Protein 3WZ2 (pdb70)

Sequence (1129 aa):
PVNLVLPEVENAIFIEGYPGVGLVGHIAANFLAKELDMDLIGYVDSLFIPPMSLILEGRPTPPLRFYGKNNIIIAIADIFLPPTLVNEIAKEIVNYLKKVNAEKVISLAGMGIGFFKDTFEVWGIGGSEEENKELESLGVKILKYGSITGMSGKLLWEASRAGLKSYVLLGETFGDRPDPRAAANVVEVLNKMLGLNVSVEPLLKEAEMIEEQLRRMHEQMEEARRPVNLVLPEVENAIFIEGYPGVGLVGHIAANFLAKELDMDLIGYVDSLFIPPMSLILEGRPTPPLRFYGKNNIIIAIADIFLPPTLVNEIAKEIVNYLKKVNAEKVISLAGMGIGFFKDTFEVWGIGGSEEENKELESLGVKILKYGSITGMSGKLLWEASRAGLKSYVLLGETFGDRPDPRAAANVVEVLNKMLGLNVSVEPLLKEAEMIEEQLRRMHEQMEEARRKMPVNLVLPEVENAIFIEGYPGVGLVGHIAANFLAKELDMDLIGYVDSLFIPPMSLILEGRPTPPLRFYGKNNIIIAIADIFLPPTLVNEIAKEIVNYLKKVNAEKVISLAGMGIGFFKDTFEVWGIGGSEEENKELESLGVKILKYGSITGMSGKLLWEASRAGLKSYVLLGETFGDRPDPRAAANVVEVLNKMLGLNVSVEPLLKEAEMIEEQLRRMHEQMEEARRKKPVNLVLPEVENAIFIEGYPGVGLVGHIAANFLAKELDMDLIGYVDSLFIPPMSLILEGRPTPPLRFYGKNNIIIAIADIFLPPTLVNEIAKEIVNYLKKVNAEKVISLAGMGIGFFKDTFEVWGIGGSEEENKELESLGVKILKYGSITGMSGKLLWEASRAGLKSYVLLGETFGDRPDPRAAANVVEVLNKMLGLNVSVEPLLKEAEMIEEQLRRMHEQMEEARRPVNLVLPEVENAIFIEGYPGVGLVGHIAANFLAKELDMDLIGYVDSLFIPPMSLILEGRPTPPLRFYIIIAIADIFLPPTLVNEIAKEIVNYLKKVNAEKVISLAGMGIGFFKDTFEVWGIGGSEEENKELESLGVKILKYGSITGMSGKLLWEASRAGLKSYVLLGETFGDRPDPRAAANVVEVLNKMLGLNVSVEPLLKEAEMIEEQLRRMHEQMEEAR

Secondary structure (DSSP, 8-state):
--EEE----TT-EEEE--S-GGGHHHHHHHHHHHHTTPEEEEEEE-TTSPSEEEEETTEEE-SEEEEEETTEEEEEESSPPPHHHHHHHHHHHHHHHHHTT-SEEEEEEEEE-SS--SS--EEEEESSHHHHHHHHHTTPEEP-SEEEESHHHHHHHHHHHTT--EEEEEEEE-SSS--HHHHHHHHHHHHHHHT----SHHHHHTHHHHHHHTHHHHHHHHHHH-/--EEE----TT-EEEE--S-GGGHHHHHHHHHHHHTTPEEEEEEE-TTSPSEEEEETTEEE-SEEEEEETTEEEEEESS---HHHHHHHHHHHHHHHHHTT-SEEEEEEEEE-SS--SS--EEEEESSHHHHHHHHHTTPEEP-SEEEEHHHHHHHHHHHHTT--EEEEEEEE-SSS--HHHHHHHHHHHHHHHT-----HHHHHTHHHHHHHTHHHHHHHHHHHHH-/--EEE----TT-EEEE--S-GGGHHHHHHHHHHHHTT-EEEEEEE-TTSPSEEEEETTEEE-SEEEEEETTEEEEEESSPPPHHHHHHHHHHHHHHHHHTT-SEEEEEEEEE-SS--SS--EEEEESSHHHHHHHHHTTPEEP-SEEEESHHHHHHHHHHHTT--EEEEEEEE-SSS--HHHHHHHHHHHHHHHT-----HHHHHTHHHHHHHTHHHHHHHHHHHH-/--SEEE----TT-EEEE--S-GGGHHHHHHHHHHHHTTPEEEEEEE-TTSPSEEEEETTEEE-SEEEEEETTEEEEEESS---HHHHHHHHHHHHHHHHHTT-SEEEEEEEEE-SS--SS--EEEEESSHHHHHHHHHTTPEEP-SEEEESHHHHHHHHHHHTT--EEEEEEEE-SSS--HHHHHHHHHHHHHHHT-----HHHHHTHHHHHHHTHHHHHHHHHHH-/--EEE----TT-EEEE--S-GGGHHHHHHHHHHHHTTPPP-EEEE-TTSPSEEEEETTEEE-SEEE--EEEEESSPPPHHHHHHHHHHHHHHHHHTT-SEEEEEEEEE-SS--SS--EEEEESSHHHHHHHHTTTPEEP-SEEEEHHHHHHHHHHHHTT--EEEEEEEE-SSS--HHHHHHHHHHHHHHHT-----HHHHHTHHHHHHHTHHHHHHHHHH-

Nearest PDB structures (foldseek):
  3wz2-assembly1_A  TM=1.003E+00  e=2.305E-46  Pyrococcus furiosus DSM 3638
  3wz2-assembly1_E  TM=1.001E+00  e=1.883E-42  Pyrococcus furiosus DSM 3638
  5y9n-assembly1_A  TM=9.277E-01  e=2.080E-41  Pyrococcus furiosus DSM 3638
  3gaa-assembly1_D-2  TM=8.675E-01  e=1.583E-16  Thermoplasma acidophilum
  3gaa-assembly1_A  TM=8.643E-01  e=3.896E-16  Thermoplasma acidophilum

Organism: Pyrococcus furiosus (strain ATCC 43587 / DSM 3638 / JCM 8422 / Vc1) (NCBI:txid186497)

Solvent-accessible surface area: 48795 Å² total; per-residue (Å²): 113,8,91,36,64,20,77,112,26,146,82,0,15,0,1,1,0,18,12,25,52,0,0,0,3,10,8,0,0,46,21,0,6,160,76,40,109,21,92,67,48,5,26,5,29,8,52,113,11,52,10,27,0,28,1,53,108,3,129,10,5,6,6,0,7,0,31,6,83,134,56,16,0,0,0,0,0,38,31,74,11,77,71,55,13,14,1,30,0,0,107,50,1,9,64,9,0,102,127,12,108,8,76,32,2,0,1,1,14,10,37,41,41,68,128,131,59,138,93,28,97,21,67,0,0,0,13,53,70,110,6,5,127,51,0,88,94,77,71,10,144,11,18,108,132,36,65,7,91,21,8,10,0,27,0,1,34,29,0,26,120,29,67,19,54,1,1,0,0,5,0,8,0,51,22,99,108,6,7,3,132,1,0,2,39,0,0,81,25,0,26,144,24,30,63,35,150,15,63,11,115,58,4,64,182,82,2,126,111,26,48,111,104,26,140,173,22,11,106,114,4,39,132,58,133,216,110,7,89,36,64,19,77,105,28,102,76,0,15,0,1,1,0,18,13,21,39,0,0,0,3,12,8,0,0,46,20,0,7,161,76,40,107,20,92,68,50,5,25,5,49,8,58,116,11,55,12,28,0,16,0,54,116,4,157,9,6,6,7,0,8,0,32,6,82,135,60,17,0,0,0,0,0,40,33,64,11,57,40,56,13,14,0,38,0,0,50,58,1,12,88,9,0,119,123,0,88,9,80,32,2,0,1,1,13,10,54,41,36,70,129,129,59,140,93,30,96,21,64,0,0,0,8,51,106,108,6,5,131,49,0,88,96,76,69,10,146,11,11,107,136,36,66,8,86,21,9,10,0,16,0,2,18,18,0,10,126,24,69,22,57,0,1,0,0,4,0,7,0,51,21,101,107,5,6,3,128,1,0,2,39,0,0,83,24,0,27,153,24,30,61,34,150,15,64,12,115,51,6,64,179,69,1,146,102,19,50,103,110,23,136,174,37,6,91,90,5,26,100,20,79,171,174,111,114,12,82,30,56,19,77,106,27,102,74,0,14,0,1,0,0,18,12,20,32,0,0,0,3,10,9,0,0,46,14,1,8,146,74,46,102,21,82,66,48,4,28,5,49,10,64,117,11,51,11,26,0,29,0,50,138,4,119,2,7,6,6,0,7,0,32,4,80,136,59,18,0,0,0,0,0,34,33,74,14,73,69,57,12,14,0,28,0,0,86,44,1,9,65,9,0,104,122,0,89,9,80,30,2,0,1,1,15,11,38,42,40,68,126,132,54,138,96,27,64,20,60,0,0,0,8,52,108,112,7,6,127,52,0,76,99,44,69,10,81,11,18,107,140,35,67,7,96,20,9,10,0,22,0,2,15,34,0,13,112,29,67,23,57,0,1,0,0,6,0,7,0,54,22,92,94,6,5,0,113,1,0,2,40,0,0,92,25,0,18,130,23,31,60,38,144,19,62,11,116,60,4,74,181,72,2,141,108,28,35,102,119,27,121,166,23,11,106,94,3,26,129,40,91,187,205,238,58,4,77,29,42,20,78,105,28,98,74,0,15,0,1,1,0,20,25,21,33,0,0,0,3,11,9,0,0,44,10,2,9,141,77,47,102,22,82,69,47,4,22,4,51,9,55,114,11,50,10,25,0,23,0,57,113,9,127,6,7,7,8,0,8,0,32,5,78,134,59,17,0,0,0,0,0,37,25,49,29,74,70,57,12,14,0,38,0,0,113,54,2,7,56,9,0,103,124,0,87,9,77,31,2,0,1,1,15,11,39,43,41,68,126,132,59,139,95,26,66,19,57,0,0,0,1,36,103,113,6,5,135,50,0,89,94,47,71,9,96,14,18,111,141,34,66,8,94,25,8,9,0,26,0,1,14,34,0,12,109,30,67,22,57,0,2,0,0,6,0,7,0,54,21,89,100,5,6,2,118,1,0,2,38,0,0,93,23,0,18,134,23,30,61,40,145,18,61,12,115,53,3,72,171,77,1,122,111,21,38,108,134,24,124,176,20,6,114,68,5,38,128,59,132,217,116,12,85,30,42,20,76,106,48,110,85,2,31,1,0,1,0,18,13,21,33,0,0,1,4,9,12,0,0,45,27,2,8,161,78,50,126,42,109,68,59,8,11,4,46,9,55,114,12,54,12,31,0,23,1,60,130,4,133,9,6,5,7,0,6,0,33,77,0,0,0,0,0,40,34,67,10,78,72,56,13,14,1,26,0,0,88,45,1,9,68,9,0,104,121,0,90,9,70,37,2,0,1,1,15,11,39,42,49,69,126,129,112,123,97,25,76,19,40,0,0,0,13,52,99,110,7,5,131,60,2,92,97,46,80,10,83,34,8,106,122,34,69,7,92,21,9,9,0,23,0,2,24,38,0,25,121,30,68,23,57,0,1,0,0,4,0,23,0,51,22,95,102,6,6,4,159,0,0,2,40,0,1,91,22,1,20,132,34,29,61,45,145,16,55,12,116,62,3,67,183,83,17,152,126,28,58,102,125,25,125,165,23,10,111,91,3,66,153,73,142

Structure (mmCIF, N/CA/C/O backbone):
data_3WZ2
#
_entry.id   3WZ2
#
_cell.length_a   111.3730
_cell.length_b   155.1870
_cell.length_c   172.0040
_cell.angle_alpha   90.00
_cell.angle_beta   90.00
_cell.angle_gamma   90.00
#
_symmetry.space_group_name_H-M   'C 2 2 21'
#
loop_
_entity.id
_entity.type
_entity.pdbx_description
1 polymer 'Uncharacterized protein'
2 water water
#
loop_
_atom_site.group_PDB
_atom_site.id
_atom_site.type_symbol
_atom_site.label_atom_id
_atom_site.label_alt_id
_atom_site.label_comp_id
_atom_site.label_asym_id
_atom_site.label_entity_id
_atom_site.label_seq_id
_atom_site.pdbx_PDB_ins_code
_atom_site.Cartn_x
_atom_site.Cartn_y
_atom_site.Cartn_z
_atom_site.occupancy
_atom_site.B_iso_or_equiv
_atom_site.auth_seq_id
_atom_site.auth_comp_id
_atom_site.auth_asym_id
_atom_site.auth_atom_id
_atom_site.pdbx_PDB_model_num
ATOM 1 N N . PRO A 1 9 ? -2.871 -10.023 50.754 1.00 37.26 6 PRO A N 1
ATOM 2 C CA . PRO A 1 9 ? -2.744 -10.135 52.221 1.00 36.74 6 PRO A CA 1
ATOM 3 C C . PRO A 1 9 ? -2.703 -11.572 52.766 1.00 33.23 6 PRO A C 1
ATOM 4 O O . PRO A 1 9 ? -1.986 -11.838 53.734 1.00 29.82 6 PRO A O 1
ATOM 8 N N . VAL A 1 10 ? -3.456 -12.471 52.146 1.00 28.73 7 VAL A N 1
ATOM 9 C CA . VAL A 1 10 ? -3.334 -13.892 52.411 1.00 30.73 7 VAL A CA 1
ATOM 10 C C . VAL A 1 10 ? -3.193 -14.640 51.106 1.00 30.59 7 VAL A C 1
ATOM 11 O O . VAL A 1 10 ? -4.002 -14.439 50.207 1.00 32.08 7 VAL A O 1
ATOM 15 N N . ASN A 1 11 ? -2.214 -15.544 51.009 1.00 28.58 8 ASN A N 1
ATOM 16 C CA . ASN A 1 11 ? -2.179 -16.525 49.902 1.00 30.90 8 ASN A CA 1
ATOM 17 C C . ASN A 1 11 ? -2.271 -17.952 50.365 1.00 27.37 8 ASN A C 1
ATOM 18 O O . ASN A 1 11 ? -1.564 -18.333 51.277 1.00 28.24 8 ASN A O 1
ATOM 23 N N . LEU A 1 12 ? -3.097 -18.755 49.711 1.00 27.56 9 LEU A N 1
ATOM 24 C CA . LEU A 1 12 ? -3.118 -20.181 49.949 1.00 26.76 9 LEU A CA 1
ATOM 25 C C . LEU A 1 12 ? -2.133 -20.845 49.056 1.00 25.21 9 LEU A C 1
ATOM 26 O O . LEU A 1 12 ? -2.250 -20.731 47.852 1.00 26.26 9 LEU A O 1
ATOM 31 N N . VAL A 1 13 ? -1.180 -21.573 49.622 1.00 23.66 10 VAL A N 1
ATOM 32 C CA . VAL A 1 13 ? -0.310 -22.403 48.816 1.00 23.81 10 VAL A CA 1
ATOM 33 C C . VAL A 1 13 ? -0.856 -23.808 48.976 1.00 26.82 10 VAL A C 1
ATOM 34 O O . VAL A 1 13 ? -0.650 -24.439 49.992 1.00 24.42 10 VAL A O 1
ATOM 38 N N . LEU A 1 14 ? -1.584 -24.264 47.963 1.00 25.61 11 LEU A N 1
ATOM 39 C CA . LEU A 1 14 ? -2.376 -25.464 48.082 1.00 24.81 11 LEU A CA 1
ATOM 40 C C . LEU A 1 14 ? -2.690 -25.988 46.683 1.00 25.85 11 LEU A C 1
ATOM 41 O O . LEU A 1 14 ? -3.429 -25.339 45.953 1.00 24.27 11 LEU A O 1
ATOM 46 N N . PRO A 1 15 ? -2.146 -27.158 46.310 1.00 25.33 12 PRO A N 1
ATOM 47 C CA . PRO A 1 15 ? -2.562 -27.714 45.032 1.00 26.36 12 PRO A CA 1
ATOM 48 C C . PRO A 1 15 ? -4.038 -28.111 44.980 1.00 26.64 12 PRO A C 1
ATOM 49 O O . PRO A 1 15 ? -4.647 -28.372 46.008 1.00 24.48 12 PRO A O 1
ATOM 53 N N . GLU A 1 16 ? -4.571 -28.137 43.768 1.00 25.09 13 GLU A N 1
ATOM 54 C CA . GLU A 1 16 ? -5.945 -28.537 43.504 1.00 26.68 13 GLU A CA 1
ATOM 55 C C . GLU A 1 16 ? -6.135 -29.985 43.803 1.00 26.53 13 GLU A C 1
ATOM 56 O O . GLU A 1 16 ? -5.324 -30.819 43.431 1.00 27.17 13 GLU A O 1
ATOM 62 N N . VAL A 1 17 ? -7.153 -30.266 44.593 1.00 24.57 14 VAL A N 1
ATOM 63 C CA . VAL A 1 17 ? -7.534 -31.619 44.863 1.00 25.12 14 VAL A CA 1
ATOM 64 C C . VAL A 1 17 ? -8.969 -31.759 44.470 1.00 25.80 14 VAL A C 1
ATOM 65 O O . VAL A 1 17 ? -9.861 -31.048 44.969 1.00 27.49 14 VAL A O 1
ATOM 69 N N . GLU A 1 18 ? -9.147 -32.707 43.574 1.00 27.65 15 GLU A N 1
ATOM 70 C CA . GLU A 1 18 ? -10.365 -32.851 42.830 1.00 37.17 15 GLU A CA 1
ATOM 71 C C . GLU A 1 18 ? -11.383 -33.623 43.708 1.00 34.78 15 GLU A C 1
ATOM 72 O O . GLU A 1 18 ? -11.063 -34.598 44.341 1.00 29.86 15 GLU A O 1
ATOM 78 N N . ASN A 1 19 ? -12.585 -33.086 43.764 1.00 34.73 16 ASN A N 1
ATOM 79 C CA . ASN A 1 19 ? -13.666 -33.551 44.629 1.00 40.03 16 ASN A CA 1
ATOM 80 C C . ASN A 1 19 ? -13.299 -33.500 46.118 1.00 31.99 16 ASN A C 1
ATOM 81 O O . ASN A 1 19 ? -13.700 -34.343 46.839 1.00 28.52 16 ASN A O 1
ATOM 86 N N . ALA A 1 20 ? -12.547 -32.481 46.548 1.00 28.27 17 ALA A N 1
ATOM 87 C CA . ALA A 1 20 ? -12.013 -32.477 47.892 1.00 24.30 17 ALA A CA 1
ATOM 88 C C . ALA A 1 20 ? -13.127 -32.650 48.937 1.00 22.07 17 ALA A C 1
ATOM 89 O O . ALA A 1 20 ? -14.188 -32.025 48.854 1.00 20.70 17 ALA A O 1
ATOM 91 N N . ILE A 1 21 ? -12.832 -33.458 49.926 1.00 19.87 18 ILE A N 1
ATOM 92 C CA . ILE A 1 21 ? -13.468 -33.336 51.246 1.00 20.33 18 ILE A CA 1
ATOM 93 C C . ILE A 1 21 ? -12.563 -32.538 52.174 1.00 19.25 18 ILE A C 1
ATOM 94 O O . ILE A 1 21 ? -11.454 -32.977 52.503 1.00 19.52 18 ILE A O 1
ATOM 99 N N . PHE A 1 22 ? -13.017 -31.344 52.525 1.00 18.38 19 PHE A N 1
ATOM 100 C CA . PHE A 1 22 ? -12.225 -30.366 53.252 1.00 17.98 19 PHE A CA 1
ATOM 101 C C . PHE A 1 22 ? -12.693 -30.321 54.684 1.00 17.09 19 PHE A C 1
ATOM 102 O O . PHE A 1 22 ? -13.864 -30.089 54.939 1.00 16.87 19 PHE A O 1
ATOM 110 N N . ILE A 1 23 ? -11.786 -30.604 55.610 1.00 16.92 20 ILE A N 1
ATOM 111 C CA . ILE A 1 23 ? -12.118 -30.660 57.046 1.00 16.63 20 ILE A CA 1
ATOM 112 C C . ILE A 1 23 ? -11.330 -29.568 57.741 1.00 16.45 20 ILE A C 1
ATOM 113 O O . ILE A 1 23 ? -10.100 -29.554 57.666 1.00 18.35 20 ILE A O 1
ATOM 118 N N . GLU A 1 24 ? -12.014 -28.699 58.458 1.00 16.36 21 GLU A N 1
ATOM 119 C CA . GLU A 1 24 ? -11.376 -27.607 59.117 1.00 17.19 21 GLU A CA 1
ATOM 120 C C . GLU A 1 24 ? -11.467 -27.798 60.636 1.00 18.78 21 GLU A C 1
ATOM 121 O O . GLU A 1 24 ? -12.563 -28.012 61.155 1.00 20.12 21 GLU A O 1
ATOM 127 N N . GLY A 1 25 ? -10.352 -27.670 61.343 1.00 17.25 22 GLY A N 1
ATOM 128 C CA . GLY A 1 25 ? -10.352 -27.752 62.801 1.00 19.57 22 GLY A CA 1
ATOM 129 C C . GLY A 1 25 ? -9.507 -26.694 63.491 1.00 19.91 22 GLY A C 1
ATOM 130 O O . GLY A 1 25 ? -8.581 -27.026 64.214 1.00 20.29 22 GLY A O 1
ATOM 131 N N . TYR A 1 26 ? -9.785 -25.423 63.208 1.00 18.98 23 TYR A N 1
ATOM 132 C CA . TYR A 1 26 ? -8.988 -24.345 63.755 1.00 20.73 23 TYR A CA 1
ATOM 133 C C . TYR A 1 26 ? -9.253 -24.237 65.276 1.00 21.18 23 TYR A C 1
ATOM 134 O O . TYR A 1 26 ? -10.261 -24.720 65.762 1.00 22.71 23 TYR A O 1
ATOM 143 N N . PRO A 1 27 ? -8.380 -23.544 66.005 1.00 21.95 24 PRO A N 1
ATOM 144 C CA . PRO A 1 27 ? -8.551 -23.434 67.444 1.00 21.78 24 PRO A CA 1
ATOM 145 C C . PRO A 1 27 ? -9.833 -22.726 67.822 1.00 20.28 24 PRO A C 1
ATOM 146 O O . PRO A 1 27 ? -10.237 -21.804 67.164 1.00 19.31 24 PRO A O 1
ATOM 150 N N . GLY A 1 28 ? -10.472 -23.208 68.875 1.00 22.34 25 GLY A N 1
ATOM 151 C CA . GLY A 1 28 ? -11.792 -22.720 69.282 1.00 22.06 25 GLY A CA 1
ATOM 152 C C . GLY A 1 28 ? -12.095 -23.374 70.627 1.00 22.66 25 GLY A C 1
ATOM 153 O O . GLY A 1 28 ? -11.197 -23.926 71.260 1.00 18.27 25 GLY A O 1
ATOM 154 N N . VAL A 1 29 ? -13.365 -23.377 71.023 1.00 23.88 26 VAL A N 1
ATOM 155 C CA . VAL A 1 29 ? -13.756 -23.795 72.369 1.00 25.39 26 VAL A CA 1
ATOM 156 C C . VAL A 1 29 ? -13.311 -25.235 72.647 1.00 23.58 26 VAL A C 1
ATOM 157 O O . VAL A 1 29 ? -13.516 -26.138 71.820 1.00 21.47 26 VAL A O 1
ATOM 161 N N . GLY A 1 30 ? -12.699 -25.439 73.799 1.00 20.98 27 GLY A N 1
ATOM 162 C CA . GLY A 1 30 ? -12.203 -26.743 74.202 1.00 20.73 27 GLY A CA 1
ATOM 163 C C . GLY A 1 30 ? -11.042 -27.262 73.426 1.00 21.54 27 GLY A C 1
ATOM 164 O O . GLY A 1 30 ? -10.601 -28.408 73.662 1.00 24.04 27 GLY A O 1
ATOM 165 N N . LEU A 1 31 ? -10.577 -26.488 72.431 1.00 20.60 28 LEU A N 1
ATOM 166 C CA . LEU A 1 31 ? -9.720 -27.003 71.379 1.00 18.99 28 LEU A CA 1
ATOM 167 C C . LEU A 1 31 ? -10.222 -28.337 70.798 1.00 18.41 28 LEU A C 1
ATOM 168 O O . LEU A 1 31 ? -9.432 -29.190 70.347 1.00 17.60 28 LEU A O 1
ATOM 173 N N . VAL A 1 32 ? -11.548 -28.502 70.748 1.00 18.17 29 VAL A N 1
ATOM 174 C CA . VAL A 1 32 ? -12.143 -29.761 70.290 1.00 18.30 29 VAL A CA 1
ATOM 175 C C . VAL A 1 32 ? -11.772 -30.027 68.834 1.00 17.77 29 VAL A C 1
ATOM 176 O O . VAL A 1 32 ? -11.251 -31.082 68.492 1.00 17.54 29 VAL A O 1
ATOM 180 N N . GLY A 1 33 ? -12.035 -29.049 67.971 1.00 17.88 30 GLY A N 1
ATOM 181 C CA . GLY A 1 33 ? -11.710 -29.199 66.551 1.00 17.22 30 GLY A CA 1
ATOM 182 C C . GLY A 1 33 ? -10.235 -29.337 66.272 1.00 17.36 30 GLY A C 1
ATOM 183 O O . GLY A 1 33 ? -9.816 -30.146 65.427 1.00 17.79 30 GLY A O 1
ATOM 184 N N . HIS A 1 34 ? -9.430 -28.571 67.009 1.00 18.16 31 HIS A N 1
ATOM 185 C CA . HIS A 1 34 ? -7.970 -28.653 66.915 1.00 19.02 31 HIS A CA 1
ATOM 186 C C . HIS A 1 34 ? -7.407 -30.032 67.249 1.00 19.63 31 HIS A C 1
ATOM 187 O O . HIS A 1 34 ? -6.608 -30.607 66.498 1.00 19.93 31 HIS A O 1
ATOM 194 N N . ILE A 1 35 ? -7.815 -30.588 68.373 1.00 18.52 32 ILE A N 1
ATOM 195 C CA . ILE A 1 35 ? -7.370 -31.933 68.744 1.00 19.27 32 ILE A CA 1
ATOM 196 C C . ILE A 1 35 ? -7.865 -32.957 67.725 1.00 18.35 32 ILE A C 1
ATOM 197 O O . ILE A 1 35 ? -7.126 -33.815 67.259 1.00 18.77 32 ILE A O 1
ATOM 202 N N . ALA A 1 36 ? -9.135 -32.878 67.376 1.00 19.26 33 ALA A N 1
ATOM 203 C CA . ALA A 1 36 ? -9.691 -33.825 66.418 1.00 21.14 33 ALA A CA 1
ATOM 204 C C . ALA A 1 36 ? -8.948 -33.813 65.089 1.00 21.43 33 ALA A C 1
ATOM 205 O O . ALA A 1 36 ? -8.600 -34.861 64.534 1.00 20.63 33 ALA A O 1
ATOM 207 N N . ALA A 1 37 ? -8.709 -32.620 64.568 1.00 22.26 34 ALA A N 1
ATOM 208 C CA . ALA A 1 37 ? -8.108 -32.521 63.223 1.00 23.93 34 ALA A CA 1
ATOM 209 C C . ALA A 1 37 ? -6.660 -32.956 63.220 1.00 21.54 34 ALA A C 1
ATOM 210 O O . ALA A 1 37 ? -6.202 -33.617 62.276 1.00 19.73 34 ALA A O 1
ATOM 212 N N . ASN A 1 38 ? -5.937 -32.582 64.257 1.00 21.34 35 ASN A N 1
ATOM 213 C CA . ASN A 1 38 ? -4.537 -33.072 64.438 1.00 24.26 35 ASN A CA 1
ATOM 214 C C . ASN A 1 38 ? -4.439 -34.571 64.603 1.00 23.80 35 ASN A C 1
ATOM 215 O O . ASN A 1 38 ? -3.632 -35.233 63.951 1.00 24.90 35 ASN A O 1
ATOM 220 N N . PHE A 1 39 ? -5.345 -35.134 65.401 1.00 23.72 36 PHE A N 1
ATOM 221 C CA . PHE A 1 39 ? -5.418 -36.564 65.517 1.00 23.78 36 PHE A CA 1
ATOM 222 C C . PHE A 1 39 ? -5.679 -37.227 64.171 1.00 24.63 36 PHE A C 1
ATOM 223 O O . PHE A 1 39 ? -4.986 -38.166 63.794 1.00 24.65 36 PHE A O 1
ATOM 231 N N . LEU A 1 40 ? -6.687 -36.777 63.447 1.00 25.01 37 LEU A N 1
ATOM 232 C CA . LEU A 1 40 ? -6.985 -37.412 62.174 1.00 27.10 37 LEU A CA 1
ATOM 233 C C . LEU A 1 40 ? -5.856 -37.321 61.178 1.00 26.07 37 LEU A C 1
ATOM 234 O O . LEU A 1 40 ? -5.662 -38.228 60.402 1.00 26.22 37 LEU A O 1
ATOM 239 N N . ALA A 1 41 ? -5.168 -36.196 61.142 1.00 26.41 38 ALA A N 1
ATOM 240 C CA . ALA A 1 41 ? -4.119 -36.019 60.147 1.00 28.79 38 ALA A CA 1
ATOM 241 C C . ALA A 1 41 ? -2.988 -37.010 60.409 1.00 33.55 38 ALA A C 1
ATOM 242 O O . ALA A 1 41 ? -2.421 -37.586 59.476 1.00 27.33 38 ALA A O 1
ATOM 244 N N . LYS A 1 42 ? -2.682 -37.208 61.690 1.00 36.02 39 LYS A N 1
ATOM 245 C CA . LYS A 1 42 ? -1.663 -38.173 62.102 1.00 41.71 39 LYS A CA 1
ATOM 246 C C . LYS A 1 42 ? -2.134 -39.617 61.882 1.00 38.49 39 LYS A C 1
ATOM 247 O O . LYS A 1 42 ? -1.411 -40.408 61.309 1.00 37.64 39 LYS A O 1
ATOM 253 N N . GLU A 1 43 ? -3.360 -39.945 62.269 1.00 36.99 40 GLU A N 1
ATOM 254 C CA . GLU A 1 43 ? -3.829 -41.324 62.138 1.00 37.10 40 GLU A CA 1
ATOM 255 C C . GLU A 1 43 ? -4.033 -41.791 60.725 1.00 38.33 40 GLU A C 1
ATOM 256 O O . GLU A 1 43 ? -3.896 -42.987 60.441 1.00 37.95 40 GLU A O 1
ATOM 262 N N . LEU A 1 44 ? -4.408 -40.876 59.835 1.00 37.26 41 LEU A N 1
ATOM 263 C CA . LEU A 1 44 ? -4.524 -41.201 58.424 1.00 36.74 41 LEU A CA 1
ATOM 264 C C . LEU A 1 44 ? -3.212 -41.043 57.663 1.00 35.38 41 LEU A C 1
ATOM 265 O O . LEU A 1 44 ? -3.211 -41.114 56.434 1.00 38.24 41 LEU A O 1
ATOM 270 N N . ASP A 1 45 ? -2.126 -40.771 58.371 1.00 37.32 42 ASP A N 1
ATOM 271 C CA . ASP A 1 45 ? -0.797 -40.731 57.762 1.00 40.05 42 ASP A CA 1
ATOM 272 C C . ASP A 1 45 ? -0.718 -39.696 56.630 1.00 34.54 42 ASP A C 1
ATOM 273 O O . ASP A 1 45 ? -0.194 -39.977 55.553 1.00 35.58 42 ASP A O 1
ATOM 278 N N . MET A 1 46 ? -1.216 -38.489 56.879 1.00 29.78 43 MET A N 1
ATOM 279 C CA . MET A 1 46 ? -1.358 -37.503 55.825 1.00 29.51 43 MET A CA 1
ATOM 280 C C . MET A 1 46 ? -0.040 -36.854 55.568 1.00 28.97 43 MET A C 1
ATOM 281 O O . MET A 1 46 ? 0.778 -36.747 56.469 1.00 28.63 43 MET A O 1
ATOM 286 N N . ASP A 1 47 ? 0.168 -36.414 54.332 1.00 27.62 44 ASP A N 1
ATOM 287 C CA . ASP A 1 47 ? 1.290 -35.529 54.018 1.00 27.75 44 ASP A CA 1
ATOM 288 C C . ASP A 1 47 ? 0.901 -34.088 54.252 1.00 25.41 44 ASP A C 1
ATOM 289 O O . ASP A 1 47 ? -0.235 -33.692 54.036 1.00 25.09 44 ASP A O 1
ATOM 294 N N . LEU A 1 48 ? 1.879 -33.274 54.604 1.00 25.52 45 LEU A N 1
ATOM 295 C CA . LEU A 1 48 ? 1.775 -31.846 54.480 1.00 24.11 45 LEU A CA 1
ATOM 296 C C . LEU A 1 48 ? 1.710 -31.472 52.994 1.00 23.90 45 LEU A C 1
ATOM 297 O O . LEU A 1 48 ? 2.660 -31.711 52.264 1.00 21.78 45 LEU A O 1
ATOM 302 N N . ILE A 1 49 ? 0.609 -30.862 52.552 1.00 21.74 46 ILE A N 1
ATOM 303 C CA . ILE A 1 49 ? 0.459 -30.502 51.145 1.00 22.49 46 ILE A CA 1
ATOM 304 C C . ILE A 1 49 ? 0.378 -29.004 50.858 1.00 20.82 46 ILE A C 1
ATOM 305 O O . ILE A 1 49 ? 0.470 -28.593 49.697 1.00 22.29 46 ILE A O 1
ATOM 310 N N . GLY A 1 50 ? 0.246 -28.185 51.883 1.00 20.75 47 GLY A N 1
ATOM 311 C CA . GLY A 1 50 ? 0.225 -26.747 51.680 1.00 20.46 47 GLY A CA 1
ATOM 312 C C . GLY A 1 50 ? 0.110 -25.947 52.947 1.00 20.21 47 GLY A C 1
ATOM 313 O O . GLY A 1 50 ? 0.215 -26.495 54.053 1.00 23.14 47 GLY A O 1
ATOM 314 N N . TYR A 1 51 ? -0.062 -24.636 52.804 1.00 19.50 48 TYR A N 1
ATOM 315 C CA . TYR A 1 51 ? -0.020 -23.762 53.953 1.00 20.24 48 TYR A CA 1
ATOM 316 C C . TYR A 1 51 ? -0.617 -22.443 53.598 1.00 19.69 48 TYR A C 1
ATOM 317 O O . TYR A 1 51 ? -0.850 -22.158 52.426 1.00 19.21 48 TYR A O 1
ATOM 326 N N . VAL A 1 52 ? -0.898 -21.650 54.627 1.00 18.46 49 VAL A N 1
ATOM 327 C CA . VAL A 1 52 ? -1.304 -20.300 54.453 1.00 19.60 49 VAL A CA 1
ATOM 328 C C . VAL A 1 52 ? -0.127 -19.399 54.652 1.00 22.37 49 VAL A C 1
ATOM 329 O O . VAL A 1 52 ? 0.621 -19.513 55.627 1.00 25.09 49 VAL A O 1
ATOM 333 N N . ASP A 1 53 ? 0.000 -18.436 53.769 1.00 26.10 50 ASP A N 1
ATOM 334 C CA . ASP A 1 53 ? 1.146 -17.541 53.767 1.00 28.31 50 ASP A CA 1
ATOM 335 C C . ASP A 1 53 ? 0.631 -16.114 53.882 1.00 26.82 50 ASP A C 1
ATOM 336 O O . ASP A 1 53 ? -0.189 -15.683 53.068 1.00 26.25 50 ASP A O 1
ATOM 341 N N . SER A 1 54 ? 1.105 -15.392 54.884 1.00 24.89 51 SER A N 1
ATOM 342 C CA . SER A 1 54 ? 0.703 -14.014 55.106 1.00 25.60 51 SER A CA 1
ATOM 343 C C . SER A 1 54 ? 1.706 -13.295 55.997 1.00 23.80 51 SER A C 1
ATOM 344 O O . SER A 1 54 ? 2.185 -13.844 56.984 1.00 20.15 51 SER A O 1
ATOM 347 N N . LEU A 1 55 ? 1.982 -12.059 55.666 1.00 24.66 52 LEU A N 1
ATOM 348 C CA . LEU A 1 55 ? 2.829 -11.198 56.494 1.00 27.65 52 LEU A CA 1
ATOM 349 C C . LEU A 1 55 ? 2.214 -10.976 57.856 1.00 28.15 52 LEU A C 1
ATOM 350 O O . LEU A 1 55 ? 2.899 -10.523 58.744 1.00 25.14 52 LEU A O 1
ATOM 355 N N . PHE A 1 56 ? 0.922 -11.257 58.014 1.00 25.79 53 PHE A N 1
ATOM 356 C CA . PHE A 1 56 ? 0.275 -10.995 59.289 1.00 26.43 53 PHE A CA 1
ATOM 357 C C . PHE A 1 56 ? 0.245 -12.208 60.200 1.00 25.05 53 PHE A C 1
ATOM 358 O O . PHE A 1 56 ? -0.165 -12.110 61.346 1.00 26.97 53 PHE A O 1
ATOM 366 N N . ILE A 1 57 ? 0.720 -13.337 59.707 1.00 23.59 54 ILE A N 1
ATOM 367 C CA . ILE A 1 57 ? 1.048 -14.471 60.563 1.00 23.42 54 ILE A CA 1
ATOM 368 C C . ILE A 1 57 ? 2.430 -14.249 61.196 1.00 23.50 54 ILE A C 1
ATOM 369 O O . ILE A 1 57 ? 3.392 -13.994 60.492 1.00 23.81 54 ILE A O 1
ATOM 374 N N . PRO A 1 58 ? 2.524 -14.284 62.530 1.00 24.43 55 PRO A N 1
ATOM 375 C CA . PRO A 1 58 ? 3.823 -13.948 63.111 1.00 25.22 55 PRO A CA 1
ATOM 376 C C . PRO A 1 58 ? 4.912 -14.960 62.718 1.00 23.92 55 PRO A C 1
ATOM 377 O O . PRO A 1 58 ? 4.607 -16.112 62.434 1.00 23.89 55 PRO A O 1
ATOM 381 N N . PRO A 1 59 ? 6.163 -14.490 62.623 1.00 21.00 56 PRO A N 1
ATOM 382 C CA . PRO A 1 59 ? 7.280 -15.270 62.121 1.00 21.67 56 PRO A CA 1
ATOM 383 C C . PRO A 1 59 ? 7.637 -16.443 63.025 1.00 22.04 56 PRO A C 1
ATOM 384 O O . PRO A 1 59 ? 7.885 -16.249 64.206 1.00 23.54 56 PRO A O 1
ATOM 388 N N . MET A 1 60 ? 7.649 -17.638 62.458 1.00 24.32 57 MET A N 1
ATOM 389 C CA . MET A 1 60 ? 7.979 -18.877 63.179 1.00 27.25 57 MET A CA 1
ATOM 390 C C . MET A 1 60 ? 8.033 -20.044 62.203 1.00 27.32 57 MET A C 1
ATOM 391 O O . MET A 1 60 ? 7.364 -20.014 61.173 1.00 28.44 57 MET A O 1
ATOM 396 N N . SER A 1 61 ? 8.803 -21.067 62.559 1.00 24.88 58 SER A N 1
ATOM 397 C CA . SER A 1 61 ? 8.586 -22.406 62.103 1.00 24.20 58 SER A CA 1
ATOM 398 C C . SER A 1 61 ? 8.325 -23.312 63.293 1.00 24.27 58 SER A C 1
ATOM 399 O O . SER A 1 61 ? 8.969 -23.199 64.322 1.00 22.16 58 SER A O 1
ATOM 402 N N . LEU A 1 62 ? 7.395 -24.241 63.125 1.00 23.25 59 LEU A N 1
ATOM 403 C CA . LEU A 1 62 ? 7.246 -25.353 64.023 1.00 25.36 59 LEU A CA 1
ATOM 404 C C . LEU A 1 62 ? 8.067 -26.509 63.459 1.00 27.01 59 LEU A C 1
ATOM 405 O O . LEU A 1 62 ? 8.043 -26.772 62.259 1.00 29.41 59 LEU A O 1
ATOM 410 N N . ILE A 1 63 ? 8.803 -27.201 64.319 1.00 26.71 60 ILE A N 1
ATOM 411 C CA . ILE A 1 63 ? 9.545 -28.380 63.883 1.00 25.59 60 ILE A CA 1
ATOM 412 C C . ILE A 1 63 ? 8.748 -29.608 64.290 1.00 24.84 60 ILE A C 1
ATOM 413 O O . ILE A 1 63 ? 8.444 -29.779 65.462 1.00 23.45 60 ILE A O 1
ATOM 418 N N . LEU A 1 64 ? 8.434 -30.444 63.315 1.00 23.97 61 LEU A N 1
ATOM 419 C CA . LEU A 1 64 ? 7.652 -31.644 63.518 1.00 28.08 61 LEU A CA 1
ATOM 420 C C . LEU A 1 64 ? 8.387 -32.773 62.803 1.00 27.90 61 LEU A C 1
ATOM 421 O O . LEU A 1 64 ? 8.583 -32.697 61.593 1.00 28.00 61 LEU A O 1
ATOM 426 N N . GLU A 1 65 ? 8.828 -33.785 63.554 1.00 28.34 62 GLU A N 1
ATOM 427 C CA . GLU A 1 65 ? 9.577 -34.907 62.994 1.00 31.85 62 GLU A CA 1
ATOM 428 C C . GLU A 1 65 ? 10.789 -34.432 62.205 1.00 29.97 62 GLU A C 1
ATOM 429 O O . GLU A 1 65 ? 11.075 -34.937 61.122 1.00 27.90 62 GLU A O 1
ATOM 43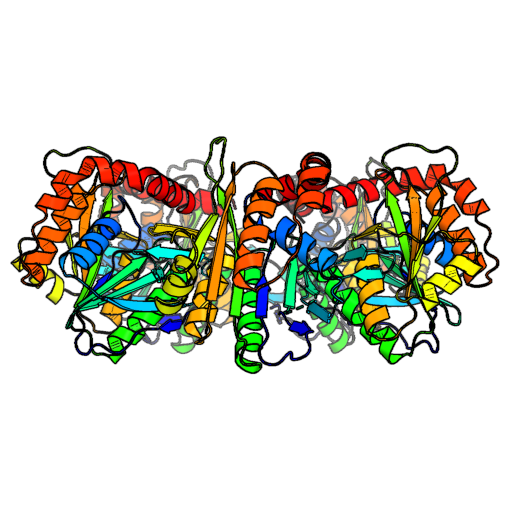5 N N . GLY A 1 66 ? 11.497 -33.438 62.738 1.00 27.90 63 GLY A N 1
ATOM 436 C CA . GLY A 1 66 ? 12.703 -32.925 62.049 1.00 27.87 63 GLY A CA 1
ATOM 437 C C . GLY A 1 66 ? 12.445 -32.233 60.716 1.00 25.80 63 GLY A C 1
ATOM 438 O O . GLY A 1 66 ? 13.346 -32.134 59.908 1.00 27.01 63 GLY A O 1
ATOM 439 N N . ARG A 1 67 ? 11.252 -31.659 60.546 1.00 24.54 64 ARG A N 1
ATOM 440 C CA . ARG A 1 67 ? 10.940 -30.843 59.376 1.00 27.97 64 ARG A CA 1
ATOM 441 C C . ARG A 1 67 ? 10.362 -29.508 59.832 1.00 25.51 64 ARG A C 1
ATOM 442 O O . ARG A 1 67 ? 9.454 -29.464 60.657 1.00 25.08 64 ARG A O 1
ATOM 450 N N . PRO A 1 68 ? 10.876 -28.410 59.292 1.00 24.99 65 PRO A N 1
ATOM 451 C CA . PRO A 1 68 ? 10.187 -27.150 59.549 1.00 25.24 65 PRO A CA 1
ATOM 452 C C . PRO A 1 68 ? 8.818 -27.084 58.896 1.00 23.76 65 PRO A C 1
ATOM 453 O O . PRO A 1 68 ? 8.648 -27.521 57.775 1.00 24.37 65 PRO A O 1
ATOM 457 N N . THR A 1 69 ? 7.858 -26.542 59.624 1.00 23.89 66 THR A N 1
ATOM 458 C CA . THR A 1 69 ? 6.490 -26.467 59.150 1.00 25.53 66 THR A CA 1
ATOM 459 C C . THR A 1 69 ? 5.887 -25.125 59.587 1.00 24.17 66 THR A C 1
ATOM 460 O O . THR A 1 69 ? 6.216 -24.585 60.651 1.00 22.08 66 THR A O 1
ATOM 464 N N . PRO A 1 70 ? 5.004 -24.569 58.764 1.00 23.45 67 PRO A N 1
ATOM 465 C CA . PRO A 1 70 ? 4.425 -23.288 59.116 1.00 21.32 67 PRO A CA 1
ATOM 466 C C . PRO A 1 70 ? 3.266 -23.518 60.057 1.00 20.49 67 PRO A C 1
ATOM 467 O O . PRO A 1 70 ? 2.727 -24.626 60.115 1.00 19.72 67 PRO A O 1
ATOM 471 N N . PRO A 1 71 ? 2.883 -22.489 60.792 1.00 18.93 68 PRO A N 1
ATOM 472 C CA . PRO A 1 71 ? 1.807 -22.616 61.769 1.00 20.64 68 PRO A CA 1
ATOM 473 C C . PRO A 1 71 ? 0.387 -22.801 61.232 1.00 21.23 68 PRO A C 1
ATOM 474 O O . PRO A 1 71 ? -0.425 -23.366 61.948 1.00 19.22 68 PRO A O 1
ATOM 478 N N . LEU A 1 72 ? 0.117 -22.406 59.976 1.00 19.40 69 LEU A N 1
ATOM 479 C CA . LEU A 1 72 ? -1.183 -22.676 59.365 1.00 19.83 69 LEU A CA 1
ATOM 480 C C . LEU A 1 72 ? -0.975 -23.581 58.170 1.00 19.70 69 LEU A C 1
ATOM 481 O O . LEU A 1 72 ? -0.365 -23.170 57.190 1.00 20.51 69 LEU A O 1
ATOM 486 N N . ARG A 1 73 ? -1.409 -24.817 58.277 1.00 18.31 70 ARG A N 1
ATOM 487 C CA . ARG A 1 73 ? -1.010 -25.824 57.314 1.00 19.64 70 ARG A CA 1
ATOM 488 C C . ARG A 1 73 ? -2.197 -26.683 56.883 1.00 18.89 70 ARG A C 1
ATOM 489 O O . ARG A 1 73 ? -3.243 -26.711 57.551 1.00 19.49 70 ARG A O 1
ATOM 497 N N . PHE A 1 74 ? -2.035 -27.314 55.729 1.00 17.32 71 PHE A N 1
ATOM 498 C CA . PHE A 1 74 ? -3.019 -28.238 55.166 1.00 18.06 71 PHE A CA 1
ATOM 499 C C . PHE A 1 74 ? -2.363 -29.582 55.005 1.00 19.42 71 PHE A C 1
ATOM 500 O O . PHE A 1 74 ? -1.271 -29.677 54.428 1.00 19.86 71 PHE A O 1
ATOM 508 N N . TYR A 1 75 ? -3.038 -30.622 55.495 1.00 19.73 72 TYR A N 1
ATOM 509 C CA . TYR A 1 75 ? -2.617 -31.981 55.273 1.00 20.73 72 TYR A CA 1
ATOM 510 C C . TYR A 1 75 ? -3.550 -32.640 54.291 1.00 22.23 72 TYR A C 1
ATOM 511 O O . TYR A 1 75 ? -4.723 -32.272 54.185 1.00 21.06 72 TYR A O 1
ATOM 520 N N . GLY A 1 76 ? -3.041 -33.668 53.618 1.00 21.81 73 GLY A N 1
ATOM 521 C CA . GLY A 1 76 ? -3.744 -34.265 52.524 1.00 23.39 73 GLY A CA 1
ATOM 522 C C . GLY A 1 76 ? -3.469 -35.760 52.438 1.00 24.45 73 GLY A C 1
ATOM 523 O O . GLY A 1 76 ? -2.351 -36.192 52.625 1.00 24.67 73 GLY A O 1
ATOM 524 N N . LYS A 1 77 ? -4.494 -36.514 52.089 1.00 25.99 74 LYS A N 1
ATOM 525 C CA . LYS A 1 77 ? -4.363 -37.868 51.584 1.00 28.36 74 LYS A CA 1
ATOM 526 C C . LYS A 1 77 ? -5.557 -38.207 50.742 1.00 27.04 74 LYS A C 1
ATOM 527 O O . LYS A 1 77 ? -6.668 -38.044 51.198 1.00 22.82 74 LYS A O 1
ATOM 533 N N . ASN A 1 78 ? -5.310 -38.677 49.521 1.00 27.67 75 ASN A N 1
ATOM 534 C CA . ASN A 1 78 ? -6.366 -38.946 48.546 1.00 27.69 75 ASN A CA 1
ATOM 535 C C . ASN A 1 78 ? -7.222 -37.693 48.352 1.00 24.74 75 ASN A C 1
ATOM 536 O O . ASN A 1 78 ? -6.682 -36.643 48.030 1.00 27.11 75 ASN A O 1
ATOM 541 N N . ASN A 1 79 ? -8.521 -37.768 48.607 1.00 22.55 76 ASN A N 1
ATOM 542 C CA . ASN A 1 79 ? -9.411 -36.670 48.326 1.00 22.53 76 ASN A CA 1
ATOM 543 C C . ASN A 1 79 ? -9.691 -35.836 49.587 1.00 21.55 76 ASN A C 1
ATOM 544 O O . ASN A 1 79 ? -10.514 -34.922 49.563 1.00 21.93 76 ASN A O 1
ATOM 549 N N . ILE A 1 80 ? -8.986 -36.124 50.681 1.00 21.35 77 ILE A N 1
ATOM 550 C CA . ILE A 1 80 ? -9.243 -35.427 51.943 1.00 20.67 77 ILE A CA 1
ATOM 551 C C . ILE A 1 80 ? -8.194 -34.398 52.250 1.00 18.30 77 ILE A C 1
ATOM 552 O O . ILE A 1 80 ? -6.988 -34.645 52.103 1.00 17.76 77 ILE A O 1
ATOM 557 N N . ILE A 1 81 ? -8.656 -33.226 52.627 1.00 17.01 78 ILE A N 1
ATOM 558 C CA . ILE A 1 81 ? -7.774 -32.166 53.099 1.00 17.33 78 ILE A CA 1
ATOM 559 C C . ILE A 1 81 ? -8.176 -31.823 54.532 1.00 16.60 78 ILE A C 1
ATOM 560 O O . ILE A 1 81 ? -9.363 -31.642 54.814 1.00 17.24 78 ILE A O 1
ATOM 565 N N . ILE A 1 82 ? -7.176 -31.642 55.392 1.00 16.01 79 ILE A N 1
ATOM 566 C CA . ILE A 1 82 ? -7.383 -31.162 56.755 1.00 16.99 79 ILE A CA 1
ATOM 567 C C . ILE A 1 82 ? -6.630 -29.884 56.976 1.00 16.64 79 ILE A C 1
ATOM 568 O O . ILE A 1 82 ? -5.434 -29.837 56.730 1.00 18.26 79 ILE A O 1
ATOM 573 N N . ALA A 1 83 ? -7.322 -28.866 57.475 1.00 16.82 80 ALA A N 1
ATOM 574 C CA . ALA A 1 83 ? -6.738 -27.586 57.755 1.00 17.20 80 ALA A CA 1
ATOM 575 C C . ALA A 1 83 ? -6.557 -27.379 59.251 1.00 18.22 80 ALA A C 1
ATOM 576 O O . ALA A 1 83 ? -7.513 -27.500 60.014 1.00 18.80 80 ALA A O 1
ATOM 578 N N . ILE A 1 84 ? -5.353 -26.975 59.645 1.00 18.88 81 ILE A N 1
ATOM 579 C CA . ILE A 1 84 ? -4.918 -26.891 61.024 1.00 20.80 81 ILE A CA 1
ATOM 580 C C . ILE A 1 84 ? -4.287 -25.528 61.225 1.00 19.72 81 ILE A C 1
ATOM 581 O O . ILE A 1 84 ? -3.632 -24.992 60.317 1.00 18.66 81 ILE A O 1
ATOM 586 N N . ALA A 1 85 ? -4.477 -24.961 62.396 1.00 17.32 82 ALA A N 1
ATOM 587 C CA . ALA A 1 85 ? -3.765 -23.764 62.783 1.00 18.29 82 ALA A CA 1
ATOM 588 C C . ALA A 1 85 ? -3.247 -23.887 64.209 1.00 21.21 82 ALA A C 1
ATOM 589 O O . ALA A 1 85 ? -4.013 -24.254 65.105 1.00 21.44 82 ALA A O 1
ATOM 591 N N . ASP A 1 86 ? -1.971 -23.545 64.438 1.00 21.92 83 ASP A N 1
ATOM 592 C CA . ASP A 1 86 ? -1.409 -23.554 65.777 1.00 24.36 83 ASP A CA 1
ATOM 593 C C . ASP A 1 86 ? -1.481 -22.223 66.529 1.00 24.78 83 ASP A C 1
ATOM 594 O O . ASP A 1 86 ? -0.984 -22.128 67.625 1.00 26.98 83 ASP A O 1
ATOM 599 N N . ILE A 1 87 ? -2.086 -21.202 65.936 1.00 25.23 84 ILE A N 1
ATOM 600 C CA . ILE A 1 87 ? -2.169 -19.898 66.554 1.00 27.69 84 ILE A CA 1
ATOM 601 C C . ILE A 1 87 ? -3.620 -19.466 66.410 1.00 28.54 84 ILE A C 1
ATOM 602 O O . ILE A 1 87 ? -4.295 -19.873 65.480 1.00 26.44 84 ILE A O 1
ATOM 607 N N . PHE A 1 88 ? -4.099 -18.653 67.325 1.00 32.09 85 PHE A N 1
ATOM 608 C CA . PHE A 1 88 ? -5.494 -18.184 67.288 1.00 37.77 85 PHE A CA 1
ATOM 609 C C . PHE A 1 88 ? -5.381 -16.786 66.776 1.00 35.30 85 PHE A C 1
ATOM 610 O O . PHE A 1 88 ? -4.725 -15.937 67.365 1.00 42.23 85 PHE A O 1
ATOM 618 N N . LEU A 1 89 ? -5.987 -16.575 65.626 1.00 31.80 86 LEU A N 1
ATOM 619 C CA . LEU A 1 89 ? -5.731 -15.427 64.817 1.00 30.50 86 LEU A CA 1
ATOM 620 C C . LEU A 1 89 ? -6.801 -14.392 65.049 1.00 26.74 86 LEU A C 1
ATOM 621 O O . LEU A 1 89 ? -7.895 -14.705 65.444 1.00 24.83 86 LEU A O 1
ATOM 626 N N . PRO A 1 90 ? -6.481 -13.134 64.793 1.00 26.98 87 PRO A N 1
ATOM 627 C CA . PRO A 1 90 ? -7.512 -12.119 64.881 1.00 27.98 87 PRO A CA 1
ATOM 628 C C . PRO A 1 90 ? -8.613 -12.205 63.813 1.00 28.34 87 PRO A C 1
ATOM 629 O O . PRO A 1 90 ? -8.399 -12.764 62.726 1.00 27.28 87 PRO A O 1
ATOM 633 N N . PRO A 1 91 ? -9.790 -11.622 64.117 1.00 29.02 88 PRO A N 1
ATOM 634 C CA . PRO A 1 91 ? -11.011 -11.834 63.366 1.00 29.73 88 PRO A CA 1
ATOM 635 C C . PRO A 1 91 ? -10.912 -11.474 61.889 1.00 29.85 88 PRO A C 1
ATOM 636 O O . PRO A 1 91 ? -11.405 -12.230 61.022 1.00 26.83 88 PRO A O 1
ATOM 640 N N . THR A 1 92 ? -10.330 -10.320 61.596 1.00 25.43 89 THR A N 1
ATOM 641 C CA . THR A 1 92 ? -10.225 -9.902 60.205 1.00 28.30 89 THR A CA 1
ATOM 642 C C . THR A 1 92 ? -9.370 -10.848 59.374 1.00 23.87 89 THR A C 1
ATOM 643 O O . THR A 1 92 ? -9.678 -11.135 58.236 1.00 24.24 89 THR A O 1
ATOM 647 N N . LEU A 1 93 ? -8.313 -11.361 59.978 1.00 23.35 90 LEU A N 1
ATOM 648 C CA . LEU A 1 93 ? -7.452 -12.301 59.313 1.00 24.11 90 LEU A CA 1
ATOM 649 C C . LEU A 1 93 ? -8.145 -13.664 59.111 1.00 22.28 90 LEU A C 1
ATOM 650 O O . LEU A 1 93 ? -8.037 -14.286 58.054 1.00 23.85 90 LEU A O 1
ATOM 655 N N . VAL A 1 94 ? -8.923 -14.084 60.091 1.00 22.62 91 VAL A N 1
ATOM 656 C CA . VAL A 1 94 ? -9.775 -15.276 59.932 1.00 22.46 91 VAL A CA 1
ATOM 657 C C . VAL A 1 94 ? -10.698 -15.089 58.752 1.00 20.78 91 VAL A C 1
ATOM 658 O O . VAL A 1 94 ? -10.826 -15.997 57.939 1.00 21.47 91 VAL A O 1
ATOM 662 N N . ASN A 1 95 ? -11.349 -13.930 58.648 1.00 20.19 92 ASN A N 1
ATOM 663 C CA . ASN A 1 95 ? -12.228 -13.691 57.484 1.00 20.65 92 ASN A CA 1
ATOM 664 C C . ASN A 1 95 ? -11.483 -13.729 56.171 1.00 20.78 92 ASN A C 1
ATOM 665 O O . ASN A 1 95 ? -11.979 -14.278 55.220 1.00 22.09 92 ASN A O 1
ATOM 670 N N . GLU A 1 96 ? -10.286 -13.134 56.113 1.00 23.27 93 GLU A N 1
ATOM 671 C CA . GLU A 1 96 ? -9.492 -13.164 54.901 1.00 24.55 93 GLU A CA 1
ATOM 672 C C . GLU A 1 96 ? -9.074 -14.572 54.520 1.00 22.82 93 GLU A C 1
ATOM 673 O O . GLU A 1 96 ? -9.176 -14.947 53.356 1.00 21.22 93 GLU A O 1
ATOM 679 N N . ILE A 1 97 ? -8.690 -15.381 55.504 1.00 22.10 94 ILE A N 1
ATOM 680 C CA . ILE A 1 97 ? -8.352 -16.756 55.244 1.00 21.98 94 ILE A CA 1
ATOM 681 C C . ILE A 1 97 ? -9.602 -17.550 54.778 1.00 22.54 94 ILE A C 1
ATOM 682 O O . ILE A 1 97 ? -9.516 -18.304 53.814 1.00 20.86 94 ILE A O 1
ATOM 687 N N . ALA A 1 98 ? -10.737 -17.396 55.464 1.00 21.65 95 ALA A N 1
ATOM 688 C CA . ALA A 1 98 ? -11.989 -18.054 55.039 1.00 23.28 95 ALA A CA 1
ATOM 689 C C . ALA A 1 98 ? -12.356 -17.761 53.589 1.00 23.96 95 ALA A C 1
ATOM 690 O O . ALA A 1 98 ? -12.754 -18.666 52.821 1.00 24.47 95 ALA A O 1
ATOM 692 N N . LYS A 1 99 ? -12.221 -16.500 53.225 1.00 26.71 96 LYS A N 1
ATOM 693 C CA . LYS A 1 99 ? -12.491 -16.091 51.863 1.00 28.15 96 LYS A CA 1
ATOM 694 C C . LYS A 1 99 ? -11.592 -16.788 50.865 1.00 24.99 96 LYS A C 1
ATOM 695 O O . LYS A 1 99 ? -12.100 -17.313 49.869 1.00 25.70 96 LYS A O 1
ATOM 701 N N . GLU A 1 100 ? -10.277 -16.864 51.120 1.00 22.43 97 GLU A N 1
ATOM 702 C CA . GLU A 1 100 ? -9.406 -17.628 50.235 1.00 22.78 97 GLU A CA 1
ATOM 703 C C . GLU A 1 100 ? -9.721 -19.126 50.245 1.00 19.52 97 GLU A C 1
ATOM 704 O O . GLU A 1 100 ? -9.654 -19.793 49.215 1.00 18.48 97 GLU A O 1
ATOM 710 N N . ILE A 1 101 ? -10.059 -19.676 51.402 1.00 17.37 98 ILE A N 1
ATOM 711 C CA . ILE A 1 101 ? -10.452 -21.083 51.441 1.00 17.56 98 ILE A CA 1
ATOM 712 C C . ILE A 1 101 ? -11.687 -21.365 50.569 1.00 16.62 98 ILE A C 1
ATOM 713 O O . ILE A 1 101 ? -11.706 -22.307 49.782 1.00 16.11 98 ILE A O 1
ATOM 718 N N . VAL A 1 102 ? -12.706 -20.529 50.701 1.00 17.66 99 VAL A N 1
ATOM 719 C CA . VAL A 1 102 ? -13.924 -20.720 49.916 1.00 20.45 99 VAL A CA 1
ATOM 720 C C . VAL A 1 102 ? -13.673 -20.544 48.425 1.00 19.37 99 VAL A C 1
ATOM 721 O O . VAL A 1 102 ? -14.169 -21.342 47.652 1.00 20.23 99 VAL A O 1
ATOM 725 N N . ASN A 1 103 ? -12.842 -19.573 48.030 1.00 19.58 100 ASN A N 1
ATOM 726 C CA . ASN A 1 103 ? -12.441 -19.458 46.629 1.00 21.39 100 ASN A CA 1
ATOM 727 C C . ASN A 1 103 ? -11.754 -20.684 46.110 1.00 20.34 100 ASN A C 1
ATOM 728 O O . ASN A 1 103 ? -12.059 -21.168 45.021 1.00 19.91 100 ASN A O 1
ATOM 733 N N . TYR A 1 104 ? -10.853 -21.247 46.902 1.00 17.32 101 TYR A N 1
ATOM 734 C CA . TYR A 1 104 ? -10.252 -22.510 46.522 1.00 16.63 101 TYR A CA 1
ATOM 735 C C . TYR A 1 104 ? -11.303 -23.612 46.365 1.00 17.28 101 TYR A C 1
ATOM 736 O O . TYR A 1 104 ? -11.242 -24.404 45.433 1.00 16.33 101 TYR A O 1
ATOM 745 N N . LEU A 1 105 ? -12.196 -23.739 47.333 1.00 18.90 102 LEU A N 1
ATOM 746 C CA . LEU A 1 105 ? -13.106 -24.882 47.339 1.00 21.38 102 LEU A CA 1
ATOM 747 C C . LEU A 1 105 ? -14.134 -24.791 46.184 1.00 20.50 102 LEU A C 1
ATOM 748 O O . LEU A 1 105 ? -14.484 -25.795 45.601 1.00 21.35 102 LEU A O 1
ATOM 753 N N . LYS A 1 106 ? -14.567 -23.571 45.889 1.00 23.66 103 LYS A N 1
ATOM 754 C CA . LYS A 1 106 ? -15.316 -23.240 44.656 1.00 26.04 103 LYS A CA 1
ATOM 755 C C . LYS A 1 106 ? -14.598 -23.661 43.397 1.00 24.37 103 LYS A C 1
ATOM 756 O O . LYS A 1 106 ? -15.106 -24.424 42.614 1.00 22.12 103 LYS A O 1
ATOM 762 N N . LYS A 1 107 ? -13.353 -23.242 43.291 1.00 26.78 104 LYS A N 1
ATOM 763 C CA . LYS A 1 107 ? -12.499 -23.614 42.189 1.00 28.83 104 LYS A CA 1
ATOM 764 C C . LYS A 1 107 ? -12.398 -25.101 41.951 1.00 28.48 104 LYS A C 1
ATOM 765 O O . LYS A 1 107 ? -12.422 -25.548 40.794 1.00 29.03 104 LYS A O 1
ATOM 771 N N . VAL A 1 108 ? -12.235 -25.899 43.009 1.00 25.97 105 VAL A N 1
ATOM 772 C CA . VAL A 1 108 ? -12.002 -27.331 42.801 1.00 24.71 105 VAL A CA 1
ATOM 773 C C . VAL A 1 108 ? -13.331 -28.128 42.900 1.00 24.05 105 VAL A C 1
ATOM 774 O O . VAL A 1 108 ? -13.306 -29.340 42.828 1.00 24.61 105 VAL A O 1
ATOM 778 N N . ASN A 1 109 ? -14.448 -27.436 43.051 1.00 26.11 106 ASN A N 1
ATOM 779 C CA . ASN A 1 109 ? -15.777 -28.077 43.215 1.00 30.03 106 ASN A CA 1
ATOM 780 C C . ASN A 1 109 ? -15.827 -29.105 44.344 1.00 26.54 106 ASN A C 1
ATOM 781 O O . ASN A 1 109 ? -16.163 -30.257 44.162 1.00 28.15 106 ASN A O 1
ATOM 786 N N . ALA A 1 110 ? -15.407 -28.641 45.518 1.00 25.23 107 ALA A N 1
ATOM 787 C CA . ALA A 1 110 ? -15.287 -29.506 46.706 1.00 24.05 107 ALA A CA 1
ATOM 788 C C . ALA A 1 110 ? -16.597 -30.251 46.906 1.00 22.50 107 ALA A C 1
ATOM 789 O O . ALA A 1 110 ? -17.663 -29.687 46.769 1.00 23.59 107 ALA A O 1
ATOM 791 N N . GLU A 1 111 ? -16.499 -31.505 47.263 1.00 24.57 108 GLU A N 1
ATOM 792 C CA . GLU A 1 111 ? -17.674 -32.356 47.574 1.00 27.77 108 GLU A CA 1
ATOM 793 C C . GLU A 1 111 ? -18.285 -32.028 48.949 1.00 24.80 108 GLU A C 1
ATOM 794 O O . GLU A 1 111 ? -19.509 -32.019 49.104 1.00 27.95 108 GLU A O 1
ATOM 800 N N . LYS A 1 112 ? -17.444 -31.788 49.953 1.00 23.79 109 LYS A N 1
ATOM 801 C CA . LYS A 1 112 ? -17.908 -31.491 51.323 1.00 24.40 109 LYS A CA 1
ATOM 802 C C . LYS A 1 112 ? -16.962 -30.530 52.015 1.00 22.94 109 LYS A C 1
ATOM 803 O O . LYS A 1 112 ? -15.764 -30.614 51.856 1.00 20.23 109 LYS A O 1
ATOM 809 N N . VAL A 1 113 ? -17.536 -29.658 52.825 1.00 22.50 110 VAL A N 1
ATOM 810 C CA . VAL A 1 113 ? -16.818 -28.779 53.699 1.00 20.47 110 VAL A CA 1
ATOM 811 C C . VAL A 1 113 ? -17.304 -29.026 55.112 1.00 19.99 110 VAL A C 1
ATOM 812 O O . VAL A 1 113 ? -18.452 -28.762 55.421 1.00 20.53 110 VAL A O 1
ATOM 816 N N . ILE A 1 114 ? -16.436 -29.586 55.962 1.00 19.82 111 ILE A N 1
ATOM 817 C CA . ILE A 1 114 ? -16.836 -30.050 57.281 1.00 19.83 111 ILE A CA 1
ATOM 818 C C . ILE A 1 114 ? -15.974 -29.340 58.313 1.00 18.96 111 ILE A C 1
ATOM 819 O O . ILE A 1 114 ? -14.764 -29.479 58.311 1.00 19.09 111 ILE A O 1
ATOM 824 N N . SER A 1 115 ? -16.601 -28.550 59.164 1.00 17.40 112 SER A N 1
ATOM 825 C CA . SER A 1 115 ? -15.903 -27.950 60.267 1.00 18.73 112 SER A CA 1
ATOM 826 C C . SER A 1 115 ? -16.095 -28.790 61.557 1.00 19.42 112 SER A C 1
ATOM 827 O O . SER A 1 115 ? -17.178 -29.293 61.832 1.00 17.89 112 SER A O 1
ATOM 830 N N . LEU A 1 116 ? -15.011 -28.963 62.304 1.00 19.31 113 LEU A N 1
ATOM 831 C CA . LEU A 1 116 ? -15.039 -29.608 63.598 1.00 19.13 113 LEU A CA 1
ATOM 832 C C . LEU A 1 116 ? -14.900 -28.567 64.690 1.00 18.51 113 LEU A C 1
ATOM 833 O O . LEU A 1 116 ? -13.952 -27.798 64.692 1.00 22.40 113 LEU A O 1
ATOM 838 N N . ALA A 1 117 ? -15.863 -28.502 65.592 1.00 19.05 114 ALA A N 1
ATOM 839 C CA . ALA A 1 117 ? -15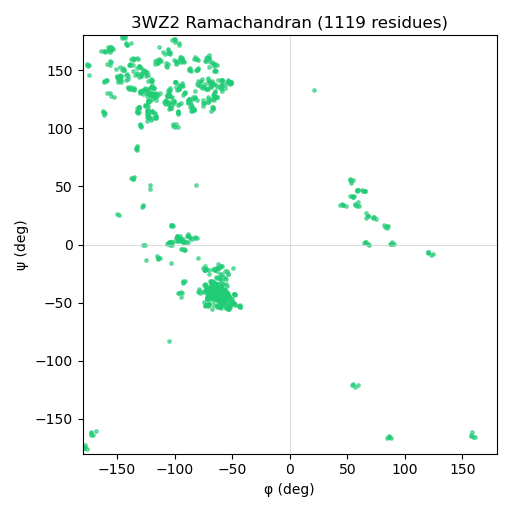.925 -27.421 66.586 1.00 19.45 114 ALA A CA 1
ATOM 840 C C . ALA A 1 117 ? -16.394 -27.955 67.924 1.00 20.82 114 ALA A C 1
ATOM 841 O O . ALA A 1 117 ? -16.772 -29.133 68.046 1.00 19.73 114 ALA A O 1
ATOM 843 N N . GLY A 1 118 ? -16.357 -27.083 68.928 1.00 22.05 115 GLY A N 1
ATOM 844 C CA . GLY A 1 118 ? -16.765 -27.415 70.288 1.00 21.92 115 GLY A CA 1
ATOM 845 C C . GLY A 1 118 ? -17.987 -26.610 70.623 1.00 22.66 115 GLY A C 1
ATOM 846 O O . GLY A 1 118 ? -18.236 -25.605 70.008 1.00 22.12 115 GLY A O 1
ATOM 847 N N . MET A 1 119 ? -18.765 -27.070 71.577 1.00 24.46 116 MET A N 1
ATOM 848 C CA . MET A 1 119 ? -19.888 -26.300 72.099 1.00 26.73 116 MET A CA 1
ATOM 849 C C . MET A 1 119 ? -19.781 -26.326 73.616 1.00 26.29 116 MET A C 1
ATOM 850 O O . MET A 1 119 ? -19.888 -27.392 74.245 1.00 24.71 116 MET A O 1
ATOM 855 N N . GLY A 1 120 ? -19.541 -25.148 74.185 1.00 26.49 117 GLY A N 1
ATOM 856 C CA . GLY A 1 120 ? -19.324 -25.014 75.596 1.00 29.23 117 GLY A CA 1
ATOM 857 C C . GLY A 1 120 ? -20.654 -25.151 76.305 1.00 30.01 117 GLY A C 1
ATOM 858 O O . GLY A 1 120 ? -21.585 -24.417 76.027 1.00 33.11 117 GLY A O 1
ATOM 859 N N . ILE A 1 121 ? -20.720 -26.079 77.234 1.00 31.96 118 ILE A N 1
ATOM 860 C CA . ILE A 1 121 ? -21.945 -26.365 77.988 1.00 34.69 118 ILE A CA 1
ATOM 861 C C . ILE A 1 121 ? -21.997 -25.574 79.271 1.00 34.93 118 ILE A C 1
ATOM 862 O O . ILE A 1 121 ? -23.077 -25.238 79.752 1.00 37.72 118 ILE A O 1
ATOM 867 N N . GLY A 1 122 ? -20.829 -25.343 79.856 1.00 35.66 119 GLY A N 1
ATOM 868 C CA . GLY A 1 122 ? -20.718 -24.605 81.095 1.00 36.28 119 GLY A CA 1
ATOM 869 C C . GLY A 1 122 ? -20.779 -25.469 82.354 1.00 37.72 119 GLY A C 1
ATOM 870 O O . GLY A 1 122 ? -20.713 -24.943 83.458 1.00 35.82 119 GLY A O 1
ATOM 871 N N . PHE A 1 123 ? -20.914 -26.782 82.198 1.00 39.17 120 PHE A N 1
ATOM 872 C CA . PHE A 1 123 ? -20.855 -27.712 83.336 1.00 38.28 120 PHE A CA 1
ATOM 873 C C . PHE A 1 123 ? -20.444 -29.106 82.865 1.00 36.85 120 PHE A C 1
ATOM 874 O O . PHE A 1 123 ? -20.462 -29.395 81.658 1.00 37.20 120 PHE A O 1
ATOM 882 N N . PHE A 1 124 ? -20.149 -29.977 83.825 1.00 35.78 121 PHE A N 1
ATOM 883 C CA . PHE A 1 124 ? -19.846 -31.386 83.569 1.00 39.46 121 PHE A CA 1
ATOM 884 C C . PHE A 1 124 ? -21.105 -32.203 83.209 1.00 37.16 121 PHE A C 1
ATOM 885 O O . PHE A 1 124 ? -22.153 -32.027 83.793 1.00 44.84 121 PHE A O 1
ATOM 893 N N . LYS A 1 125 ? -20.991 -33.081 82.213 1.00 36.82 122 LYS A N 1
ATOM 894 C CA . LYS A 1 125 ? -21.972 -34.155 81.953 1.00 32.75 122 LYS A CA 1
ATOM 895 C C . LYS A 1 125 ? -21.269 -35.483 81.941 1.00 33.57 122 LYS A C 1
ATOM 896 O O . LYS A 1 125 ? -20.099 -35.593 81.543 1.00 34.81 122 LYS A O 1
ATOM 902 N N . ASP A 1 126 ? -21.970 -36.517 82.364 1.00 35.80 123 ASP A N 1
ATOM 903 C CA . ASP A 1 126 ? -21.404 -37.862 82.308 1.00 37.47 123 ASP A CA 1
ATOM 904 C C . ASP A 1 126 ? -21.204 -38.330 80.889 1.00 32.76 123 ASP A C 1
ATOM 905 O O . ASP A 1 126 ? -20.246 -39.032 80.606 1.00 33.36 123 ASP A O 1
ATOM 910 N N . THR A 1 127 ? -22.123 -37.943 80.010 1.00 30.13 124 THR A N 1
ATOM 911 C CA . THR A 1 127 ? -22.007 -38.219 78.575 1.00 31.04 124 THR A CA 1
ATOM 912 C C . THR A 1 127 ? -22.237 -36.915 77.782 1.00 28.71 124 THR A C 1
ATOM 913 O O . THR A 1 127 ? -23.362 -36.424 77.645 1.00 24.64 124 THR A O 1
ATOM 917 N N . PHE A 1 128 ? -21.128 -36.353 77.312 1.00 26.69 125 PHE A N 1
ATOM 918 C CA . PHE A 1 128 ? -21.150 -35.240 76.396 1.00 24.35 125 PHE A CA 1
ATOM 919 C C . PHE A 1 128 ? -21.541 -35.729 75.012 1.00 24.20 125 PHE A C 1
ATOM 920 O O . PHE A 1 128 ? -21.029 -36.735 74.538 1.00 26.91 125 PHE A O 1
ATOM 928 N N . GLU A 1 129 ? -22.433 -35.005 74.360 1.00 23.61 126 GLU A N 1
ATOM 929 C CA . GLU A 1 129 ? -22.973 -35.425 73.059 1.00 25.36 126 GLU A CA 1
ATOM 930 C C . GLU A 1 129 ? -22.269 -34.650 71.897 1.00 24.96 126 GLU A C 1
ATOM 931 O O . GLU A 1 129 ? -21.438 -33.771 72.123 1.00 22.45 126 GLU A O 1
ATOM 937 N N . VAL A 1 130 ? -22.633 -34.988 70.666 1.00 24.99 127 VAL A N 1
ATOM 938 C CA . VAL A 1 130 ? -22.207 -34.261 69.470 1.00 23.76 127 VAL A CA 1
ATOM 939 C C . VAL A 1 130 ? -23.430 -33.781 68.702 1.00 24.43 127 VAL A C 1
ATOM 940 O O . VAL A 1 130 ? -24.322 -34.547 68.416 1.00 26.46 127 VAL A O 1
ATOM 944 N N . TRP A 1 131 ? -23.451 -32.504 68.355 1.00 24.38 128 TRP A N 1
ATOM 945 C CA . TRP A 1 131 ? -24.495 -31.920 67.528 1.00 23.02 128 TRP A CA 1
ATOM 946 C C . TRP A 1 131 ? -23.970 -31.666 66.121 1.00 22.42 128 TRP A C 1
ATOM 947 O O . TRP A 1 131 ? -22.779 -31.671 65.878 1.00 21.02 128 TRP A O 1
ATOM 958 N N . GLY A 1 132 ? -24.888 -31.390 65.206 1.00 21.37 129 GLY A N 1
ATOM 959 C CA . GLY A 1 132 ? -24.551 -31.148 63.823 1.00 21.38 129 GLY A CA 1
ATOM 960 C C . GLY A 1 132 ? -25.381 -30.009 63.294 1.00 21.71 129 GLY A C 1
ATOM 961 O O . GLY A 1 132 ? -26.487 -29.747 63.794 1.00 25.87 129 GLY A O 1
ATOM 962 N N . ILE A 1 133 ? -24.872 -29.326 62.280 1.00 20.63 130 ILE A N 1
ATOM 963 C CA . ILE A 1 133 ? -25.654 -28.363 61.531 1.00 20.99 130 ILE A CA 1
ATOM 964 C C . ILE A 1 133 ? -25.136 -28.351 60.102 1.00 20.49 130 ILE A C 1
ATOM 965 O O . ILE A 1 133 ? -23.942 -28.506 59.845 1.00 22.99 130 ILE A O 1
ATOM 970 N N . GLY A 1 134 ? -26.054 -28.221 59.168 1.00 19.74 131 GLY A N 1
ATOM 971 C CA . GLY A 1 134 ? -25.750 -28.273 57.762 1.00 20.96 131 GLY A CA 1
ATOM 972 C C . GLY A 1 134 ? -26.026 -26.912 57.141 1.00 20.39 131 GLY A C 1
ATOM 973 O O . GLY A 1 134 ? -26.816 -26.149 57.666 1.00 18.81 131 GLY A O 1
ATOM 974 N N . GLY A 1 135 ? -25.369 -26.631 56.024 1.00 19.67 132 GLY A N 1
ATOM 975 C CA . GLY A 1 135 ? -25.536 -25.376 55.332 1.00 22.84 132 GLY A CA 1
ATOM 976 C C . GLY A 1 135 ? -26.892 -25.209 54.667 1.00 27.81 132 GLY A C 1
ATOM 977 O O . GLY A 1 135 ? -27.328 -24.100 54.435 1.00 25.74 132 GLY A O 1
ATOM 978 N N . SER A 1 136 ? -27.530 -26.331 54.331 1.00 31.00 133 SER A N 1
ATOM 979 C CA . SER A 1 136 ? -28.893 -26.326 53.838 1.00 32.60 133 SER A CA 1
ATOM 980 C C . SER A 1 136 ? -29.624 -27.550 54.380 1.00 34.74 133 SER A C 1
ATOM 981 O O . SER A 1 136 ? -29.040 -28.404 55.096 1.00 31.83 133 SER A O 1
ATOM 984 N N . GLU A 1 137 ? -30.902 -27.634 54.039 1.00 34.75 134 GLU A N 1
ATOM 985 C CA . GLU A 1 137 ? -31.773 -28.647 54.623 1.00 35.58 134 GLU A CA 1
ATOM 986 C C . GLU A 1 137 ? -31.297 -30.001 54.184 1.00 31.79 134 GLU A C 1
ATOM 987 O O . GLU A 1 137 ? -31.362 -30.947 54.963 1.00 28.44 134 GLU A O 1
ATOM 993 N N . GLU A 1 138 ? -30.807 -30.105 52.947 1.00 30.19 135 GLU A N 1
ATOM 994 C CA . GLU A 1 138 ? -30.230 -31.355 52.451 1.00 32.83 135 GLU A CA 1
ATOM 995 C C . GLU A 1 138 ? -29.123 -31.938 53.368 1.00 31.16 135 GLU A C 1
ATOM 996 O O . GLU A 1 138 ? -29.090 -33.135 53.618 1.00 27.73 135 GLU A O 1
ATOM 1002 N N . GLU A 1 139 ? -28.216 -31.084 53.825 1.00 27.32 136 GLU A N 1
ATOM 1003 C CA . GLU A 1 139 ? -27.128 -31.510 54.703 1.00 25.24 136 GLU A CA 1
ATOM 1004 C C . GLU A 1 139 ? -27.681 -31.807 56.103 1.00 23.92 136 GLU A C 1
ATOM 1005 O O . GLU A 1 139 ? -27.204 -32.700 56.750 1.00 23.26 136 GLU A O 1
ATOM 1011 N N . ASN A 1 140 ? -28.680 -31.064 56.558 1.00 21.47 137 ASN A N 1
ATOM 1012 C CA . ASN A 1 140 ? -29.335 -31.426 57.780 1.00 24.26 137 ASN A CA 1
ATOM 1013 C C . ASN A 1 140 ? -29.923 -32.841 57.722 1.00 27.02 137 ASN A C 1
ATOM 1014 O O . ASN A 1 140 ? -29.777 -33.586 58.684 1.00 30.05 137 ASN A O 1
ATOM 1019 N N . LYS A 1 141 ? -30.523 -33.210 56.597 1.00 25.58 138 LYS A N 1
ATOM 1020 C CA . LYS A 1 141 ? -31.119 -34.523 56.442 1.00 32.52 138 LYS A CA 1
ATOM 1021 C C . LYS A 1 141 ? -30.076 -35.611 56.419 1.00 32.84 138 LYS A C 1
ATOM 1022 O O . LYS A 1 141 ? -30.253 -36.614 57.085 1.00 32.67 138 LYS A O 1
ATOM 1028 N N . GLU A 1 142 ? -28.950 -35.368 55.757 1.00 31.22 139 GLU A N 1
ATOM 1029 C CA . GLU A 1 142 ? -27.819 -36.279 55.855 1.00 31.23 139 GLU A CA 1
ATOM 1030 C C . GLU A 1 142 ? -27.378 -36.512 57.297 1.00 28.75 139 GLU A C 1
ATOM 1031 O O . GLU A 1 142 ? -27.124 -37.646 57.673 1.00 30.09 139 GLU A O 1
ATOM 1037 N N . LEU A 1 143 ? -27.244 -35.442 58.075 1.00 26.02 140 LEU A N 1
ATOM 1038 C CA . LEU A 1 143 ? -26.772 -35.564 59.443 1.00 26.32 140 LEU A CA 1
ATOM 1039 C C . LEU A 1 143 ? -27.807 -36.333 60.287 1.00 26.22 140 LEU A C 1
ATOM 1040 O O . LEU A 1 143 ? -27.417 -37.169 61.082 1.00 22.84 140 LEU A O 1
ATOM 1045 N N . GLU A 1 144 ? -29.096 -36.048 60.081 1.00 27.85 141 GLU A N 1
ATOM 1046 C CA . GLU A 1 144 ? -30.179 -36.757 60.778 1.00 32.53 141 GLU A CA 1
ATOM 1047 C C . GLU A 1 144 ? -30.196 -38.255 60.445 1.00 29.12 141 GLU A C 1
ATOM 1048 O O . GLU A 1 144 ? -30.326 -39.055 61.326 1.00 31.07 141 GLU A O 1
ATOM 1054 N N . SER A 1 145 ? -30.006 -38.598 59.179 1.00 29.10 142 SER A N 1
ATOM 1055 C CA . SER A 1 145 ? -29.777 -39.965 58.724 1.00 30.25 142 SER A CA 1
ATOM 1056 C C . SER A 1 145 ? -28.621 -40.692 59.405 1.00 31.50 142 SER A C 1
ATOM 1057 O O . SER A 1 145 ? -28.599 -41.906 59.395 1.00 33.22 142 SER A O 1
ATOM 1060 N N . LEU A 1 146 ? -27.657 -39.975 59.969 1.00 29.96 143 LEU A N 1
ATOM 1061 C CA . LEU A 1 146 ? -26.582 -40.597 60.707 1.00 31.83 143 LEU A CA 1
ATOM 1062 C C . LEU A 1 146 ? -26.844 -40.623 62.180 1.00 30.13 143 LEU A C 1
ATOM 1063 O O . LEU A 1 146 ? -25.971 -41.003 62.952 1.00 31.91 143 LEU A O 1
ATOM 1068 N N . GLY A 1 147 ? -28.025 -40.198 62.592 1.00 26.63 144 GLY A N 1
ATOM 1069 C CA . GLY A 1 147 ? -28.315 -40.078 64.020 1.00 26.80 144 GLY A CA 1
ATOM 1070 C C . GLY A 1 147 ? -27.642 -38.930 64.764 1.00 27.08 144 GLY A C 1
ATOM 1071 O O . GLY A 1 147 ? -27.503 -38.983 65.988 1.00 29.45 144 GLY A O 1
ATOM 1072 N N . VAL A 1 148 ? -27.238 -37.875 64.053 1.00 25.32 145 VAL A N 1
ATOM 1073 C CA . VAL A 1 148 ? -26.713 -36.668 64.702 1.00 24.17 145 VAL A CA 1
ATOM 1074 C C . VAL A 1 148 ? -27.854 -35.670 64.925 1.00 25.23 145 VAL A C 1
ATOM 1075 O O . VAL A 1 148 ? -28.600 -35.387 64.013 1.00 28.47 145 VAL A O 1
ATOM 1079 N N . LYS A 1 149 ? -28.003 -35.170 66.138 1.00 26.37 146 LYS A N 1
ATOM 1080 C CA . LYS A 1 149 ? -29.001 -34.148 66.430 1.00 29.97 146 LYS A CA 1
ATOM 1081 C C . LYS A 1 149 ? -28.622 -32.818 65.781 1.00 29.50 146 LYS A C 1
ATOM 1082 O O . LYS A 1 149 ? -27.462 -32.402 65.885 1.00 24.38 146 LYS A O 1
ATOM 1088 N N . ILE A 1 150 ? -29.618 -32.140 65.234 1.00 27.46 147 ILE A N 1
ATOM 1089 C CA . ILE A 1 150 ? -29.448 -30.864 64.586 1.00 30.16 147 ILE A CA 1
ATOM 1090 C C . ILE A 1 150 ? -29.567 -29.747 65.586 1.00 29.52 147 ILE A C 1
ATOM 1091 O O . ILE A 1 150 ? -30.544 -29.658 66.318 1.00 27.48 147 ILE A O 1
ATOM 1096 N N . LEU A 1 151 ? -28.539 -28.904 65.660 1.00 29.23 148 LEU A N 1
ATOM 1097 C CA . LEU A 1 151 ? -28.634 -27.683 66.475 1.00 30.40 148 LEU A CA 1
ATOM 1098 C C . LEU A 1 151 ? -29.683 -26.737 65.899 1.00 30.49 148 LEU A C 1
ATOM 1099 O O . LEU A 1 151 ? -29.657 -26.432 64.715 1.00 32.68 148 LEU A O 1
ATOM 1104 N N . LYS A 1 152 ? -30.615 -26.288 66.719 1.00 30.63 149 LYS A N 1
ATOM 1105 C CA . LYS A 1 152 ? -31.745 -25.507 66.219 1.00 34.18 149 LYS A CA 1
ATOM 1106 C C . LYS A 1 152 ? -31.462 -24.024 66.380 1.00 33.47 149 LYS A C 1
ATOM 1107 O O . LYS A 1 152 ? -31.762 -23.242 65.492 1.00 31.44 149 LYS A O 1
ATOM 1113 N N . TYR A 1 153 ? -30.888 -23.664 67.517 1.00 33.87 150 TYR A N 1
ATOM 1114 C CA . TYR A 1 153 ? -30.640 -22.288 67.885 1.00 40.07 150 TYR A CA 1
ATOM 1115 C C . TYR A 1 153 ? -29.274 -22.257 68.527 1.00 40.29 150 TYR A C 1
ATOM 1116 O O . TYR A 1 153 ? -28.956 -23.107 69.346 1.00 41.30 150 TYR A O 1
ATOM 1125 N N . GLY A 1 154 ? -28.470 -21.278 68.140 1.00 36.06 151 GLY A N 1
ATOM 1126 C CA . GLY A 1 154 ? -27.282 -20.930 68.871 1.00 33.72 151 GLY A CA 1
ATOM 1127 C C . GLY A 1 154 ? -26.352 -20.187 67.939 1.00 31.91 151 GLY A C 1
ATOM 1128 O O . GLY A 1 154 ? -26.733 -19.763 66.868 1.00 35.75 151 GLY A O 1
ATOM 1129 N N . SER A 1 155 ? -25.119 -20.043 68.333 1.00 30.53 152 SER A N 1
ATOM 1130 C CA . SER A 1 155 ? -24.170 -19.371 67.475 1.00 31.12 152 SER A CA 1
ATOM 1131 C C . SER A 1 155 ? -22.882 -20.147 67.376 1.00 29.52 152 SER A C 1
ATOM 1132 O O . SER A 1 155 ? -22.488 -20.837 68.317 1.00 29.11 152 SER A O 1
ATOM 1135 N N . ILE A 1 156 ? -22.262 -20.048 66.205 1.00 27.67 153 ILE A N 1
ATOM 1136 C CA . ILE A 1 156 ? -20.969 -20.641 65.966 1.00 28.22 153 ILE A CA 1
ATOM 1137 C C . ILE A 1 156 ? -19.989 -19.553 65.506 1.00 26.57 153 ILE A C 1
ATOM 1138 O O . ILE A 1 156 ? -20.131 -19.032 64.423 1.00 26.25 153 ILE A O 1
ATOM 1143 N N . THR A 1 157 ? -19.041 -19.200 66.355 1.00 27.22 154 THR A N 1
ATOM 1144 C CA . THR A 1 157 ? -18.097 -18.126 66.088 1.00 32.26 154 THR A CA 1
ATOM 1145 C C . THR A 1 157 ? -16.827 -18.676 65.471 1.00 30.82 154 THR A C 1
ATOM 1146 O O . THR A 1 157 ? -16.534 -19.857 65.569 1.00 29.65 154 THR A O 1
ATOM 1150 N N . GLY A 1 158 ? -16.071 -17.809 64.816 1.00 27.57 155 GLY A N 1
ATOM 1151 C CA . GLY A 1 158 ? -14.776 -18.187 64.307 1.00 22.54 155 GLY A CA 1
ATOM 1152 C C . GLY A 1 158 ? -14.895 -18.812 62.933 1.00 23.00 155 GLY A C 1
ATOM 1153 O O . GLY A 1 158 ? -15.925 -18.705 62.255 1.00 24.27 155 GLY A O 1
ATOM 1154 N N . MET A 1 159 ? -13.807 -19.446 62.535 1.00 19.90 156 MET A N 1
ATOM 1155 C CA . MET A 1 159 ? -13.650 -19.986 61.224 1.00 21.13 156 MET A CA 1
ATOM 1156 C C . MET A 1 159 ? -14.792 -20.928 60.901 1.00 22.02 156 MET A C 1
ATOM 1157 O O . MET A 1 159 ? -15.336 -20.880 59.798 1.00 20.57 156 MET A O 1
ATOM 1162 N N . SER A 1 160 ? -15.180 -21.755 61.859 1.00 20.67 157 SER A N 1
ATOM 1163 C CA . SER A 1 160 ? -16.214 -22.764 61.622 1.00 22.48 157 SER A CA 1
ATOM 1164 C C . SER A 1 160 ? -17.549 -22.120 61.230 1.00 23.08 157 SER A C 1
ATOM 1165 O O . SER A 1 160 ? -18.167 -22.550 60.278 1.00 23.72 157 SER A O 1
ATOM 1168 N N . GLY A 1 161 ? -17.965 -21.095 61.959 1.00 23.62 158 GLY A N 1
ATOM 1169 C CA . GLY A 1 161 ? -19.157 -20.350 61.632 1.00 23.03 158 GLY A CA 1
ATOM 1170 C C . GLY A 1 161 ? -19.094 -19.674 60.262 1.00 25.76 158 GLY A C 1
ATOM 1171 O O . GLY A 1 161 ? -20.059 -19.710 59.505 1.00 24.46 158 GLY A O 1
ATOM 1172 N N . LYS A 1 162 ? -17.955 -19.070 59.941 1.00 24.78 159 LYS A N 1
ATOM 1173 C CA . LYS A 1 162 ? -17.804 -18.347 58.700 1.00 23.71 159 LYS A CA 1
ATOM 1174 C C . LYS A 1 162 ? -17.833 -19.264 57.524 1.00 23.57 159 LYS A C 1
ATOM 1175 O O . LYS A 1 162 ? -18.546 -19.013 56.568 1.00 22.32 159 LYS A O 1
ATOM 1181 N N . LEU A 1 163 ? -17.092 -20.362 57.604 1.00 23.05 160 LEU A N 1
ATOM 1182 C CA . LEU A 1 163 ? -17.081 -21.342 56.564 1.00 23.10 160 LEU A CA 1
ATOM 1183 C C . LEU A 1 163 ? -18.448 -21.964 56.324 1.00 22.65 160 LEU A C 1
ATOM 1184 O O . LEU A 1 163 ? -18.842 -22.177 55.191 1.00 21.73 160 LEU A O 1
ATOM 1189 N N . LEU A 1 164 ? -19.145 -22.321 57.385 1.00 21.21 161 LEU A N 1
ATOM 1190 C CA . LEU A 1 164 ? -20.463 -22.945 57.234 1.00 21.94 161 LEU A CA 1
ATOM 1191 C C . LEU A 1 164 ? -21.295 -22.067 56.299 1.00 23.58 161 LEU A C 1
ATOM 1192 O O . LEU A 1 164 ? -21.852 -22.551 55.336 1.00 22.93 161 LEU A O 1
ATOM 1197 N N . TRP A 1 165 ? -21.304 -20.769 56.580 1.00 26.86 162 TRP A N 1
ATOM 1198 C CA . TRP A 1 165 ? -22.161 -19.823 55.865 1.00 28.78 162 TRP A CA 1
ATOM 1199 C C . TRP A 1 165 ? -21.623 -19.588 54.468 1.00 29.06 162 TRP A C 1
ATOM 1200 O O . TRP A 1 165 ? -22.342 -19.747 53.487 1.00 22.52 162 TRP A O 1
ATOM 1211 N N . GLU A 1 166 ? -20.333 -19.249 54.369 1.00 28.88 163 GLU A N 1
ATOM 1212 C CA . GLU A 1 166 ? -19.801 -18.807 53.086 1.00 26.40 163 GLU A CA 1
ATOM 1213 C C . GLU A 1 166 ? -19.775 -19.976 52.120 1.00 26.38 163 GLU A C 1
ATOM 1214 O O . GLU A 1 166 ? -19.999 -19.800 50.944 1.00 26.35 163 GLU A O 1
ATOM 1220 N N . ALA A 1 167 ? -19.409 -21.157 52.590 1.00 25.69 164 ALA A N 1
ATOM 1221 C CA . ALA A 1 167 ? -19.331 -22.317 51.715 1.00 25.83 164 ALA A CA 1
ATOM 1222 C C . ALA A 1 167 ? -20.728 -22.692 51.209 1.00 26.28 164 ALA A C 1
ATOM 1223 O O . ALA A 1 167 ? -20.889 -22.978 50.046 1.00 26.14 164 ALA A O 1
ATOM 1225 N N . SER A 1 168 ? -21.733 -22.625 52.082 1.00 29.23 165 SER A N 1
ATOM 1226 C CA . SER A 1 168 ? -23.134 -22.923 51.684 1.00 34.09 165 SER A CA 1
ATOM 1227 C C . SER A 1 168 ? -23.638 -21.862 50.658 1.00 35.85 165 SER A C 1
ATOM 1228 O O . SER A 1 168 ? -24.144 -22.238 49.612 1.00 31.60 165 SER A O 1
ATOM 1231 N N . ARG A 1 169 ? -23.323 -20.584 50.889 1.00 37.33 166 ARG A N 1
ATOM 1232 C CA . ARG A 1 169 ? -23.570 -19.527 49.896 1.00 42.67 166 ARG A CA 1
ATOM 1233 C C . ARG A 1 169 ? -22.953 -19.826 48.537 1.00 40.64 166 ARG A C 1
ATOM 1234 O O . ARG A 1 169 ? -23.484 -19.434 47.520 1.00 43.00 166 ARG A O 1
ATOM 1242 N N . ALA A 1 170 ? -21.787 -20.450 48.521 1.00 33.86 167 ALA A N 1
ATOM 1243 C CA . ALA A 1 170 ? -21.124 -20.722 47.273 1.00 31.77 167 ALA A CA 1
ATOM 1244 C C . ALA A 1 170 ? -21.658 -21.974 46.609 1.00 32.11 167 ALA A C 1
ATOM 1245 O O . ALA A 1 170 ? -21.095 -22.408 45.598 1.00 31.70 167 ALA A O 1
ATOM 1247 N N . GLY A 1 171 ? -22.702 -22.559 47.180 1.00 32.94 168 GLY A N 1
ATOM 1248 C CA . GLY A 1 171 ? -23.330 -23.746 46.598 1.00 32.23 168 GLY A CA 1
ATOM 1249 C C . GLY A 1 171 ? -22.660 -25.045 47.010 1.00 30.80 168 GLY A C 1
ATOM 1250 O O . GLY A 1 171 ? -22.833 -26.056 46.343 1.00 29.49 168 GLY A O 1
ATOM 1251 N N . LEU A 1 172 ? -21.833 -25.012 48.051 1.00 26.29 169 LEU A N 1
ATOM 1252 C CA . LEU A 1 172 ? -21.104 -26.207 48.462 1.00 28.63 169 LEU A CA 1
ATOM 1253 C C . LEU A 1 172 ? -21.902 -26.862 49.579 1.00 26.19 169 LEU A C 1
ATOM 1254 O O . LEU A 1 172 ? -22.654 -26.205 50.262 1.00 24.86 169 LEU A O 1
ATOM 1259 N N . LYS A 1 173 ? -21.676 -28.146 49.779 1.00 25.68 170 LYS A N 1
ATOM 1260 C CA . LYS A 1 173 ? -22.254 -28.876 50.905 1.00 25.46 170 LYS A CA 1
ATOM 1261 C C . LYS A 1 173 ? -21.395 -28.681 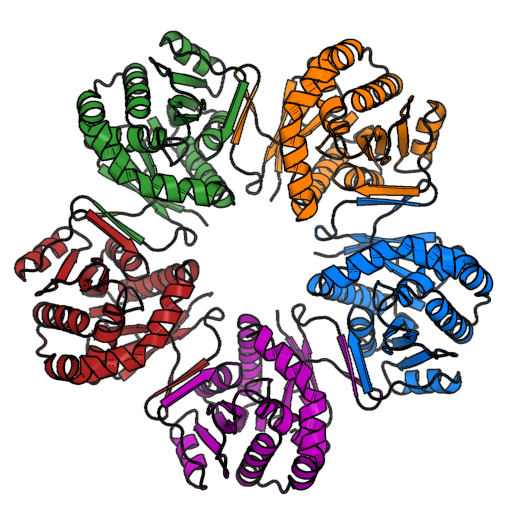52.136 1.00 22.54 170 LYS A C 1
ATOM 1262 O O . LYS A 1 173 ? -20.227 -29.033 52.146 1.00 22.09 170 LYS A O 1
ATOM 1268 N N . SER A 1 174 ? -21.979 -28.062 53.133 1.00 19.53 171 SER A N 1
ATOM 1269 C CA . SER A 1 174 ? -21.297 -27.520 54.266 1.00 23.54 171 SER A CA 1
ATOM 1270 C C . SER A 1 174 ? -21.876 -28.134 55.537 1.00 21.88 171 SER A C 1
ATOM 1271 O O . SER A 1 174 ? -23.119 -28.323 55.629 1.00 20.53 171 SER A O 1
ATOM 1274 N N . TYR A 1 175 ? -21.010 -28.442 56.512 1.00 18.96 172 TYR A N 1
ATOM 1275 C CA . TYR A 1 175 ? -21.426 -29.002 57.796 1.00 18.59 172 TYR A CA 1
ATOM 1276 C C . TYR A 1 175 ? -20.534 -28.489 58.919 1.00 18.14 172 TYR A C 1
ATOM 1277 O O . TYR A 1 175 ? -19.364 -28.244 58.708 1.00 17.62 172 TYR A O 1
ATOM 1286 N N . VAL A 1 176 ? -21.090 -28.391 60.117 1.00 18.70 173 VAL A N 1
ATOM 1287 C CA . VAL A 1 176 ? -20.300 -28.329 61.330 1.00 20.41 173 VAL A CA 1
ATOM 1288 C C . VAL A 1 176 ? -20.717 -29.467 62.283 1.00 20.40 173 VAL A C 1
ATOM 1289 O O . VAL A 1 176 ? -21.903 -29.693 62.523 1.00 18.58 173 VAL A O 1
ATOM 1293 N N . LEU A 1 177 ? -19.737 -30.170 62.825 1.00 19.84 174 LEU A N 1
ATOM 1294 C CA . LEU A 1 177 ? -19.940 -31.088 63.922 1.00 19.43 174 LEU A CA 1
ATOM 1295 C C . LEU A 1 177 ? -19.471 -30.431 65.207 1.00 20.94 174 LEU A C 1
ATOM 1296 O O . LEU A 1 177 ? -18.355 -29.913 65.260 1.00 22.91 174 LEU A O 1
ATOM 1301 N N . LEU A 1 178 ? -20.341 -30.403 66.223 1.00 21.14 175 LEU A N 1
ATOM 1302 C CA . LEU A 1 178 ? -20.049 -29.729 67.472 1.00 23.81 175 LEU A CA 1
ATOM 1303 C C . LEU A 1 178 ? -20.038 -30.706 68.648 1.00 23.58 175 LEU A C 1
ATOM 1304 O O . LEU A 1 178 ? -21.073 -31.244 69.047 1.00 22.10 175 LEU A O 1
ATOM 1309 N N . GLY A 1 179 ? -18.871 -30.892 69.223 1.00 22.28 176 GLY A N 1
ATOM 1310 C CA . GLY A 1 179 ? -18.725 -31.693 70.431 1.00 23.24 176 GLY A CA 1
ATOM 1311 C C . GLY A 1 179 ? -19.022 -30.839 71.628 1.00 23.82 176 GLY A C 1
ATOM 1312 O O . GLY A 1 179 ? -18.295 -29.885 71.925 1.00 23.31 176 GLY A O 1
ATOM 1313 N N . GLU A 1 180 ? -20.067 -31.204 72.347 1.00 22.98 177 GLU A N 1
ATOM 1314 C CA . GLU A 1 180 ? -20.273 -30.676 73.684 1.00 24.10 177 GLU A CA 1
ATOM 1315 C C . GLU A 1 180 ? -19.037 -30.835 74.557 1.00 22.11 177 GLU A C 1
ATOM 1316 O O . GLU A 1 180 ? -18.361 -31.866 74.537 1.00 20.10 177 GLU A O 1
ATOM 1322 N N . THR A 1 181 ? -18.757 -29.796 75.320 1.00 22.12 178 THR A N 1
ATOM 1323 C CA . THR A 1 181 ? -17.577 -29.773 76.197 1.00 25.76 178 THR A CA 1
ATOM 1324 C C . THR A 1 181 ? -17.810 -28.770 77.330 1.00 22.64 178 THR A C 1
ATOM 1325 O O . THR A 1 181 ? -18.780 -27.999 77.300 1.00 22.83 178 THR A O 1
ATOM 1329 N N . PHE A 1 182 ? -16.951 -28.802 78.332 1.00 25.42 179 PHE A N 1
ATOM 1330 C CA . PHE A 1 182 ? -17.061 -27.914 79.492 1.00 28.32 179 PHE A CA 1
ATOM 1331 C C . PHE A 1 182 ? -17.146 -26.471 79.059 1.00 29.39 179 PHE A C 1
ATOM 1332 O O . PHE A 1 182 ? -18.091 -25.755 79.381 1.00 28.59 179 PHE A O 1
ATOM 1340 N N . GLY A 1 183 ? -16.155 -26.053 78.280 1.00 32.90 180 GLY A N 1
ATOM 1341 C CA . GLY A 1 183 ? -16.118 -24.690 77.764 1.00 33.97 180 GLY A CA 1
ATOM 1342 C C . GLY A 1 183 ? -14.847 -23.964 78.109 1.00 36.52 180 GLY A C 1
ATOM 1343 O O . GLY A 1 183 ? -14.599 -22.884 77.604 1.00 40.26 180 GLY A O 1
ATOM 1344 N N . ASP A 1 184 ? -14.015 -24.552 78.957 1.00 37.33 181 ASP A N 1
ATOM 1345 C CA . ASP A 1 184 ? -12.923 -23.780 79.543 1.00 38.74 181 ASP A CA 1
ATOM 1346 C C . ASP A 1 184 ? -11.717 -24.620 79.852 1.00 35.30 181 ASP A C 1
ATOM 1347 O O . ASP A 1 184 ? -10.871 -24.256 80.662 1.00 35.38 181 ASP A O 1
ATOM 1352 N N . ARG A 1 185 ? -11.583 -25.704 79.107 1.00 31.22 182 ARG A N 1
ATOM 1353 C CA . ARG A 1 185 ? -10.362 -26.497 79.148 1.00 36.61 182 ARG A CA 1
ATOM 1354 C C . ARG A 1 185 ? -10.195 -27.278 77.863 1.00 32.31 182 ARG A C 1
ATOM 1355 O O . ARG A 1 185 ? -11.171 -27.569 77.187 1.00 31.62 182 ARG A O 1
ATOM 1363 N N . PRO A 1 186 ? -8.958 -27.671 77.553 1.00 31.91 183 PRO A N 1
ATOM 1364 C CA . PRO A 1 186 ? -8.804 -28.593 76.441 1.00 29.30 183 PRO A CA 1
ATOM 1365 C C . PRO A 1 186 ? -9.561 -29.875 76.714 1.00 29.15 183 PRO A C 1
ATOM 1366 O O . PRO A 1 186 ? -9.482 -30.416 77.815 1.00 35.03 183 PRO A O 1
ATOM 1370 N N . ASP A 1 187 ? -10.245 -30.396 75.701 1.00 27.76 184 ASP A N 1
ATOM 1371 C CA . ASP A 1 187 ? -11.090 -31.575 75.867 1.00 24.68 184 ASP A CA 1
ATOM 1372 C C . ASP A 1 187 ? -10.861 -32.611 74.779 1.00 23.81 184 ASP A C 1
ATOM 1373 O O . ASP A 1 187 ? -11.604 -32.678 73.805 1.00 22.16 184 ASP A O 1
ATOM 1378 N N . PRO A 1 188 ? -9.841 -33.471 74.962 1.00 22.95 185 PRO A N 1
ATOM 1379 C CA . PRO A 1 188 ? -9.625 -34.530 74.003 1.00 23.03 185 PRO A CA 1
ATOM 1380 C C . PRO A 1 188 ? -10.740 -35.547 73.934 1.00 23.36 185 PRO A C 1
ATOM 1381 O O . PRO A 1 188 ? -10.874 -36.240 72.914 1.00 23.85 185 PRO A O 1
ATOM 1385 N N . ARG A 1 189 ? -11.527 -35.657 74.985 1.00 22.80 186 ARG A N 1
ATOM 1386 C CA . ARG A 1 189 ? -12.646 -36.607 74.975 1.00 25.61 186 ARG A CA 1
ATOM 1387 C C . ARG A 1 189 ? -13.788 -36.172 74.110 1.00 22.20 186 ARG A C 1
ATOM 1388 O O . ARG A 1 189 ? -14.334 -36.983 73.385 1.00 21.25 186 ARG A O 1
ATOM 1396 N N . ALA A 1 190 ? -14.109 -34.892 74.151 1.00 21.17 187 ALA A N 1
ATOM 1397 C CA . ALA A 1 190 ? -15.002 -34.315 73.186 1.00 22.63 187 ALA A CA 1
ATOM 1398 C C . ALA A 1 190 ? -14.473 -34.450 71.775 1.00 21.86 187 ALA A C 1
ATOM 1399 O O . ALA A 1 190 ? -15.219 -34.768 70.855 1.00 21.98 187 ALA A O 1
ATOM 1401 N N . ALA A 1 191 ? -13.168 -34.246 71.604 1.00 23.21 188 ALA A N 1
ATOM 1402 C CA . ALA A 1 191 ? -12.559 -34.398 70.285 1.00 21.28 188 ALA A CA 1
ATOM 1403 C C . ALA A 1 191 ? -12.764 -35.810 69.786 1.00 20.66 188 ALA A C 1
ATOM 1404 O O . ALA A 1 191 ? -13.116 -36.044 68.629 1.00 20.41 188 ALA A O 1
ATOM 1406 N N . ALA A 1 192 ? -12.578 -36.765 70.674 1.00 22.50 189 ALA A N 1
ATOM 1407 C CA . ALA A 1 192 ? -12.790 -38.186 70.323 1.00 23.83 189 ALA A CA 1
ATOM 1408 C C . ALA A 1 192 ? -14.229 -38.437 69.907 1.00 22.70 189 ALA A C 1
ATOM 1409 O O . ALA A 1 192 ? -14.467 -39.145 68.934 1.00 23.20 189 ALA A O 1
ATOM 1411 N N . ASN A 1 193 ? -15.192 -37.850 70.618 1.00 20.59 190 ASN A N 1
ATOM 1412 C CA . ASN A 1 193 ? -16.597 -37.974 70.189 1.00 20.67 190 ASN A CA 1
ATOM 1413 C C . ASN A 1 193 ? -16.811 -37.464 68.754 1.00 20.26 190 ASN A C 1
ATOM 1414 O O . ASN A 1 193 ? -17.560 -38.045 67.986 1.00 20.62 190 ASN A O 1
ATOM 1419 N N . VAL A 1 194 ? -16.200 -36.324 68.437 1.00 20.10 191 VAL A N 1
ATOM 1420 C CA . VAL A 1 194 ? -16.348 -35.722 67.110 1.00 18.77 191 VAL A CA 1
ATOM 1421 C C . VAL A 1 194 ? -15.695 -36.572 66.065 1.00 16.97 191 VAL A C 1
ATOM 1422 O O . VAL A 1 194 ? -16.261 -36.805 65.005 1.00 18.10 191 VAL A O 1
ATOM 1426 N N . VAL A 1 195 ? -14.544 -37.127 66.367 1.00 17.78 192 VAL A N 1
ATOM 1427 C CA . VAL A 1 195 ? -13.869 -38.009 65.416 1.00 18.76 192 VAL A CA 1
ATOM 1428 C C . VAL A 1 195 ? -14.676 -39.248 65.118 1.00 22.10 192 VAL A C 1
ATOM 1429 O O . VAL A 1 195 ? -14.787 -39.647 63.948 1.00 20.22 192 VAL A O 1
ATOM 1433 N N . GLU A 1 196 ? -15.327 -39.819 66.137 1.00 23.03 193 GLU A N 1
ATOM 1434 C CA . GLU A 1 196 ? -16.194 -40.985 65.906 1.00 26.74 193 GLU A CA 1
ATOM 1435 C C . GLU A 1 196 ? -17.287 -40.664 64.926 1.00 22.48 193 GLU A C 1
ATOM 1436 O O . GLU A 1 196 ? -17.588 -41.479 64.072 1.00 24.06 193 GLU A O 1
ATOM 1442 N N . VAL A 1 197 ? -17.926 -39.513 65.074 1.00 20.78 194 VAL A N 1
ATOM 1443 C CA . VAL A 1 197 ? -18.986 -39.145 64.127 1.00 21.91 194 VAL A CA 1
ATOM 1444 C C . VAL A 1 197 ? -18.424 -38.931 62.725 1.00 22.62 194 VAL A C 1
ATOM 1445 O O . VAL A 1 197 ? -19.016 -39.361 61.749 1.00 23.69 194 VAL A O 1
ATOM 1449 N N . LEU A 1 198 ? -17.298 -38.227 62.632 1.00 23.26 195 LEU A N 1
ATOM 1450 C CA . LEU A 1 198 ? -16.673 -37.985 61.339 1.00 23.56 195 LEU A CA 1
ATOM 1451 C C . LEU A 1 198 ? -16.247 -39.275 60.607 1.00 23.74 195 LEU A C 1
ATOM 1452 O O . LEU A 1 198 ? -16.423 -39.422 59.405 1.00 23.25 195 LEU A O 1
ATOM 1457 N N . ASN A 1 199 ? -15.699 -40.219 61.350 1.00 24.98 196 ASN A N 1
ATOM 1458 C CA . ASN A 1 199 ? -15.469 -41.547 60.859 1.00 28.74 196 ASN A CA 1
ATOM 1459 C C . ASN A 1 199 ? -16.688 -42.190 60.196 1.00 29.52 196 ASN A C 1
ATOM 1460 O O . ASN A 1 199 ? -16.606 -42.803 59.146 1.00 33.08 196 ASN A O 1
ATOM 1465 N N . LYS A 1 200 ? -17.824 -42.099 60.847 1.00 29.29 197 LYS A N 1
ATOM 1466 C CA . LYS A 1 200 ? -19.041 -42.659 60.306 1.00 29.83 197 LYS A CA 1
ATOM 1467 C C . LYS A 1 200 ? -19.460 -41.939 59.067 1.00 31.11 197 LYS A C 1
ATOM 1468 O O . LYS A 1 200 ? -19.967 -42.533 58.137 1.00 38.45 197 LYS A O 1
ATOM 1474 N N . MET A 1 201 ? -19.363 -40.638 59.110 1.00 30.38 198 MET A N 1
ATOM 1475 C CA . MET A 1 201 ? -19.821 -39.801 58.012 1.00 31.31 198 MET A CA 1
ATOM 1476 C C . MET A 1 201 ? -18.984 -40.067 56.762 1.00 28.75 198 MET A C 1
ATOM 1477 O O . MET A 1 201 ? -19.488 -40.012 55.671 1.00 29.94 198 MET A O 1
ATOM 1482 N N . LEU A 1 202 ? -17.694 -40.308 56.921 1.00 25.93 199 LEU A N 1
ATOM 1483 C CA . LEU A 1 202 ? -16.818 -40.413 55.770 1.00 28.56 199 LEU A CA 1
ATOM 1484 C C . LEU A 1 202 ? -16.383 -41.836 55.482 1.00 32.74 199 LEU A C 1
ATOM 1485 O O . LEU A 1 202 ? -15.660 -42.065 54.527 1.00 28.02 199 LEU A O 1
ATOM 1490 N N . GLY A 1 203 ? -16.862 -42.790 56.292 1.00 37.95 200 GLY A N 1
ATOM 1491 C CA . GLY A 1 203 ? -16.563 -44.195 56.092 1.00 37.95 200 GLY A CA 1
ATOM 1492 C C . GLY A 1 203 ? -15.090 -44.425 56.263 1.00 39.80 200 GLY A C 1
ATOM 1493 O O . GLY A 1 203 ? -14.457 -45.083 55.453 1.00 51.46 200 GLY A O 1
ATOM 1494 N N . LEU A 1 204 ? -14.523 -43.862 57.309 1.00 39.80 201 LEU A N 1
ATOM 1495 C CA . LEU A 1 204 ? -13.141 -44.121 57.607 1.00 42.78 201 LEU A CA 1
ATOM 1496 C C . LEU A 1 204 ? -12.992 -45.233 58.632 1.00 47.73 201 LEU A C 1
ATOM 1497 O O . LEU A 1 204 ? -13.981 -45.750 59.172 1.00 51.46 201 LEU A O 1
ATOM 1502 N N . ASN A 1 205 ? -11.758 -45.629 58.872 1.00 45.39 202 ASN A N 1
ATOM 1503 C CA . ASN A 1 205 ? -11.500 -46.680 59.842 1.00 47.73 202 ASN A CA 1
ATOM 1504 C C . ASN A 1 205 ? -10.584 -46.183 60.927 1.00 39.80 202 ASN A C 1
ATOM 1505 O O . ASN A 1 205 ? -9.606 -46.845 61.240 1.00 40.79 202 ASN A O 1
ATOM 1510 N N . VAL A 1 206 ? -10.868 -45.009 61.482 1.00 37.09 203 VAL A N 1
ATOM 1511 C CA . VAL A 1 206 ? -10.069 -44.487 62.588 1.00 37.41 203 VAL A CA 1
ATOM 1512 C C . VAL A 1 206 ? -10.619 -44.798 63.973 1.00 34.87 203 VAL A C 1
ATOM 1513 O O . VAL A 1 206 ? -11.672 -44.364 64.373 1.00 39.69 203 VAL A O 1
ATOM 1517 N N . SER A 1 207 ? -9.803 -45.472 64.749 1.00 36.15 204 SER A N 1
ATOM 1518 C CA . SER A 1 207 ? -10.096 -45.712 66.144 1.00 38.53 204 SER A CA 1
ATOM 1519 C C . SER A 1 207 ? -9.723 -44.451 66.939 1.00 35.18 204 SER A C 1
ATOM 1520 O O . SER A 1 207 ? -8.633 -43.915 66.784 1.00 29.14 204 SER A O 1
ATOM 1523 N N . VAL A 1 208 ? -10.569 -44.082 67.885 1.00 32.66 205 VAL A N 1
ATOM 1524 C CA . VAL A 1 208 ? -10.208 -43.039 68.854 1.00 32.83 205 VAL A CA 1
ATOM 1525 C C . VAL A 1 208 ? -9.497 -43.496 70.127 1.00 34.18 205 VAL A C 1
ATOM 1526 O O . VAL A 1 208 ? -9.179 -42.666 70.992 1.00 29.45 205 VAL A O 1
ATOM 1530 N N . GLU A 1 209 ? -9.224 -44.797 70.244 1.00 36.07 206 GLU A N 1
ATOM 1531 C CA . GLU A 1 209 ? -8.607 -45.311 71.456 1.00 39.86 206 GLU A CA 1
ATOM 1532 C C . GLU A 1 209 ? -7.253 -44.681 71.773 1.00 36.35 206 GLU A C 1
ATOM 1533 O O . GLU A 1 209 ? -6.999 -44.328 72.928 1.00 40.09 206 GLU A O 1
ATOM 1539 N N . PRO A 1 210 ? -6.394 -44.484 70.760 1.00 34.74 207 PRO A N 1
ATOM 1540 C CA . PRO A 1 210 ? -5.144 -43.767 71.052 1.00 37.91 207 PRO A CA 1
ATOM 1541 C C . PRO A 1 210 ? -5.316 -42.325 71.583 1.00 39.63 207 PRO A C 1
ATOM 1542 O O . PRO A 1 210 ? -4.489 -41.845 72.383 1.00 43.33 207 PRO A O 1
ATOM 1546 N N . LEU A 1 211 ? -6.415 -41.678 71.201 1.00 35.12 208 LEU A N 1
ATOM 1547 C CA . LEU A 1 211 ? -6.749 -40.347 71.704 1.00 32.60 208 LEU A CA 1
ATOM 1548 C C . LEU A 1 211 ? -7.180 -40.399 73.147 1.00 30.42 208 LEU A C 1
ATOM 1549 O O . LEU A 1 211 ? -6.797 -39.546 73.959 1.00 30.98 208 LEU A O 1
ATOM 1554 N N . LEU A 1 212 ? -8.048 -41.344 73.464 1.00 31.25 209 LEU A N 1
ATOM 1555 C CA . LEU A 1 212 ? -8.548 -41.462 74.834 1.00 37.77 209 LEU A CA 1
ATOM 1556 C C . LEU A 1 212 ? -7.414 -41.880 75.754 1.00 40.35 209 LEU A C 1
ATOM 1557 O O . LEU A 1 212 ? -7.362 -41.469 76.908 1.00 40.84 209 LEU A O 1
ATOM 1562 N N . LYS A 1 213 ? -6.498 -42.682 75.226 1.00 46.21 210 LYS A N 1
ATOM 1563 C CA . LYS A 1 213 ? -5.386 -43.195 76.017 1.00 55.94 210 LYS A CA 1
ATOM 1564 C C . LYS A 1 213 ? -4.427 -42.078 76.393 1.00 55.43 210 LYS A C 1
ATOM 1565 O O . LYS A 1 213 ? -3.863 -42.100 77.479 1.00 54.06 210 LYS A O 1
ATOM 1571 N N . GLU A 1 214 ? -4.282 -41.078 75.529 1.00 51.18 211 GLU A N 1
ATOM 1572 C CA . GLU A 1 214 ? -3.396 -39.972 75.821 1.00 50.99 211 GLU A CA 1
ATOM 1573 C C . GLU A 1 214 ? -4.119 -38.711 76.270 1.00 43.56 211 GLU A C 1
ATOM 1574 O O . GLU A 1 214 ? -3.523 -37.641 76.300 1.00 42.94 211 GLU A O 1
ATOM 1580 N N . ALA A 1 215 ? -5.379 -38.841 76.666 1.00 38.37 212 ALA A N 1
ATOM 1581 C CA . ALA A 1 215 ? -6.202 -37.685 77.026 1.00 37.04 212 ALA A CA 1
ATOM 1582 C C . ALA A 1 215 ? -5.525 -36.797 78.060 1.00 36.98 212 ALA A C 1
ATOM 1583 O O . ALA A 1 215 ? -5.473 -35.574 77.902 1.00 34.76 212 ALA A O 1
ATOM 1585 N N . GLU A 1 216 ? -5.050 -37.408 79.144 1.00 38.06 213 GLU A N 1
ATOM 1586 C CA . GLU A 1 216 ? -4.448 -36.662 80.247 1.00 41.09 213 GLU A CA 1
ATOM 1587 C C . GLU A 1 216 ? -3.239 -35.888 79.766 1.00 40.13 213 GLU A C 1
ATOM 1588 O O . GLU A 1 216 ? -3.105 -34.697 80.064 1.00 41.65 213 GLU A O 1
ATOM 1594 N N . MET A 1 217 ? -2.361 -36.561 79.032 1.00 40.70 214 MET A N 1
ATOM 1595 C CA . MET A 1 217 ? -1.162 -35.941 78.519 1.00 43.72 214 MET A CA 1
ATOM 1596 C C . MET A 1 217 ? -1.494 -34.778 77.572 1.00 42.69 214 MET A C 1
ATOM 1597 O O . MET A 1 217 ? -0.900 -33.702 77.658 1.00 38.48 214 MET A O 1
ATOM 1602 N N . ILE A 1 218 ? -2.444 -34.993 76.672 1.00 39.17 215 ILE A N 1
ATOM 1603 C CA . ILE A 1 218 ? -2.839 -33.950 75.730 1.00 37.82 215 ILE A CA 1
ATOM 1604 C C . ILE A 1 218 ? -3.407 -32.748 76.467 1.00 34.48 215 ILE A C 1
ATOM 1605 O O . ILE A 1 218 ? -3.112 -31.603 76.140 1.00 32.47 215 ILE A O 1
ATOM 1610 N N . GLU A 1 219 ? -4.240 -33.002 77.456 1.00 34.48 216 GLU A N 1
ATOM 1611 C CA . GLU A 1 219 ? -4.809 -31.919 78.228 1.00 40.56 216 GLU A CA 1
ATOM 1612 C C . GLU A 1 219 ? -3.723 -31.056 78.856 1.00 43.89 216 GLU A C 1
ATOM 1613 O O . GLU A 1 219 ? -3.869 -29.828 78.948 1.00 44.27 216 GLU A O 1
ATOM 1619 N N . GLU A 1 220 ? -2.659 -31.710 79.316 1.00 46.12 217 GLU A N 1
ATOM 1620 C CA . GLU A 1 220 ? -1.543 -31.034 79.971 1.00 49.21 217 GLU A CA 1
ATOM 1621 C C . GLU A 1 220 ? -0.682 -30.284 78.948 1.00 45.33 217 GLU A C 1
ATOM 1622 O O . GLU A 1 220 ? -0.472 -29.084 79.096 1.00 48.36 217 GLU A O 1
ATOM 1628 N N . GLN A 1 221 ? -0.284 -30.928 77.858 1.00 43.89 218 GLN A N 1
ATOM 1629 C CA . GLN A 1 221 ? 0.506 -30.210 76.845 1.00 50.35 218 GLN A CA 1
ATOM 1630 C C . GLN A 1 221 ? -0.219 -29.048 76.133 1.00 50.34 218 GLN A C 1
ATOM 1631 O O . GLN A 1 221 ? 0.432 -28.164 75.598 1.00 50.23 218 GLN A O 1
ATOM 1637 N N . LEU A 1 222 ? -1.548 -29.020 76.146 1.00 45.37 219 LEU A N 1
ATOM 1638 C CA . LEU A 1 222 ? -2.258 -27.937 75.475 1.00 42.76 219 LEU A CA 1
ATOM 1639 C C . LEU A 1 222 ? -2.778 -26.879 76.416 1.00 41.81 219 LEU A C 1
ATOM 1640 O O . LEU A 1 222 ? -3.473 -25.966 75.981 1.00 38.94 219 LEU A O 1
ATOM 1645 N N . ARG A 1 223 ? -2.503 -27.016 77.711 1.00 47.50 220 ARG A N 1
ATOM 1646 C CA . ARG A 1 223 ? -3.153 -26.157 78.699 1.00 53.82 220 ARG A CA 1
ATOM 1647 C C . ARG A 1 223 ? -2.697 -24.704 78.515 1.00 54.84 220 ARG A C 1
ATOM 1648 O O . ARG A 1 223 ? -3.474 -23.777 78.749 1.00 46.80 220 ARG A O 1
ATOM 1656 N N . ARG A 1 224 ? -1.455 -24.522 78.077 1.00 53.37 221 ARG A N 1
ATOM 1657 C CA . ARG A 1 224 ? -0.916 -23.204 77.782 1.00 61.75 221 ARG A CA 1
ATOM 1658 C C . ARG A 1 224 ? -1.609 -22.582 76.569 1.00 53.00 221 ARG A C 1
ATOM 1659 O O . ARG A 1 224 ? -2.168 -21.482 76.640 1.00 50.95 221 ARG A O 1
ATOM 1667 N N . MET A 1 225 ? -1.588 -23.307 75.458 1.00 47.05 222 MET A N 1
ATOM 1668 C CA . MET A 1 225 ? -2.328 -22.926 74.266 1.00 43.87 222 MET A CA 1
ATOM 1669 C C . MET A 1 225 ? -3.777 -22.534 74.550 1.00 42.39 222 MET A C 1
ATOM 1670 O O . MET A 1 225 ? -4.287 -21.565 73.997 1.00 43.31 222 MET A O 1
ATOM 1675 N N . HIS A 1 226 ? -4.453 -23.291 75.397 1.00 39.26 223 HIS A N 1
ATOM 1676 C CA . HIS A 1 226 ? -5.822 -22.957 75.711 1.00 40.91 223 HIS A CA 1
ATOM 1677 C C . HIS A 1 226 ? -5.888 -21.622 76.418 1.00 43.54 223 HIS A C 1
ATOM 1678 O O . HIS A 1 226 ? -6.798 -20.822 76.165 1.00 39.53 223 HIS A O 1
ATOM 1685 N N . GLU A 1 227 ? -4.948 -21.425 77.342 1.00 51.21 224 GLU A N 1
ATOM 1686 C CA . GLU A 1 227 ? -4.803 -20.173 78.114 1.00 57.49 224 GLU A CA 1
ATOM 1687 C C . GLU A 1 227 ? -4.545 -18.999 77.167 1.00 53.47 224 GLU A C 1
ATOM 1688 O O . GLU A 1 227 ? -5.252 -18.002 77.217 1.00 59.94 224 GLU A O 1
ATOM 1694 N N . GLN A 1 228 ? -3.531 -19.141 76.312 1.00 54.61 225 GLN A N 1
ATOM 1695 C CA . GLN A 1 228 ? -3.242 -18.215 75.208 1.00 59.18 225 GLN A CA 1
ATOM 1696 C C . GLN A 1 228 ? -4.510 -17.840 74.461 1.00 57.04 225 GLN A C 1
ATOM 1697 O O . GLN A 1 228 ? -4.801 -16.670 74.281 1.00 58.00 225 GLN A O 1
ATOM 1703 N N . MET A 1 229 ? -5.257 -18.855 74.027 1.00 50.95 226 MET A N 1
ATOM 1704 C CA . MET A 1 229 ? -6.425 -18.640 73.193 1.00 47.79 226 MET A CA 1
ATOM 1705 C C . MET A 1 229 ? -7.467 -17.801 73.917 1.00 47.21 226 MET A C 1
ATOM 1706 O O . MET A 1 229 ? -8.048 -16.892 73.315 1.00 45.38 226 MET A O 1
ATOM 1711 N N . GLU A 1 230 ? -7.743 -18.127 75.179 1.00 50.35 227 GLU A N 1
ATOM 1712 C CA . GLU A 1 230 ? -8.779 -17.418 75.948 1.00 56.65 227 GLU A CA 1
ATOM 1713 C C . GLU A 1 230 ? -8.391 -15.957 76.187 1.00 60.95 227 GLU A C 1
ATOM 1714 O O . GLU A 1 230 ? -9.227 -15.059 76.118 1.00 60.03 227 GLU A O 1
ATOM 1720 N N . GLU A 1 231 ? -7.111 -15.726 76.440 1.00 59.21 228 GLU A N 1
ATOM 1721 C CA . GLU A 1 231 ? -6.579 -14.376 76.525 1.00 66.14 228 GLU A CA 1
ATOM 1722 C C . GLU A 1 231 ? -6.858 -13.591 75.265 1.00 61.80 228 GLU A C 1
ATOM 1723 O O . GLU A 1 231 ? -7.423 -12.497 75.324 1.00 57.84 228 GLU A O 1
ATOM 1729 N N . ALA A 1 232 ? -6.453 -14.155 74.129 1.00 56.74 229 ALA A N 1
ATOM 1730 C CA . ALA A 1 232 ? -6.649 -13.507 72.845 1.00 60.29 229 ALA A CA 1
ATOM 1731 C C . ALA A 1 232 ? -8.124 -13.225 72.556 1.00 64.58 229 ALA A C 1
ATOM 1732 O O . ALA A 1 232 ? -8.447 -12.214 71.937 1.00 66.44 229 ALA A O 1
ATOM 1734 N N . ARG A 1 233 ? -9.023 -14.102 72.994 1.00 67.94 230 ARG A N 1
ATOM 1735 C CA . ARG A 1 233 ? -10.453 -13.920 72.679 1.00 81.33 230 ARG A CA 1
ATOM 1736 C C . ARG A 1 233 ? -11.057 -12.551 73.108 1.00 86.46 230 ARG A C 1
ATOM 1737 O O . ARG A 1 233 ? -11.947 -12.024 72.424 1.00 93.83 230 ARG A O 1
ATOM 1745 N N . ARG A 1 234 ? -10.533 -11.936 74.166 1.00 88.67 231 ARG A N 1
ATOM 1746 C CA . ARG A 1 234 ? -11.030 -10.612 74.587 1.00 87.49 231 ARG A CA 1
ATOM 1747 C C . ARG A 1 234 ? -10.203 -9.464 73.989 1.00 80.84 231 ARG A C 1
ATOM 1748 O O . ARG A 1 234 ? -9.029 -9.291 74.310 1.00 71.16 231 ARG A O 1
ATOM 1756 N N . PRO B 1 9 ? 8.050 -0.579 51.533 1.00 43.73 6 PRO B N 1
ATOM 1757 C CA . PRO B 1 9 ? 8.111 -0.537 53.006 1.00 41.81 6 PRO B CA 1
ATOM 1758 C C . PRO B 1 9 ? 9.453 -0.958 53.596 1.00 37.22 6 PRO B C 1
ATOM 1759 O O . PRO B 1 9 ? 9.865 -0.407 54.612 1.00 37.52 6 PRO B O 1
ATOM 1763 N N . VAL B 1 10 ? 10.105 -1.938 52.978 1.00 32.07 7 VAL B N 1
ATOM 1764 C CA . VAL B 1 10 ? 11.484 -2.276 53.330 1.00 29.56 7 VAL B CA 1
ATOM 1765 C C . VAL B 1 10 ? 12.316 -2.339 52.085 1.00 26.70 7 VAL B C 1
ATOM 1766 O O . VAL B 1 10 ? 11.930 -2.985 51.147 1.00 25.67 7 VAL B O 1
ATOM 1770 N N . ASN B 1 11 ? 13.469 -1.674 52.070 1.00 29.10 8 ASN B N 1
ATOM 1771 C CA . ASN B 1 11 ? 14.456 -1.882 50.992 1.00 30.80 8 ASN B CA 1
ATOM 1772 C C . ASN B 1 11 ? 15.747 -2.419 51.507 1.00 27.97 8 ASN B C 1
ATOM 1773 O O . ASN B 1 11 ? 16.282 -1.889 52.474 1.00 30.87 8 ASN B O 1
ATOM 1778 N N . LEU B 1 12 ? 16.296 -3.419 50.837 1.00 27.95 9 LEU B N 1
ATOM 1779 C CA . LEU B 1 12 ? 17.648 -3.868 51.145 1.00 27.55 9 LEU B CA 1
ATOM 1780 C C . LEU B 1 12 ? 18.604 -3.083 50.331 1.00 27.08 9 LEU B C 1
ATOM 1781 O O . LEU B 1 12 ? 18.561 -3.143 49.119 1.00 27.99 9 LEU B O 1
ATOM 1786 N N . VAL B 1 13 ? 19.526 -2.394 50.980 1.00 27.62 10 VAL B N 1
ATOM 1787 C CA . VAL B 1 13 ? 20.646 -1.820 50.275 1.00 30.37 10 VAL B CA 1
ATOM 1788 C C . VAL B 1 13 ? 21.811 -2.759 50.465 1.00 27.76 10 VAL B C 1
ATOM 1789 O O . VAL B 1 13 ? 22.441 -2.781 51.508 1.00 30.46 10 VAL B O 1
ATOM 1793 N N . LEU B 1 14 ? 22.103 -3.520 49.437 1.00 28.48 11 LEU B N 1
ATOM 1794 C CA . LEU B 1 14 ? 23.006 -4.633 49.549 1.00 28.62 11 LEU B CA 1
ATOM 1795 C C . LEU B 1 14 ? 23.487 -5.044 48.154 1.00 29.46 11 LEU B C 1
ATOM 1796 O O . LEU B 1 14 ? 22.681 -5.520 47.354 1.00 28.85 11 LEU B O 1
ATOM 1801 N N . PRO B 1 15 ? 24.795 -4.889 47.866 1.00 28.80 12 PRO B N 1
ATOM 1802 C CA . PRO B 1 15 ? 25.265 -5.374 46.564 1.00 29.97 12 PRO B CA 1
ATOM 1803 C C . PRO B 1 15 ? 25.153 -6.887 46.445 1.00 26.88 12 PRO B C 1
ATOM 1804 O O . PRO B 1 15 ? 25.167 -7.601 47.451 1.00 24.80 12 PRO B O 1
ATOM 1808 N N . GLU B 1 16 ? 25.027 -7.341 45.216 1.00 24.82 13 GLU B N 1
ATOM 1809 C CA . GLU B 1 16 ? 24.980 -8.757 44.885 1.00 28.62 13 GLU B CA 1
ATOM 1810 C C . GLU B 1 16 ? 26.292 -9.434 45.196 1.00 28.43 13 GLU B C 1
ATOM 1811 O O . GLU B 1 16 ? 27.363 -8.913 44.895 1.00 32.57 13 GLU B O 1
ATOM 1817 N N . VAL B 1 17 ? 26.214 -10.521 45.941 1.00 24.72 14 VAL B N 1
ATOM 1818 C CA . VAL B 1 17 ? 27.355 -11.359 46.190 1.00 25.05 14 VAL B CA 1
ATOM 1819 C C . VAL B 1 17 ? 26.947 -12.708 45.642 1.00 25.74 14 VAL B C 1
ATOM 1820 O O . VAL B 1 17 ? 26.093 -13.377 46.231 1.00 21.21 14 VAL B O 1
ATOM 1824 N N . GLU B 1 18 ? 27.519 -13.110 44.503 1.00 27.81 15 GLU B N 1
ATOM 1825 C CA . GLU B 1 18 ? 27.083 -14.360 43.850 1.00 27.33 15 GLU B CA 1
ATOM 1826 C C . GLU B 1 18 ? 27.440 -15.524 44.772 1.00 26.07 15 GLU B C 1
ATOM 1827 O O . GLU B 1 18 ? 28.526 -15.527 45.367 1.00 29.14 15 GLU B O 1
ATOM 1833 N N . ASN B 1 19 ? 26.525 -16.497 44.906 1.00 23.98 16 ASN B N 1
ATOM 1834 C CA . ASN B 1 19 ? 26.766 -17.709 45.707 1.00 24.74 16 ASN B CA 1
ATOM 1835 C C . ASN B 1 19 ? 27.071 -17.452 47.205 1.00 21.90 16 ASN B C 1
ATOM 1836 O O . ASN B 1 19 ? 27.852 -18.139 47.866 1.00 21.56 16 ASN B O 1
ATOM 1841 N N . ALA B 1 20 ? 26.453 -16.411 47.697 1.00 21.36 17 ALA B N 1
ATOM 1842 C CA . ALA B 1 20 ? 26.636 -15.976 49.075 1.00 22.76 17 ALA B CA 1
ATOM 1843 C C . ALA B 1 20 ? 26.386 -17.103 50.052 1.00 21.66 17 ALA B C 1
ATOM 1844 O O . ALA B 1 20 ? 25.478 -17.945 49.879 1.00 23.58 17 ALA B O 1
ATOM 1846 N N . ILE B 1 21 ? 27.199 -17.134 51.089 1.00 20.95 18 ILE B N 1
ATOM 1847 C CA . ILE B 1 21 ? 26.838 -17.771 52.330 1.00 19.55 18 ILE B CA 1
ATOM 1848 C C . ILE B 1 21 ? 26.336 -16.704 53.269 1.00 20.41 18 ILE B C 1
ATOM 1849 O O . ILE B 1 21 ? 27.089 -15.811 53.679 1.00 18.15 18 ILE B O 1
ATOM 1854 N N . PHE B 1 22 ? 25.043 -16.796 53.610 1.00 19.68 19 PHE B N 1
ATOM 1855 C CA . PHE B 1 22 ? 24.359 -15.752 54.367 1.00 18.04 19 PHE B CA 1
ATOM 1856 C C . PHE B 1 22 ? 24.107 -16.245 55.755 1.00 17.44 19 PHE B C 1
ATOM 1857 O O . PHE B 1 22 ? 23.472 -17.291 55.935 1.00 17.73 19 PHE B O 1
ATOM 1865 N N . ILE B 1 23 ? 24.599 -15.503 56.733 1.00 16.81 20 ILE B N 1
ATOM 1866 C CA . ILE B 1 23 ? 24.468 -15.892 58.122 1.00 18.34 20 ILE B CA 1
ATOM 1867 C C . ILE B 1 23 ? 23.659 -14.857 58.861 1.00 18.46 20 ILE B C 1
ATOM 1868 O O . ILE B 1 23 ? 23.995 -13.677 58.818 1.00 18.20 20 ILE B O 1
ATOM 1873 N N . GLU B 1 24 ? 22.603 -15.281 59.549 1.00 16.30 21 GLU B N 1
ATOM 1874 C CA . GLU B 1 24 ? 21.710 -14.333 60.195 1.00 17.80 21 GLU B CA 1
ATOM 1875 C C . GLU B 1 24 ? 21.757 -14.540 61.709 1.00 18.23 21 GLU B C 1
ATOM 1876 O O . GLU B 1 24 ? 21.617 -15.657 62.170 1.00 20.10 21 GLU B O 1
ATOM 1882 N N . GLY B 1 25 ? 21.948 -13.469 62.468 1.00 18.40 22 GLY B N 1
ATOM 1883 C CA . GLY B 1 25 ? 21.989 -13.545 63.923 1.00 20.15 22 GLY B CA 1
ATOM 1884 C C . GLY B 1 25 ? 21.228 -12.407 64.581 1.00 20.87 22 GLY B C 1
ATOM 1885 O O . GLY B 1 25 ? 21.786 -11.682 65.401 1.00 21.91 22 GLY B O 1
ATOM 1886 N N . TYR B 1 26 ? 19.947 -12.273 64.258 1.00 18.85 23 TYR B N 1
ATOM 1887 C CA . TYR B 1 26 ? 19.120 -11.210 64.834 1.00 19.61 23 TYR B CA 1
ATOM 1888 C C . TYR B 1 26 ? 18.859 -11.485 66.321 1.00 21.38 23 TYR B C 1
ATOM 1889 O O . TYR B 1 26 ? 18.982 -12.619 66.770 1.00 21.34 23 TYR B O 1
ATOM 1898 N N . PRO B 1 27 ? 18.480 -10.453 67.083 1.00 22.55 24 PRO B N 1
ATOM 1899 C CA . PRO B 1 27 ? 18.199 -10.679 68.494 1.00 24.04 24 PRO B CA 1
ATOM 1900 C C . PRO B 1 27 ? 17.122 -11.693 68.752 1.00 24.37 24 PRO B C 1
ATOM 1901 O O . PRO B 1 27 ? 16.123 -11.743 68.053 1.00 26.99 24 PRO B O 1
ATOM 1905 N N . GLY B 1 28 ? 17.320 -12.502 69.766 1.00 24.18 25 GLY B N 1
ATOM 1906 C CA . GLY B 1 28 ? 16.414 -13.604 70.072 1.00 25.00 25 GLY B CA 1
ATOM 1907 C C . GLY B 1 28 ? 16.875 -14.177 71.412 1.00 26.18 25 GLY B C 1
ATOM 1908 O O . GLY B 1 28 ? 17.625 -13.524 72.136 1.00 22.16 25 GLY B O 1
ATOM 1909 N N . VAL B 1 29 ? 16.461 -15.399 71.721 1.00 27.25 26 VAL B N 1
ATOM 1910 C CA . VAL B 1 29 ? 16.642 -15.969 73.062 1.00 28.00 26 VAL B CA 1
ATOM 1911 C C . VAL B 1 29 ? 18.119 -16.024 73.425 1.00 24.25 26 VAL B C 1
ATOM 1912 O O . VAL B 1 29 ? 18.943 -16.454 72.630 1.00 23.32 26 VAL B O 1
ATOM 1916 N N . GLY B 1 30 ? 18.439 -15.589 74.627 1.00 22.98 27 GLY B N 1
ATOM 1917 C CA . GLY B 1 30 ? 19.807 -15.544 75.120 1.00 23.30 27 GLY B CA 1
ATOM 1918 C C . GLY B 1 30 ? 20.713 -14.560 74.445 1.00 23.03 27 GLY B C 1
ATOM 1919 O O . GLY B 1 30 ? 21.905 -14.515 74.749 1.00 23.92 27 GLY B O 1
ATOM 1920 N N . LEU B 1 31 ? 20.189 -13.825 73.470 1.00 22.46 28 LEU B N 1
ATOM 1921 C CA . LEU B 1 31 ? 21.011 -13.113 72.488 1.00 19.91 28 LEU B CA 1
ATOM 1922 C C . LEU B 1 31 ? 22.148 -13.972 71.920 1.00 18.64 28 LEU B C 1
ATOM 1923 O O . LEU B 1 31 ? 23.200 -13.481 71.546 1.00 19.93 28 LEU B O 1
ATOM 1928 N N . VAL B 1 32 ? 21.888 -15.253 71.767 1.00 19.09 29 VAL B N 1
ATOM 1929 C CA . VAL B 1 32 ? 22.897 -16.194 71.321 1.00 18.26 29 VAL B CA 1
ATOM 1930 C C . VAL B 1 32 ? 23.336 -15.846 69.931 1.00 18.71 29 VAL B C 1
ATOM 1931 O O . VAL B 1 32 ? 24.531 -15.728 69.645 1.00 19.70 29 VAL B O 1
ATOM 1935 N N . GLY B 1 33 ? 22.383 -15.725 69.031 1.00 19.64 30 GLY B N 1
ATOM 1936 C CA . GLY B 1 33 ? 22.726 -15.441 67.633 1.00 18.91 30 GLY B CA 1
ATOM 1937 C C . GLY B 1 33 ? 23.347 -14.082 67.471 1.00 17.92 30 GLY B C 1
ATOM 1938 O O . GLY B 1 33 ? 24.274 -13.910 66.662 1.00 17.83 30 GLY B O 1
ATOM 1939 N N . HIS B 1 34 ? 22.828 -13.116 68.224 1.00 17.47 31 HIS B N 1
ATOM 1940 C CA . HIS B 1 34 ? 23.356 -11.737 68.207 1.00 18.31 31 HIS B CA 1
ATOM 1941 C C . HIS B 1 34 ? 24.812 -11.641 68.635 1.00 18.63 31 HIS B C 1
ATOM 1942 O O . HIS B 1 34 ? 25.657 -11.060 67.953 1.00 18.00 31 HIS B O 1
ATOM 1949 N N . ILE B 1 35 ? 25.145 -12.295 69.746 1.00 19.32 32 ILE B N 1
ATOM 1950 C CA . ILE B 1 35 ? 26.548 -12.339 70.172 1.00 19.23 32 ILE B CA 1
ATOM 1951 C C . ILE B 1 35 ? 27.410 -13.070 69.140 1.00 17.74 32 ILE B C 1
ATOM 1952 O O . ILE B 1 35 ? 28.491 -12.620 68.757 1.00 18.71 32 ILE B O 1
ATOM 1957 N N . ALA B 1 36 ? 26.948 -14.229 68.694 1.00 17.82 33 ALA B N 1
ATOM 1958 C CA . ALA B 1 36 ? 27.739 -15.017 67.757 1.00 17.49 33 ALA B CA 1
ATOM 1959 C C . ALA B 1 36 ? 28.037 -14.224 66.481 1.00 19.57 33 ALA B C 1
ATOM 1960 O O . ALA B 1 36 ? 29.151 -14.228 65.966 1.00 20.88 33 ALA B O 1
ATOM 1962 N N . ALA B 1 37 ? 27.025 -13.565 65.943 1.00 21.29 34 ALA B N 1
ATOM 1963 C CA . ALA B 1 37 ? 27.175 -12.919 64.639 1.00 21.47 34 ALA B CA 1
ATOM 1964 C C . ALA B 1 37 ? 28.037 -11.688 64.725 1.00 21.25 34 ALA B C 1
ATOM 1965 O O . ALA B 1 37 ? 28.832 -11.436 63.811 1.00 23.86 34 ALA B O 1
ATOM 1967 N N . ASN B 1 38 ? 27.870 -10.930 65.795 1.00 22.77 35 ASN B N 1
ATOM 1968 C CA . ASN B 1 38 ? 28.748 -9.778 66.061 1.00 25.24 35 ASN B CA 1
ATOM 1969 C C . ASN B 1 38 ? 30.188 -10.184 66.270 1.00 25.13 35 ASN B C 1
ATOM 1970 O O . ASN B 1 38 ? 31.093 -9.608 65.667 1.00 26.09 35 ASN B O 1
ATOM 1975 N N . PHE B 1 39 ? 30.395 -11.250 67.033 1.00 25.68 36 PHE B N 1
ATOM 1976 C CA . PHE B 1 39 ? 31.728 -11.783 67.184 1.00 25.36 36 PHE B CA 1
ATOM 1977 C C . PHE B 1 39 ? 32.316 -12.179 65.849 1.00 27.66 36 PHE B C 1
ATOM 1978 O O . PHE B 1 39 ? 33.434 -11.813 65.524 1.00 28.20 36 PHE B O 1
ATOM 1986 N N . LEU B 1 40 ? 31.586 -12.948 65.045 1.00 26.82 37 LEU B N 1
ATOM 1987 C CA . LEU B 1 40 ? 32.157 -13.361 63.777 1.00 26.73 37 LEU B CA 1
ATOM 1988 C C . LEU B 1 40 ? 32.483 -12.233 62.851 1.00 25.92 37 LEU B C 1
ATOM 1989 O O . LEU B 1 40 ? 33.445 -12.325 62.096 1.00 26.38 37 LEU B O 1
ATOM 1994 N N . ALA B 1 41 ? 31.644 -11.213 62.815 1.00 26.98 38 ALA B N 1
ATOM 1995 C CA . ALA B 1 41 ? 31.864 -10.138 61.871 1.00 28.26 38 ALA B CA 1
ATOM 1996 C C . ALA B 1 41 ? 33.154 -9.398 62.221 1.00 31.83 38 ALA B C 1
ATOM 1997 O O . ALA B 1 41 ? 33.913 -9.013 61.338 1.00 30.55 38 ALA B O 1
ATOM 1999 N N . LYS B 1 42 ? 33.380 -9.223 63.521 1.00 35.29 39 LYS B N 1
ATOM 2000 C CA . LYS B 1 42 ? 34.593 -8.587 64.026 1.00 40.77 39 LYS B CA 1
ATOM 2001 C C . LYS B 1 42 ? 35.818 -9.471 63.842 1.00 38.23 39 LYS B C 1
ATOM 2002 O O . LYS B 1 42 ? 36.822 -9.015 63.316 1.00 36.29 39 LYS B O 1
ATOM 2008 N N . GLU B 1 43 ? 35.724 -10.756 64.176 1.00 39.22 40 GLU B N 1
ATOM 2009 C CA . GLU B 1 43 ? 36.882 -11.642 64.060 1.00 39.68 40 GLU B CA 1
ATOM 2010 C C . GLU B 1 43 ? 37.321 -11.913 62.637 1.00 42.55 40 GLU B C 1
ATOM 2011 O O . GLU B 1 43 ? 38.502 -12.157 62.391 1.00 49.09 40 GLU B O 1
ATOM 2017 N N . LEU B 1 44 ? 36.384 -11.943 61.699 1.00 39.02 41 LEU B N 1
ATOM 2018 C CA . LEU B 1 44 ? 36.725 -12.114 60.293 1.00 39.54 41 LEU B CA 1
ATOM 2019 C C . LEU B 1 44 ? 37.011 -10.785 59.593 1.00 37.69 41 LEU B C 1
ATOM 2020 O O . LEU B 1 44 ? 37.138 -10.763 58.370 1.00 39.98 41 LEU B O 1
ATOM 2025 N N . ASP B 1 45 ? 37.064 -9.688 60.348 1.00 37.60 42 ASP B N 1
ATOM 2026 C CA . ASP B 1 45 ? 37.471 -8.396 59.810 1.00 40.65 42 ASP B CA 1
ATOM 2027 C C . ASP B 1 45 ? 36.573 -7.953 58.654 1.00 36.19 42 ASP B C 1
ATOM 2028 O O . ASP B 1 45 ? 37.045 -7.505 57.617 1.00 34.93 42 ASP B O 1
ATOM 2033 N N . MET B 1 46 ? 35.263 -8.062 58.838 1.00 33.00 43 MET B N 1
ATOM 2034 C CA . MET B 1 46 ? 34.346 -7.809 57.738 1.00 32.17 43 MET B CA 1
ATOM 2035 C C . MET B 1 46 ? 34.160 -6.316 57.547 1.00 28.11 43 MET B C 1
ATOM 2036 O O . MET B 1 46 ? 34.249 -5.570 58.492 1.00 26.94 43 MET B O 1
ATOM 2041 N N . ASP B 1 47 ? 33.867 -5.907 56.326 1.00 28.44 44 ASP B N 1
ATOM 2042 C CA . ASP B 1 47 ? 33.392 -4.559 56.054 1.00 30.55 44 ASP B CA 1
ATOM 2043 C C . ASP B 1 47 ? 31.883 -4.486 56.180 1.00 30.49 44 ASP B C 1
ATOM 2044 O O . ASP B 1 47 ? 31.166 -5.454 55.901 1.00 27.09 44 ASP B O 1
ATOM 2049 N N . LEU B 1 48 ? 31.399 -3.307 56.550 1.00 28.36 45 LEU B N 1
ATOM 2050 C CA . LEU B 1 48 ? 30.011 -2.962 56.384 1.00 29.29 45 LEU B CA 1
ATOM 2051 C C . LEU B 1 48 ? 29.693 -2.837 54.891 1.00 28.59 45 LEU B C 1
ATOM 2052 O O . LEU B 1 48 ? 30.276 -2.006 54.222 1.00 25.64 45 LEU B O 1
ATOM 2057 N N . ILE B 1 49 ? 28.786 -3.667 54.374 1.00 25.15 46 ILE B N 1
ATOM 2058 C CA . ILE B 1 49 ? 28.489 -3.641 52.938 1.00 26.66 46 ILE B CA 1
ATOM 2059 C C . ILE B 1 49 ? 27.062 -3.196 52.585 1.00 24.71 46 ILE B C 1
ATOM 2060 O O . ILE B 1 49 ? 26.773 -2.955 51.428 1.00 27.08 46 ILE B O 1
ATOM 2065 N N . GLY B 1 50 ? 26.180 -3.124 53.569 1.00 25.30 47 GLY B N 1
ATOM 2066 C CA . GLY B 1 50 ? 24.822 -2.710 53.326 1.00 23.19 47 GLY B CA 1
ATOM 2067 C C . GLY B 1 50 ? 23.978 -2.630 54.569 1.00 22.91 47 GLY B C 1
ATOM 2068 O O . GLY B 1 50 ? 24.459 -2.789 55.676 1.00 23.50 47 GLY B O 1
ATOM 2069 N N . TYR B 1 51 ? 22.688 -2.370 54.368 1.00 23.14 48 TYR B N 1
ATOM 2070 C CA . TYR B 1 51 ? 21.785 -2.152 55.468 1.00 23.28 48 TYR B CA 1
ATOM 2071 C C . TYR B 1 51 ? 20.362 -2.355 55.023 1.00 21.83 48 TYR B C 1
ATOM 2072 O O . TYR B 1 51 ? 20.071 -2.404 53.831 1.00 22.94 48 TYR B O 1
ATOM 2081 N N . VAL B 1 52 ? 19.475 -2.450 55.993 1.00 21.17 49 VAL B N 1
ATOM 2082 C CA . VAL B 1 52 ? 18.055 -2.404 55.760 1.00 22.31 49 VAL B CA 1
ATOM 2083 C C . VAL B 1 52 ? 17.528 -0.995 55.995 1.00 23.90 49 VAL B C 1
ATOM 2084 O O . VAL B 1 52 ? 17.841 -0.338 56.991 1.00 24.07 49 VAL B O 1
ATOM 2088 N N . ASP B 1 53 ? 16.713 -0.542 55.068 1.00 25.04 50 ASP B N 1
ATOM 2089 C CA . ASP B 1 53 ? 16.213 0.817 55.070 1.00 27.49 50 ASP B CA 1
ATOM 2090 C C . ASP B 1 53 ? 14.689 0.766 55.073 1.00 25.94 50 ASP B C 1
ATOM 2091 O O . ASP B 1 53 ? 14.080 0.170 54.196 1.00 24.21 50 ASP B O 1
ATOM 2096 N N . SER B 1 54 ? 14.083 1.395 56.068 1.00 26.40 51 SER B N 1
ATOM 2097 C CA . SER B 1 54 ? 12.638 1.437 56.189 1.00 25.44 51 SER B CA 1
ATOM 2098 C C . SER B 1 54 ? 12.229 2.585 57.074 1.00 24.81 51 SER B C 1
ATOM 2099 O O . SER B 1 54 ? 12.849 2.835 58.121 1.00 24.74 51 SER B O 1
ATOM 2102 N N . LEU B 1 55 ? 11.136 3.237 56.707 1.00 26.57 52 LEU B N 1
ATOM 2103 C CA . LEU B 1 55 ? 10.529 4.275 57.549 1.00 29.56 52 LEU B CA 1
ATOM 2104 C C . LEU B 1 55 ? 10.093 3.729 58.882 1.00 28.86 52 LEU B C 1
ATOM 2105 O O . LEU B 1 55 ? 9.853 4.485 59.802 1.00 25.20 52 LEU B O 1
ATOM 2110 N N . PHE B 1 56 ? 9.935 2.411 58.982 1.00 27.54 53 PHE B N 1
ATOM 2111 C CA . PHE B 1 56 ? 9.434 1.834 60.232 1.00 26.35 53 PHE B CA 1
ATOM 2112 C C . PHE B 1 56 ? 10.548 1.443 61.193 1.00 24.67 53 PHE B C 1
ATOM 2113 O O . PHE B 1 56 ? 10.281 1.017 62.319 1.00 26.13 53 PHE B O 1
ATOM 2121 N N . ILE B 1 57 ? 11.795 1.587 60.767 1.00 22.56 54 ILE B N 1
ATOM 2122 C CA . ILE B 1 57 ? 12.937 1.460 61.679 1.00 23.99 54 ILE B CA 1
ATOM 2123 C C . ILE B 1 57 ? 13.143 2.805 62.354 1.00 22.59 54 ILE B C 1
ATOM 2124 O O . ILE B 1 57 ? 13.242 3.818 61.688 1.00 20.45 54 ILE B O 1
ATOM 2129 N N . PRO B 1 58 ? 13.161 2.828 63.681 1.00 22.65 55 PRO B N 1
ATOM 2130 C CA . PRO B 1 58 ? 13.212 4.153 64.291 1.00 25.03 55 PRO B CA 1
ATOM 2131 C C . PRO B 1 58 ? 14.521 4.900 64.013 1.00 22.88 55 PRO B C 1
ATOM 2132 O O . PRO B 1 58 ? 15.557 4.265 63.782 1.00 23.76 55 PRO B O 1
ATOM 2136 N N . PRO B 1 59 ? 14.451 6.218 63.943 1.00 21.92 56 PRO B N 1
ATOM 2137 C CA . PRO B 1 59 ? 15.596 7.054 63.515 1.00 22.87 56 PRO B CA 1
ATOM 2138 C C . PRO B 1 59 ? 16.776 7.015 64.490 1.00 21.53 56 PRO B C 1
ATOM 2139 O O . PRO B 1 59 ? 16.593 7.274 65.672 1.00 19.95 56 PRO B O 1
ATOM 2143 N N . MET B 1 60 ? 17.957 6.691 63.982 1.00 22.90 57 MET B N 1
ATOM 2144 C CA . MET B 1 60 ? 19.186 6.609 64.789 1.00 25.81 57 MET B CA 1
ATOM 2145 C C . MET B 1 60 ? 20.370 6.317 63.898 1.00 25.89 57 MET B C 1
ATOM 2146 O O . MET B 1 60 ? 20.202 5.716 62.842 1.00 28.99 57 MET B O 1
ATOM 2151 N N . SER B 1 61 ? 21.557 6.713 64.341 1.00 25.33 58 SER B N 1
ATOM 2152 C CA . SER B 1 61 ? 22.814 6.078 63.929 1.00 26.46 58 SER B CA 1
ATOM 2153 C C . SER B 1 61 ? 23.533 5.508 65.116 1.00 24.78 58 SER B C 1
ATOM 2154 O O . SER B 1 61 ? 23.530 6.108 66.189 1.00 27.14 58 SER B O 1
ATOM 2157 N N . LEU B 1 62 ? 24.148 4.359 64.935 1.00 24.35 59 LEU B N 1
ATOM 2158 C CA . LEU B 1 62 ? 25.128 3.838 65.876 1.00 28.18 59 LEU B CA 1
ATOM 2159 C C . LEU B 1 62 ? 26.489 4.250 65.417 1.00 28.41 59 LEU B C 1
ATOM 2160 O O . LEU B 1 62 ? 26.782 4.195 64.224 1.00 31.40 59 LEU B O 1
ATOM 2165 N N . ILE B 1 63 ? 27.318 4.691 66.342 1.00 27.41 60 ILE B N 1
ATOM 2166 C CA . ILE B 1 63 ? 28.673 5.044 65.998 1.00 28.53 60 ILE B CA 1
ATOM 2167 C C . ILE B 1 63 ? 29.547 3.879 66.419 1.00 28.30 60 ILE B C 1
ATOM 2168 O O . ILE B 1 63 ? 29.548 3.507 67.578 1.00 24.88 60 ILE B O 1
ATOM 2173 N N . LEU B 1 64 ? 30.296 3.336 65.467 1.00 29.96 61 LEU B N 1
ATOM 2174 C CA . LEU B 1 64 ? 31.202 2.216 65.699 1.00 34.08 61 LEU B CA 1
ATOM 2175 C C . LEU B 1 64 ? 32.540 2.586 65.094 1.00 32.86 61 LEU B C 1
ATOM 2176 O O . LEU B 1 64 ? 32.615 2.852 63.893 1.00 31.40 61 LEU B O 1
ATOM 2181 N N . GLU B 1 65 ? 33.581 2.665 65.926 1.00 35.87 62 GLU B N 1
ATOM 2182 C CA . GLU B 1 65 ? 34.923 3.079 65.468 1.00 38.53 62 GLU B CA 1
ATOM 2183 C C . GLU B 1 65 ? 34.905 4.409 64.707 1.00 34.81 62 GLU B C 1
ATOM 2184 O O . GLU B 1 65 ? 35.547 4.553 63.664 1.00 31.78 62 GLU B O 1
ATOM 2190 N N . GLY B 1 66 ? 34.128 5.371 65.205 1.00 32.75 63 GLY B N 1
ATOM 2191 C CA . GLY B 1 66 ? 34.065 6.682 64.563 1.00 30.79 63 GLY B CA 1
ATOM 2192 C C . GLY B 1 66 ? 33.403 6.705 63.204 1.00 30.95 63 GLY B C 1
ATOM 2193 O O . GLY B 1 66 ? 33.638 7.612 62.419 1.00 32.36 63 GLY B O 1
ATOM 2194 N N . ARG B 1 67 ? 32.525 5.740 62.936 1.00 33.03 64 ARG B N 1
ATOM 2195 C CA . ARG B 1 67 ? 31.737 5.722 61.710 1.00 34.11 64 ARG B CA 1
ATOM 2196 C C . ARG B 1 67 ? 30.262 5.565 62.044 1.00 30.58 64 ARG B C 1
ATOM 2197 O O . ARG B 1 67 ? 29.886 4.706 62.838 1.00 26.45 64 ARG B O 1
ATOM 2205 N N . PRO B 1 68 ? 29.410 6.390 61.426 1.00 28.86 65 PRO B N 1
ATOM 2206 C CA . PRO B 1 68 ? 27.988 6.153 61.635 1.00 29.10 65 PRO B CA 1
ATOM 2207 C C . PRO B 1 68 ? 27.526 4.901 60.935 1.00 26.20 65 PRO B C 1
ATOM 2208 O O . PRO B 1 68 ? 27.957 4.619 59.836 1.00 26.49 65 PRO B O 1
ATOM 2212 N N . THR B 1 69 ? 26.619 4.197 61.590 1.00 25.75 66 THR B N 1
ATOM 2213 C CA . THR B 1 69 ? 26.136 2.917 61.158 1.00 25.76 66 THR B CA 1
ATOM 2214 C C . THR B 1 69 ? 24.651 2.789 61.444 1.00 25.13 66 THR B C 1
ATOM 2215 O O . THR B 1 69 ? 24.190 3.204 62.489 1.00 24.74 66 THR B O 1
ATOM 2219 N N . PRO B 1 70 ? 23.889 2.172 60.541 1.00 26.16 67 PRO B N 1
ATOM 2220 C CA . PRO B 1 70 ? 22.478 1.969 60.816 1.00 25.68 67 PRO B CA 1
ATOM 2221 C C . PRO B 1 70 ? 22.271 0.744 61.674 1.00 23.88 67 PRO B C 1
ATOM 2222 O O . PRO B 1 70 ? 23.156 -0.090 61.788 1.00 25.19 67 PRO B O 1
ATOM 2226 N N . PRO B 1 71 ? 21.113 0.653 62.310 1.00 21.95 68 PRO B N 1
ATOM 2227 C CA . PRO B 1 71 ? 20.892 -0.394 63.287 1.00 21.44 68 PRO B CA 1
ATOM 2228 C C . PRO B 1 71 ? 20.679 -1.767 62.696 1.00 21.39 68 PRO B C 1
ATOM 2229 O O . PRO B 1 71 ? 20.879 -2.741 63.413 1.00 21.38 68 PRO B O 1
ATOM 2233 N N . LEU B 1 72 ? 20.272 -1.864 61.427 1.00 20.53 69 LEU B N 1
ATOM 2234 C CA . LEU B 1 72 ? 20.140 -3.165 60.760 1.00 20.89 69 LEU B CA 1
ATOM 2235 C C . LEU B 1 72 ? 21.096 -3.217 59.600 1.00 20.94 69 LEU B C 1
ATOM 2236 O O . LEU B 1 72 ? 20.944 -2.476 58.643 1.00 22.18 69 LEU B O 1
ATOM 2241 N N . ARG B 1 73 ? 22.141 -4.005 59.736 1.00 19.73 70 ARG B N 1
ATOM 2242 C CA . ARG B 1 73 ? 23.251 -3.899 58.824 1.00 21.90 70 ARG B CA 1
ATOM 2243 C C . ARG B 1 73 ? 23.738 -5.280 58.379 1.00 20.34 70 ARG B C 1
ATOM 2244 O O . ARG B 1 73 ? 23.454 -6.286 59.021 1.00 21.36 70 ARG B O 1
ATOM 2252 N N . PHE B 1 74 ? 24.450 -5.276 57.261 1.00 20.58 71 PHE B N 1
ATOM 2253 C CA . PHE B 1 74 ? 25.069 -6.460 56.678 1.00 20.13 71 PHE B CA 1
ATOM 2254 C C . PHE B 1 74 ? 26.557 -6.244 56.574 1.00 20.88 71 PHE B C 1
ATOM 2255 O O . PHE B 1 74 ? 27.010 -5.206 56.078 1.00 21.78 71 PHE B O 1
ATOM 2263 N N . TYR B 1 75 ? 27.317 -7.227 57.060 1.00 21.38 72 TYR B N 1
ATOM 2264 C CA . TYR B 1 75 ? 28.752 -7.252 56.925 1.00 21.59 72 TYR B CA 1
ATOM 2265 C C . TYR B 1 75 ? 29.142 -8.306 55.932 1.00 22.61 72 TYR B C 1
ATOM 2266 O O . TYR B 1 75 ? 28.423 -9.292 55.739 1.00 22.93 72 TYR B O 1
ATOM 2275 N N . GLY B 1 76 ? 30.289 -8.109 55.311 1.00 22.08 73 GLY B N 1
ATOM 2276 C CA . GLY B 1 76 ? 30.697 -8.896 54.185 1.00 23.72 73 GLY B CA 1
ATOM 2277 C C . GLY B 1 76 ? 32.181 -9.095 54.154 1.00 25.88 73 GLY B C 1
ATOM 2278 O O . GLY B 1 76 ? 32.948 -8.183 54.461 1.00 27.44 73 GLY B O 1
ATOM 2279 N N . LYS B 1 77 ? 32.581 -10.297 53.790 1.00 28.94 74 LYS B N 1
ATOM 2280 C CA . LYS B 1 77 ? 33.924 -10.583 53.341 1.00 33.60 74 LYS B CA 1
ATOM 2281 C C . LYS B 1 77 ? 33.897 -11.769 52.412 1.00 31.41 74 LYS B C 1
ATOM 2282 O O . LYS B 1 77 ? 33.409 -12.824 52.804 1.00 30.31 74 LYS B O 1
ATOM 2288 N N . ASN B 1 78 ? 34.461 -11.611 51.228 1.00 31.56 75 ASN B N 1
ATOM 2289 C CA . ASN B 1 78 ? 34.473 -12.675 50.196 1.00 34.20 75 ASN B CA 1
ATOM 2290 C C . ASN B 1 78 ? 33.036 -13.114 49.933 1.00 30.44 75 ASN B C 1
ATOM 2291 O O . ASN B 1 78 ? 32.226 -12.271 49.574 1.00 30.27 75 ASN B O 1
ATOM 2296 N N . ASN B 1 79 ? 32.708 -14.382 50.152 1.00 28.24 76 ASN B N 1
ATOM 2297 C CA . ASN B 1 79 ? 31.389 -14.896 49.766 1.00 30.04 76 ASN B CA 1
ATOM 2298 C C . ASN B 1 79 ? 30.444 -14.925 50.963 1.00 26.75 76 ASN B C 1
ATOM 2299 O O . ASN B 1 79 ? 29.339 -15.426 50.865 1.00 29.47 76 ASN B O 1
ATOM 2304 N N . ILE B 1 80 ? 30.881 -14.400 52.101 1.00 22.72 77 ILE B N 1
ATOM 2305 C CA . ILE B 1 80 ? 30.104 -14.483 53.318 1.00 21.12 77 ILE B CA 1
ATOM 2306 C C . ILE B 1 80 ? 29.441 -13.151 53.646 1.00 20.52 77 ILE B C 1
ATOM 2307 O O . ILE B 1 80 ? 30.083 -12.096 53.573 1.00 19.86 77 ILE B O 1
ATOM 2312 N N . ILE B 1 81 ? 28.159 -13.210 54.002 1.00 18.88 78 ILE B N 1
ATOM 2313 C CA . ILE B 1 81 ? 27.408 -12.064 54.496 1.00 18.86 78 ILE B CA 1
ATOM 2314 C C . ILE B 1 81 ? 26.883 -12.407 55.874 1.00 19.91 78 ILE B C 1
ATOM 2315 O O . ILE B 1 81 ? 26.361 -13.503 56.086 1.00 20.93 78 ILE B O 1
ATOM 2320 N N . ILE B 1 82 ? 27.024 -11.466 56.808 1.00 19.15 79 ILE B N 1
ATOM 2321 C CA . ILE B 1 82 ? 26.436 -11.585 58.144 1.00 18.19 79 ILE B CA 1
ATOM 2322 C C . ILE B 1 82 ? 25.445 -10.474 58.379 1.00 17.97 79 ILE B C 1
ATOM 2323 O O . ILE B 1 82 ? 25.769 -9.310 58.157 1.00 18.39 79 ILE B O 1
ATOM 2328 N N . ALA B 1 83 ? 24.243 -10.828 58.827 1.00 16.91 80 ALA B N 1
ATOM 2329 C CA . ALA B 1 83 ? 23.177 -9.875 59.076 1.00 17.80 80 ALA B CA 1
ATOM 2330 C C . ALA B 1 83 ? 22.988 -9.684 60.562 1.00 18.44 80 ALA B C 1
ATOM 2331 O O . ALA B 1 83 ? 22.759 -10.671 61.286 1.00 17.05 80 ALA B O 1
ATOM 2333 N N . ILE B 1 84 ? 22.978 -8.422 60.993 1.00 18.66 81 ILE B N 1
ATOM 2334 C CA . ILE B 1 84 ? 22.932 -8.045 62.413 1.00 19.82 81 ILE B CA 1
ATOM 2335 C C . ILE B 1 84 ? 21.806 -7.047 62.597 1.00 18.59 81 ILE B C 1
ATOM 2336 O O . ILE B 1 84 ? 21.551 -6.236 61.719 1.00 18.60 81 ILE B O 1
ATOM 2341 N N . ALA B 1 85 ? 21.155 -7.086 63.746 1.00 19.02 82 ALA B N 1
ATOM 2342 C CA . ALA B 1 85 ? 20.227 -6.055 64.140 1.00 20.77 82 ALA B CA 1
ATOM 2343 C C . ALA B 1 85 ? 20.435 -5.655 65.592 1.00 22.89 82 ALA B C 1
ATOM 2344 O O . ALA B 1 85 ? 20.480 -6.509 66.462 1.00 24.70 82 ALA B O 1
ATOM 2346 N N . ASP B 1 86 ? 20.458 -4.358 65.863 1.00 24.64 83 ASP B N 1
ATOM 2347 C CA . ASP B 1 86 ? 20.569 -3.868 67.215 1.00 27.52 83 ASP B CA 1
ATOM 2348 C C . ASP B 1 86 ? 19.247 -3.483 67.875 1.00 29.17 83 ASP B C 1
ATOM 2349 O O . ASP B 1 86 ? 19.248 -3.076 69.023 1.00 28.70 83 ASP B O 1
ATOM 2354 N N . ILE B 1 87 ? 18.126 -3.689 67.192 1.00 28.34 84 ILE B N 1
ATOM 2355 C CA . ILE B 1 87 ? 16.808 -3.421 67.761 1.00 30.70 84 ILE B CA 1
ATOM 2356 C C . ILE B 1 87 ? 15.938 -4.660 67.531 1.00 32.66 84 ILE B C 1
ATOM 2357 O O . ILE B 1 87 ? 16.186 -5.435 66.607 1.00 26.97 84 ILE B O 1
ATOM 2362 N N . PHE B 1 88 ? 14.961 -4.882 68.393 1.00 36.43 85 PHE B N 1
ATOM 2363 C CA . PHE B 1 88 ? 14.113 -6.088 68.283 1.00 42.66 85 PHE B CA 1
ATOM 2364 C C . PHE B 1 88 ? 12.827 -5.545 67.708 1.00 38.71 85 PHE B C 1
ATOM 2365 O O . PHE B 1 88 ? 12.203 -4.698 68.291 1.00 44.57 85 PHE B O 1
ATOM 2373 N N . LEU B 1 89 ? 12.486 -6.024 66.528 1.00 32.93 86 LEU B N 1
ATOM 2374 C CA . LEU B 1 89 ? 11.521 -5.399 65.677 1.00 32.04 86 LEU B CA 1
ATOM 2375 C C . LEU B 1 89 ? 10.189 -6.113 65.785 1.00 28.72 86 LEU B C 1
ATOM 2376 O O . LEU B 1 89 ? 10.128 -7.253 66.187 1.00 27.74 86 LEU B O 1
ATOM 2381 N N . PRO B 1 90 ? 9.113 -5.435 65.416 1.00 26.43 87 PRO B N 1
ATOM 2382 C CA . PRO B 1 90 ? 7.811 -6.090 65.482 1.00 26.28 87 PRO B CA 1
ATOM 2383 C C . PRO B 1 90 ? 7.603 -7.124 64.376 1.00 26.10 87 PRO B C 1
ATOM 2384 O O . PRO B 1 90 ? 8.290 -7.066 63.346 1.00 22.85 87 PRO B O 1
ATOM 2388 N N . PRO B 1 91 ? 6.680 -8.074 64.603 1.00 25.06 88 PRO B N 1
ATOM 2389 C CA . PRO B 1 91 ? 6.557 -9.290 63.831 1.00 25.46 88 PRO B CA 1
ATOM 2390 C C . PRO B 1 91 ? 6.311 -9.060 62.342 1.00 26.55 88 PRO B C 1
ATOM 2391 O O . PRO B 1 91 ? 6.947 -9.707 61.507 1.00 24.94 88 PRO B O 1
ATOM 2395 N N . THR B 1 92 ? 5.433 -8.124 62.008 1.00 23.62 89 THR B N 1
ATOM 2396 C CA . THR B 1 92 ? 5.145 -7.843 60.619 1.00 26.41 89 THR B CA 1
ATOM 2397 C C . THR B 1 92 ? 6.364 -7.324 59.898 1.00 22.74 89 THR B C 1
ATOM 2398 O O . THR B 1 92 ? 6.592 -7.627 58.744 1.00 21.50 89 THR B O 1
ATOM 2402 N N . LEU B 1 93 ? 7.150 -6.521 60.584 1.00 21.41 90 LEU B N 1
ATOM 2403 C CA . LEU B 1 93 ? 8.329 -5.933 59.964 1.00 21.21 90 LEU B CA 1
ATOM 2404 C C . LEU B 1 93 ? 9.419 -7.016 59.773 1.00 19.11 90 LEU B C 1
ATOM 2405 O O . LEU B 1 93 ? 10.107 -7.041 58.771 1.00 19.42 90 LEU B O 1
ATOM 2410 N N . VAL B 1 94 ? 9.532 -7.913 60.739 1.00 18.88 91 VAL B N 1
ATOM 2411 C CA . VAL B 1 94 ? 10.431 -9.064 60.617 1.00 20.12 91 VAL B CA 1
ATOM 2412 C C . VAL B 1 94 ? 10.032 -9.899 59.412 1.00 19.67 91 VAL B C 1
ATOM 2413 O O . VAL B 1 94 ? 10.896 -10.217 58.604 1.00 18.67 91 VAL B O 1
ATOM 2417 N N . ASN B 1 95 ? 8.727 -10.148 59.227 1.00 18.56 92 ASN B N 1
ATOM 2418 C CA . ASN B 1 95 ? 8.269 -10.817 58.005 1.00 19.97 92 ASN B CA 1
ATOM 2419 C C . ASN B 1 95 ? 8.598 -10.075 56.703 1.00 19.83 92 ASN B C 1
ATOM 2420 O O . ASN B 1 95 ? 9.037 -10.687 55.738 1.00 19.20 92 ASN B O 1
ATOM 2425 N N . GLU B 1 96 ? 8.424 -8.769 56.690 1.00 19.98 93 GLU B N 1
ATOM 2426 C CA . GLU B 1 96 ? 8.773 -8.015 55.509 1.00 23.02 93 GLU B CA 1
ATOM 2427 C C . GLU B 1 96 ? 10.267 -8.099 55.217 1.00 20.60 93 GLU B C 1
ATOM 2428 O O . GLU B 1 96 ? 10.660 -8.175 54.057 1.00 22.25 93 GLU B O 1
ATOM 2434 N N . ILE B 1 97 ? 11.099 -8.008 56.252 1.00 19.76 94 ILE B N 1
ATOM 2435 C CA . ILE B 1 97 ? 12.529 -8.046 56.052 1.00 18.95 94 ILE B CA 1
ATOM 2436 C C . ILE B 1 97 ? 12.948 -9.416 55.563 1.00 17.64 94 ILE B C 1
ATOM 2437 O O . ILE B 1 97 ? 13.723 -9.516 54.633 1.00 17.08 94 ILE B O 1
ATOM 2442 N N . ALA B 1 98 ? 12.426 -10.464 56.178 1.00 17.53 95 ALA B N 1
ATOM 2443 C CA . ALA B 1 98 ? 12.695 -11.837 55.740 1.00 17.56 95 ALA B CA 1
ATOM 2444 C C . ALA B 1 98 ? 12.352 -12.047 54.269 1.00 19.72 95 ALA B C 1
ATOM 2445 O O . ALA B 1 98 ? 13.142 -12.635 53.511 1.00 18.62 95 ALA B O 1
ATOM 2447 N N . LYS B 1 99 ? 11.211 -11.528 53.851 1.00 20.84 96 LYS B N 1
ATOM 2448 C CA . LYS B 1 99 ? 10.822 -11.600 52.444 1.00 24.49 96 LYS B CA 1
ATOM 2449 C C . LYS B 1 99 ? 11.871 -10.939 51.531 1.00 21.81 96 LYS B C 1
ATOM 2450 O O . LYS B 1 99 ? 12.236 -11.507 50.501 1.00 19.35 96 LYS B O 1
ATOM 2456 N N . GLU B 1 100 ? 12.327 -9.736 51.865 1.00 20.35 97 GLU B N 1
ATOM 2457 C CA . GLU B 1 100 ? 13.342 -9.077 51.013 1.00 20.52 97 GLU B CA 1
ATOM 2458 C C . GLU B 1 100 ? 14.676 -9.803 51.048 1.00 18.67 97 GLU B C 1
ATOM 2459 O O . GLU B 1 100 ? 15.353 -9.903 50.043 1.00 17.68 97 GLU B O 1
ATOM 2465 N N . ILE B 1 101 ? 15.045 -10.334 52.212 1.00 17.33 98 ILE B N 1
ATOM 2466 C CA . ILE B 1 101 ? 16.265 -11.105 52.299 1.00 17.53 98 ILE B CA 1
ATOM 2467 C C . ILE B 1 101 ? 16.188 -12.343 51.377 1.00 17.60 98 ILE B C 1
ATOM 2468 O O . ILE B 1 101 ? 17.099 -12.622 50.625 1.00 15.72 98 ILE B O 1
ATOM 2473 N N . VAL B 1 102 ? 15.062 -13.047 51.411 1.00 17.19 99 VAL B N 1
ATOM 2474 C CA . VAL B 1 102 ? 14.918 -14.222 50.591 1.00 18.08 99 VAL B CA 1
ATOM 2475 C C . VAL B 1 102 ? 14.908 -13.885 49.093 1.00 17.38 99 VAL B C 1
ATOM 2476 O O . VAL B 1 102 ? 15.530 -14.583 48.315 1.00 16.34 99 VAL B O 1
ATOM 2480 N N . ASN B 1 103 ? 14.229 -12.826 48.692 1.00 17.98 100 ASN B N 1
ATOM 2481 C CA . ASN B 1 103 ? 14.303 -12.371 47.297 1.00 20.57 100 ASN B CA 1
ATOM 2482 C C . ASN B 1 103 ? 15.737 -12.091 46.868 1.00 19.94 100 ASN B C 1
ATOM 2483 O O . ASN B 1 103 ? 16.122 -12.467 45.777 1.00 18.81 100 ASN B O 1
ATOM 2488 N N . TYR B 1 104 ? 16.522 -11.438 47.736 1.00 17.51 101 TYR B N 1
ATOM 2489 C CA . TYR B 1 104 ? 17.893 -11.182 47.436 1.00 16.40 101 TYR B CA 1
ATOM 2490 C C . TYR B 1 104 ? 18.666 -12.490 47.277 1.00 17.76 101 TYR B C 1
ATOM 2491 O O . TYR B 1 104 ? 19.418 -12.655 46.337 1.00 15.31 101 TYR B O 1
ATOM 2500 N N . LEU B 1 105 ? 18.478 -13.421 48.201 1.00 18.83 102 LEU B N 1
ATOM 2501 C CA . LEU B 1 105 ? 19.254 -14.654 48.200 1.00 19.10 102 LEU B CA 1
ATOM 2502 C C . LEU B 1 105 ? 18.906 -15.564 47.005 1.00 21.04 102 LEU B C 1
ATOM 2503 O O . LEU B 1 105 ? 19.788 -16.180 46.412 1.00 17.90 102 LEU B O 1
ATOM 2508 N N . LYS B 1 106 ? 17.627 -15.614 46.640 1.00 22.70 103 LYS B N 1
ATOM 2509 C CA . LYS B 1 106 ? 17.199 -16.185 45.356 1.00 25.99 103 LYS B CA 1
ATOM 2510 C C . LYS B 1 106 ? 17.945 -15.576 44.167 1.00 25.22 103 LYS B C 1
ATOM 2511 O O . LYS B 1 106 ? 18.487 -16.274 43.355 1.00 23.90 103 LYS B O 1
ATOM 2517 N N . LYS B 1 107 ? 17.886 -14.263 44.071 1.00 26.15 104 LYS B N 1
ATOM 2518 C CA . LYS B 1 107 ? 18.464 -13.521 42.994 1.00 30.24 104 LYS B CA 1
ATOM 2519 C C . LYS B 1 107 ? 19.948 -13.849 42.799 1.00 28.80 104 LYS B C 1
ATOM 2520 O O . LYS B 1 107 ? 20.396 -13.942 41.674 1.00 27.76 104 LYS B O 1
ATOM 2526 N N . VAL B 1 108 ? 20.717 -13.965 43.884 1.00 24.31 105 VAL B N 1
ATOM 2527 C CA . VAL B 1 108 ? 22.148 -14.151 43.755 1.00 22.35 105 VAL B CA 1
ATOM 2528 C C . VAL B 1 108 ? 22.524 -15.631 43.797 1.00 22.66 105 VAL B C 1
ATOM 2529 O O . VAL B 1 108 ? 23.690 -15.954 43.827 1.00 22.89 105 VAL B O 1
ATOM 2533 N N . ASN B 1 109 ? 21.535 -16.522 43.872 1.00 20.88 106 ASN B N 1
ATOM 2534 C CA . ASN B 1 109 ? 21.768 -17.954 43.990 1.00 22.21 106 ASN B CA 1
ATOM 2535 C C . ASN B 1 109 ? 22.654 -18.311 45.163 1.00 22.70 106 ASN B C 1
ATOM 2536 O O . ASN B 1 109 ? 23.647 -19.026 45.021 1.00 22.32 106 ASN B O 1
ATOM 2541 N N . ALA B 1 110 ? 22.230 -17.860 46.337 1.00 21.39 107 ALA B N 1
ATOM 2542 C CA . ALA B 1 110 ? 22.940 -18.124 47.572 1.00 20.85 107 ALA B CA 1
ATOM 2543 C C . ALA B 1 110 ? 23.199 -19.601 47.720 1.00 21.30 107 ALA B C 1
ATOM 2544 O O . ALA B 1 110 ? 22.357 -20.421 47.419 1.00 20.62 107 ALA B O 1
ATOM 2546 N N . GLU B 1 111 ? 24.387 -19.935 48.187 1.00 22.23 108 GLU B N 1
ATOM 2547 C CA . GLU B 1 111 ? 24.763 -21.321 48.434 1.00 24.72 108 GLU B CA 1
ATOM 2548 C C . GLU B 1 111 ? 24.174 -21.865 49.749 1.00 23.77 108 GLU B C 1
ATOM 2549 O O . GLU B 1 111 ? 23.755 -23.007 49.820 1.00 22.02 108 GLU B O 1
ATOM 2555 N N . LYS B 1 112 ? 24.162 -21.039 50.793 1.00 22.48 109 LYS B N 1
ATOM 2556 C CA . LYS B 1 112 ? 23.663 -21.437 52.108 1.00 22.50 109 LYS B CA 1
ATOM 2557 C C . LYS B 1 112 ? 23.028 -20.258 52.840 1.00 18.98 109 LYS B C 1
ATOM 2558 O O . LYS B 1 112 ? 23.500 -19.143 52.752 1.00 19.44 109 LYS B O 1
ATOM 2564 N N . VAL B 1 113 ? 21.990 -20.554 53.608 1.00 18.06 110 VAL B N 1
ATOM 2565 C CA . VAL B 1 113 ? 21.357 -19.620 54.487 1.00 16.85 110 VAL B CA 1
ATOM 2566 C C . VAL B 1 113 ? 21.375 -20.230 55.861 1.00 17.36 110 VAL B C 1
ATOM 2567 O O . VAL B 1 113 ? 20.726 -21.233 56.105 1.00 17.68 110 VAL B O 1
ATOM 2571 N N . ILE B 1 114 ? 22.091 -19.605 56.787 1.00 17.66 111 ILE B N 1
ATOM 2572 C CA . ILE B 1 114 ? 22.329 -20.195 58.095 1.00 17.91 111 ILE B CA 1
ATOM 2573 C C . ILE B 1 114 ? 21.882 -19.192 59.143 1.00 18.06 111 ILE B C 1
ATOM 2574 O O . ILE B 1 114 ? 22.419 -18.097 59.230 1.00 19.52 111 ILE B O 1
ATOM 2579 N N . SER B 1 115 ? 20.927 -19.579 59.971 1.00 17.94 112 SER B N 1
ATOM 2580 C CA . SER B 1 115 ? 20.546 -18.767 61.115 1.00 18.09 112 SER B CA 1
ATOM 2581 C C . SER B 1 115 ? 21.188 -19.284 62.396 1.00 17.87 112 SER B C 1
ATOM 2582 O O . SER B 1 115 ? 21.321 -20.474 62.604 1.00 17.79 112 SER B O 1
ATOM 2585 N N . LEU B 1 116 ? 21.624 -18.354 63.222 1.00 18.52 113 LEU B N 1
ATOM 2586 C CA . LEU B 1 116 ? 22.193 -18.638 64.509 1.00 19.10 113 LEU B CA 1
ATOM 2587 C C . LEU B 1 116 ? 21.201 -18.221 65.571 1.00 19.97 113 LEU B C 1
ATOM 2588 O O . LEU B 1 116 ? 20.770 -17.069 65.603 1.00 22.70 113 LEU B O 1
ATOM 2593 N N . ALA B 1 117 ? 20.784 -19.162 66.389 1.00 18.91 114 ALA B N 1
ATOM 2594 C CA . ALA B 1 117 ? 19.704 -18.911 67.345 1.00 19.89 114 ALA B CA 1
ATOM 2595 C C . ALA B 1 117 ? 20.034 -19.536 68.686 1.00 20.66 114 ALA B C 1
ATOM 2596 O O . ALA B 1 117 ? 20.980 -20.334 68.801 1.00 18.33 114 ALA B O 1
ATOM 2598 N N . GLY B 1 118 ? 19.181 -19.241 69.667 1.00 22.39 115 GLY B N 1
ATOM 2599 C CA . GLY B 1 118 ? 19.232 -19.858 70.978 1.00 22.71 115 GLY B CA 1
ATOM 2600 C C . GLY B 1 118 ? 18.041 -20.759 71.232 1.00 22.80 115 GLY B C 1
ATOM 2601 O O . GLY B 1 118 ? 17.059 -20.666 70.554 1.00 23.75 115 GLY B O 1
ATOM 2602 N N . MET B 1 119 ? 18.171 -21.700 72.153 1.00 23.30 116 MET B N 1
ATOM 2603 C CA . MET B 1 119 ? 17.055 -22.566 72.537 1.00 27.66 116 MET B CA 1
ATOM 2604 C C . MET B 1 119 ? 17.004 -22.577 74.045 1.00 27.20 116 MET B C 1
ATOM 2605 O O . MET B 1 119 ? 17.952 -23.042 74.705 1.00 24.12 116 MET B O 1
ATOM 2610 N N . GLY B 1 120 ? 15.930 -21.994 74.569 1.00 27.30 117 GLY B N 1
ATOM 2611 C CA . 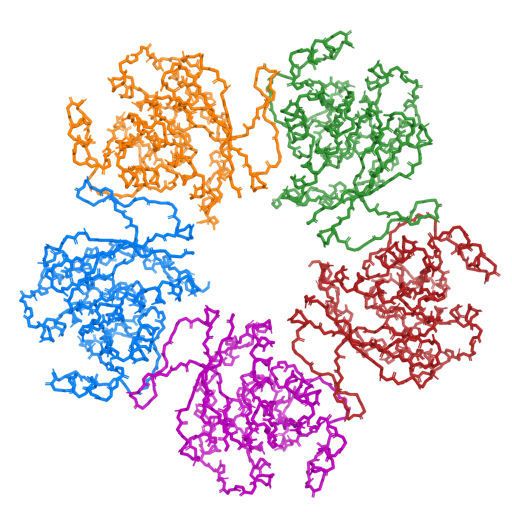GLY B 1 120 ? 15.776 -21.794 75.978 1.00 29.91 117 GLY B CA 1
ATOM 2612 C C . GLY B 1 120 ? 15.448 -23.127 76.604 1.00 30.16 117 GLY B C 1
ATOM 2613 O O . GLY B 1 120 ? 14.489 -23.770 76.225 1.00 29.91 117 GLY B O 1
ATOM 2614 N N . ILE B 1 121 ? 16.284 -23.557 77.542 1.00 31.13 118 ILE B N 1
ATOM 2615 C CA . ILE B 1 121 ? 16.108 -24.857 78.218 1.00 32.26 118 ILE B CA 1
ATOM 2616 C C . ILE B 1 121 ? 15.272 -24.705 79.478 1.00 31.49 118 ILE B C 1
ATOM 2617 O O . ILE B 1 121 ? 14.567 -25.642 79.873 1.00 35.88 118 ILE B O 1
ATOM 2622 N N . GLY B 1 122 ? 15.381 -23.550 80.125 1.00 31.32 119 GLY B N 1
ATOM 2623 C CA . GLY B 1 122 ? 14.630 -23.274 81.345 1.00 32.47 119 GLY B CA 1
ATOM 2624 C C . GLY B 1 122 ? 15.328 -23.710 82.639 1.00 32.72 119 GLY B C 1
ATOM 2625 O O . GLY B 1 122 ? 14.775 -23.539 83.713 1.00 29.51 119 GLY B O 1
ATOM 2626 N N . PHE B 1 123 ? 16.542 -24.248 82.533 1.00 32.94 120 PHE B N 1
ATOM 2627 C CA . PHE B 1 123 ? 17.361 -24.557 83.699 1.00 33.90 120 PHE B CA 1
ATOM 2628 C C . PHE B 1 123 ? 18.842 -24.629 83.303 1.00 34.78 120 PHE B C 1
ATOM 2629 O O . PHE B 1 123 ? 19.196 -24.603 82.115 1.00 30.13 120 PHE B O 1
ATOM 2637 N N . PHE B 1 124 ? 19.699 -24.700 84.310 1.00 35.34 121 PHE B N 1
ATOM 2638 C CA . PHE B 1 124 ? 21.143 -24.780 84.118 1.00 37.21 121 PHE B CA 1
ATOM 2639 C C . PHE B 1 124 ? 21.539 -26.201 83.706 1.00 33.00 121 PHE B C 1
ATOM 2640 O O . PHE B 1 124 ? 21.022 -27.157 84.234 1.00 35.80 121 PHE B O 1
ATOM 2648 N N . LYS B 1 125 ? 22.491 -26.319 82.783 1.00 31.34 122 LYS B N 1
ATOM 2649 C CA . LYS B 1 125 ? 23.223 -27.567 82.531 1.00 28.55 122 LYS B CA 1
ATOM 2650 C C . LYS B 1 125 ? 24.698 -27.316 82.632 1.00 29.56 122 LYS B C 1
ATOM 2651 O O . LYS B 1 125 ? 25.174 -26.235 82.304 1.00 27.84 122 LYS B O 1
ATOM 2657 N N . ASP B 1 126 ? 25.445 -28.334 83.058 1.00 30.47 123 ASP B N 1
ATOM 2658 C CA . ASP B 1 126 ? 26.896 -28.233 83.081 1.00 33.82 123 ASP B CA 1
ATOM 2659 C C . ASP B 1 126 ? 27.466 -28.118 81.695 1.00 30.88 123 ASP B C 1
ATOM 2660 O O . ASP B 1 126 ? 28.436 -27.411 81.501 1.00 30.39 123 ASP B O 1
ATOM 2665 N N . THR B 1 127 ? 26.851 -28.817 80.742 1.00 28.78 124 THR B N 1
ATOM 2666 C CA . THR B 1 127 ? 27.233 -28.730 79.339 1.00 27.95 124 THR B CA 1
ATOM 2667 C C . THR B 1 127 ? 25.962 -28.481 78.522 1.00 26.09 124 THR B C 1
ATOM 2668 O O . THR B 1 127 ? 25.153 -29.382 78.257 1.00 24.62 124 THR B O 1
ATOM 2672 N N . PHE B 1 128 ? 25.817 -27.241 78.111 1.00 26.25 125 PHE B N 1
ATOM 2673 C CA . PHE B 1 128 ? 24.849 -26.856 77.101 1.00 25.61 125 PHE B CA 1
ATOM 2674 C C . PHE B 1 128 ? 25.282 -27.341 75.722 1.00 25.41 125 PHE B C 1
ATOM 2675 O O . PHE B 1 128 ? 26.421 -27.121 75.311 1.00 28.46 125 PHE B O 1
ATOM 2683 N N . GLU B 1 129 ? 24.351 -27.936 74.988 1.00 24.19 126 GLU B N 1
ATOM 2684 C CA . GLU B 1 129 ? 24.643 -28.489 73.674 1.00 25.31 126 GLU B CA 1
ATOM 2685 C C . GLU B 1 129 ? 24.202 -27.512 72.523 1.00 26.20 126 GLU B C 1
ATOM 2686 O O . GLU B 1 129 ? 23.659 -26.425 72.759 1.00 23.76 126 GLU B O 1
ATOM 2692 N N . VAL B 1 130 ? 24.482 -27.908 71.288 1.00 24.87 127 VAL B N 1
ATOM 2693 C CA . VAL B 1 130 ? 24.023 -27.200 70.082 1.00 25.20 127 VAL B CA 1
ATOM 2694 C C . VAL B 1 130 ? 23.242 -28.152 69.181 1.00 23.30 127 VAL B C 1
ATOM 2695 O O . VAL B 1 130 ? 23.697 -29.236 68.882 1.00 23.56 127 VAL B O 1
ATOM 2699 N N . TRP B 1 131 ? 22.041 -27.742 68.805 1.00 22.83 128 TRP B N 1
ATOM 2700 C CA . TRP B 1 131 ? 21.217 -28.522 67.895 1.00 22.25 128 TRP B CA 1
ATOM 2701 C C . TRP B 1 131 ? 21.215 -27.882 66.531 1.00 19.01 128 TRP B C 1
ATOM 2702 O O . TRP B 1 131 ? 21.591 -26.746 66.365 1.00 19.45 128 TRP B O 1
ATOM 2713 N N . GLY B 1 132 ? 20.709 -28.610 65.554 1.00 19.41 129 GLY B N 1
ATOM 2714 C CA . GLY B 1 132 ? 20.624 -28.137 64.205 1.00 17.55 129 GLY B CA 1
ATOM 2715 C C . GLY B 1 132 ? 19.294 -28.532 63.589 1.00 18.63 129 GLY B C 1
ATOM 2716 O O . GLY B 1 132 ? 18.664 -29.524 64.015 1.00 16.83 129 GLY B O 1
ATOM 2717 N N . ILE B 1 133 ? 18.865 -27.771 62.579 1.00 17.34 130 ILE B N 1
ATOM 2718 C CA . ILE B 1 133 ? 17.735 -28.180 61.765 1.00 18.40 130 ILE B CA 1
ATOM 2719 C C . ILE B 1 133 ? 17.948 -27.613 60.373 1.00 18.29 130 ILE B C 1
ATOM 2720 O O . ILE B 1 133 ? 18.480 -26.527 60.199 1.00 18.92 130 ILE B O 1
ATOM 2725 N N . GLY B 1 134 ? 17.545 -28.381 59.384 1.00 17.70 131 GLY B N 1
ATOM 2726 C CA . GLY B 1 134 ? 17.761 -28.052 58.002 1.00 17.60 131 GLY B CA 1
ATOM 2727 C C . GLY B 1 134 ? 16.427 -27.838 57.336 1.00 17.15 131 GLY B C 1
ATOM 2728 O O . GLY B 1 134 ? 15.411 -28.371 57.778 1.00 16.19 131 GLY B O 1
ATOM 2729 N N . GLY B 1 135 ? 16.440 -27.078 56.254 1.00 17.59 132 GLY B N 1
ATOM 2730 C CA . GLY B 1 135 ? 15.218 -26.774 55.525 1.00 19.60 132 GLY B CA 1
ATOM 2731 C C . GLY B 1 135 ? 14.666 -27.935 54.731 1.00 19.83 132 GLY B C 1
ATOM 2732 O O . GLY B 1 135 ? 13.510 -27.919 54.359 1.00 21.45 132 GLY B O 1
ATOM 2733 N N . SER B 1 136 ? 15.502 -28.908 54.423 1.00 19.97 133 SER B N 1
ATOM 2734 C CA . SER B 1 136 ? 15.044 -30.176 53.864 1.00 22.93 133 SER B CA 1
ATOM 2735 C C . SER B 1 136 ? 15.897 -31.299 54.436 1.00 27.03 133 SER B C 1
ATOM 2736 O O . SER B 1 136 ? 16.894 -31.052 55.147 1.00 25.05 133 SER B O 1
ATOM 2739 N N . GLU B 1 137 ? 15.585 -32.515 54.012 1.00 29.94 134 GLU B N 1
ATOM 2740 C CA . GLU B 1 137 ? 16.248 -33.698 54.524 1.00 33.89 134 GLU B CA 1
ATOM 2741 C C . GLU B 1 137 ? 17.721 -33.695 54.139 1.00 30.20 134 GLU B C 1
ATOM 2742 O O . GLU B 1 137 ? 18.552 -34.062 54.946 1.00 30.70 134 GLU B O 1
ATOM 2748 N N . GLU B 1 138 ? 18.045 -33.225 52.947 1.00 28.53 135 GLU B N 1
ATOM 2749 C CA . GLU B 1 138 ? 19.422 -33.058 52.517 1.00 33.90 135 GLU B CA 1
ATOM 2750 C C . GLU B 1 138 ? 20.273 -32.220 53.497 1.00 31.02 135 GLU B C 1
ATOM 2751 O O . GLU B 1 138 ? 21.418 -32.581 53.785 1.00 27.52 135 GLU B O 1
ATOM 2757 N N . GLU B 1 139 ? 19.721 -31.108 53.982 1.00 25.16 136 GLU B N 1
ATOM 2758 C CA . GLU B 1 139 ? 20.448 -30.257 54.926 1.00 22.57 136 GLU B CA 1
ATOM 2759 C C . GLU B 1 139 ? 20.513 -30.942 56.275 1.00 19.97 136 GLU B C 1
ATOM 2760 O O . GLU B 1 139 ? 21.488 -30.798 56.987 1.00 19.82 136 GLU B O 1
ATOM 2766 N N . ASN B 1 140 ? 19.464 -31.660 56.649 1.00 18.52 137 ASN B N 1
ATOM 2767 C CA . ASN B 1 140 ? 19.523 -32.403 57.889 1.00 20.69 137 ASN B CA 1
ATOM 2768 C C . ASN B 1 140 ? 20.713 -33.397 57.813 1.00 21.80 137 ASN B C 1
ATOM 2769 O O . ASN B 1 140 ? 21.414 -33.594 58.795 1.00 21.59 137 ASN B O 1
ATOM 2774 N N . LYS B 1 141 ? 20.890 -34.044 56.674 1.00 23.55 138 LYS B N 1
ATOM 2775 C CA . LYS B 1 141 ? 21.955 -35.050 56.524 1.00 30.36 138 LYS B CA 1
ATOM 2776 C C . LYS B 1 141 ? 23.310 -34.401 56.601 1.00 27.09 138 LYS B C 1
ATOM 2777 O O . LYS B 1 141 ? 24.188 -34.940 57.244 1.00 27.61 138 LYS B O 1
ATOM 2783 N N . GLU B 1 142 ? 23.476 -33.238 55.980 1.00 26.61 139 GLU B N 1
ATOM 2784 C CA . GLU B 1 142 ? 24.706 -32.486 56.153 1.00 29.64 139 GLU B CA 1
ATOM 2785 C C . GLU B 1 142 ? 25.019 -32.198 57.615 1.00 26.61 139 GLU B C 1
ATOM 2786 O O . GLU B 1 142 ? 26.161 -32.348 58.042 1.00 30.74 139 GLU B O 1
ATOM 2792 N N . LEU B 1 143 ? 24.021 -31.765 58.368 1.00 23.83 140 LEU B N 1
ATOM 2793 C CA . LEU B 1 143 ? 24.237 -31.449 59.761 1.00 24.76 140 LEU B CA 1
ATOM 2794 C C . LEU B 1 143 ? 24.614 -32.710 60.545 1.00 25.33 140 LEU B C 1
ATOM 2795 O O . LEU B 1 143 ? 25.494 -32.637 61.407 1.00 23.56 140 LEU B O 1
ATOM 2800 N N . GLU B 1 144 ? 23.943 -33.834 60.255 1.00 27.26 141 GLU B N 1
ATOM 2801 C CA . GLU B 1 144 ? 24.230 -35.112 60.914 1.00 30.62 141 GLU B CA 1
ATOM 2802 C C . GLU B 1 144 ? 25.649 -35.573 60.605 1.00 27.35 141 GLU B C 1
ATOM 2803 O O . GLU B 1 144 ? 26.340 -36.004 61.480 1.00 28.66 141 GLU B O 1
ATOM 2809 N N . SER B 1 145 ? 26.081 -35.408 59.372 1.00 27.76 142 SER B N 1
ATOM 2810 C CA . SER B 1 145 ? 27.470 -35.629 58.960 1.00 30.45 142 SER B CA 1
ATOM 2811 C C . SER B 1 145 ? 28.523 -34.814 59.732 1.00 31.61 142 SER B C 1
ATOM 2812 O O . SER B 1 145 ? 29.679 -35.195 59.759 1.00 30.04 142 SER B O 1
ATOM 2815 N N . LEU B 1 146 ? 28.126 -33.701 60.332 1.00 28.82 143 LEU B N 1
ATOM 2816 C CA . LEU B 1 146 ? 29.024 -32.937 61.166 1.00 27.46 143 LEU B CA 1
ATOM 2817 C C . LEU B 1 146 ? 28.908 -33.294 62.630 1.00 25.21 143 LEU B C 1
ATOM 2818 O O . LEU B 1 146 ? 29.512 -32.643 63.454 1.00 25.89 143 LEU B O 1
ATOM 2823 N N . GLY B 1 147 ? 28.092 -34.275 62.952 1.00 21.48 144 GLY B N 1
ATOM 2824 C CA . GLY B 1 147 ? 27.824 -34.612 64.320 1.00 23.46 144 GLY B CA 1
ATOM 2825 C C . GLY B 1 147 ? 26.907 -33.669 65.080 1.00 24.78 144 GLY B C 1
ATOM 2826 O O . GLY B 1 147 ? 26.952 -33.626 66.305 1.00 24.92 144 GLY B O 1
ATOM 2827 N N . VAL B 1 148 ? 26.084 -32.893 64.378 1.00 23.71 145 VAL B N 1
ATOM 2828 C CA . VAL B 1 148 ? 25.115 -32.021 65.033 1.00 23.83 145 VAL B CA 1
ATOM 2829 C C . VAL B 1 148 ? 23.796 -32.806 65.172 1.00 24.86 145 VAL B C 1
ATOM 2830 O O . VAL B 1 148 ? 23.319 -33.357 64.222 1.00 25.42 145 VAL B O 1
ATOM 2834 N N . LYS B 1 149 ? 23.216 -32.823 66.355 1.00 25.63 146 LYS B N 1
ATOM 2835 C CA . LYS B 1 149 ? 21.922 -33.442 66.570 1.00 29.43 146 LYS B CA 1
ATOM 2836 C C . LYS B 1 149 ? 20.832 -32.627 65.911 1.00 27.77 146 LYS B C 1
ATOM 2837 O O . LYS B 1 149 ? 20.794 -31.411 66.096 1.00 25.65 146 LYS B O 1
ATOM 2843 N N . ILE B 1 150 ? 19.875 -33.324 65.299 1.00 25.04 147 ILE B N 1
ATOM 2844 C CA . ILE B 1 150 ? 18.730 -32.715 64.662 1.00 24.94 147 ILE B CA 1
ATOM 2845 C C . ILE B 1 150 ? 17.608 -32.528 65.643 1.00 25.03 147 ILE B C 1
ATOM 2846 O O . ILE B 1 150 ? 17.196 -33.454 66.294 1.00 24.58 147 ILE B O 1
ATOM 2851 N N . LEU B 1 151 ? 17.135 -31.298 65.778 1.00 24.14 148 LEU B N 1
ATOM 2852 C CA . LEU B 1 151 ? 15.945 -31.044 66.536 1.00 24.89 148 LEU B CA 1
ATOM 2853 C C . LEU B 1 151 ? 14.737 -31.730 65.885 1.00 25.52 148 LEU B C 1
ATOM 2854 O O . LEU B 1 151 ? 14.461 -31.511 64.700 1.00 28.26 148 LEU B O 1
ATOM 2859 N N . LYS B 1 152 ? 14.011 -32.521 66.652 1.00 24.75 149 LYS B N 1
ATOM 2860 C CA . LYS B 1 152 ? 12.901 -33.297 66.113 1.00 29.11 149 LYS B CA 1
ATOM 2861 C C . LYS B 1 152 ? 11.576 -32.557 66.275 1.00 26.89 149 LYS B C 1
ATOM 2862 O O . LYS B 1 152 ? 10.763 -32.542 65.355 1.00 28.42 149 LYS B O 1
ATOM 2868 N N . TYR B 1 153 ? 11.393 -31.929 67.425 1.00 25.50 150 TYR B N 1
ATOM 2869 C CA . TYR B 1 153 ? 10.150 -31.262 67.795 1.00 30.59 150 TYR B CA 1
ATOM 2870 C C . TYR B 1 153 ? 10.536 -29.993 68.500 1.00 29.38 150 TYR B C 1
ATOM 2871 O O . TYR B 1 153 ? 11.420 -30.001 69.336 1.00 34.13 150 TYR B O 1
ATOM 2880 N N . GLY B 1 154 ? 9.884 -28.902 68.142 1.00 26.65 151 GLY B N 1
ATOM 2881 C CA . GLY B 1 154 ? 9.909 -27.689 68.934 1.00 26.02 151 GLY B CA 1
ATOM 2882 C C . GLY B 1 154 ? 9.484 -26.521 68.053 1.00 25.94 151 GLY B C 1
ATOM 2883 O O . GLY B 1 154 ? 9.000 -26.715 66.959 1.00 26.84 151 GLY B O 1
ATOM 2884 N N . SER B 1 155 ? 9.722 -25.305 68.507 1.00 26.78 152 SER B N 1
ATOM 2885 C CA . SER B 1 155 ? 9.438 -24.165 67.699 1.00 26.67 152 SER B CA 1
ATOM 2886 C C . SER B 1 155 ? 10.572 -23.191 67.679 1.00 25.30 152 SER B C 1
ATOM 2887 O O . SER B 1 155 ? 11.328 -23.095 68.641 1.00 26.49 152 SER B O 1
ATOM 2890 N N . ILE B 1 156 ? 10.729 -22.526 66.539 1.00 22.36 153 ILE B N 1
ATOM 2891 C CA . ILE B 1 156 ? 11.737 -21.491 66.351 1.00 22.83 153 ILE B CA 1
ATOM 2892 C C . ILE B 1 156 ? 11.034 -20.213 65.914 1.00 24.35 153 ILE B C 1
ATOM 2893 O O . ILE B 1 156 ? 10.545 -20.126 64.777 1.00 21.69 153 ILE B O 1
ATOM 2898 N N . THR B 1 157 ? 10.943 -19.244 66.824 1.00 22.62 154 THR B N 1
ATOM 2899 C CA . THR B 1 157 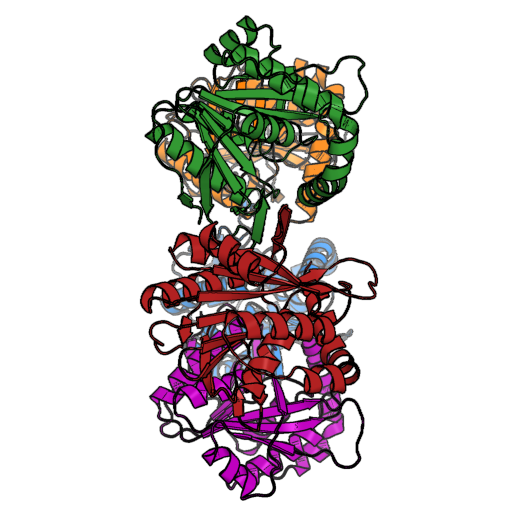? 10.206 -17.989 66.583 1.00 26.84 154 THR B CA 1
ATOM 2900 C C . THR B 1 157 ? 11.155 -16.898 66.103 1.00 23.04 154 THR B C 1
ATOM 2901 O O . THR B 1 157 ? 12.377 -17.029 66.187 1.00 25.31 154 THR B O 1
ATOM 2905 N N . GLY B 1 158 ? 10.591 -15.888 65.462 1.00 20.28 155 GLY B N 1
ATOM 2906 C CA . GLY B 1 158 ? 11.384 -14.784 64.992 1.00 18.90 155 GLY B CA 1
ATOM 2907 C C . GLY B 1 158 ? 12.002 -15.006 63.630 1.00 18.27 155 GLY B C 1
ATOM 2908 O O . GLY B 1 158 ? 11.626 -15.935 62.875 1.00 17.48 155 GLY B O 1
ATOM 2909 N N . MET B 1 159 ? 12.971 -14.151 63.328 1.00 16.95 156 MET B N 1
ATOM 2910 C CA . MET B 1 159 ? 13.620 -14.149 62.028 1.00 19.31 156 MET B CA 1
ATOM 2911 C C . MET B 1 159 ? 14.139 -15.536 61.669 1.00 18.69 156 MET B C 1
ATOM 2912 O O . MET B 1 159 ? 14.014 -15.971 60.516 1.00 17.74 156 MET B O 1
ATOM 2917 N N . SER B 1 160 ? 14.783 -16.200 62.639 1.00 18.94 157 SER B N 1
ATOM 2918 C CA . SER B 1 160 ? 15.469 -17.457 62.346 1.00 20.17 157 SER B CA 1
ATOM 2919 C C . SER B 1 160 ? 14.484 -18.509 61.871 1.00 19.64 157 SER B C 1
ATOM 2920 O O . SER B 1 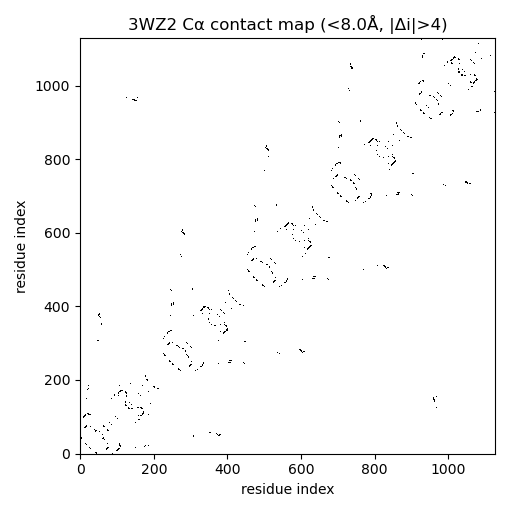160 ? 14.708 -19.180 60.872 1.00 18.04 157 SER B O 1
ATOM 2923 N N . GLY B 1 161 ? 13.352 -18.617 62.564 1.00 19.93 158 GLY B N 1
ATOM 2924 C CA . GLY B 1 161 ? 12.267 -19.522 62.117 1.00 20.82 158 GLY B CA 1
ATOM 2925 C C . GLY B 1 161 ? 11.723 -19.187 60.739 1.00 20.03 158 GLY B C 1
ATOM 2926 O O . GLY B 1 161 ? 11.451 -20.059 59.932 1.00 18.81 158 GLY B O 1
ATOM 2927 N N . LYS B 1 162 ? 11.534 -17.902 60.475 1.00 21.09 159 LYS B N 1
ATOM 2928 C CA . LYS B 1 162 ? 10.924 -17.475 59.227 1.00 21.60 159 LYS B CA 1
ATOM 2929 C C . LYS B 1 162 ? 11.845 -17.733 58.066 1.00 19.66 159 LYS B C 1
ATOM 2930 O O . LYS B 1 162 ? 11.430 -18.242 57.057 1.00 17.01 159 LYS B O 1
ATOM 2936 N N . LEU B 1 163 ? 13.108 -17.388 58.238 1.00 20.42 160 LEU B N 1
ATOM 2937 C CA . LEU B 1 163 ? 14.095 -17.605 57.185 1.00 22.45 160 LEU B CA 1
ATOM 2938 C C . LEU B 1 163 ? 14.275 -19.056 56.873 1.00 20.03 160 LEU B C 1
ATOM 2939 O O . LEU B 1 163 ? 14.364 -19.449 55.718 1.00 20.44 160 LEU B O 1
ATOM 2944 N N . LEU B 1 164 ? 14.382 -19.872 57.906 1.00 18.27 161 LEU B N 1
ATOM 2945 C CA . LEU B 1 164 ? 14.500 -21.313 57.683 1.00 18.11 161 LEU B CA 1
ATOM 2946 C C . LEU B 1 164 ? 13.435 -21.754 56.678 1.00 18.45 161 LEU B C 1
ATOM 2947 O O . LEU B 1 164 ? 13.735 -22.410 55.682 1.00 17.42 161 LEU B O 1
ATOM 2952 N N . TRP B 1 165 ? 12.190 -21.366 56.942 1.00 19.04 162 TRP B N 1
ATOM 2953 C CA . TRP B 1 165 ? 11.046 -21.837 56.158 1.00 19.15 162 TRP B CA 1
ATOM 2954 C C . TRP B 1 165 ? 11.080 -21.158 54.764 1.00 18.28 162 TRP B C 1
ATOM 2955 O O . TRP B 1 165 ? 11.016 -21.846 53.732 1.00 14.83 162 TRP B O 1
ATOM 2966 N N . GLU B 1 166 ? 11.188 -19.831 54.742 1.00 18.19 163 GLU B N 1
ATOM 2967 C CA . GLU B 1 166 ? 11.036 -19.100 53.479 1.00 21.66 163 GLU B CA 1
ATOM 2968 C C . GLU B 1 166 ? 12.179 -19.345 52.517 1.00 18.83 163 GLU B C 1
ATOM 2969 O O . GLU B 1 166 ? 11.955 -19.540 51.315 1.00 18.02 163 GLU B O 1
ATOM 2975 N N . ALA B 1 167 ? 13.383 -19.435 53.051 1.00 16.39 164 ALA B N 1
ATOM 2976 C CA . ALA B 1 167 ? 14.518 -19.782 52.226 1.00 18.09 164 ALA B CA 1
ATOM 2977 C C . ALA B 1 167 ? 14.399 -21.174 51.618 1.00 17.93 164 ALA B C 1
ATOM 2978 O O . ALA B 1 167 ? 14.677 -21.385 50.435 1.00 19.11 164 ALA B O 1
ATOM 2980 N N . SER B 1 168 ? 13.963 -22.123 52.414 1.00 18.35 165 SER B N 1
ATOM 2981 C CA . SER B 1 168 ? 13.763 -23.458 51.909 1.00 21.71 165 SER B CA 1
ATOM 2982 C C . SER B 1 168 ? 12.688 -23.505 50.819 1.00 22.24 165 SER B C 1
ATOM 2983 O O . SER B 1 168 ? 12.866 -24.143 49.799 1.00 22.87 165 SER B O 1
ATOM 2986 N N . ARG B 1 169 ? 11.583 -22.799 51.045 1.00 21.03 166 ARG B N 1
ATOM 2987 C CA . ARG B 1 169 ? 10.512 -22.658 50.060 1.00 22.11 166 ARG B CA 1
ATOM 2988 C C . ARG B 1 169 ? 10.950 -22.000 48.748 1.00 21.35 166 ARG B C 1
ATOM 2989 O O . ARG B 1 169 ? 10.381 -22.283 47.727 1.00 21.20 166 ARG B O 1
ATOM 2997 N N . ALA B 1 170 ? 12.000 -21.192 48.780 1.00 20.34 167 ALA B N 1
ATOM 2998 C CA . ALA B 1 170 ? 12.615 -20.701 47.583 1.00 21.09 167 ALA B CA 1
ATOM 2999 C C . ALA B 1 170 ? 13.684 -21.633 46.977 1.00 21.09 167 ALA B C 1
ATOM 3000 O O . ALA B 1 170 ? 14.271 -21.285 45.958 1.00 21.69 167 ALA B O 1
ATOM 3002 N N . GLY B 1 171 ? 13.861 -22.830 47.519 1.00 19.97 168 GLY B N 1
ATOM 3003 C CA . GLY B 1 171 ? 14.763 -23.816 46.934 1.00 18.47 168 GLY B CA 1
ATOM 3004 C C . GLY B 1 171 ? 16.195 -23.602 47.381 1.00 20.19 168 GLY B C 1
ATOM 3005 O O . GLY B 1 171 ? 17.100 -24.165 46.800 1.00 20.51 168 GLY B O 1
ATOM 3006 N N . LEU B 1 172 ? 16.397 -22.797 48.425 1.00 20.23 169 LEU B N 1
ATOM 3007 C CA . LEU B 1 172 ? 17.728 -22.566 48.958 1.00 20.30 169 LEU B CA 1
ATOM 3008 C C . LEU B 1 172 ? 18.016 -23.554 50.066 1.00 19.51 169 LEU B C 1
ATOM 3009 O O . LEU B 1 172 ? 17.109 -24.140 50.659 1.00 19.32 169 LEU B O 1
ATOM 3014 N N . LYS B 1 173 ? 19.291 -23.767 50.304 1.00 18.46 170 LYS B N 1
ATOM 3015 C CA . LYS B 1 173 ? 19.736 -24.627 51.378 1.00 19.47 170 LYS B CA 1
ATOM 3016 C C . LYS B 1 173 ? 19.764 -23.798 52.629 1.00 17.29 170 LYS B C 1
ATOM 3017 O O . LYS B 1 173 ? 20.537 -22.842 52.725 1.00 15.50 170 LYS B O 1
ATOM 3023 N N . SER B 1 174 ? 18.911 -24.155 53.581 1.00 17.08 171 SER B N 1
ATOM 3024 C CA . SER B 1 174 ? 18.732 -23.370 54.807 1.00 17.29 171 SER B CA 1
ATOM 3025 C C . SER B 1 174 ? 18.987 -24.239 56.044 1.00 17.09 171 SER B C 1
ATOM 3026 O O . SER B 1 174 ? 18.753 -25.472 56.038 1.00 16.05 171 SER B O 1
ATOM 3029 N N . TYR B 1 175 ? 19.535 -23.591 57.069 1.00 16.02 172 TYR B N 1
ATOM 3030 C CA . TYR B 1 175 ? 19.869 -24.221 58.319 1.00 16.42 172 TYR B CA 1
ATOM 3031 C C . TYR B 1 175 ? 19.628 -23.264 59.473 1.00 16.98 172 TYR B C 1
ATOM 3032 O O . TYR B 1 175 ? 19.756 -22.051 59.311 1.00 16.04 172 TYR B O 1
ATOM 3041 N N . VAL B 1 176 ? 19.300 -23.818 60.639 1.00 16.41 173 VAL B N 1
ATOM 3042 C CA . VAL B 1 176 ? 19.441 -23.103 61.896 1.00 16.93 173 VAL B CA 1
ATOM 3043 C C . VAL B 1 176 ? 20.344 -23.913 62.856 1.00 17.62 173 VAL B C 1
ATOM 3044 O O . VAL B 1 176 ? 20.170 -25.105 63.013 1.00 16.24 173 VAL B O 1
ATOM 3048 N N . LEU B 1 177 ? 21.293 -23.234 63.480 1.00 18.72 174 LEU B N 1
ATOM 3049 C CA . LEU B 1 177 ? 22.053 -23.789 64.596 1.00 18.53 174 LEU B CA 1
ATOM 3050 C C . LEU B 1 177 ? 21.507 -23.188 65.881 1.00 19.72 174 LEU B C 1
ATOM 3051 O O . LEU B 1 177 ? 21.377 -21.956 65.968 1.00 19.60 174 LEU B O 1
ATOM 3056 N N . LEU B 1 178 ? 21.138 -24.055 66.836 1.00 19.28 175 LEU B N 1
ATOM 3057 C CA . LEU B 1 178 ? 20.542 -23.619 68.072 1.00 22.66 175 LEU B CA 1
ATOM 3058 C C . LEU B 1 178 ? 21.395 -23.963 69.278 1.00 21.70 175 LEU B C 1
ATOM 3059 O O . LEU B 1 178 ? 21.558 -25.136 69.623 1.00 22.05 175 LEU B O 1
ATOM 3064 N N . GLY B 1 179 ? 21.911 -22.932 69.926 1.00 21.47 176 GLY B N 1
ATOM 3065 C CA . GLY B 1 179 ? 22.641 -23.109 71.176 1.00 22.59 176 GLY B CA 1
ATOM 3066 C C . GLY B 1 179 ? 21.677 -23.179 72.314 1.00 21.45 176 GLY B C 1
ATOM 3067 O O . GLY B 1 179 ? 20.967 -22.203 72.592 1.00 20.00 176 GLY B O 1
ATOM 3068 N N . GLU B 1 180 ? 21.636 -24.319 72.968 1.00 20.72 177 GLU B N 1
ATOM 3069 C CA . GLU B 1 180 ? 20.977 -24.425 74.271 1.00 21.36 177 GLU B CA 1
ATOM 3070 C C . GLU B 1 180 ? 21.479 -23.374 75.226 1.00 23.08 177 GLU B C 1
ATOM 3071 O O . GLU B 1 180 ? 22.678 -23.030 75.267 1.00 23.10 177 GLU B O 1
ATOM 3077 N N . THR B 1 181 ? 20.544 -22.805 75.964 1.00 24.54 178 THR B N 1
ATOM 3078 C CA . THR B 1 181 ? 20.849 -21.711 76.896 1.00 26.02 178 THR B CA 1
ATOM 3079 C C . THR B 1 181 ? 19.757 -21.685 77.968 1.00 25.96 178 THR B C 1
ATOM 3080 O O . THR B 1 181 ? 18.700 -22.340 77.830 1.00 27.59 178 THR B O 1
ATOM 3084 N N . PHE B 1 182 ? 19.992 -20.930 79.024 1.00 27.80 179 PHE B N 1
ATOM 3085 C CA . PHE B 1 182 ? 19.035 -20.818 80.134 1.00 28.70 179 PHE B CA 1
ATOM 3086 C C . PHE B 1 182 ? 17.673 -20.424 79.597 1.00 29.32 179 PHE B C 1
ATOM 3087 O O . PHE B 1 182 ? 16.663 -21.072 79.855 1.00 29.27 179 PHE B O 1
ATOM 3095 N N . GLY B 1 183 ? 17.650 -19.328 78.860 1.00 34.19 180 GLY B N 1
ATOM 3096 C CA . GLY B 1 183 ? 16.397 -18.801 78.320 1.00 37.98 180 GLY B CA 1
ATOM 3097 C C . GLY B 1 183 ? 16.089 -17.379 78.732 1.00 38.96 180 GLY B C 1
ATOM 3098 O O . GLY B 1 183 ? 15.176 -16.765 78.202 1.00 40.27 180 GLY B O 1
ATOM 3099 N N . ASP B 1 184 ? 16.852 -16.833 79.665 1.00 40.37 181 ASP B N 1
ATOM 3100 C CA . ASP B 1 184 ? 16.430 -15.588 80.296 1.00 42.59 181 ASP B CA 1
ATOM 3101 C C . ASP B 1 184 ? 17.588 -14.724 80.706 1.00 39.11 181 ASP B C 1
ATOM 3102 O O . ASP B 1 184 ? 17.465 -13.840 81.543 1.00 42.53 181 ASP B O 1
ATOM 3107 N N . ARG B 1 185 ? 18.703 -14.910 80.015 1.00 35.47 182 ARG B N 1
ATOM 3108 C CA . ARG B 1 185 ? 19.829 -14.012 80.169 1.00 35.92 182 ARG B CA 1
ATOM 3109 C C . ARG B 1 185 ? 20.696 -14.024 78.924 1.00 32.56 182 ARG B C 1
ATOM 3110 O O . ARG B 1 185 ? 20.723 -15.011 78.200 1.00 33.07 182 ARG B O 1
ATOM 3118 N N . PRO B 1 186 ? 21.463 -12.951 78.704 1.00 30.16 183 PRO B N 1
ATOM 3119 C CA . PRO B 1 186 ? 22.477 -13.036 77.666 1.00 28.95 183 PRO B CA 1
ATOM 3120 C C . PRO B 1 186 ? 23.455 -14.154 77.922 1.00 28.52 183 PRO B C 1
ATOM 3121 O O . PRO B 1 186 ? 23.920 -14.333 79.060 1.00 32.45 183 PRO B O 1
ATOM 3125 N N . ASP B 1 187 ? 23.782 -14.908 76.877 1.00 25.81 184 ASP B N 1
ATOM 3126 C CA . ASP B 1 187 ? 24.620 -16.111 77.033 1.00 25.91 184 ASP B CA 1
ATOM 3127 C C . ASP B 1 187 ? 25.736 -16.175 76.006 1.00 25.00 184 ASP B C 1
ATOM 3128 O O . ASP B 1 187 ? 25.626 -16.840 74.971 1.00 24.56 184 ASP B O 1
ATOM 3133 N N . PRO B 1 188 ? 26.838 -15.503 76.289 1.00 25.19 185 PRO B N 1
ATOM 3134 C CA . PRO B 1 188 ? 27.964 -15.572 75.357 1.00 24.51 185 PRO B CA 1
ATOM 3135 C C . PRO B 1 188 ? 28.605 -16.955 75.255 1.00 24.96 185 PRO B C 1
ATOM 3136 O O . PRO B 1 188 ? 29.280 -17.245 74.249 1.00 23.96 185 PRO B O 1
ATOM 3140 N N . ARG B 1 189 ? 28.409 -17.796 76.255 1.00 24.79 186 ARG B N 1
ATOM 3141 C CA . ARG B 1 189 ? 28.979 -19.144 76.207 1.00 28.70 186 ARG B CA 1
ATOM 3142 C C . ARG B 1 189 ? 28.242 -20.043 75.261 1.00 25.94 186 ARG B C 1
ATOM 3143 O O . ARG B 1 189 ? 28.870 -20.767 74.523 1.00 26.77 186 ARG B O 1
ATOM 3151 N N . ALA B 1 190 ? 26.923 -19.937 75.238 1.00 23.25 187 ALA B N 1
ATOM 3152 C CA . ALA B 1 190 ? 26.135 -20.547 74.197 1.00 22.14 187 ALA B CA 1
ATOM 3153 C C . ALA B 1 190 ? 26.473 -19.999 72.827 1.00 20.09 187 ALA B C 1
ATOM 3154 O O . ALA B 1 190 ? 26.632 -20.767 71.884 1.00 20.02 187 ALA B O 1
ATOM 3156 N N . ALA B 1 191 ? 26.700 -18.693 72.729 1.00 19.80 188 ALA B N 1
ATOM 3157 C CA . ALA B 1 191 ? 27.146 -18.114 71.471 1.00 19.38 188 ALA B CA 1
ATOM 3158 C C . ALA B 1 191 ? 28.437 -18.755 70.993 1.00 19.05 188 ALA B C 1
ATOM 3159 O O . ALA B 1 191 ? 28.611 -19.081 69.822 1.00 20.68 188 ALA B O 1
ATOM 3161 N N . ALA B 1 192 ? 29.364 -18.926 71.905 1.00 21.31 189 ALA B N 1
ATOM 3162 C CA . ALA B 1 192 ? 30.648 -19.538 71.586 1.00 20.90 189 ALA B CA 1
ATOM 3163 C C . ALA B 1 192 ? 30.458 -20.951 71.104 1.00 19.77 189 ALA B C 1
ATOM 3164 O O . ALA B 1 192 ? 31.116 -21.352 70.157 1.00 21.56 189 ALA B O 1
ATOM 3166 N N . ASN B 1 193 ? 29.581 -21.720 71.759 1.00 19.37 190 ASN B N 1
ATOM 3167 C CA . ASN B 1 193 ? 29.277 -23.063 71.282 1.00 20.35 190 ASN B CA 1
ATOM 3168 C C . ASN B 1 193 ? 28.778 -23.052 69.820 1.00 21.15 190 ASN B C 1
ATOM 3169 O O . ASN B 1 193 ? 29.150 -23.904 69.012 1.00 20.38 190 ASN B O 1
ATOM 3174 N N . VAL B 1 194 ? 27.925 -22.079 69.494 1.00 19.86 191 VAL B N 1
ATOM 3175 C CA . VAL B 1 194 ? 27.388 -21.973 68.149 1.00 20.13 191 VAL B CA 1
ATOM 3176 C C . VAL B 1 194 ? 28.466 -21.576 67.144 1.00 19.74 191 VAL B C 1
ATOM 3177 O O . VAL B 1 194 ? 28.557 -22.146 66.058 1.00 19.09 191 VAL B O 1
ATOM 3181 N N . VAL B 1 195 ? 29.321 -20.635 67.517 1.00 20.17 192 VAL B N 1
ATOM 3182 C CA . VAL B 1 195 ? 30.414 -20.266 66.644 1.00 21.44 192 VAL B CA 1
ATOM 3183 C C . VAL B 1 195 ? 31.350 -21.446 66.347 1.00 21.70 192 VAL B C 1
ATOM 3184 O O . VAL B 1 195 ? 31.760 -21.622 65.204 1.00 20.44 192 VAL B O 1
ATOM 3188 N N . GLU B 1 196 ? 31.633 -22.272 67.350 1.00 21.69 193 GLU B N 1
ATOM 3189 C CA . GLU B 1 196 ? 32.468 -23.459 67.121 1.00 25.88 193 GLU B CA 1
ATOM 3190 C C . GLU B 1 196 ? 31.871 -24.370 66.059 1.00 23.27 193 GLU B C 1
ATOM 3191 O O . GLU B 1 196 ? 32.587 -24.865 65.213 1.00 24.45 193 GLU B O 1
ATOM 3197 N N . VAL B 1 197 ? 30.575 -24.631 66.123 1.00 22.26 194 VAL B N 1
ATOM 3198 C CA . VAL B 1 197 ? 29.930 -25.464 65.092 1.00 21.25 194 VAL B CA 1
ATOM 3199 C C . VAL B 1 197 ? 29.960 -24.802 63.733 1.00 21.99 194 VAL B C 1
ATOM 3200 O O . VAL B 1 197 ? 30.246 -25.454 62.727 1.00 22.29 194 VAL B O 1
ATOM 3204 N N . LEU B 1 198 ? 29.678 -23.504 63.688 1.00 21.63 195 LEU B N 1
ATOM 3205 C CA . LEU B 1 198 ? 29.727 -22.784 62.427 1.00 22.26 195 LEU B CA 1
ATOM 3206 C C . LEU B 1 198 ? 31.100 -22.791 61.767 1.00 22.19 195 LEU B C 1
ATOM 3207 O O . LEU B 1 198 ? 31.240 -22.914 60.546 1.00 20.96 195 LEU B O 1
ATOM 3212 N N . ASN B 1 199 ? 32.118 -22.598 62.567 1.00 24.65 196 ASN B N 1
ATOM 3213 C CA . ASN B 1 199 ? 33.486 -22.767 62.130 1.00 26.62 196 ASN B CA 1
ATOM 3214 C C . ASN B 1 199 ? 33.765 -24.079 61.441 1.00 25.89 196 ASN B C 1
ATOM 3215 O O . ASN B 1 199 ? 34.401 -24.135 60.398 1.00 28.77 196 ASN B O 1
ATOM 3220 N N . LYS B 1 200 ? 33.285 -25.151 62.024 1.00 25.54 197 LYS B N 1
ATOM 3221 C CA . LYS B 1 200 ? 33.430 -26.469 61.409 1.00 27.41 197 LYS B CA 1
ATOM 3222 C C . LYS B 1 200 ? 32.669 -26.602 60.126 1.00 27.45 197 LYS B C 1
ATOM 3223 O O . LYS B 1 200 ? 33.142 -27.189 59.181 1.00 30.88 197 LYS B O 1
ATOM 3229 N N . MET B 1 201 ? 31.452 -26.106 60.136 1.00 27.11 198 MET B N 1
ATOM 3230 C CA . MET B 1 201 ? 30.570 -26.197 58.978 1.00 26.58 198 MET B CA 1
ATOM 3231 C C . MET B 1 201 ? 31.170 -25.431 57.797 1.00 23.99 198 MET B C 1
ATOM 3232 O O . MET B 1 201 ? 31.024 -25.846 56.677 1.00 23.88 198 MET B O 1
ATOM 3237 N N . LEU B 1 202 ? 31.762 -24.267 58.032 1.00 21.93 199 LEU B N 1
ATOM 3238 C CA . LEU B 1 202 ? 32.182 -23.435 56.929 1.00 26.15 199 LEU B CA 1
ATOM 3239 C C . LEU B 1 202 ? 33.694 -23.477 56.703 1.00 29.86 199 LEU B C 1
ATOM 3240 O O . LEU B 1 202 ? 34.194 -22.819 55.810 1.00 27.84 199 LEU B O 1
ATOM 3245 N N . GLY B 1 203 ? 34.414 -24.237 57.528 1.00 35.16 200 GLY B N 1
ATOM 3246 C CA . GLY B 1 203 ? 35.870 -24.366 57.394 1.00 38.06 200 GLY B CA 1
ATOM 3247 C C . GLY B 1 203 ? 36.544 -23.053 57.657 1.00 40.75 200 GLY B C 1
ATOM 3248 O O . GLY B 1 203 ? 37.399 -22.618 56.896 1.00 45.18 200 GLY B O 1
ATOM 3249 N N . LEU B 1 204 ? 36.127 -22.391 58.717 1.00 43.26 201 LEU B N 1
ATOM 3250 C CA . LEU B 1 204 ? 36.783 -21.167 59.105 1.00 46.84 201 LEU B CA 1
ATOM 3251 C C . LEU B 1 204 ? 37.831 -21.416 60.168 1.00 51.96 201 LEU B C 1
ATOM 3252 O O . LEU B 1 204 ? 37.996 -22.552 60.660 1.00 56.69 201 LEU B O 1
ATOM 3257 N N . ASN B 1 205 ? 38.598 -20.378 60.463 1.00 45.96 202 ASN B N 1
ATOM 3258 C CA . ASN B 1 205 ? 39.633 -20.496 61.473 1.00 51.18 202 ASN B CA 1
ATOM 3259 C C . ASN B 1 205 ? 39.405 -19.490 62.578 1.00 48.91 202 ASN B C 1
ATOM 3260 O O . ASN B 1 205 ? 40.332 -18.770 62.930 1.00 53.24 202 ASN B O 1
ATOM 3265 N N . VAL B 1 206 ? 38.188 -19.450 63.129 1.00 42.68 203 VAL B N 1
ATOM 3266 C CA . VAL B 1 206 ? 37.892 -18.589 64.264 1.00 43.84 203 VAL B CA 1
ATOM 3267 C C . VAL B 1 206 ? 37.948 -19.264 65.627 1.00 41.99 203 VAL B C 1
ATOM 3268 O O . VAL B 1 206 ? 37.172 -20.154 65.949 1.00 44.81 203 VAL B O 1
ATOM 3272 N N . SER B 1 207 ? 38.821 -18.751 66.472 1.00 36.17 204 SER B N 1
ATOM 3273 C CA . SER B 1 207 ? 38.876 -19.154 67.860 1.00 36.02 204 SER B CA 1
ATOM 3274 C C . SER B 1 207 ? 37.777 -18.434 68.655 1.00 30.50 204 SER B C 1
ATOM 3275 O O . SER B 1 207 ? 37.591 -17.234 68.522 1.00 29.68 204 SER B O 1
ATOM 3278 N N . VAL B 1 208 ? 37.116 -19.151 69.529 1.00 28.95 205 VAL B N 1
ATOM 3279 C CA . VAL B 1 208 ? 36.170 -18.532 70.457 1.00 32.76 205 VAL B CA 1
ATOM 3280 C C . VAL B 1 208 ? 36.763 -18.076 71.790 1.00 34.34 205 VAL B C 1
ATOM 3281 O O . VAL B 1 208 ? 36.021 -17.549 72.643 1.00 35.84 205 VAL B O 1
ATOM 3285 N N . GLU B 1 209 ? 38.073 -18.238 71.973 1.00 37.05 206 GLU B N 1
ATOM 3286 C CA . GLU B 1 209 ? 38.693 -17.869 73.241 1.00 39.27 206 GLU B CA 1
ATOM 3287 C C . GLU B 1 209 ? 38.497 -16.408 73.621 1.00 35.27 206 GLU B C 1
ATOM 3288 O O . GLU B 1 209 ? 38.171 -16.108 74.772 1.00 38.75 206 GLU B O 1
ATOM 3294 N N . PRO B 1 210 ? 38.623 -15.485 72.661 1.00 36.46 207 PRO B N 1
ATOM 3295 C CA . PRO B 1 210 ? 38.321 -14.089 73.004 1.00 37.25 207 PRO B CA 1
ATOM 3296 C C . PRO B 1 210 ? 36.868 -13.809 73.472 1.00 39.15 207 PRO B C 1
ATOM 3297 O O . PRO B 1 210 ? 36.617 -12.924 74.302 1.00 45.41 207 PRO B O 1
ATOM 3301 N N . LEU B 1 211 ? 35.929 -14.613 72.995 1.00 38.87 208 LEU B N 1
ATOM 3302 C CA . LEU B 1 211 ? 34.530 -14.532 73.438 1.00 35.29 208 LEU B CA 1
ATOM 3303 C C . LEU B 1 211 ? 34.366 -15.042 74.852 1.00 35.97 208 LEU B C 1
ATOM 3304 O O . LEU B 1 211 ? 33.638 -14.447 75.659 1.00 41.29 208 LEU B O 1
ATOM 3309 N N . LEU B 1 212 ? 34.961 -16.201 75.142 1.00 36.30 209 LEU B N 1
ATOM 3310 C CA . LEU B 1 212 ? 34.868 -16.765 76.483 1.00 40.83 209 LEU B CA 1
ATOM 3311 C C . LEU B 1 212 ? 35.583 -15.839 77.484 1.00 41.43 209 LEU B C 1
ATOM 3312 O O . LEU B 1 212 ? 35.156 -15.723 78.620 1.00 45.65 209 LEU B O 1
ATOM 3317 N N . LYS B 1 213 ? 36.653 -15.188 77.034 1.00 42.77 210 LYS B N 1
ATOM 3318 C CA . LYS B 1 213 ? 37.453 -14.287 77.860 1.00 51.71 210 LYS B CA 1
ATOM 3319 C C . LYS B 1 213 ? 36.642 -13.064 78.305 1.00 48.34 210 LYS B C 1
ATOM 3320 O O . LYS B 1 213 ? 36.738 -12.605 79.458 1.00 48.13 210 LYS B O 1
ATOM 3326 N N . GLU B 1 214 ? 35.791 -12.579 77.416 1.00 45.96 211 GLU B N 1
ATOM 3327 C CA . GLU B 1 214 ? 34.977 -11.425 77.732 1.00 44.20 211 GLU B CA 1
ATOM 3328 C C . GLU B 1 214 ? 33.542 -11.772 78.082 1.00 40.28 211 GLU B C 1
ATOM 3329 O O . GLU B 1 214 ? 32.702 -10.883 78.160 1.00 41.82 211 GLU B O 1
ATOM 3335 N N . ALA B 1 215 ? 33.267 -13.025 78.403 1.00 36.28 212 ALA B N 1
ATOM 3336 C CA . ALA B 1 215 ? 31.905 -13.461 78.698 1.00 39.35 212 ALA B CA 1
ATOM 3337 C C . ALA B 1 215 ? 31.218 -12.614 79.772 1.00 40.60 212 ALA B C 1
ATOM 3338 O O . ALA B 1 215 ? 30.057 -12.176 79.581 1.00 34.29 212 ALA B O 1
ATOM 3340 N N . GLU B 1 216 ? 31.891 -12.439 80.915 1.00 40.94 213 GLU B N 1
ATOM 3341 C CA . GLU B 1 216 ? 31.300 -11.706 82.054 1.00 41.53 213 GLU B CA 1
ATOM 3342 C C . GLU B 1 216 ? 30.953 -10.290 81.635 1.00 38.40 213 GLU B C 1
ATOM 3343 O O . GLU B 1 216 ? 29.854 -9.809 81.901 1.00 37.53 213 GLU B O 1
ATOM 3349 N N . MET B 1 217 ? 31.893 -9.634 80.967 1.00 37.21 214 MET B N 1
ATOM 3350 C CA . MET B 1 217 ? 31.702 -8.272 80.521 1.00 41.55 214 MET B CA 1
ATOM 3351 C C . MET B 1 217 ? 30.545 -8.165 79.515 1.00 41.61 214 MET B C 1
ATOM 3352 O O . MET B 1 217 ? 29.701 -7.262 79.621 1.00 41.27 214 MET B O 1
ATOM 3357 N N . ILE B 1 218 ? 30.500 -9.080 78.543 1.00 38.30 215 ILE B N 1
ATOM 3358 C CA . ILE B 1 218 ? 29.439 -9.078 77.544 1.00 36.12 215 ILE B CA 1
ATOM 3359 C C . ILE B 1 218 ? 28.080 -9.292 78.198 1.00 36.02 215 ILE B C 1
ATOM 3360 O O . ILE B 1 218 ? 27.104 -8.616 77.864 1.00 31.77 215 ILE B O 1
ATOM 3365 N N . GLU B 1 219 ? 28.015 -10.205 79.156 1.00 35.89 216 GLU B N 1
ATOM 3366 C CA . GLU B 1 219 ? 26.766 -10.445 79.871 1.00 40.02 216 GLU B CA 1
ATOM 3367 C C . GLU B 1 219 ? 26.265 -9.189 80.563 1.00 44.26 216 GLU B C 1
ATOM 3368 O O . GLU B 1 219 ? 25.056 -8.911 80.577 1.00 40.13 216 GLU B O 1
ATOM 3374 N N . GLU B 1 220 ? 27.198 -8.408 81.088 1.00 48.47 217 GLU B N 1
ATOM 3375 C CA . GLU B 1 220 ? 26.865 -7.150 81.728 1.00 55.36 217 GLU B CA 1
ATOM 3376 C C . GLU B 1 220 ? 26.451 -6.072 80.751 1.00 46.17 217 GLU B C 1
ATOM 3377 O O . GLU B 1 220 ? 25.413 -5.465 80.927 1.00 45.19 217 GLU B O 1
ATOM 3383 N N . GLN B 1 221 ? 27.252 -5.820 79.729 1.00 47.16 218 GLN B N 1
ATOM 3384 C CA . GLN B 1 221 ? 26.885 -4.771 78.777 1.00 50.81 218 GLN B CA 1
ATOM 3385 C C . GLN B 1 221 ? 25.580 -5.056 78.007 1.00 51.31 218 GLN B C 1
ATOM 3386 O O . GLN B 1 221 ? 24.996 -4.134 77.461 1.00 58.16 218 GLN B O 1
ATOM 3392 N N . LEU B 1 222 ? 25.133 -6.308 77.931 1.00 46.31 219 LEU B N 1
ATOM 3393 C CA . LEU B 1 222 ? 23.965 -6.621 77.122 1.00 45.79 219 LEU B CA 1
ATOM 3394 C C . LEU B 1 222 ? 22.756 -6.848 77.999 1.00 45.60 219 LEU B C 1
ATOM 3395 O O . LEU B 1 222 ? 21.681 -7.136 77.485 1.00 42.34 219 LEU B O 1
ATOM 3400 N N . ARG B 1 223 ? 22.907 -6.708 79.313 1.00 49.24 220 ARG B N 1
ATOM 3401 C CA . ARG B 1 223 ? 21.824 -7.061 80.227 1.00 51.29 220 ARG B CA 1
ATOM 3402 C C . ARG B 1 223 ? 20.600 -6.146 80.039 1.00 47.15 220 ARG B C 1
ATOM 3403 O O . ARG B 1 223 ? 19.464 -6.610 80.162 1.00 43.78 220 ARG B O 1
ATOM 3411 N N . ARG B 1 224 ? 20.827 -4.880 79.696 1.00 48.79 221 ARG B N 1
ATOM 3412 C CA . ARG B 1 224 ? 19.715 -3.965 79.414 1.00 54.54 221 ARG B CA 1
ATOM 3413 C C . ARG B 1 224 ? 19.013 -4.346 78.099 1.00 46.23 221 ARG B C 1
ATOM 3414 O O . ARG B 1 224 ? 17.801 -4.525 78.086 1.00 46.23 221 ARG B O 1
ATOM 3422 N N . MET B 1 225 ? 19.778 -4.485 77.019 1.00 44.31 222 MET B N 1
ATOM 3423 C CA . MET B 1 225 ? 19.271 -4.994 75.735 1.00 43.44 222 MET B CA 1
ATOM 3424 C C . MET B 1 225 ? 18.437 -6.257 75.888 1.00 43.04 222 MET B C 1
ATOM 3425 O O . MET B 1 225 ? 17.376 -6.382 75.289 1.00 43.79 222 MET B O 1
ATOM 3430 N N . HIS B 1 226 ? 18.894 -7.188 76.708 1.00 41.43 223 HIS B N 1
ATOM 3431 C CA . HIS B 1 226 ? 18.131 -8.397 76.911 1.00 41.74 223 HIS B CA 1
ATOM 3432 C C . HIS B 1 226 ? 16.785 -8.065 77.556 1.00 48.42 223 HIS B C 1
ATOM 3433 O O . HIS B 1 226 ? 15.757 -8.665 77.219 1.00 44.44 223 HIS B O 1
ATOM 3440 N N . GLU B 1 227 ? 16.829 -7.167 78.536 1.00 52.85 224 GLU B N 1
ATOM 3441 C CA . GLU B 1 227 ? 15.650 -6.693 79.260 1.00 59.33 224 GLU B CA 1
ATOM 3442 C C . GLU B 1 227 ? 14.659 -6.011 78.324 1.00 52.86 224 GLU B C 1
ATOM 3443 O O . GLU B 1 227 ? 13.491 -6.375 78.282 1.00 51.51 224 GLU B O 1
ATOM 3449 N N . GLN B 1 228 ? 15.158 -5.035 77.574 1.00 53.06 225 GLN B N 1
ATOM 3450 C CA . GLN B 1 228 ? 14.431 -4.418 76.462 1.00 58.42 225 GLN B CA 1
ATOM 3451 C C . GLN B 1 228 ? 13.717 -5.471 75.615 1.00 57.68 225 GLN B C 1
ATOM 3452 O O . GLN B 1 228 ? 12.527 -5.361 75.344 1.00 56.73 225 GLN B O 1
ATOM 3458 N N . MET B 1 229 ? 14.480 -6.465 75.158 1.00 52.05 226 MET B N 1
ATOM 3459 C CA . MET B 1 229 ? 13.984 -7.438 74.198 1.00 45.25 226 MET B CA 1
ATOM 3460 C C . MET B 1 229 ? 12.843 -8.232 74.794 1.00 44.71 226 MET B C 1
ATOM 3461 O O . MET B 1 229 ? 11.829 -8.452 74.115 1.00 37.82 226 MET B O 1
ATOM 3466 N N . GLU B 1 230 ? 12.994 -8.668 76.044 1.00 48.31 227 GLU B N 1
ATOM 3467 C CA . GLU B 1 230 ? 11.948 -9.470 76.713 1.00 57.38 227 GLU B CA 1
ATOM 3468 C C . GLU B 1 230 ? 10.666 -8.668 76.909 1.00 57.84 227 GLU B C 1
ATOM 3469 O O . GLU B 1 230 ? 9.565 -9.195 76.732 1.00 65.76 227 GLU B O 1
ATOM 3475 N N . GLU B 1 231 ? 10.811 -7.394 77.253 1.00 60.11 228 GLU B N 1
ATOM 3476 C CA . GLU B 1 231 ? 9.654 -6.504 77.351 1.00 67.07 228 GLU B CA 1
ATOM 3477 C C . GLU B 1 231 ? 8.898 -6.417 76.022 1.00 63.83 228 GLU B C 1
ATOM 3478 O O . GLU B 1 231 ? 7.684 -6.665 75.974 1.00 68.80 228 GLU B O 1
ATOM 3484 N N . ALA B 1 232 ? 9.630 -6.144 74.947 1.00 55.70 229 ALA B N 1
ATOM 3485 C CA . ALA B 1 232 ? 9.042 -6.090 73.619 1.00 54.61 229 ALA B CA 1
ATOM 3486 C C . ALA B 1 232 ? 8.380 -7.419 73.196 1.00 55.77 229 ALA B C 1
ATOM 3487 O O . ALA B 1 232 ? 7.359 -7.401 72.533 1.00 56.63 229 ALA B O 1
ATOM 3489 N N . ARG B 1 233 ? 8.945 -8.555 73.588 1.00 58.91 230 ARG B N 1
ATOM 3490 C CA . ARG B 1 233 ? 8.376 -9.856 73.242 1.00 71.46 230 ARG B CA 1
ATOM 3491 C C . ARG B 1 233 ? 6.991 -10.086 73.859 1.00 78.25 230 ARG B C 1
ATOM 3492 O O . ARG B 1 233 ? 6.112 -10.642 73.192 1.00 81.55 230 ARG B O 1
ATOM 3500 N N . ARG B 1 234 ? 6.838 -9.662 75.119 1.00 82.91 231 ARG B N 1
ATOM 3501 C CA . ARG B 1 234 ? 5.592 -9.747 75.909 1.00 89.83 231 ARG B CA 1
ATOM 3502 C C . ARG B 1 234 ? 4.430 -8.933 75.343 1.00 84.72 231 ARG B C 1
ATOM 3503 O O . ARG B 1 234 ? 3.276 -9.317 75.504 1.00 83.73 231 ARG B O 1
ATOM 3511 N N . LYS B 1 235 ? 4.728 -7.787 74.738 1.00 80.68 232 LYS B N 1
ATOM 3512 C CA . LYS B 1 235 ? 3.715 -7.033 73.996 1.00 83.42 232 LYS B CA 1
ATOM 3513 C C . LYS B 1 235 ? 3.224 -7.775 72.732 1.00 83.76 232 LYS B C 1
ATOM 3514 O O . LYS B 1 235 ? 2.046 -7.680 72.385 1.00 87.63 232 LYS B O 1
ATOM 3520 N N . MET B 1 236 ? 4.116 -8.513 72.062 1.00 80.20 233 MET B N 1
ATOM 3521 C CA . MET B 1 236 ? 3.994 -8.822 70.623 1.00 75.91 233 MET B CA 1
ATOM 3522 C C . MET B 1 236 ? 3.603 -10.285 70.378 1.00 71.36 233 MET B C 1
ATOM 3523 O O . MET B 1 236 ? 3.593 -11.111 71.295 1.00 66.53 233 MET B O 1
ATOM 3528 N N . PRO C 1 9 ? 2.513 12.720 52.261 1.00 39.31 6 PRO C N 1
ATOM 3529 C CA . PRO C 1 9 ? 2.405 12.739 53.731 1.00 37.36 6 PRO C CA 1
ATOM 3530 C C . PRO C 1 9 ? 3.180 13.870 54.405 1.00 35.93 6 PRO C C 1
ATOM 3531 O O . PRO C 1 9 ? 2.725 14.401 55.410 1.00 34.93 6 PRO C O 1
ATOM 3535 N N . VAL C 1 10 ? 4.352 14.212 53.872 1.00 34.67 7 VAL C N 1
ATOM 3536 C CA . VAL C 1 10 ? 5.086 15.393 54.324 1.00 31.76 7 VAL C CA 1
ATOM 3537 C C . VAL C 1 10 ? 5.487 16.207 53.130 1.00 29.59 7 VAL C C 1
ATOM 3538 O O . VAL C 1 10 ? 6.053 15.686 52.190 1.00 28.84 7 VAL C O 1
ATOM 3542 N N . ASN C 1 11 ? 5.236 17.503 53.186 1.00 31.62 8 ASN C N 1
ATOM 3543 C CA . ASN C 1 11 ? 5.712 18.415 52.171 1.00 34.36 8 ASN C CA 1
ATOM 3544 C C . ASN C 1 11 ? 6.614 19.498 52.760 1.00 31.37 8 ASN C C 1
ATOM 3545 O O . ASN C 1 11 ? 6.268 20.106 53.745 1.00 31.94 8 ASN C O 1
ATOM 3550 N N . LEU C 1 12 ? 7.794 19.697 52.192 1.00 31.12 9 LEU C N 1
ATOM 3551 C CA . LEU C 1 12 ? 8.636 20.813 52.573 1.00 33.55 9 LEU C CA 1
ATOM 3552 C C . LEU C 1 12 ? 8.271 22.031 51.790 1.00 32.08 9 LEU C C 1
ATOM 3553 O O . LEU C 1 12 ? 8.396 22.009 50.586 1.00 34.78 9 LEU C O 1
ATOM 3558 N N . VAL C 1 13 ? 7.830 23.090 52.451 1.00 31.82 10 VAL C N 1
ATOM 3559 C CA . VAL C 1 13 ? 7.659 24.369 51.769 1.00 33.87 10 VAL C CA 1
ATOM 3560 C C . VAL C 1 13 ? 8.915 25.174 52.063 1.00 34.26 10 VAL C C 1
ATOM 3561 O O . VAL C 1 13 ? 9.106 25.668 53.169 1.00 37.74 10 VAL C O 1
ATOM 3565 N N . LEU C 1 14 ? 9.813 25.214 51.100 1.00 33.90 11 LEU C N 1
ATOM 3566 C CA . LEU C 1 14 ? 11.156 25.674 51.330 1.00 33.26 11 LEU C CA 1
ATOM 3567 C C . LEU C 1 14 ? 11.775 26.040 49.997 1.00 35.27 11 LEU C C 1
ATOM 3568 O O . LEU C 1 14 ? 12.055 25.161 49.184 1.00 32.58 11 LEU C O 1
ATOM 3573 N N . PRO C 1 15 ? 12.046 27.336 49.781 1.00 40.94 12 PRO C N 1
ATOM 3574 C CA . PRO C 1 15 ? 12.740 27.669 48.532 1.00 38.83 12 PRO C CA 1
ATOM 3575 C C . PRO C 1 15 ? 14.141 27.111 48.494 1.00 35.14 12 PRO C C 1
ATOM 3576 O O . PRO C 1 15 ? 14.773 26.886 49.526 1.00 31.04 12 PRO C O 1
ATOM 3580 N N . GLU C 1 16 ? 14.623 26.910 47.276 1.00 34.89 13 GLU C N 1
ATOM 3581 C CA . GLU C 1 16 ? 15.984 26.470 47.043 1.00 37.72 13 GLU C CA 1
ATOM 3582 C C . GLU C 1 16 ? 16.972 27.506 47.498 1.00 35.41 13 GLU C C 1
ATOM 3583 O O . GLU C 1 16 ? 16.843 28.680 47.207 1.00 38.31 13 GLU C O 1
ATOM 3589 N N . VAL C 1 17 ? 17.964 27.055 48.248 1.00 33.82 14 VAL C N 1
ATOM 3590 C CA . VAL C 1 17 ? 19.098 27.853 48.587 1.00 33.26 14 VAL C CA 1
ATOM 3591 C C . VAL C 1 17 ? 20.292 27.059 48.088 1.00 35.72 14 VAL C C 1
ATOM 3592 O O . VAL C 1 17 ? 20.637 26.029 48.663 1.00 31.55 14 VAL C O 1
ATOM 3596 N N . GLU C 1 18 ? 20.957 27.546 47.046 1.00 40.42 15 GLU C N 1
ATOM 3597 C CA . GLU C 1 18 ? 22.062 26.805 46.442 1.00 42.12 15 GLU C CA 1
ATOM 3598 C C . GLU C 1 18 ? 23.214 26.755 47.418 1.00 35.30 15 GLU C C 1
ATOM 3599 O O . GLU C 1 18 ? 23.493 27.743 48.094 1.00 37.11 15 GLU C O 1
ATOM 3605 N N . ASN C 1 19 ? 23.853 25.585 47.537 1.00 35.63 16 ASN C N 1
ATOM 3606 C CA . ASN C 1 19 ? 25.027 25.396 48.437 1.00 36.34 16 ASN C CA 1
ATOM 3607 C C . ASN C 1 19 ? 24.755 25.700 49.905 1.00 30.84 16 ASN C C 1
ATOM 3608 O O . ASN C 1 19 ? 25.621 26.172 50.666 1.00 30.68 16 ASN C O 1
ATOM 3613 N N . ALA C 1 20 ? 23.530 25.406 50.303 1.00 29.61 17 ALA C N 1
ATOM 3614 C CA . ALA C 1 20 ? 23.084 25.623 51.663 1.00 27.70 17 ALA C CA 1
ATOM 3615 C C . ALA C 1 20 ? 24.004 24.981 52.700 1.00 27.45 17 ALA C C 1
ATOM 3616 O O . ALA C 1 20 ? 24.572 23.899 52.512 1.00 29.35 17 ALA C O 1
ATOM 3618 N N . ILE C 1 21 ? 24.228 25.702 53.778 1.00 27.87 18 ILE C N 1
ATOM 3619 C CA . ILE C 1 21 ? 24.663 25.121 55.023 1.00 24.91 18 ILE C CA 1
ATOM 3620 C C . ILE C 1 21 ? 23.412 24.942 55.869 1.00 22.84 18 ILE C C 1
ATOM 3621 O O . ILE C 1 21 ? 22.784 25.924 56.278 1.00 22.47 18 ILE C O 1
ATOM 3626 N N . PHE C 1 22 ? 23.076 23.687 56.109 1.00 21.09 19 PHE C N 1
ATOM 3627 C CA . PHE C 1 22 ? 21.842 23.311 56.765 1.00 21.25 19 PHE C CA 1
ATOM 3628 C C . PHE C 1 22 ? 22.128 22.874 58.162 1.00 19.54 19 PHE C C 1
ATOM 3629 O O . PHE C 1 22 ? 22.932 21.959 58.381 1.00 20.08 19 PHE C O 1
ATOM 3637 N N . ILE C 1 23 ? 21.517 23.562 59.117 1.00 19.15 20 ILE C N 1
ATOM 3638 C CA . ILE C 1 23 ? 21.759 23.274 60.537 1.00 20.36 20 ILE C CA 1
ATOM 3639 C C . ILE C 1 23 ? 20.466 22.789 61.156 1.00 19.63 20 ILE C C 1
ATOM 3640 O O . ILE C 1 23 ? 19.468 23.490 61.099 1.00 19.58 20 ILE C O 1
ATOM 3645 N N . GLU C 1 24 ? 20.499 21.629 61.811 1.00 18.65 21 GLU C N 1
ATOM 3646 C CA . GLU C 1 24 ? 19.301 21.053 62.371 1.00 18.58 21 GLU C CA 1
ATOM 3647 C C . GLU C 1 24 ? 19.419 20.994 63.885 1.00 18.94 21 GLU C C 1
ATOM 3648 O O . GLU C 1 24 ? 20.396 20.486 64.397 1.00 17.54 21 GLU C O 1
ATOM 3654 N N . GLY C 1 25 ? 18.405 21.498 64.604 1.00 18.89 22 GLY C N 1
ATOM 3655 C CA . GLY C 1 25 ? 18.401 21.448 66.061 1.00 19.30 22 GLY C CA 1
ATOM 3656 C C . GLY C 1 25 ? 17.057 21.028 66.645 1.00 18.97 22 GLY C C 1
ATOM 3657 O O . GLY C 1 25 ? 16.482 21.774 67.431 1.00 20.16 22 GLY C O 1
ATOM 3658 N N . TYR C 1 26 ? 16.555 19.863 66.252 1.00 18.47 23 TYR C N 1
ATOM 3659 C CA . TYR C 1 26 ? 15.246 19.410 66.682 1.00 20.65 23 TYR C CA 1
ATOM 3660 C C . TYR C 1 26 ? 15.320 19.030 68.159 1.00 22.32 23 TYR C C 1
ATOM 3661 O O . TYR C 1 26 ? 16.412 18.814 68.695 1.00 22.49 23 TYR C O 1
ATOM 3670 N N . PRO C 1 27 ? 14.166 18.954 68.835 1.00 22.11 24 PRO C N 1
ATOM 3671 C CA . PRO C 1 27 ? 14.210 18.641 70.280 1.00 23.61 24 PRO C CA 1
ATOM 3672 C C . PRO C 1 27 ? 14.865 17.302 70.538 1.00 22.64 24 PRO C C 1
ATOM 3673 O O . PRO C 1 27 ? 14.630 16.358 69.808 1.00 25.16 24 PRO C O 1
ATOM 3677 N N . GLY C 1 28 ? 15.638 17.223 71.603 1.00 21.88 25 GLY C N 1
ATOM 3678 C CA . GLY C 1 28 ? 16.338 15.998 71.970 1.00 22.90 25 GLY C CA 1
ATOM 3679 C C . GLY C 1 28 ? 16.879 16.208 73.374 1.00 22.75 25 GLY C C 1
ATOM 3680 O O . GLY C 1 28 ? 16.474 17.133 74.058 1.00 20.57 25 GLY C O 1
ATOM 3681 N N . VAL C 1 29 ? 17.867 15.427 73.764 1.00 24.97 26 VAL C N 1
ATOM 3682 C CA . VAL C 1 29 ? 18.299 15.414 75.151 1.00 25.93 26 VAL C CA 1
ATOM 3683 C C . VAL C 1 29 ? 18.862 16.776 75.566 1.00 27.49 26 VAL C C 1
ATOM 3684 O O . VAL C 1 29 ? 19.600 17.440 74.817 1.00 27.43 26 VAL C O 1
ATOM 3688 N N . GLY C 1 30 ? 18.471 17.199 76.761 1.00 24.58 27 GLY C N 1
ATOM 3689 C CA . GLY C 1 30 ? 18.824 18.493 77.293 1.00 23.10 27 GLY C CA 1
ATOM 3690 C C . GLY C 1 30 ? 18.276 19.707 76.539 1.00 21.93 27 GLY C C 1
ATOM 3691 O O . GLY C 1 30 ? 18.547 20.832 76.927 1.00 20.29 27 GLY C O 1
ATOM 3692 N N . LEU C 1 31 ? 17.506 19.465 75.480 1.00 20.86 28 LEU C N 1
ATOM 3693 C CA . LEU C 1 31 ? 17.139 20.479 74.509 1.00 20.25 28 LEU C CA 1
ATOM 3694 C C . LEU C 1 31 ? 18.336 21.291 74.018 1.00 20.06 28 LEU C C 1
ATOM 3695 O O . LEU C 1 31 ? 18.228 22.471 73.738 1.00 19.99 28 LEU C O 1
ATOM 3700 N N . VAL C 1 32 ? 19.486 20.634 73.939 1.00 20.02 29 VAL C N 1
ATOM 3701 C CA . VAL C 1 32 ? 20.725 21.307 73.658 1.00 20.29 29 VAL C CA 1
ATOM 3702 C C . VAL C 1 32 ? 20.697 21.861 72.252 1.00 19.91 29 VAL C C 1
ATOM 3703 O O . VAL C 1 32 ? 20.918 23.058 72.033 1.00 19.07 29 VAL C O 1
ATOM 3707 N N . GLY C 1 33 ? 20.302 21.021 71.308 1.00 19.42 30 GLY C N 1
ATOM 3708 C CA . GLY C 1 33 ? 20.201 21.453 69.935 1.00 20.09 30 GLY C CA 1
ATOM 3709 C C . GLY C 1 33 ? 19.126 22.493 69.717 1.00 20.81 30 GLY C C 1
ATOM 3710 O O . GLY C 1 33 ? 19.298 23.442 68.934 1.00 17.63 30 GLY C O 1
ATOM 3711 N N . HIS C 1 34 ? 17.992 22.291 70.382 1.00 20.67 31 HIS C N 1
ATOM 3712 C CA . HIS C 1 34 ? 16.877 23.213 70.301 1.00 20.94 31 HIS C CA 1
ATOM 3713 C C . HIS C 1 34 ? 17.261 24.639 70.778 1.00 20.68 31 HIS C C 1
ATOM 3714 O O . HIS C 1 34 ? 16.961 25.616 70.124 1.00 20.89 31 HIS C O 1
ATOM 3721 N N . ILE C 1 35 ? 17.896 24.736 71.934 1.00 19.57 32 ILE C N 1
ATOM 3722 C CA . ILE C 1 35 ? 18.293 26.040 72.466 1.00 19.75 32 ILE C CA 1
ATOM 3723 C C . ILE C 1 35 ? 19.343 26.655 71.532 1.00 20.32 32 ILE C C 1
ATOM 3724 O O . ILE C 1 35 ? 19.249 27.813 71.166 1.00 18.75 32 ILE C O 1
ATOM 3729 N N . ALA C 1 36 ? 20.338 25.868 71.148 1.00 18.93 33 ALA C N 1
ATOM 3730 C CA . ALA C 1 36 ? 21.397 26.373 70.269 1.00 19.33 33 ALA C CA 1
ATOM 3731 C C . ALA C 1 36 ? 20.846 26.909 68.953 1.00 20.49 33 ALA C C 1
ATOM 3732 O O . ALA C 1 36 ? 21.188 28.015 68.532 1.00 18.09 33 ALA C O 1
ATOM 3734 N N . ALA C 1 37 ? 19.972 26.151 68.316 1.00 20.66 34 ALA C N 1
ATOM 3735 C CA . ALA C 1 37 ? 19.467 26.540 67.008 1.00 21.78 34 ALA C CA 1
ATOM 3736 C C . ALA C 1 37 ? 18.557 27.749 67.061 1.00 23.24 34 ALA C C 1
ATOM 3737 O O . ALA C 1 37 ? 18.620 28.627 66.191 1.00 24.33 34 ALA C O 1
ATOM 3739 N N . ASN C 1 38 ? 17.683 27.788 68.052 1.00 24.12 35 ASN C N 1
ATOM 3740 C CA . ASN C 1 38 ? 16.840 28.977 68.278 1.00 24.25 35 ASN C CA 1
ATOM 3741 C C . ASN C 1 38 ? 17.688 30.211 68.578 1.00 23.99 35 ASN C C 1
ATOM 3742 O O . ASN C 1 38 ? 17.431 31.278 68.044 1.00 21.56 35 ASN C O 1
ATOM 3747 N N . PHE C 1 39 ? 18.689 30.061 69.448 1.00 22.89 36 PHE C N 1
ATOM 3748 C CA . PHE C 1 39 ? 19.595 31.170 69.742 1.00 23.31 36 PHE C CA 1
ATOM 3749 C C . PHE C 1 39 ? 20.276 31.661 68.462 1.00 26.16 36 PHE C C 1
ATOM 3750 O O . PHE C 1 39 ? 20.226 32.839 68.176 1.00 22.93 36 PHE C O 1
ATOM 3758 N N . LEU C 1 40 ? 20.838 30.760 67.659 1.00 25.13 37 LEU C N 1
ATOM 3759 C CA . LEU C 1 40 ? 21.482 31.204 66.445 1.00 27.37 37 LEU C CA 1
ATOM 3760 C C . LEU C 1 40 ? 20.562 31.874 65.444 1.00 28.49 37 LEU C C 1
ATOM 3761 O O . LEU C 1 40 ? 20.958 32.812 64.788 1.00 27.82 37 LEU C O 1
ATOM 3766 N N . ALA C 1 41 ? 19.343 31.391 65.308 1.00 26.99 38 ALA C N 1
ATOM 3767 C CA . ALA C 1 41 ? 18.445 31.968 64.333 1.00 30.01 38 ALA C CA 1
ATOM 3768 C C . ALA C 1 41 ? 18.134 33.406 64.721 1.00 32.79 38 ALA C C 1
ATOM 3769 O O . ALA C 1 41 ? 18.002 34.284 63.855 1.00 33.57 38 ALA C O 1
ATOM 3771 N N . LYS C 1 42 ? 17.946 33.622 66.011 1.00 33.72 39 LYS C N 1
ATOM 3772 C CA . LYS C 1 42 ? 17.618 34.936 66.525 1.00 40.12 39 LYS C CA 1
ATOM 3773 C C . LYS C 1 42 ? 18.840 35.848 66.449 1.00 35.16 39 LYS C C 1
ATOM 3774 O O . LYS C 1 42 ? 18.730 36.981 65.988 1.00 33.13 39 LYS C O 1
ATOM 3780 N N . GLU C 1 43 ? 19.997 35.361 66.856 1.00 33.52 40 GLU C N 1
ATOM 3781 C CA . GLU C 1 43 ? 21.180 36.220 66.900 1.00 36.13 40 GLU C CA 1
ATOM 3782 C C . GLU C 1 43 ? 21.658 36.624 65.508 1.00 36.67 40 GLU C C 1
ATOM 3783 O O . GLU C 1 43 ? 22.266 37.670 65.359 1.00 36.85 40 GLU C O 1
ATOM 3789 N N . LEU C 1 44 ? 21.487 35.751 64.517 1.00 33.22 41 LEU C N 1
ATOM 3790 C CA . LEU C 1 44 ? 21.862 36.065 63.129 1.00 30.50 41 LEU C CA 1
ATOM 3791 C C . LEU C 1 44 ? 20.735 36.740 62.364 1.00 29.28 41 LEU C C 1
ATOM 3792 O O . LEU C 1 44 ? 20.826 36.883 61.159 1.00 30.41 41 LEU C O 1
ATOM 3797 N N . ASP C 1 45 ? 19.648 37.099 63.056 1.00 32.23 42 ASP C N 1
ATOM 3798 C CA . ASP C 1 45 ? 18.577 37.881 62.460 1.00 35.40 42 ASP C CA 1
ATOM 3799 C C . ASP C 1 45 ? 17.931 37.198 61.242 1.00 37.35 42 ASP C C 1
ATOM 3800 O O . ASP C 1 45 ? 17.710 37.822 60.192 1.00 34.08 42 ASP C O 1
ATOM 3805 N N . MET C 1 46 ? 17.618 35.919 61.377 1.00 33.64 43 MET C N 1
ATOM 3806 C CA . MET C 1 46 ? 17.183 35.153 60.228 1.00 32.13 43 MET C CA 1
ATOM 3807 C C . MET C 1 46 ? 15.728 35.434 59.961 1.00 28.88 43 MET C C 1
ATOM 3808 O O . MET C 1 46 ? 14.988 35.724 60.869 1.00 28.63 43 MET C O 1
ATOM 3813 N N . ASP C 1 47 ? 15.333 35.338 58.705 1.00 29.92 44 ASP C N 1
ATOM 3814 C CA . ASP C 1 47 ? 13.907 35.315 58.337 1.00 32.46 44 ASP C CA 1
ATOM 3815 C C . ASP C 1 47 ? 13.356 33.891 58.400 1.00 29.48 44 ASP C C 1
ATOM 3816 O O . ASP C 1 47 ? 14.068 32.926 58.135 1.00 27.26 44 ASP C O 1
ATOM 3821 N N . LEU C 1 48 ? 12.067 33.791 58.673 1.00 29.33 45 LEU C N 1
ATOM 3822 C CA . LEU C 1 48 ? 11.302 32.588 58.413 1.00 30.01 45 LEU C CA 1
ATOM 3823 C C . LEU C 1 48 ? 11.156 32.352 56.919 1.00 28.53 45 LEU C C 1
ATOM 3824 O O . LEU C 1 48 ? 10.628 33.204 56.237 1.00 27.10 45 LEU C O 1
ATOM 3829 N N . ILE C 1 49 ? 11.733 31.265 56.399 1.00 26.61 46 ILE C N 1
ATOM 3830 C CA . ILE C 1 49 ? 11.732 31.035 54.944 1.00 26.40 46 ILE C CA 1
ATOM 3831 C C . ILE C 1 49 ? 10.889 29.841 54.518 1.00 27.34 46 ILE C C 1
ATOM 3832 O O . ILE C 1 49 ? 10.614 29.678 53.336 1.00 28.67 46 ILE C O 1
ATOM 3837 N N . GLY C 1 50 ? 10.462 29.016 55.472 1.00 25.88 47 GLY C N 1
ATOM 3838 C CA . GLY C 1 50 ? 9.669 27.861 55.128 1.00 25.58 47 GLY C CA 1
ATOM 3839 C C . GLY C 1 50 ? 9.237 27.041 56.305 1.00 24.73 47 GLY C C 1
ATOM 3840 O O . GLY C 1 50 ? 9.466 27.416 57.447 1.00 24.14 47 GLY C O 1
ATOM 3841 N N . TYR C 1 51 ? 8.588 25.922 56.021 1.00 25.27 48 TYR C N 1
ATOM 3842 C CA . TYR C 1 51 ? 8.017 25.104 57.063 1.00 25.19 48 TYR C CA 1
ATOM 3843 C C . TYR C 1 51 ? 7.780 23.714 56.542 1.00 23.98 48 TYR C C 1
ATOM 3844 O O . TYR C 1 51 ? 7.837 23.468 55.340 1.00 21.99 48 TYR C O 1
ATOM 3853 N N . VAL C 1 52 ? 7.538 22.811 57.474 1.00 22.70 49 VAL C N 1
ATOM 3854 C CA . VAL C 1 52 ? 7.075 21.490 57.147 1.00 24.64 49 VAL C CA 1
ATOM 3855 C C . VAL C 1 52 ? 5.566 21.426 57.264 1.00 26.31 49 VAL C C 1
ATOM 3856 O O . VAL C 1 52 ? 4.993 21.884 58.246 1.00 27.57 49 VAL C O 1
ATOM 3860 N N . ASP C 1 53 ? 4.942 20.835 56.267 1.00 28.10 50 ASP C N 1
ATOM 3861 C CA . ASP C 1 53 ? 3.500 20.780 56.169 1.00 30.55 50 ASP C CA 1
ATOM 3862 C C . ASP C 1 53 ? 3.077 19.325 56.085 1.00 29.13 50 ASP C C 1
ATOM 3863 O O . ASP C 1 53 ? 3.527 18.583 55.212 1.00 28.65 50 ASP C O 1
ATOM 3868 N N . SER C 1 54 ? 2.229 18.913 57.012 1.00 29.14 51 SER C N 1
ATOM 3869 C CA . SER C 1 54 ? 1.728 17.563 57.039 1.00 29.80 51 SER C CA 1
ATOM 3870 C C . SER C 1 54 ? 0.435 17.523 57.843 1.00 31.64 51 SER C C 1
ATOM 3871 O O . SER C 1 54 ? 0.343 18.117 58.927 1.00 31.57 51 SER C O 1
ATOM 3874 N N . LEU C 1 55 ? -0.512 16.724 57.372 1.00 31.04 52 LEU C N 1
ATOM 3875 C CA . LEU C 1 55 ? -1.712 16.418 58.132 1.00 32.21 52 LEU C CA 1
ATOM 3876 C C . LEU C 1 55 ? -1.420 15.756 59.434 1.00 30.33 52 LEU C C 1
ATOM 3877 O O . LEU C 1 55 ? -2.290 15.730 60.317 1.00 29.74 52 LEU C O 1
ATOM 3882 N N . PHE C 1 56 ? -0.225 15.186 59.594 1.00 27.82 53 PHE C N 1
ATOM 3883 C CA . PHE C 1 56 ? 0.098 14.486 60.853 1.00 28.63 53 PHE C CA 1
ATOM 3884 C C . PHE C 1 56 ? 0.761 15.360 61.913 1.00 27.01 53 PHE C C 1
ATOM 3885 O O . PHE C 1 56 ? 1.008 14.920 63.036 1.00 29.94 53 PHE C O 1
ATOM 3893 N N . ILE C 1 57 ? 1.058 16.602 61.562 1.00 24.56 54 ILE C N 1
ATOM 3894 C CA . ILE C 1 57 ? 1.467 17.600 62.552 1.00 26.40 54 ILE C CA 1
ATOM 3895 C C . ILE C 1 57 ? 0.186 18.150 63.183 1.00 28.25 54 ILE C C 1
ATOM 3896 O O . ILE C 1 57 ? -0.697 18.601 62.473 1.00 28.20 54 ILE C O 1
ATOM 3901 N N . PRO C 1 58 ? 0.083 18.117 64.502 1.00 29.19 55 PRO C N 1
ATOM 3902 C CA . PRO C 1 58 ? -1.183 18.561 65.055 1.00 30.06 55 PRO C CA 1
ATOM 3903 C C . PRO C 1 58 ? -1.461 20.061 64.793 1.00 28.84 55 PRO C C 1
ATOM 3904 O O . PRO C 1 58 ? -0.530 20.856 64.659 1.00 28.49 55 PRO C O 1
ATOM 3908 N N . PRO C 1 59 ? -2.737 20.425 64.671 1.00 27.40 56 PRO C N 1
ATOM 3909 C CA . PRO C 1 59 ? -3.158 21.779 64.269 1.00 28.36 56 PRO C CA 1
ATOM 3910 C C . PRO C 1 59 ? -2.828 22.835 65.304 1.00 25.46 56 PRO C C 1
ATOM 3911 O O . PRO C 1 59 ? -3.191 22.683 66.462 1.00 26.37 56 PRO C O 1
ATOM 3915 N N . MET C 1 60 ? -2.118 23.872 64.890 1.00 25.96 57 MET C N 1
ATOM 3916 C CA . MET C 1 60 ? -1.519 24.863 65.804 1.00 31.50 57 MET C CA 1
ATOM 3917 C C . MET C 1 60 ? -0.878 25.995 65.040 1.00 32.45 57 MET C C 1
ATOM 3918 O O . MET C 1 60 ? -0.341 25.728 63.974 1.00 29.92 57 MET C O 1
ATOM 3923 N N . SER C 1 61 ? -0.913 27.227 65.572 1.00 31.68 58 SER C N 1
ATOM 3924 C CA . SER C 1 61 ? 0.087 28.253 65.267 1.00 29.14 58 SER C CA 1
ATOM 3925 C C . SER C 1 61 ? 0.771 28.689 66.529 1.00 28.80 58 SER C C 1
ATOM 3926 O O . SER C 1 61 ? 0.129 28.837 67.559 1.00 28.27 58 SER C O 1
ATOM 3929 N N . LEU C 1 62 ? 2.075 28.919 66.438 1.00 27.25 59 LEU C N 1
ATOM 3930 C CA . LEU C 1 62 ? 2.810 29.607 67.459 1.00 30.84 59 LEU C CA 1
ATOM 3931 C C . LEU C 1 62 ? 2.851 31.053 67.077 1.00 31.11 59 LEU C C 1
ATOM 3932 O O . LEU C 1 62 ? 3.090 31.385 65.917 1.00 33.61 59 LEU C O 1
ATOM 3937 N N . ILE C 1 63 ? 2.674 31.919 68.059 1.00 28.28 60 ILE C N 1
ATOM 3938 C CA . ILE C 1 63 ? 2.814 33.338 67.815 1.00 30.36 60 ILE C CA 1
ATOM 3939 C C . ILE C 1 63 ? 4.174 33.795 68.345 1.00 28.93 60 ILE C C 1
ATOM 3940 O O . ILE C 1 63 ? 4.469 33.610 69.506 1.00 29.40 60 ILE C O 1
ATOM 3945 N N . LEU C 1 64 ? 4.970 34.379 67.467 1.00 28.54 61 LEU C N 1
ATOM 3946 C CA . LEU C 1 64 ? 6.314 34.868 67.782 1.00 31.63 61 LEU C CA 1
ATOM 3947 C C . LEU C 1 64 ? 6.422 36.278 67.250 1.00 30.49 61 LEU C C 1
ATOM 3948 O O . LEU C 1 64 ? 6.254 36.491 66.046 1.00 29.23 61 LEU C O 1
ATOM 3953 N N . GLU C 1 65 ? 6.621 37.251 68.146 1.00 34.13 62 GLU C N 1
ATOM 3954 C CA . GLU C 1 65 ? 6.698 38.675 67.766 1.00 38.90 62 GLU C CA 1
ATOM 3955 C C . GLU C 1 65 ? 5.462 39.128 66.976 1.00 36.74 62 GLU C C 1
ATOM 3956 O O . GLU C 1 65 ? 5.576 39.821 65.968 1.00 35.25 62 GLU C O 1
ATOM 3962 N N . GLY C 1 66 ? 4.291 38.671 67.397 1.00 35.37 63 GLY C N 1
ATOM 3963 C CA . GLY C 1 66 ? 3.053 39.042 66.725 1.00 33.06 63 GLY C CA 1
ATOM 3964 C C . GLY C 1 66 ? 2.876 38.488 65.323 1.00 31.17 63 GLY C C 1
ATOM 3965 O O . GLY C 1 66 ? 2.118 39.047 64.545 1.00 28.22 63 GLY C O 1
ATOM 3966 N N . ARG C 1 67 ? 3.533 37.376 65.015 1.00 30.67 64 ARG C N 1
ATOM 3967 C CA . ARG C 1 67 ? 3.369 36.716 63.731 1.00 35.09 64 ARG C CA 1
ATOM 3968 C C . ARG C 1 67 ? 3.030 35.240 63.949 1.00 33.53 64 ARG C C 1
ATOM 3969 O O . ARG C 1 67 ? 3.674 34.566 64.743 1.00 30.69 64 ARG C O 1
ATOM 3977 N N . PRO C 1 68 ? 1.974 34.752 63.294 1.00 32.96 65 PRO C N 1
ATOM 3978 C CA . PRO C 1 68 ? 1.743 33.329 63.390 1.00 32.42 65 PRO C CA 1
ATOM 3979 C C . PRO C 1 68 ? 2.833 32.542 62.675 1.00 30.63 65 PRO C C 1
ATOM 3980 O O . PRO C 1 68 ? 3.275 32.926 61.598 1.00 28.91 65 PRO C O 1
ATOM 3984 N N . THR C 1 69 ? 3.228 31.436 63.278 1.00 28.49 66 THR C N 1
ATOM 3985 C CA . THR C 1 69 ? 4.276 30.601 62.726 1.00 29.98 66 THR C CA 1
ATOM 3986 C C . THR C 1 69 ? 3.923 29.126 62.960 1.00 28.14 66 THR C C 1
ATOM 3987 O O . THR C 1 69 ? 3.321 28.760 63.983 1.00 23.56 66 THR C O 1
ATOM 3991 N N . PRO C 1 70 ? 4.293 28.261 62.018 1.00 27.42 67 PRO C N 1
ATOM 3992 C CA . PRO C 1 70 ? 4.024 26.847 62.215 1.00 25.11 67 PRO C CA 1
ATOM 3993 C C . PRO C 1 70 ? 5.079 26.214 63.094 1.00 24.71 67 PRO C C 1
ATOM 3994 O O . PRO C 1 70 ? 6.142 26.804 63.308 1.00 26.08 67 PRO C O 1
ATOM 3998 N N . PRO C 1 71 ? 4.748 25.067 63.689 1.00 21.38 68 PRO C N 1
ATOM 3999 C CA . PRO C 1 71 ? 5.596 24.515 64.701 1.00 21.88 68 PRO C CA 1
ATOM 4000 C C . PRO C 1 71 ? 6.892 23.905 64.176 1.00 21.04 68 PRO C C 1
ATOM 4001 O O . PRO C 1 71 ? 7.834 23.776 64.935 1.00 21.30 68 PRO C O 1
ATOM 4005 N N . LEU C 1 72 ? 6.934 23.531 62.909 1.00 20.92 69 LEU C N 1
ATOM 4006 C CA . LEU C 1 72 ? 8.159 23.028 62.299 1.00 21.25 69 LEU C CA 1
ATOM 4007 C C . LEU C 1 72 ? 8.582 23.987 61.204 1.00 21.85 69 LEU C C 1
ATOM 4008 O O . LEU C 1 72 ? 7.889 24.099 60.183 1.00 23.93 69 LEU C O 1
ATOM 4013 N N . ARG C 1 73 ? 9.667 24.717 61.421 1.00 21.72 70 ARG C N 1
ATOM 4014 C CA . ARG C 1 73 ? 9.972 25.851 60.559 1.00 25.12 70 ARG C CA 1
ATOM 4015 C C . ARG C 1 73 ? 11.448 25.895 60.218 1.00 24.20 70 ARG C C 1
ATOM 4016 O O . ARG C 1 73 ? 12.281 25.252 60.864 1.00 25.22 70 ARG C O 1
ATOM 4024 N N . PHE C 1 74 ? 11.730 26.605 59.138 1.00 23.01 71 PHE C N 1
ATOM 4025 C CA . PHE C 1 74 ? 13.079 26.822 58.649 1.00 23.17 71 PHE C CA 1
ATOM 4026 C C . PHE C 1 74 ? 13.343 28.302 58.614 1.00 23.17 71 PHE C C 1
ATOM 4027 O O . PHE C 1 74 ? 12.542 29.064 58.087 1.00 24.46 71 PHE C O 1
ATOM 4035 N N . TYR C 1 75 ? 14.457 28.700 59.215 1.00 23.46 72 TYR C N 1
ATOM 4036 C CA . TYR C 1 75 ? 14.946 30.045 59.147 1.00 23.20 72 TYR C CA 1
ATOM 4037 C C . TYR C 1 75 ? 16.147 30.116 58.223 1.00 24.62 72 TYR C C 1
ATOM 4038 O O . TYR C 1 75 ? 16.874 29.144 58.042 1.00 23.14 72 TYR C O 1
ATOM 4047 N N . GLY C 1 76 ? 16.372 31.297 57.670 1.00 23.45 73 GLY C N 1
ATOM 4048 C CA . GLY C 1 76 ? 17.314 31.460 56.587 1.00 26.17 73 GLY C CA 1
ATOM 4049 C C . GLY C 1 76 ? 17.954 32.827 56.607 1.00 27.86 73 GLY C C 1
ATOM 4050 O O . GLY C 1 76 ? 17.313 33.817 56.917 1.00 27.07 73 GLY C O 1
ATOM 4051 N N . LYS C 1 77 ? 19.235 32.859 56.318 1.00 30.39 74 LYS C N 1
ATOM 4052 C CA . LYS C 1 77 ? 19.860 34.072 55.823 1.00 36.11 74 LYS C CA 1
ATOM 4053 C C . LYS C 1 77 ? 21.098 33.691 55.038 1.00 34.19 74 LYS C C 1
ATOM 4054 O O . LYS C 1 77 ? 21.908 32.889 55.490 1.00 32.44 74 LYS C O 1
ATOM 4060 N N . ASN C 1 78 ? 21.201 34.253 53.844 1.00 35.73 75 ASN C N 1
ATOM 4061 C CA . ASN C 1 78 ? 22.296 33.977 52.917 1.00 37.30 75 ASN C CA 1
ATOM 4062 C C . ASN C 1 78 ? 22.319 32.520 52.586 1.00 35.73 75 ASN C C 1
ATOM 4063 O O . ASN C 1 78 ? 21.304 31.992 52.163 1.00 32.37 75 ASN C O 1
ATOM 4068 N N . ASN C 1 79 ? 23.413 31.839 52.870 1.00 35.20 76 ASN C N 1
ATOM 4069 C CA . ASN C 1 79 ? 23.514 30.446 52.489 1.00 36.20 76 ASN C CA 1
ATOM 4070 C C . ASN C 1 79 ? 23.161 29.497 53.671 1.00 33.22 76 ASN C C 1
ATOM 4071 O O . ASN C 1 79 ? 23.299 28.290 53.554 1.00 35.42 76 ASN C O 1
ATOM 4076 N N . ILE C 1 80 ? 22.709 30.040 54.799 1.00 29.84 77 ILE C N 1
ATOM 4077 C CA . ILE C 1 80 ? 22.463 29.225 55.997 1.00 28.30 77 ILE C CA 1
ATOM 4078 C C . ILE C 1 80 ? 20.982 28.999 56.205 1.00 24.66 77 ILE C C 1
ATOM 4079 O O . ILE C 1 80 ? 20.192 29.926 56.144 1.00 25.70 77 ILE C O 1
ATOM 4084 N N . ILE C 1 81 ? 20.630 27.742 56.458 1.00 22.20 78 ILE C N 1
ATOM 4085 C CA . ILE C 1 81 ? 19.290 27.361 56.852 1.00 20.13 78 ILE C CA 1
ATOM 4086 C C . ILE C 1 81 ? 19.357 26.689 58.227 1.00 19.54 78 ILE C C 1
ATOM 4087 O O . ILE C 1 81 ? 20.223 25.864 58.486 1.00 19.20 78 ILE C O 1
ATOM 4092 N N . ILE C 1 82 ? 18.439 27.067 59.106 1.00 20.16 79 ILE C N 1
ATOM 4093 C CA . ILE C 1 82 ? 18.301 26.450 60.431 1.00 20.00 79 ILE C CA 1
ATOM 4094 C C . ILE C 1 82 ? 16.915 25.866 60.549 1.00 19.12 79 ILE C C 1
ATOM 4095 O O . ILE C 1 82 ? 15.928 26.552 60.314 1.00 19.04 79 ILE C O 1
ATOM 4100 N N . ALA C 1 83 ? 16.853 24.606 60.938 1.00 19.24 80 ALA C N 1
ATOM 4101 C CA . ALA C 1 83 ? 15.603 23.872 61.090 1.00 19.45 80 ALA C CA 1
ATOM 4102 C C . ALA C 1 83 ? 15.250 23.662 62.557 1.00 20.90 80 ALA C C 1
ATOM 4103 O O . ALA C 1 83 ? 16.075 23.164 63.324 1.00 21.04 80 ALA C O 1
ATOM 4105 N N . ILE C 1 84 ? 14.021 24.039 62.923 1.00 20.93 81 ILE C N 1
ATOM 4106 C CA . ILE C 1 84 ? 13.587 24.113 64.306 1.00 24.97 81 ILE C CA 1
ATOM 4107 C C . ILE C 1 84 ? 12.259 23.342 64.399 1.00 22.55 81 ILE C C 1
ATOM 4108 O O . ILE C 1 84 ? 11.458 23.373 63.450 1.00 21.56 81 ILE C O 1
ATOM 4113 N N . ALA C 1 85 ? 12.024 22.673 65.522 1.00 19.67 82 ALA C N 1
ATOM 4114 C CA . ALA C 1 85 ? 10.710 22.061 65.793 1.00 21.41 82 ALA C CA 1
ATOM 4115 C C . ALA C 1 85 ? 10.294 22.301 67.221 1.00 23.66 82 ALA C C 1
ATOM 4116 O O . ALA C 1 85 ? 11.105 22.138 68.122 1.00 26.46 82 ALA C O 1
ATOM 4118 N N . ASP C 1 86 ? 9.052 22.715 67.431 1.00 25.23 83 ASP C N 1
ATOM 4119 C CA . ASP C 1 86 ? 8.558 22.982 68.761 1.00 27.85 83 ASP C CA 1
ATOM 4120 C C . ASP C 1 86 ? 7.734 21.837 69.330 1.00 30.64 83 ASP C C 1
ATOM 4121 O O . ASP C 1 86 ? 7.286 21.925 70.454 1.00 34.12 83 ASP C O 1
ATOM 4126 N N . ILE C 1 87 ? 7.618 20.739 68.600 1.00 29.42 84 ILE C N 1
ATOM 4127 C CA . ILE C 1 87 ? 6.933 19.545 69.080 1.00 31.64 84 ILE C CA 1
ATOM 4128 C C . ILE C 1 87 ? 7.885 18.350 68.863 1.00 32.47 84 ILE C C 1
ATOM 4129 O O . ILE C 1 87 ? 8.735 18.375 67.984 1.00 25.61 84 ILE C O 1
ATOM 4134 N N . PHE C 1 88 ? 7.762 17.327 69.676 1.00 37.85 85 PHE C N 1
ATOM 4135 C CA . PHE C 1 88 ? 8.635 16.161 69.557 1.00 45.34 85 PHE C CA 1
ATOM 4136 C C . PHE C 1 88 ? 7.737 15.147 68.878 1.00 42.85 85 PHE C C 1
ATOM 4137 O O . PHE C 1 88 ? 6.711 14.760 69.403 1.00 47.00 85 PHE C O 1
ATOM 4145 N N . LEU C 1 89 ? 8.144 14.739 67.687 1.00 38.60 86 LEU C N 1
ATOM 4146 C CA . LEU C 1 89 ? 7.304 14.013 66.763 1.00 35.19 86 LEU C CA 1
ATOM 4147 C C . LEU C 1 89 ? 7.567 12.514 66.834 1.00 34.24 86 LEU C C 1
ATOM 4148 O O . LEU C 1 89 ? 8.607 12.079 67.307 1.00 34.89 86 LEU C O 1
ATOM 4153 N N . PRO C 1 90 ? 6.600 11.705 66.400 1.00 33.82 87 PRO C N 1
ATOM 4154 C CA . PRO C 1 90 ? 6.814 10.261 66.415 1.00 31.08 87 PRO C CA 1
ATOM 4155 C C . PRO C 1 90 ? 7.799 9.787 65.339 1.00 30.39 87 PRO C C 1
ATOM 4156 O O . PRO C 1 90 ? 8.027 10.497 64.355 1.00 26.56 87 PRO C O 1
ATOM 4160 N N . PRO C 1 91 ? 8.397 8.603 65.548 1.00 29.44 88 PRO C N 1
ATOM 4161 C CA . PRO C 1 91 ? 9.548 8.131 64.809 1.00 28.04 88 PRO C CA 1
ATOM 4162 C C . PRO C 1 91 ? 9.326 8.053 63.323 1.00 28.79 88 PRO C C 1
ATOM 4163 O O . PRO C 1 91 ? 10.196 8.486 62.547 1.00 30.42 88 PRO C O 1
ATOM 4167 N N . THR C 1 92 ? 8.195 7.511 62.902 1.00 29.06 89 THR C N 1
ATOM 4168 C CA . THR C 1 92 ? 7.939 7.368 61.475 1.00 31.60 89 THR C CA 1
ATOM 4169 C C . THR C 1 92 ? 7.846 8.718 60.789 1.00 29.17 89 THR C C 1
ATOM 4170 O O . THR C 1 92 ? 8.305 8.896 59.679 1.00 29.40 89 THR C O 1
ATOM 4174 N N . LEU C 1 93 ? 7.276 9.686 61.476 1.00 28.76 90 LEU C N 1
ATOM 4175 C CA . LEU C 1 93 ? 7.160 11.034 60.923 1.00 27.14 90 LEU C CA 1
ATOM 4176 C C . LEU C 1 93 ? 8.518 11.746 60.870 1.00 24.38 90 LEU C C 1
ATOM 4177 O O . LEU C 1 93 ? 8.848 12.414 59.897 1.00 20.92 90 LEU C O 1
ATOM 4182 N N . VAL C 1 94 ? 9.343 11.538 61.892 1.00 23.58 91 VAL C N 1
ATOM 4183 C CA . VAL C 1 94 ? 10.728 12.003 61.852 1.00 23.88 91 VAL C CA 1
ATOM 4184 C C . VAL C 1 94 ? 11.431 11.430 60.626 1.00 21.97 91 VAL C C 1
ATOM 4185 O O . VAL C 1 94 ? 12.123 12.155 59.946 1.00 21.54 91 VAL C O 1
ATOM 4189 N N . ASN C 1 95 ? 11.274 10.126 60.368 1.00 23.00 92 ASN C N 1
ATOM 4190 C CA . ASN C 1 95 ? 11.905 9.514 59.207 1.00 22.19 92 ASN C CA 1
ATOM 4191 C C . ASN C 1 95 ? 11.404 10.106 57.911 1.00 22.49 92 ASN C C 1
ATOM 4192 O O . ASN C 1 95 ? 12.184 10.362 57.030 1.00 21.02 92 ASN C O 1
ATOM 4197 N N . GLU C 1 96 ? 10.101 10.326 57.801 1.00 23.58 93 GLU C N 1
ATOM 4198 C CA . GLU C 1 96 ? 9.560 10.928 56.599 1.00 25.78 93 GLU C CA 1
ATOM 4199 C C . GLU C 1 96 ? 10.121 12.340 56.399 1.00 24.89 93 GLU C C 1
ATOM 4200 O O . GLU C 1 96 ? 10.406 12.732 55.273 1.00 22.92 93 GLU C O 1
ATOM 4206 N N . ILE C 1 97 ? 10.258 13.105 57.480 1.00 22.01 94 ILE C N 1
ATOM 4207 C CA . ILE C 1 97 ? 10.739 14.472 57.364 1.00 22.11 94 ILE C CA 1
ATOM 4208 C C . ILE C 1 97 ? 12.201 14.452 56.976 1.00 21.54 94 ILE C C 1
ATOM 4209 O O . ILE C 1 97 ? 12.609 15.196 56.086 1.00 19.19 94 ILE C O 1
ATOM 4214 N N . ALA C 1 98 ? 12.989 13.586 57.618 1.00 20.30 95 ALA C N 1
ATOM 4215 C CA . ALA C 1 98 ? 14.410 13.439 57.250 1.00 20.25 95 ALA C CA 1
ATOM 4216 C C . ALA C 1 98 ? 14.594 13.111 55.782 1.00 22.71 95 ALA C C 1
ATOM 4217 O O . ALA C 1 98 ? 15.477 13.683 55.097 1.00 23.16 95 ALA C O 1
ATOM 4219 N N . LYS C 1 99 ? 13.778 12.196 55.280 1.00 24.00 96 LYS C N 1
ATOM 4220 C CA . LYS C 1 99 ? 13.839 11.853 53.862 1.00 29.12 96 LYS C CA 1
ATOM 4221 C C . LYS C 1 99 ? 13.564 13.063 52.948 1.00 25.49 96 LYS C C 1
ATOM 4222 O O . LYS C 1 99 ? 14.314 13.278 52.015 1.00 24.06 96 LYS C O 1
ATOM 4228 N N . GLU C 1 100 ? 12.533 13.866 53.227 1.00 23.87 97 GLU C N 1
ATOM 4229 C CA . GLU C 1 100 ? 12.307 15.075 52.450 1.00 25.64 97 GLU C CA 1
ATOM 4230 C C . GLU C 1 100 ? 13.441 16.091 52.614 1.00 24.06 97 GLU C C 1
ATOM 4231 O O . GLU C 1 100 ? 13.823 16.751 51.656 1.00 23.96 97 GLU C O 1
ATOM 4237 N N . ILE C 1 101 ? 13.977 16.235 53.822 1.00 21.79 98 ILE C N 1
ATOM 4238 C CA . ILE C 1 101 ? 15.112 17.146 54.006 1.00 20.34 98 ILE C CA 1
ATOM 4239 C C . ILE C 1 101 ? 16.299 16.709 53.129 1.00 21.96 98 ILE C C 1
ATOM 4240 O O . ILE C 1 101 ? 16.920 17.521 52.458 1.00 22.58 98 ILE C O 1
ATOM 4245 N N . VAL C 1 102 ? 16.623 15.425 53.151 1.00 22.12 99 VAL C N 1
ATOM 4246 C CA . VAL C 1 102 ? 17.761 14.950 52.400 1.00 23.66 99 VAL C CA 1
ATOM 4247 C C . VAL C 1 102 ? 17.521 15.124 50.888 1.00 24.67 99 VAL C C 1
ATOM 4248 O O . VAL C 1 102 ? 18.442 15.521 50.168 1.00 22.02 99 VAL C O 1
ATOM 4252 N N . ASN C 1 103 ? 16.313 14.850 50.406 1.00 25.60 100 ASN C N 1
ATOM 4253 C CA . ASN C 1 103 ? 16.008 15.114 48.997 1.00 28.37 100 ASN C CA 1
ATOM 4254 C C . ASN C 1 103 ? 16.215 16.567 48.638 1.00 28.04 100 ASN C C 1
ATOM 4255 O O . ASN C 1 103 ? 16.773 16.870 47.593 1.00 29.94 100 ASN C O 1
ATOM 4260 N N . TYR C 1 104 ? 15.766 17.468 49.502 1.00 26.89 101 TYR C N 1
ATOM 4261 C CA . TYR C 1 104 ? 16.004 18.887 49.288 1.00 25.63 101 TYR C CA 1
ATOM 4262 C C . TYR C 1 104 ? 17.486 19.203 49.245 1.00 25.74 101 TYR C C 1
ATOM 4263 O O . TYR C 1 104 ? 17.932 19.913 48.350 1.00 26.33 101 TYR C O 1
ATOM 4272 N N . LEU C 1 105 ? 18.261 18.662 50.179 1.00 23.48 102 LEU C N 1
ATOM 4273 C CA . LEU C 1 105 ? 19.652 19.037 50.272 1.00 25.57 102 LEU C CA 1
ATOM 4274 C C . LEU C 1 105 ? 20.477 18.481 49.077 1.00 29.52 102 LEU C C 1
ATOM 4275 O O . LEU C 1 105 ? 21.388 19.145 48.593 1.00 27.89 102 LEU C O 1
ATOM 4280 N N . LYS C 1 106 ? 20.178 17.260 48.655 1.00 33.95 103 LYS C N 1
ATOM 4281 C CA . LYS C 1 106 ? 20.662 16.720 47.381 1.00 37.13 103 LYS C CA 1
ATOM 4282 C C . LYS C 1 106 ? 20.370 17.656 46.225 1.00 37.02 103 LYS C C 1
ATOM 4283 O O . LYS C 1 106 ? 21.263 18.022 45.485 1.00 38.63 103 LYS C O 1
ATOM 4289 N N . LYS C 1 107 ? 19.108 18.038 46.086 1.00 35.97 104 LYS C N 1
ATOM 4290 C CA . LYS C 1 107 ? 18.659 18.884 45.010 1.00 37.22 104 LYS C CA 1
ATOM 4291 C C . LYS C 1 107 ? 19.441 20.196 44.915 1.00 40.91 104 LYS C C 1
ATOM 4292 O O . LYS C 1 107 ? 19.755 20.642 43.823 1.00 42.23 104 LYS C O 1
ATOM 4298 N N . VAL C 1 108 ? 19.732 20.837 46.042 1.00 35.86 105 VAL C N 1
ATOM 4299 C CA . VAL C 1 108 ? 20.379 22.155 46.007 1.00 31.80 105 VAL C CA 1
ATOM 4300 C C . VAL C 1 108 ? 21.889 22.053 46.136 1.00 32.09 105 VAL C C 1
ATOM 4301 O O . VAL C 1 108 ? 22.545 23.055 46.272 1.00 34.50 105 VAL C O 1
ATOM 4305 N N . ASN C 1 109 ? 22.433 20.838 46.168 1.00 34.49 106 ASN C N 1
ATOM 4306 C CA . ASN C 1 109 ? 23.853 20.615 46.412 1.00 37.66 106 ASN C CA 1
ATOM 4307 C C . ASN C 1 109 ? 24.374 21.299 47.652 1.00 36.92 106 ASN C C 1
ATOM 4308 O O . ASN C 1 109 ? 25.363 22.032 47.621 1.00 34.50 106 ASN C O 1
ATOM 4313 N N . ALA C 1 110 ? 23.733 20.977 48.772 1.00 35.33 107 ALA C N 1
ATOM 4314 C CA . ALA C 1 110 ? 24.130 21.515 50.055 1.00 33.61 107 ALA C CA 1
ATOM 4315 C C . ALA C 1 110 ? 25.611 21.305 50.287 1.00 31.96 107 ALA C C 1
ATOM 4316 O O . ALA C 1 110 ? 26.142 20.255 50.005 1.00 34.78 107 ALA C O 1
ATOM 4318 N N . GLU C 1 111 ? 26.262 22.303 50.848 1.00 30.64 108 GLU C N 1
ATOM 4319 C CA . GLU C 1 111 ? 27.656 22.226 51.205 1.00 31.73 108 GLU C CA 1
ATOM 4320 C C . GLU C 1 111 ? 27.902 21.441 52.508 1.00 32.49 108 GLU C C 1
ATOM 4321 O O . GLU C 1 111 ? 28.883 20.703 52.626 1.00 32.42 108 GLU C O 1
ATOM 4327 N N . LYS C 1 112 ? 27.055 21.658 53.515 1.00 30.76 109 LYS C N 1
ATOM 4328 C CA . LYS C 1 112 ? 27.199 21.010 54.832 1.00 29.34 109 LYS C CA 1
ATOM 4329 C C . LYS C 1 112 ? 25.838 20.733 55.452 1.00 25.89 109 LYS C C 1
ATOM 4330 O O . LYS C 1 112 ? 24.909 21.529 55.318 1.00 23.21 109 LYS C O 1
ATOM 4336 N N . VAL C 1 113 ? 25.758 19.623 56.161 1.00 24.60 110 VAL C N 1
ATOM 4337 C CA . VAL C 1 113 ? 24.593 19.271 56.954 1.00 23.55 110 VAL C CA 1
ATOM 4338 C C . VAL C 1 113 ? 25.075 19.056 58.377 1.00 21.39 110 VAL C C 1
ATOM 4339 O O . VAL C 1 113 ? 25.834 18.134 58.622 1.00 21.67 110 VAL C O 1
ATOM 4343 N N . ILE C 1 114 ? 24.672 19.927 59.288 1.00 19.25 111 ILE C N 1
ATOM 4344 C CA . ILE C 1 114 ? 25.204 19.931 60.638 1.00 22.01 111 ILE C CA 1
ATOM 4345 C C . ILE C 1 114 ? 24.047 19.778 61.628 1.00 22.33 111 ILE C C 1
ATOM 4346 O O . ILE C 1 114 ? 23.139 20.602 61.654 1.00 23.71 111 ILE C O 1
ATOM 4351 N N . SER C 1 115 ? 24.069 18.711 62.409 1.00 20.41 112 SER C N 1
ATOM 4352 C CA . SER C 1 115 ? 23.079 18.537 63.460 1.00 20.59 112 SER C CA 1
ATOM 4353 C C . SER C 1 115 ? 23.656 18.963 64.788 1.00 20.22 112 SER C C 1
ATOM 4354 O O . SER C 1 115 ? 24.822 18.695 65.098 1.00 18.65 112 SER C O 1
ATOM 4357 N N . LEU C 1 116 ? 22.828 19.632 65.577 1.00 20.63 113 LEU C N 1
ATOM 4358 C CA . LEU C 1 116 ? 23.179 20.020 66.936 1.00 20.80 113 LEU C CA 1
ATOM 4359 C C . LEU C 1 116 ? 22.405 19.149 67.899 1.00 21.79 113 LEU C C 1
ATOM 4360 O O . LEU C 1 116 ? 21.196 19.144 67.862 1.00 21.68 113 LEU C O 1
ATOM 4365 N N . ALA C 1 117 ? 23.117 18.445 68.778 1.00 21.38 114 ALA C N 1
ATOM 4366 C CA . ALA C 1 117 ? 22.504 17.480 69.652 1.00 21.68 114 ALA C CA 1
ATOM 4367 C C . ALA C 1 117 ? 23.139 17.531 71.043 1.00 20.53 114 ALA C C 1
ATOM 4368 O O . ALA C 1 117 ? 24.101 18.256 71.274 1.00 19.06 114 ALA C O 1
ATOM 4370 N N . GLY C 1 118 ? 22.529 16.795 71.957 1.00 21.24 115 GLY C N 1
ATOM 4371 C CA . GLY C 1 118 ? 22.998 16.655 73.337 1.00 22.77 115 GLY C CA 1
ATOM 4372 C C . GLY C 1 118 ? 23.453 15.240 73.597 1.00 22.54 115 GLY C C 1
ATOM 4373 O O . GLY C 1 118 ? 23.076 14.344 72.885 1.00 23.62 115 GLY C O 1
ATOM 4374 N N . MET C 1 119 ? 24.294 15.058 74.598 1.00 24.59 116 MET C N 1
ATOM 4375 C CA . MET C 1 119 ? 24.696 13.743 75.019 1.00 27.19 116 MET C CA 1
ATOM 4376 C C . MET C 1 119 ? 24.558 13.698 76.537 1.00 26.40 116 MET C C 1
ATOM 4377 O O . MET C 1 119 ? 25.276 14.397 77.264 1.00 22.91 116 MET C O 1
ATOM 4382 N N . GLY C 1 120 ? 23.639 12.862 76.990 1.00 25.97 117 GLY C N 1
ATOM 4383 C CA . GLY C 1 120 ? 23.306 12.746 78.401 1.00 28.56 117 GLY C CA 1
ATOM 4384 C C . GLY C 1 120 ? 24.398 11.976 79.099 1.00 29.23 117 GLY C C 1
ATOM 4385 O O . GLY C 1 120 ? 24.705 10.856 78.721 1.00 32.22 117 GLY C O 1
ATOM 4386 N N . ILE C 1 121 ? 25.058 12.585 80.064 1.00 31.89 118 ILE C N 1
ATOM 4387 C CA . ILE C 1 121 ? 26.136 11.829 80.668 1.00 36.85 118 ILE C CA 1
ATOM 4388 C C . ILE C 1 121 ? 25.755 11.258 82.035 1.00 42.63 118 ILE C C 1
ATOM 4389 O O . ILE C 1 121 ? 26.397 10.317 82.468 1.00 45.21 118 ILE C O 1
ATOM 4394 N N . GLY C 1 122 ? 24.676 11.752 82.650 1.00 41.92 119 GLY C N 1
ATOM 4395 C CA . GLY C 1 122 ? 24.134 11.139 83.870 1.00 48.20 119 GLY C CA 1
ATOM 4396 C C . GLY C 1 122 ? 24.744 11.638 85.179 1.00 46.96 119 GLY C C 1
ATOM 4397 O O . GLY C 1 122 ? 24.359 11.174 86.241 1.00 54.32 119 GLY C O 1
ATOM 4398 N N . PHE C 1 123 ? 25.693 12.566 85.103 1.00 44.24 120 PHE C N 1
ATOM 4399 C CA . PHE C 1 123 ? 26.276 13.176 86.279 1.00 41.65 120 PHE C CA 1
ATOM 4400 C C . PHE C 1 123 ? 26.841 14.554 85.958 1.00 44.42 120 PHE C C 1
ATOM 4401 O O . PHE C 1 123 ? 26.932 14.949 84.780 1.00 41.92 120 PHE C O 1
ATOM 4409 N N . PHE C 1 124 ? 27.166 15.294 87.015 1.00 42.43 121 PHE C N 1
ATOM 4410 C CA . PHE C 1 124 ? 27.679 16.651 86.891 1.00 44.24 121 PHE C CA 1
ATOM 4411 C C . PHE C 1 124 ? 29.159 16.619 86.531 1.00 42.80 121 PHE C C 1
ATOM 4412 O O . PHE C 1 124 ? 29.885 15.792 87.039 1.00 47.11 121 PHE C O 1
ATOM 4420 N N . LYS C 1 125 ? 29.591 17.530 85.659 1.00 40.35 122 LYS C N 1
ATOM 4421 C CA . LYS C 1 125 ? 31.008 17.829 85.465 1.00 41.71 122 LYS C CA 1
ATOM 4422 C C . LYS C 1 125 ? 31.232 19.308 85.602 1.00 43.76 122 LYS C C 1
ATOM 4423 O O . LYS C 1 125 ? 30.350 20.107 85.274 1.00 44.71 122 LYS C O 1
ATOM 4429 N N . ASP C 1 126 ? 32.411 19.690 86.069 1.00 47.70 123 ASP C N 1
ATOM 4430 C CA . ASP C 1 126 ? 32.762 21.100 86.138 1.00 55.35 123 ASP C CA 1
ATOM 4431 C C . ASP C 1 126 ? 32.866 21.734 84.769 1.00 53.45 123 ASP C C 1
ATOM 4432 O O . ASP C 1 126 ? 32.490 22.886 84.592 1.00 57.46 123 ASP C O 1
ATOM 4437 N N . THR C 1 127 ? 33.370 20.966 83.806 1.00 53.01 124 THR C N 1
ATOM 4438 C CA . THR C 1 127 ? 33.431 21.390 82.412 1.00 48.44 124 THR C CA 1
ATOM 4439 C C . THR C 1 127 ? 32.838 20.271 81.536 1.00 43.87 124 THR C C 1
ATOM 4440 O O . THR C 1 127 ? 33.460 19.216 81.289 1.00 37.20 124 THR C O 1
ATOM 4444 N N . PHE C 1 128 ? 31.604 20.509 81.105 1.00 37.17 125 PHE C N 1
ATOM 4445 C CA . PHE C 1 128 ? 30.962 19.702 80.081 1.00 34.87 125 PHE C CA 1
ATOM 4446 C C . PHE C 1 128 ? 31.592 19.969 78.717 1.00 32.05 125 PHE C C 1
ATOM 4447 O O . PHE C 1 128 ? 31.802 21.119 78.338 1.00 33.97 125 PHE C O 1
ATOM 4455 N N . GLU C 1 129 ? 31.885 18.907 77.984 1.00 29.86 126 GLU C N 1
ATOM 4456 C CA . GLU C 1 129 ? 32.592 19.020 76.703 1.00 30.52 126 GLU C CA 1
ATOM 4457 C C . GLU C 1 129 ? 31.625 18.939 75.514 1.00 27.70 126 GLU C C 1
ATOM 4458 O O . GLU C 1 129 ? 30.420 18.729 75.686 1.00 25.10 126 GLU C O 1
ATOM 4464 N N . VAL C 1 130 ? 32.174 19.111 74.321 1.00 24.29 127 VAL C N 1
ATOM 4465 C CA . VAL C 1 130 ? 31.438 18.915 73.095 1.00 24.93 127 VAL C CA 1
ATOM 4466 C C . VAL C 1 130 ? 32.138 17.864 72.267 1.00 25.51 127 VAL C C 1
ATOM 4467 O O . VAL C 1 130 ? 33.337 17.949 72.055 1.00 27.48 127 VAL C O 1
ATOM 4471 N N . TRP C 1 131 ? 31.391 16.862 71.808 1.00 25.22 128 TRP C N 1
ATOM 4472 C CA . TRP C 1 131 ? 31.919 15.856 70.894 1.00 23.60 128 TRP C CA 1
ATOM 4473 C C . TRP C 1 131 ? 31.422 16.094 69.495 1.00 22.16 128 TRP C C 1
ATOM 4474 O O . TRP C 1 131 ? 30.501 16.847 69.263 1.00 21.59 128 TRP C O 1
ATOM 4485 N N . GLY C 1 132 ? 32.065 15.446 68.538 1.00 22.56 129 GLY C N 1
ATOM 4486 C CA . GLY C 1 132 ? 31.725 15.598 67.139 1.00 22.59 129 GLY C CA 1
ATOM 4487 C C . GLY C 1 132 ? 31.779 14.250 66.454 1.00 22.84 129 GLY C C 1
ATOM 4488 O O . GLY C 1 132 ? 32.489 13.341 66.900 1.00 23.43 129 GLY C O 1
ATOM 4489 N N . ILE C 1 133 ? 31.021 14.122 65.375 1.00 23.09 130 ILE C N 1
ATOM 4490 C CA . ILE C 1 133 ? 31.126 12.967 64.511 1.00 22.61 130 ILE C CA 1
ATOM 4491 C C . ILE C 1 133 ? 30.775 13.398 63.107 1.00 22.59 130 ILE C C 1
ATOM 4492 O O . ILE C 1 133 ? 29.889 14.230 62.893 1.00 22.88 130 ILE C O 1
ATOM 4497 N N . GLY C 1 134 ? 31.458 12.818 62.143 1.00 22.33 131 GLY C N 1
ATOM 4498 C CA . GLY C 1 134 ? 31.304 13.167 60.749 1.00 22.86 131 GLY C CA 1
ATOM 4499 C C . GLY C 1 134 ? 30.795 11.994 59.977 1.00 23.69 131 GLY C C 1
ATOM 4500 O O . GLY C 1 134 ? 30.953 10.844 60.394 1.00 23.38 131 GLY C O 1
ATOM 4501 N N . GLY C 1 135 ? 30.152 12.280 58.863 1.00 24.53 132 GLY C N 1
ATOM 4502 C CA . GLY C 1 135 ? 29.557 11.239 58.055 1.00 26.62 132 GLY C CA 1
ATOM 4503 C C . GLY C 1 135 ? 30.554 10.400 57.269 1.00 28.70 132 GLY C C 1
ATOM 4504 O O . GLY C 1 135 ? 30.220 9.305 56.843 1.00 26.83 132 GLY C O 1
ATOM 4505 N N . SER C 1 136 ? 31.766 10.912 57.090 1.00 29.76 133 SER C N 1
ATOM 4506 C CA . SER C 1 136 ? 32.903 10.136 56.604 1.00 34.79 133 SER C CA 1
ATOM 4507 C C . SER C 1 136 ? 34.178 10.633 57.264 1.00 39.23 133 SER C C 1
ATOM 4508 O O . SER C 1 136 ? 34.174 11.595 58.061 1.00 35.70 133 SER C O 1
ATOM 4511 N N . GLU C 1 137 ? 35.282 9.993 56.907 1.00 42.95 134 GLU C N 1
ATOM 4512 C CA . GLU C 1 137 ? 36.563 10.256 57.574 1.00 44.54 134 GLU C CA 1
ATOM 4513 C C . GLU C 1 137 ? 37.024 11.674 57.288 1.00 37.45 134 GLU C C 1
ATOM 4514 O O . GLU C 1 137 ? 37.571 12.311 58.163 1.00 34.52 134 GLU C O 1
ATOM 4520 N N . GLU C 1 138 ? 36.751 12.168 56.089 1.00 34.95 135 GLU C N 1
ATOM 4521 C CA . GLU C 1 138 ? 37.021 13.550 55.732 1.00 39.68 135 GLU C CA 1
ATOM 4522 C C . GLU C 1 138 ? 36.401 14.562 56.699 1.00 40.99 135 GLU C C 1
ATOM 4523 O O . GLU C 1 138 ? 37.058 15.522 57.099 1.00 40.33 135 GLU C O 1
ATOM 4529 N N . GLU C 1 139 ? 35.146 14.340 57.079 1.00 37.05 136 GLU C N 1
ATOM 4530 C CA . GLU C 1 139 ? 34.472 15.237 58.020 1.00 33.46 136 GLU C CA 1
ATOM 4531 C C . GLU C 1 139 ? 35.015 15.022 59.416 1.00 30.37 136 GLU C C 1
ATOM 4532 O O . GLU C 1 139 ? 35.122 15.962 60.187 1.00 27.42 136 GLU C O 1
ATOM 4538 N N . ASN C 1 140 ? 35.375 13.793 59.767 1.00 28.66 137 ASN C N 1
ATOM 4539 C CA . ASN C 1 140 ? 36.052 13.595 61.050 1.00 30.71 137 ASN C CA 1
ATOM 4540 C C . ASN C 1 140 ? 37.361 14.399 61.146 1.00 31.58 137 ASN C C 1
ATOM 4541 O O . ASN C 1 140 ? 37.643 14.987 62.179 1.00 29.56 137 ASN C O 1
ATOM 4546 N N . LYS C 1 141 ? 38.125 14.426 60.062 1.00 32.95 138 LYS C N 1
ATOM 4547 C CA . LYS C 1 141 ? 39.384 15.157 60.035 1.00 41.24 138 LYS C CA 1
ATOM 4548 C C . LYS C 1 141 ? 39.158 16.656 60.160 1.00 38.79 138 LYS C C 1
ATOM 4549 O O . LYS C 1 141 ? 39.869 17.298 60.904 1.00 38.19 138 LYS C O 1
ATOM 4555 N N . GLU C 1 142 ? 38.146 17.193 59.469 1.00 38.31 139 GLU C N 1
ATOM 4556 C CA . GLU C 1 142 ? 37.746 18.581 59.673 1.00 37.63 139 GLU C CA 1
ATOM 4557 C C . GLU C 1 142 ? 37.457 18.891 61.126 1.00 35.43 139 GLU C C 1
ATOM 4558 O O . GLU C 1 142 ? 37.933 19.890 61.646 1.00 35.49 139 GLU C O 1
ATOM 4564 N N . LEU C 1 143 ? 36.686 18.029 61.785 1.00 32.56 140 LEU C N 1
ATOM 4565 C CA . LEU C 1 143 ? 36.352 18.258 63.167 1.00 32.55 140 LEU C CA 1
ATOM 4566 C C . LEU C 1 143 ? 37.587 18.200 64.066 1.00 37.99 140 LEU C C 1
ATOM 4567 O O . LEU C 1 143 ? 37.718 19.008 64.996 1.00 36.84 140 LEU C O 1
ATOM 4572 N N . GLU C 1 144 ? 38.481 17.245 63.807 1.00 41.20 141 GLU C N 1
ATOM 4573 C CA . GLU C 1 144 ? 39.720 17.123 64.588 1.00 47.77 141 GLU C CA 1
ATOM 4574 C C . GLU C 1 144 ? 40.587 18.363 64.432 1.00 43.00 141 GLU C C 1
ATOM 4575 O O . GLU C 1 144 ? 41.144 18.836 65.393 1.00 39.16 141 GLU C O 1
ATOM 4581 N N . SER C 1 145 ? 40.693 18.867 63.212 1.00 44.28 142 SER C N 1
ATOM 4582 C CA . SER C 1 145 ? 41.332 20.162 62.953 1.00 48.29 142 SER C CA 1
ATOM 4583 C C . SER C 1 145 ? 40.815 21.338 63.744 1.00 47.51 142 SER C C 1
ATOM 4584 O O . SER C 1 145 ? 41.528 22.319 63.880 1.00 46.81 142 SER C O 1
ATOM 4587 N N . LEU C 1 146 ? 39.568 21.271 64.197 1.00 46.81 143 LEU C N 1
ATOM 4588 C CA . LEU C 1 146 ? 39.012 22.325 65.026 1.00 42.92 143 LEU C CA 1
ATOM 4589 C C . LEU C 1 146 ? 39.134 22.020 66.493 1.00 39.91 143 LEU C C 1
ATOM 4590 O O . LEU C 1 146 ? 38.627 22.758 67.312 1.00 42.24 143 LEU C O 1
ATOM 4595 N N . GLY C 1 147 ? 39.834 20.954 66.840 1.00 40.71 144 GLY C N 1
ATOM 4596 C CA . GLY C 1 147 ? 39.978 20.564 68.242 1.00 38.81 144 GLY C CA 1
ATOM 4597 C C . GLY C 1 147 ? 38.745 19.971 68.883 1.00 39.87 144 GLY C C 1
ATOM 4598 O O . GLY C 1 147 ? 38.608 19.967 70.109 1.00 43.03 144 GLY C O 1
ATOM 4599 N N . VAL C 1 148 ? 37.853 19.418 68.071 1.00 39.52 145 VAL C N 1
ATOM 4600 C CA . VAL C 1 148 ? 36.706 18.659 68.588 1.00 38.27 145 VAL C CA 1
ATOM 4601 C C . VAL C 1 148 ? 37.066 17.178 68.702 1.00 31.11 145 VAL C C 1
ATOM 4602 O O . VAL C 1 148 ? 37.514 16.596 67.735 1.00 34.45 145 VAL C O 1
ATOM 4606 N N . LYS C 1 149 ? 36.797 16.571 69.844 1.00 32.10 146 LYS C N 1
ATOM 4607 C CA . LYS C 1 149 ? 36.931 15.115 70.045 1.00 39.07 146 LYS C CA 1
ATOM 4608 C C . LYS C 1 149 ? 35.896 14.331 69.262 1.00 36.90 146 LYS C C 1
ATOM 4609 O O . LYS C 1 149 ? 34.714 14.685 69.280 1.00 35.83 146 LYS C O 1
ATOM 4615 N N . ILE C 1 150 ? 36.339 13.258 68.620 1.00 32.06 147 ILE C N 1
ATOM 4616 C CA . ILE C 1 150 ? 35.480 12.419 67.807 1.00 33.20 147 ILE C CA 1
ATOM 4617 C C . ILE C 1 150 ? 34.862 11.380 68.697 1.00 30.00 147 ILE C C 1
ATOM 4618 O O . ILE C 1 150 ? 35.572 10.647 69.357 1.00 30.02 147 ILE C O 1
ATOM 4623 N N . LEU C 1 151 ? 33.528 11.305 68.695 1.00 27.44 148 LEU C N 1
ATOM 4624 C CA . LEU C 1 151 ? 32.848 10.181 69.315 1.00 29.50 148 LEU C CA 1
ATOM 4625 C C . LEU C 1 151 ? 33.206 8.867 68.612 1.00 30.17 148 LEU C C 1
ATOM 4626 O O . LEU C 1 151 ? 33.053 8.740 67.411 1.00 32.75 148 LEU C O 1
ATOM 4631 N N . LYS C 1 152 ? 33.653 7.879 69.364 1.00 32.17 149 LYS C N 1
ATOM 4632 C CA . LYS C 1 152 ? 34.123 6.623 68.788 1.00 38.05 149 LYS C CA 1
ATOM 4633 C C . LYS C 1 152 ? 33.026 5.566 68.813 1.00 36.93 149 LYS C C 1
ATOM 4634 O O . LYS C 1 152 ? 32.844 4.844 67.841 1.00 33.41 149 LYS C O 1
ATOM 4640 N N . TYR C 1 153 ? 32.305 5.506 69.924 1.00 36.30 150 TYR C N 1
ATOM 4641 C CA . TYR C 1 153 ? 31.283 4.513 70.148 1.00 40.84 150 TYR C CA 1
ATOM 4642 C C . TYR C 1 153 ? 30.137 5.241 70.789 1.00 38.45 150 TYR C C 1
ATOM 4643 O O . TYR C 1 153 ? 30.324 6.027 71.716 1.00 39.39 150 TYR C O 1
ATOM 4652 N N . GLY C 1 154 ? 28.940 4.960 70.315 1.00 34.96 151 GLY C N 1
ATOM 4653 C CA . GLY C 1 154 ? 27.727 5.316 71.038 1.00 32.21 151 GLY C CA 1
ATOM 4654 C C . GLY C 1 154 ? 26.581 5.397 70.057 1.00 30.63 151 GLY C C 1
ATOM 4655 O O . GLY C 1 154 ? 26.663 4.885 68.961 1.00 30.56 151 GLY C O 1
ATOM 4656 N N . SER C 1 155 ? 25.485 6.003 70.466 1.00 30.26 152 SER C N 1
ATOM 4657 C CA . SER C 1 155 ? 24.349 6.082 69.597 1.00 31.08 152 SER C CA 1
ATOM 4658 C C . SER C 1 155 ? 23.774 7.468 69.597 1.00 28.81 152 SER C C 1
ATOM 4659 O O . SER C 1 155 ? 23.787 8.161 70.623 1.00 26.48 152 SER C O 1
ATOM 4662 N N . ILE C 1 156 ? 23.265 7.850 68.435 1.00 25.14 153 ILE C N 1
ATOM 4663 C CA . ILE C 1 156 ? 22.579 9.099 68.269 1.00 26.10 153 ILE C CA 1
ATOM 4664 C C . ILE C 1 156 ? 21.179 8.839 67.728 1.00 25.10 153 ILE C C 1
ATOM 4665 O O . ILE C 1 156 ? 21.025 8.460 66.568 1.00 22.11 153 ILE C O 1
ATOM 4670 N N . THR C 1 157 ? 20.172 9.086 68.554 1.00 24.40 154 THR C N 1
ATOM 4671 C CA . THR C 1 157 ? 18.802 8.799 68.188 1.00 28.17 154 THR C CA 1
ATOM 4672 C C . THR C 1 157 ? 18.142 10.039 67.623 1.00 26.47 154 THR C C 1
ATOM 4673 O O . THR C 1 157 ? 18.575 11.144 67.868 1.00 26.39 154 THR C O 1
ATOM 4677 N N . GLY C 1 158 ? 17.054 9.848 66.902 1.00 23.47 155 GLY C N 1
ATOM 4678 C CA . GLY C 1 158 ? 16.245 10.986 66.487 1.00 23.06 155 GLY C CA 1
ATOM 4679 C C . GLY C 1 158 ? 16.760 11.575 65.207 1.00 23.50 155 GLY C C 1
ATOM 4680 O O . GLY C 1 158 ? 17.544 10.940 64.473 1.00 22.03 155 GLY C O 1
ATOM 4681 N N . MET C 1 159 ? 16.271 12.776 64.915 1.00 19.91 156 MET C N 1
ATOM 4682 C CA . MET C 1 159 ? 16.520 13.409 63.652 1.00 20.54 156 MET C CA 1
ATOM 4683 C C . MET C 1 159 ? 18.009 13.535 63.391 1.00 20.59 156 MET C C 1
ATOM 4684 O O . MET C 1 159 ? 18.469 13.270 62.268 1.00 22.15 156 MET C O 1
ATOM 4689 N N . SER C 1 160 ? 18.766 13.895 64.413 1.00 19.63 157 SER C N 1
ATOM 4690 C CA . SER C 1 160 ? 20.215 14.101 64.260 1.00 21.74 157 SER C CA 1
ATOM 4691 C C . SER C 1 160 ? 20.924 12.821 63.773 1.00 21.96 157 SER C C 1
ATOM 4692 O O . SER C 1 160 ? 21.715 12.867 62.848 1.00 19.83 157 SER C O 1
ATOM 4695 N N . GLY C 1 161 ? 20.616 11.683 64.387 1.00 21.38 158 GLY C N 1
ATOM 4696 C CA . GLY C 1 161 ? 21.161 10.383 63.958 1.00 20.78 158 GLY C CA 1
ATOM 4697 C C . GLY C 1 161 ? 20.756 9.982 62.560 1.00 20.35 158 GLY C C 1
ATOM 4698 O O . GLY C 1 161 ? 21.590 9.534 61.776 1.00 20.34 158 GLY C O 1
ATOM 4699 N N . LYS C 1 162 ? 19.502 10.235 62.216 1.00 21.17 159 LYS C N 1
ATOM 4700 C CA . LYS C 1 162 ? 18.998 9.871 60.909 1.00 24.11 159 LYS C CA 1
ATOM 4701 C C . LYS C 1 162 ? 19.623 10.707 59.814 1.00 22.70 159 LYS C C 1
ATOM 4702 O O . LYS C 1 162 ? 20.074 10.188 58.808 1.00 22.60 159 LYS C O 1
ATOM 4708 N N . LEU C 1 163 ? 19.685 12.015 60.033 1.00 22.98 160 LEU C N 1
ATOM 4709 C CA . LEU C 1 163 ? 20.311 12.935 59.067 1.00 22.57 160 LEU C CA 1
ATOM 4710 C C . LEU C 1 163 ? 21.789 12.663 58.855 1.00 20.60 160 LEU C C 1
ATOM 4711 O O . LEU C 1 163 ? 22.271 12.644 57.745 1.00 20.48 160 LEU C O 1
ATOM 4716 N N . LEU C 1 164 ? 22.505 12.441 59.928 1.00 20.40 161 LEU C N 1
ATOM 4717 C CA . LEU C 1 164 ? 23.925 12.120 59.811 1.00 23.15 161 LEU C CA 1
ATOM 4718 C C . LEU C 1 164 ? 24.108 10.996 58.777 1.00 24.20 161 LEU C C 1
ATOM 4719 O O . LEU C 1 164 ? 24.887 11.135 57.841 1.00 26.95 161 LEU C O 1
ATOM 4724 N N . TRP C 1 165 ? 23.349 9.915 58.950 1.00 26.05 162 TRP C N 1
ATOM 4725 C CA . TRP C 1 165 ? 23.476 8.716 58.122 1.00 27.23 162 TRP C CA 1
ATOM 4726 C C . TRP C 1 165 ? 22.947 9.005 56.716 1.00 26.61 162 TRP C C 1
ATOM 4727 O O . TRP C 1 165 ? 23.648 8.788 55.730 1.00 26.28 162 TRP C O 1
ATOM 4738 N N . GLU C 1 166 ? 21.731 9.534 56.615 1.00 27.06 163 GLU C N 1
ATOM 4739 C CA . GLU C 1 166 ? 21.090 9.644 55.295 1.00 28.18 163 GLU C CA 1
ATOM 4740 C C . GLU C 1 166 ? 21.779 10.681 54.437 1.00 26.97 163 GLU C C 1
ATOM 4741 O O . GLU C 1 166 ? 21.939 10.486 53.230 1.00 26.54 163 GLU C O 1
ATOM 4747 N N . ALA C 1 167 ? 22.191 11.786 55.042 1.00 23.83 164 ALA C N 1
ATOM 4748 C CA . ALA C 1 167 ? 22.881 12.817 54.287 1.00 25.16 164 ALA C CA 1
ATOM 4749 C C . ALA C 1 167 ? 24.211 12.302 53.759 1.00 25.06 164 ALA C C 1
ATOM 4750 O O . ALA C 1 167 ? 24.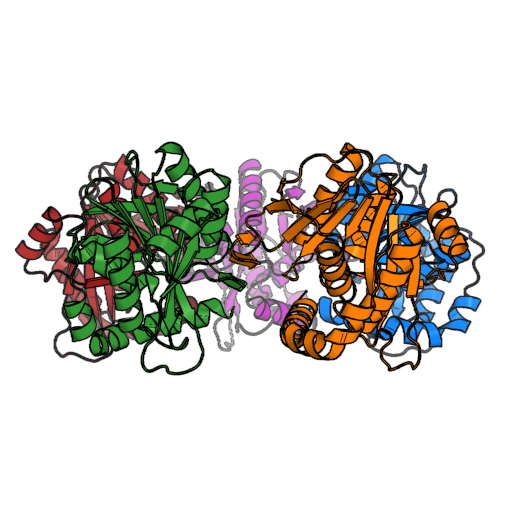578 12.544 52.609 1.00 25.31 164 ALA C O 1
ATOM 4752 N N . SER C 1 168 ? 24.928 11.574 54.593 1.00 27.59 165 SER C N 1
ATOM 4753 C CA . SER C 1 168 ? 26.194 10.997 54.166 1.00 29.90 165 SER C CA 1
ATOM 4754 C C . SER C 1 168 ? 26.003 9.990 53.023 1.00 30.14 165 SER C C 1
ATOM 4755 O O . SER C 1 168 ? 26.727 10.018 52.054 1.00 32.87 165 SER C O 1
ATOM 4758 N N . ARG C 1 169 ? 25.001 9.138 53.144 1.00 31.37 166 ARG C N 1
ATOM 4759 C CA . ARG C 1 169 ? 24.613 8.223 52.069 1.00 35.11 166 ARG C CA 1
ATOM 4760 C C . ARG C 1 169 ? 24.313 8.921 50.759 1.00 34.59 166 ARG C C 1
ATOM 4761 O O . ARG C 1 169 ? 24.566 8.361 49.699 1.00 38.48 166 ARG C O 1
ATOM 4769 N N . ALA C 1 170 ? 23.758 10.127 50.818 1.00 31.53 167 ALA C N 1
ATOM 4770 C CA . ALA C 1 170 ? 23.484 10.871 49.612 1.00 29.17 167 ALA C CA 1
ATOM 4771 C C . ALA C 1 170 ? 24.715 11.593 49.101 1.00 29.19 167 ALA C C 1
ATOM 4772 O O . ALA C 1 170 ? 24.618 12.357 48.150 1.00 29.27 167 ALA C O 1
ATOM 4774 N N . GLY C 1 171 ? 25.882 11.362 49.707 1.00 27.83 168 GLY C N 1
ATOM 4775 C CA . GLY C 1 171 ? 27.124 11.997 49.244 1.00 30.12 168 GLY C CA 1
ATOM 4776 C C . GLY C 1 171 ? 27.330 13.431 49.765 1.00 31.99 168 GLY C C 1
ATOM 4777 O O . GLY C 1 171 ? 28.158 14.156 49.249 1.00 29.68 168 GLY C O 1
ATOM 4778 N N . LEU C 1 172 ? 26.580 13.834 50.789 1.00 31.37 169 LEU C N 1
ATOM 4779 C CA . LEU C 1 172 ? 26.734 15.165 51.380 1.00 32.37 169 LEU C CA 1
ATOM 4780 C C . LEU C 1 172 ? 27.715 15.088 52.542 1.00 30.18 169 LEU C C 1
ATOM 4781 O O . LEU C 1 172 ? 27.909 14.038 53.138 1.00 31.64 169 LEU C O 1
ATOM 4786 N N . LYS C 1 173 ? 28.297 16.217 52.875 1.00 28.88 170 LYS C N 1
ATOM 4787 C CA . LYS C 1 173 ? 29.151 16.348 54.045 1.00 28.74 170 LYS C CA 1
ATOM 4788 C C . LYS C 1 173 ? 28.275 16.570 55.258 1.00 27.09 170 LYS C C 1
ATOM 4789 O O . LYS C 1 173 ? 27.562 17.586 55.343 1.00 27.51 170 LYS C O 1
ATOM 4795 N N . SER C 1 174 ? 28.311 15.622 56.181 1.00 23.98 171 SER C N 1
ATOM 4796 C CA . SER C 1 174 ? 27.401 15.622 57.326 1.00 23.29 171 SER C CA 1
ATOM 4797 C C . SER C 1 174 ? 28.194 15.553 58.623 1.00 21.55 171 SER C C 1
ATOM 4798 O O . SER C 1 174 ? 29.309 14.979 58.684 1.00 22.58 171 SER C O 1
ATOM 4801 N N . TYR C 1 175 ? 27.651 16.208 59.642 1.00 20.29 172 TYR C N 1
ATOM 4802 C CA . TYR C 1 175 ? 28.247 16.294 60.956 1.00 20.48 172 TYR C CA 1
ATOM 4803 C C . TYR C 1 175 ? 27.178 16.300 62.028 1.00 19.69 172 TYR C C 1
ATOM 4804 O O . TYR C 1 175 ? 26.087 16.833 61.807 1.00 22.15 172 TYR C O 1
ATOM 4813 N N . VAL C 1 176 ? 27.529 15.813 63.215 1.00 18.92 173 VAL C N 1
ATOM 4814 C CA . VAL C 1 176 ? 26.798 16.096 64.422 1.00 18.87 173 VAL C CA 1
ATOM 4815 C C . VAL C 1 176 ? 27.733 16.662 65.496 1.00 20.09 173 VAL C C 1
ATOM 4816 O O . VAL C 1 176 ? 28.811 16.137 65.719 1.00 20.06 173 VAL C O 1
ATOM 4820 N N . LEU C 1 177 ? 27.314 17.745 66.137 1.00 19.39 174 LEU C N 1
ATOM 4821 C CA . LEU C 1 177 ? 27.981 18.256 67.328 1.00 21.89 174 LEU C CA 1
ATOM 4822 C C . LEU C 1 177 ? 27.148 17.897 68.536 1.00 21.24 174 LEU C C 1
ATOM 4823 O O . LEU C 1 177 ? 25.951 18.155 68.550 1.00 22.80 174 LEU C O 1
ATOM 4828 N N . LEU C 1 178 ? 27.769 17.281 69.530 1.00 22.70 175 LEU C N 1
ATOM 4829 C CA . LEU C 1 178 ? 27.062 16.810 70.716 1.00 23.14 175 LEU C CA 1
ATOM 4830 C C . LEU C 1 178 ? 27.593 17.481 71.977 1.00 21.08 175 LEU C C 1
ATOM 4831 O O . LEU C 1 178 ? 28.734 17.241 72.395 1.00 19.18 175 LEU C O 1
ATOM 4836 N N . GLY C 1 179 ? 26.742 18.272 72.611 1.00 18.92 176 GLY C N 1
ATOM 4837 C CA . GLY C 1 179 ? 27.073 18.869 73.877 1.00 19.91 176 GLY C CA 1
ATOM 4838 C C . GLY C 1 179 ? 26.757 17.919 75.005 1.00 20.39 176 GLY C C 1
ATOM 4839 O O . GLY C 1 179 ? 25.621 17.551 75.203 1.00 21.68 176 GLY C O 1
ATOM 4840 N N . GLU C 1 180 ? 27.772 17.517 75.740 1.00 21.27 177 GLU C N 1
ATOM 4841 C CA . GLU C 1 180 ? 27.576 16.828 77.000 1.00 23.40 177 GLU C CA 1
ATOM 4842 C C . GLU C 1 180 ? 26.680 17.618 77.918 1.00 24.42 177 GLU C C 1
ATOM 4843 O O . GLU C 1 180 ? 26.766 18.853 78.000 1.00 21.34 177 GLU C O 1
ATOM 4849 N N . THR C 1 181 ? 25.804 16.889 78.596 1.00 25.04 178 THR C N 1
ATOM 4850 C CA . THR C 1 181 ? 24.827 17.501 79.489 1.00 27.08 178 THR C CA 1
ATOM 4851 C C . THR C 1 181 ? 24.379 16.471 80.533 1.00 26.70 178 THR C C 1
ATOM 4852 O O . THR C 1 181 ? 24.656 15.280 80.391 1.00 28.12 178 THR C O 1
ATOM 4856 N N . PHE C 1 182 ? 23.729 16.940 81.584 1.00 28.14 179 PHE C N 1
ATOM 4857 C CA . PHE C 1 182 ? 23.258 16.059 82.659 1.00 33.01 179 PHE C CA 1
ATOM 4858 C C . PHE C 1 182 ? 22.411 14.902 82.085 1.00 34.01 179 PHE C C 1
ATOM 4859 O O . PHE C 1 182 ? 22.718 13.729 82.287 1.00 33.90 179 PHE C O 1
ATOM 4867 N N . GLY C 1 183 ? 21.385 15.257 81.326 1.00 32.55 180 GLY C N 1
ATOM 4868 C CA . GLY C 1 183 ? 20.525 14.267 80.710 1.00 35.97 180 GLY C CA 1
ATOM 4869 C C . GLY C 1 183 ? 19.081 14.408 81.164 1.00 37.12 180 GLY C C 1
ATOM 4870 O O . GLY C 1 183 ? 18.217 13.739 80.620 1.00 38.75 180 GLY C O 1
ATOM 4871 N N . ASP C 1 184 ? 18.831 15.294 82.132 1.00 36.05 181 ASP C N 1
ATOM 4872 C CA . ASP C 1 184 ? 17.605 15.295 82.904 1.00 38.21 181 ASP C CA 1
ATOM 4873 C C . ASP C 1 184 ? 16.946 16.647 82.849 1.00 36.74 181 ASP C C 1
ATOM 4874 O O . ASP C 1 184 ? 15.921 16.821 83.482 1.00 34.03 181 ASP C O 1
ATOM 4879 N N . ARG C 1 185 ? 17.533 17.620 82.151 1.00 31.86 182 ARG C N 1
ATOM 4880 C CA . ARG C 1 185 ? 17.042 18.978 82.252 1.00 32.67 182 ARG C CA 1
ATOM 4881 C C . ARG C 1 185 ? 17.413 19.791 81.010 1.00 31.61 182 ARG C C 1
ATOM 4882 O O . ARG C 1 185 ? 18.405 19.503 80.362 1.00 31.33 182 ARG C O 1
ATOM 4890 N N . PRO C 1 186 ? 16.638 20.824 80.705 1.00 29.63 183 PRO C N 1
ATOM 4891 C CA . PRO C 1 186 ? 17.100 21.793 79.734 1.00 30.09 183 PRO C CA 1
ATOM 4892 C C . PRO C 1 186 ? 18.461 22.405 80.125 1.00 30.40 183 PRO C C 1
ATOM 4893 O O . PRO C 1 186 ? 18.686 22.688 81.314 1.00 29.67 183 PRO C O 1
ATOM 4897 N N . ASP C 1 187 ? 19.379 22.496 79.156 1.00 25.05 184 ASP C N 1
ATOM 4898 C CA . ASP C 1 187 ? 20.753 22.849 79.446 1.00 23.44 184 ASP C CA 1
ATOM 4899 C C . ASP C 1 187 ? 21.253 23.908 78.477 1.00 24.29 184 ASP C C 1
ATOM 4900 O O . ASP C 1 187 ? 21.910 23.619 77.494 1.00 22.88 184 ASP C O 1
ATOM 4905 N N . PRO C 1 188 ? 20.940 25.157 78.776 1.00 25.14 185 PRO C N 1
ATOM 4906 C CA . PRO C 1 188 ? 21.428 26.255 77.947 1.00 24.44 185 PRO C CA 1
ATOM 4907 C C . PRO C 1 188 ? 22.932 26.439 77.979 1.00 23.55 185 PRO C C 1
ATOM 4908 O O . PRO C 1 188 ? 23.483 26.971 77.005 1.00 21.44 185 PRO C O 1
ATOM 4912 N N . ARG C 1 189 ? 23.601 25.955 79.027 1.00 23.40 186 ARG C N 1
ATOM 4913 C CA . ARG C 1 189 ? 25.057 26.011 79.084 1.00 23.65 186 ARG C CA 1
ATOM 4914 C C . ARG C 1 189 ? 25.707 25.066 78.108 1.00 23.15 186 ARG C C 1
ATOM 4915 O O . ARG C 1 189 ? 26.669 25.428 77.457 1.00 23.09 186 ARG C O 1
ATOM 4923 N N . ALA C 1 190 ? 25.189 23.836 78.018 1.00 23.39 187 ALA C N 1
ATOM 4924 C CA . ALA C 1 190 ? 25.611 22.935 76.977 1.00 21.93 187 ALA C CA 1
ATOM 4925 C C . ALA C 1 190 ? 25.327 23.521 75.588 1.00 20.04 187 ALA C C 1
ATOM 4926 O O . ALA C 1 190 ? 26.149 23.400 74.688 1.00 21.63 187 ALA C O 1
ATOM 4928 N N . ALA C 1 191 ? 24.169 24.140 75.414 1.00 18.73 188 ALA C N 1
ATOM 4929 C CA . ALA C 1 191 ? 23.840 24.763 74.153 1.00 17.97 188 ALA C CA 1
ATOM 4930 C C . ALA C 1 191 ? 24.884 25.817 73.792 1.00 19.97 188 ALA C C 1
ATOM 4931 O O . ALA C 1 191 ? 25.340 25.879 72.641 1.00 19.38 188 ALA C O 1
ATOM 4933 N N . ALA C 1 192 ? 25.282 26.611 74.780 1.00 19.22 189 ALA C N 1
ATOM 4934 C CA . ALA C 1 192 ? 26.304 27.611 74.584 1.00 19.59 189 ALA C CA 1
ATOM 4935 C C . ALA C 1 192 ? 27.629 27.012 74.163 1.00 19.59 189 ALA C C 1
ATOM 4936 O O . ALA C 1 192 ? 28.257 27.527 73.258 1.00 19.14 189 ALA C O 1
ATOM 4938 N N . ASN C 1 193 ? 28.036 25.918 74.784 1.00 19.75 190 ASN C N 1
ATOM 4939 C CA . ASN C 1 193 ? 29.214 25.198 74.333 1.00 19.99 190 ASN C CA 1
ATOM 4940 C C . ASN C 1 193 ? 29.125 24.774 72.858 1.00 21.37 190 ASN C C 1
ATOM 4941 O O . ASN C 1 193 ? 30.112 24.886 72.114 1.00 21.07 190 ASN C O 1
ATOM 4946 N N . VAL C 1 194 ? 27.966 24.276 72.443 1.00 18.83 191 VAL C N 1
ATOM 4947 C CA . VAL C 1 194 ? 27.785 23.848 71.072 1.00 18.96 191 VAL C CA 1
ATOM 4948 C C . VAL C 1 194 ? 27.854 25.055 70.120 1.00 19.13 191 VAL C C 1
ATOM 4949 O O . VAL C 1 194 ? 28.434 24.970 69.047 1.00 19.07 191 VAL C O 1
ATOM 4953 N N . VAL C 1 195 ? 27.255 26.160 70.502 1.00 19.27 192 VAL C N 1
ATOM 4954 C CA . VAL C 1 195 ? 27.278 27.326 69.648 1.00 20.74 192 VAL C CA 1
ATOM 4955 C C . VAL C 1 195 ? 28.703 27.824 69.444 1.00 21.27 192 VAL C C 1
ATOM 4956 O O . VAL C 1 195 ? 29.057 28.205 68.341 1.00 20.51 192 VAL C O 1
ATOM 4960 N N . GLU C 1 196 ? 29.513 27.792 70.492 1.00 23.10 193 GLU C N 1
ATOM 4961 C CA . GLU C 1 196 ? 30.905 28.214 70.362 1.00 25.46 193 GLU C CA 1
ATOM 4962 C C . GLU C 1 196 ? 31.685 27.356 69.344 1.00 25.63 193 GLU C C 1
ATOM 4963 O O . GLU C 1 196 ? 32.451 27.874 68.534 1.00 22.85 193 GLU C O 1
ATOM 4969 N N . VAL C 1 197 ? 31.437 26.049 69.331 1.00 25.53 194 VAL C N 1
ATOM 4970 C CA . VAL C 1 197 ? 32.055 25.199 68.324 1.00 22.62 194 VAL C CA 1
ATOM 4971 C C . VAL C 1 197 ? 31.521 25.487 66.932 1.00 22.82 194 VAL C C 1
ATOM 4972 O O . VAL C 1 197 ? 32.292 25.548 65.968 1.00 21.44 194 VAL C O 1
ATOM 4976 N N . LEU C 1 198 ? 30.224 25.680 66.816 1.00 22.41 195 LEU C N 1
ATOM 4977 C CA . LEU C 1 198 ? 29.651 25.996 65.532 1.00 25.98 195 LEU C CA 1
ATOM 4978 C C . LEU C 1 198 ? 30.211 27.316 64.952 1.00 26.75 195 LEU C C 1
ATOM 4979 O O . LEU C 1 198 ? 30.389 27.455 63.742 1.00 26.73 195 LEU C O 1
ATOM 4984 N N . ASN C 1 199 ? 30.399 28.293 65.826 1.00 27.71 196 ASN C N 1
ATOM 4985 C CA . ASN C 1 199 ? 31.081 29.551 65.512 1.00 26.74 196 ASN C CA 1
ATOM 4986 C C . ASN C 1 199 ? 32.440 29.335 64.818 1.00 29.74 196 ASN C C 1
ATOM 4987 O O . ASN C 1 199 ? 32.714 29.924 63.776 1.00 29.24 196 ASN C O 1
ATOM 4992 N N . LYS C 1 200 ? 33.251 28.474 65.410 1.00 30.04 197 LYS C N 1
ATOM 4993 C CA . LYS C 1 200 ? 34.566 28.145 64.904 1.00 32.76 197 LYS C CA 1
ATOM 4994 C C . LYS C 1 200 ? 34.453 27.446 63.574 1.00 31.90 197 LYS C C 1
ATOM 4995 O O . LYS C 1 200 ? 35.179 27.746 62.634 1.00 29.71 197 LYS C O 1
ATOM 5001 N N . MET C 1 201 ? 33.504 26.532 63.485 1.00 29.32 198 MET C N 1
ATOM 5002 C CA . MET C 1 201 ? 33.317 25.749 62.285 1.00 30.82 198 MET C CA 1
ATOM 5003 C C . MET C 1 201 ? 32.834 26.562 61.089 1.00 29.17 198 MET C C 1
ATOM 5004 O O . MET C 1 201 ? 33.295 26.358 59.977 1.00 30.97 198 MET C O 1
ATOM 5009 N N . LEU C 1 202 ? 31.938 27.508 61.304 1.00 24.76 199 LEU C N 1
ATOM 5010 C CA . LEU C 1 202 ? 31.390 28.280 60.210 1.00 23.85 199 LEU C CA 1
ATOM 5011 C C . LEU C 1 202 ? 31.978 29.711 60.082 1.00 24.47 199 LEU C C 1
ATOM 5012 O O . LEU C 1 202 ? 31.543 30.479 59.239 1.00 25.58 199 LEU C O 1
ATOM 5017 N N . GLY C 1 203 ? 32.934 30.063 60.939 1.00 25.66 200 GLY C N 1
ATOM 5018 C CA . GLY C 1 203 ? 33.497 31.413 60.975 1.00 25.72 200 GLY C CA 1
ATOM 5019 C C . GLY C 1 203 ? 32.477 32.475 61.336 1.00 25.65 200 GLY C C 1
ATOM 5020 O O . GLY C 1 203 ? 32.380 33.493 60.664 1.00 25.19 200 GLY C O 1
ATOM 5021 N N . LEU C 1 204 ? 31.684 32.220 62.377 1.00 25.47 201 LEU C N 1
ATOM 5022 C CA . LEU C 1 204 ? 30.738 33.183 62.895 1.00 24.16 201 LEU C CA 1
ATOM 5023 C C . LEU C 1 204 ? 31.265 33.686 64.240 1.00 23.47 201 LEU C C 1
ATOM 5024 O O . LEU C 1 204 ? 32.173 33.089 64.814 1.00 25.77 201 LEU C O 1
ATOM 5029 N N . ASN C 1 205 ? 30.736 34.791 64.735 1.00 24.12 202 ASN C N 1
ATOM 5030 C CA . ASN C 1 205 ? 31.260 35.428 65.957 1.00 27.24 202 ASN C CA 1
ATOM 5031 C C . ASN C 1 205 ? 30.156 35.666 66.977 1.00 25.31 202 ASN C C 1
ATOM 5032 O O . ASN C 1 205 ? 30.149 36.659 67.697 1.00 23.00 202 ASN C O 1
ATOM 5037 N N . VAL C 1 206 ? 29.190 34.767 66.983 1.00 24.01 203 VAL C N 1
ATOM 5038 C CA . VAL C 1 206 ? 28.015 34.973 67.794 1.00 24.88 203 VAL C CA 1
ATOM 5039 C C . VAL C 1 206 ? 28.433 34.796 69.247 1.00 23.98 203 VAL C C 1
ATOM 5040 O O . VAL C 1 206 ? 29.117 33.827 69.544 1.00 27.96 203 VAL C O 1
ATOM 5044 N N . SER C 1 207 ? 28.208 35.813 70.069 1.00 21.14 204 SER C N 1
ATOM 5045 C CA . SER C 1 207 ? 28.556 35.750 71.470 1.00 22.68 204 SER C CA 1
ATOM 5046 C C . SER C 1 207 ? 27.498 34.883 72.194 1.00 21.64 204 SER C C 1
ATOM 5047 O O . SER C 1 207 ? 26.310 35.021 71.934 1.00 16.65 204 SER C O 1
ATOM 5050 N N . VAL C 1 208 ? 27.964 33.977 73.049 1.00 21.33 205 VAL C N 1
ATOM 5051 C CA . VAL C 1 208 ? 27.053 33.164 73.832 1.00 24.06 205 VAL C CA 1
ATOM 5052 C C . VAL C 1 208 ? 26.744 33.769 75.203 1.00 26.39 205 VAL C C 1
ATOM 5053 O O . VAL C 1 208 ? 25.965 33.188 75.960 1.00 24.49 205 VAL C O 1
ATOM 5057 N N . GLU C 1 209 ? 27.286 34.949 75.496 1.00 27.03 206 GLU C N 1
ATOM 5058 C CA . GLU C 1 209 ? 27.037 35.587 76.777 1.00 29.62 206 GLU C CA 1
ATOM 5059 C C . GLU C 1 209 ? 25.555 35.785 77.079 1.00 27.64 206 GLU C C 1
ATOM 5060 O O . GLU C 1 209 ? 25.146 35.562 78.192 1.00 28.85 206 GLU C O 1
ATOM 5066 N N . PRO C 1 210 ? 24.750 36.202 76.093 1.00 31.02 207 PRO C N 1
ATOM 5067 C CA . PRO C 1 210 ? 23.328 36.399 76.410 1.00 31.55 207 PRO C CA 1
ATOM 5068 C C . PRO C 1 210 ? 22.655 35.114 76.827 1.00 35.73 207 PRO C C 1
ATOM 5069 O O . PRO C 1 210 ? 21.701 35.135 77.606 1.00 33.04 207 PRO C O 1
ATOM 5073 N N . LEU C 1 211 ? 23.172 34.005 76.305 1.00 37.33 208 LEU C N 1
ATOM 5074 C CA . LEU C 1 211 ? 22.668 32.683 76.608 1.00 33.91 208 LEU C CA 1
ATOM 5075 C C . LEU C 1 211 ? 23.034 32.270 78.007 1.00 34.01 208 LEU C C 1
ATOM 5076 O O . LEU C 1 211 ? 22.185 31.782 78.749 1.00 30.52 208 LEU C O 1
ATOM 5081 N N . LEU C 1 212 ? 24.290 32.480 78.377 1.00 31.74 209 LEU C N 1
ATOM 5082 C CA . LEU C 1 212 ? 24.744 32.152 79.718 1.00 33.04 209 LEU C CA 1
ATOM 5083 C C . LEU C 1 212 ? 24.078 33.059 80.764 1.00 35.66 209 LEU C C 1
ATOM 5084 O O . LEU C 1 212 ? 23.749 32.609 81.863 1.00 33.77 209 LEU C O 1
ATOM 5089 N N . LYS C 1 213 ? 23.816 34.301 80.381 1.00 38.63 210 LYS C N 1
ATOM 5090 C CA . LYS C 1 213 ? 23.227 35.277 81.292 1.00 44.88 210 LYS C CA 1
ATOM 5091 C C . LYS C 1 213 ? 21.792 34.890 81.639 1.00 40.28 210 LYS C C 1
ATOM 5092 O O . LYS C 1 213 ? 21.342 35.133 82.737 1.00 38.98 210 LYS C O 1
ATOM 5098 N N . GLU C 1 214 ? 21.070 34.298 80.695 1.00 38.59 211 GLU C N 1
ATOM 5099 C CA . GLU C 1 214 ? 19.667 33.962 80.915 1.00 37.37 211 GLU C CA 1
ATOM 5100 C C . GLU C 1 214 ? 19.450 32.487 81.204 1.00 33.65 211 GLU C C 1
ATOM 5101 O O . GLU C 1 214 ? 18.345 31.981 81.026 1.00 36.78 211 GLU C O 1
ATOM 5107 N N . ALA C 1 215 ? 20.516 31.782 81.548 1.00 30.62 212 ALA C N 1
ATOM 5108 C CA . ALA C 1 215 ? 20.475 30.309 81.630 1.00 31.30 212 ALA C CA 1
ATOM 5109 C C . ALA C 1 215 ? 19.393 29.826 82.590 1.00 33.14 212 ALA C C 1
ATOM 5110 O O . ALA C 1 215 ? 18.588 28.974 82.219 1.00 31.56 212 ALA C O 1
ATOM 5112 N N . GLU C 1 216 ? 19.350 30.430 83.779 1.00 31.97 213 GLU C N 1
ATOM 5113 C CA . GLU C 1 216 ? 18.357 30.107 84.790 1.00 38.13 213 GLU C CA 1
ATOM 5114 C C . GLU C 1 216 ? 16.918 30.324 84.300 1.00 38.81 213 GLU C C 1
ATOM 5115 O O . GLU C 1 216 ? 16.070 29.420 84.386 1.00 36.75 213 GLU C O 1
ATOM 5121 N N . MET C 1 217 ? 16.667 31.470 83.695 1.00 37.50 214 MET C N 1
ATOM 5122 C CA . MET C 1 217 ? 15.358 31.754 83.123 1.00 39.87 214 MET C CA 1
ATOM 5123 C C . MET C 1 217 ? 14.957 30.770 81.997 1.00 39.05 214 MET C C 1
ATOM 5124 O O . MET C 1 217 ? 13.810 30.289 81.943 1.00 40.93 214 MET C O 1
ATOM 5129 N N . ILE C 1 218 ? 15.880 30.492 81.077 1.00 35.57 215 ILE C N 1
ATOM 5130 C CA . ILE C 1 218 ? 15.600 29.566 79.953 1.00 31.41 215 ILE C CA 1
ATOM 5131 C C . ILE C 1 218 ? 15.310 28.165 80.481 1.00 27.85 215 ILE C C 1
ATOM 5132 O O . ILE C 1 218 ? 14.386 27.507 80.027 1.00 25.87 215 ILE C O 1
ATOM 5137 N N . GLU C 1 219 ? 16.088 27.741 81.470 1.00 26.41 216 GLU C N 1
ATOM 5138 C CA . GLU C 1 219 ? 15.850 26.475 82.099 1.00 33.51 216 GLU C CA 1
ATOM 5139 C C . GLU C 1 219 ? 14.425 26.374 82.645 1.00 38.48 216 GLU C C 1
ATOM 5140 O O . GLU C 1 219 ? 13.783 25.335 82.553 1.00 37.97 216 GLU C O 1
ATOM 5146 N N . GLU C 1 220 ? 13.940 27.467 83.196 1.00 43.58 217 GLU C N 1
ATOM 5147 C CA . GLU C 1 220 ? 12.592 27.519 83.748 1.00 50.63 217 GLU C CA 1
ATOM 5148 C C . GLU C 1 220 ? 11.531 27.554 82.686 1.00 42.27 217 GLU C C 1
ATOM 5149 O O . GLU C 1 220 ? 10.620 26.766 82.738 1.00 40.32 217 GLU C O 1
ATOM 5155 N N . GLN C 1 221 ? 11.624 28.472 81.742 1.00 40.66 218 GLN C N 1
ATOM 5156 C CA . GLN C 1 221 ? 10.610 28.517 80.699 1.00 46.20 218 GLN C CA 1
ATOM 5157 C C . GLN C 1 221 ? 10.526 27.238 79.821 1.00 42.67 218 GLN C C 1
ATOM 5158 O O . GLN C 1 221 ? 9.513 27.003 79.191 1.00 43.58 218 GLN C O 1
ATOM 5164 N N . LEU C 1 222 ? 11.568 26.410 79.783 1.00 40.86 219 LEU C N 1
ATOM 5165 C CA . LEU C 1 222 ? 11.526 25.213 78.946 1.00 40.14 219 LEU C CA 1
ATOM 5166 C C . LEU C 1 222 ? 11.297 23.948 79.744 1.00 40.59 219 LEU C C 1
ATOM 5167 O O . LEU C 1 222 ? 11.298 22.862 79.166 1.00 33.90 219 LEU C O 1
ATOM 5172 N N . ARG C 1 223 ? 11.128 24.074 81.060 1.00 45.49 220 ARG C N 1
ATOM 5173 C CA . ARG C 1 223 ? 11.052 22.885 81.922 1.00 54.11 220 ARG C CA 1
ATOM 5174 C C . ARG C 1 223 ? 9.830 22.027 81.564 1.00 49.66 220 ARG C C 1
ATOM 5175 O O . ARG C 1 223 ? 9.895 20.809 81.662 1.00 47.60 220 ARG C O 1
ATOM 5183 N N . ARG C 1 224 ? 8.738 22.667 81.161 1.00 51.14 221 ARG C N 1
ATOM 5184 C CA . ARG C 1 224 ? 7.542 21.925 80.788 1.00 60.18 221 ARG C CA 1
ATOM 5185 C C . ARG C 1 224 ? 7.766 21.193 79.462 1.00 54.53 221 ARG C C 1
ATOM 5186 O O . ARG C 1 224 ? 7.546 19.984 79.379 1.00 56.64 221 ARG C O 1
ATOM 5194 N N . MET C 1 225 ? 8.229 21.917 78.445 1.00 50.38 222 MET C N 1
ATOM 5195 C CA . MET C 1 225 ? 8.644 21.311 77.173 1.00 44.12 222 MET C CA 1
ATOM 5196 C C . MET C 1 225 ? 9.578 20.113 77.338 1.00 39.92 222 MET C C 1
ATOM 5197 O O . MET C 1 225 ? 9.410 19.081 76.688 1.00 41.31 222 MET C O 1
ATOM 5202 N N . HIS C 1 226 ? 10.531 20.223 78.236 1.00 34.02 223 HIS C N 1
ATOM 5203 C CA . HIS C 1 226 ? 11.422 19.107 78.487 1.00 39.18 223 HIS C CA 1
ATOM 5204 C C . HIS C 1 226 ? 10.646 17.910 79.052 1.00 45.77 223 HIS C C 1
ATOM 5205 O O . HIS C 1 226 ? 10.906 16.760 78.682 1.00 40.00 223 HIS C O 1
ATOM 5212 N N . GLU C 1 227 ? 9.726 18.207 79.970 1.00 52.08 224 GLU C N 1
ATOM 5213 C CA . GLU C 1 227 ? 8.847 17.216 80.604 1.00 56.89 224 GLU C CA 1
ATOM 5214 C C . GLU C 1 227 ? 7.979 16.529 79.554 1.00 51.70 224 GLU C C 1
ATOM 5215 O O . GLU C 1 227 ? 7.961 15.309 79.479 1.00 51.09 224 GLU C O 1
ATOM 5221 N N . GLN C 1 228 ? 7.271 17.333 78.759 1.00 52.36 225 GLN C N 1
ATOM 5222 C CA . GLN C 1 228 ? 6.543 16.877 77.569 1.00 56.29 225 GLN C CA 1
ATOM 5223 C C . GLN C 1 228 ? 7.375 15.901 76.737 1.00 56.67 225 GLN C C 1
ATOM 5224 O O . GLN C 1 228 ? 6.929 14.802 76.417 1.00 59.89 225 GLN C O 1
ATOM 5230 N N . MET C 1 229 ? 8.590 16.314 76.396 1.00 51.06 226 MET C N 1
ATOM 5231 C CA . MET C 1 229 ? 9.442 15.545 75.505 1.00 46.74 226 MET C CA 1
ATOM 5232 C C . MET C 1 229 ? 9.801 14.196 76.095 1.00 43.16 226 MET C C 1
ATOM 5233 O O . MET C 1 229 ? 9.734 13.181 75.388 1.00 38.85 226 MET C O 1
ATOM 5238 N N . GLU C 1 230 ? 10.161 14.167 77.373 1.00 42.60 227 GLU C N 1
ATOM 5239 C CA . GLU C 1 230 ? 10.535 12.908 78.041 1.00 50.63 227 GLU C CA 1
ATOM 5240 C C . GLU C 1 230 ? 9.352 11.936 78.116 1.00 54.92 227 GLU C C 1
ATOM 5241 O O . GLU C 1 230 ? 9.523 10.722 77.927 1.00 59.53 227 GLU C O 1
ATOM 5247 N N . GLU C 1 231 ? 8.162 12.465 78.384 1.00 56.97 228 GLU C N 1
ATOM 5248 C CA . GLU C 1 231 ? 6.950 11.654 78.359 1.00 64.68 228 GLU C CA 1
ATOM 5249 C C . GLU C 1 231 ? 6.760 11.001 76.994 1.00 62.44 228 GLU C C 1
ATOM 5250 O O . GLU C 1 231 ? 6.606 9.769 76.903 1.00 63.33 228 GLU C O 1
ATOM 5256 N N . ALA C 1 232 ? 6.828 11.809 75.941 1.00 59.07 229 ALA C N 1
ATOM 5257 C CA . ALA C 1 232 ? 6.680 11.303 74.579 1.00 60.25 229 ALA C CA 1
ATOM 5258 C C . ALA C 1 232 ? 7.754 10.274 74.204 1.00 61.49 229 ALA C C 1
ATOM 5259 O O . ALA C 1 232 ? 7.464 9.319 73.486 1.00 68.95 229 ALA C O 1
ATOM 5261 N N . ARG C 1 233 ? 8.972 10.436 74.710 1.00 65.25 230 ARG C N 1
ATOM 5262 C CA . ARG C 1 233 ? 10.058 9.502 74.398 1.00 74.41 230 ARG C CA 1
ATOM 5263 C C . ARG C 1 233 ? 9.798 8.095 74.906 1.00 75.67 230 ARG C C 1
ATOM 5264 O O . ARG C 1 233 ? 10.095 7.097 74.230 1.00 72.38 230 ARG C O 1
ATOM 5272 N N . ARG C 1 234 ? 9.288 8.016 76.123 1.00 79.14 231 ARG C N 1
ATOM 5273 C CA . ARG C 1 234 ? 9.213 6.734 76.773 1.00 88.63 231 ARG C CA 1
ATOM 5274 C C . ARG C 1 234 ? 8.038 5.836 76.334 1.00 91.43 231 ARG C C 1
ATOM 5275 O O . ARG C 1 234 ? 8.067 4.637 76.596 1.00 96.67 231 ARG C O 1
ATOM 5283 N N . LYS C 1 235 ? 7.071 6.371 75.587 1.00 89.06 232 LYS C N 1
ATOM 5284 C CA . LYS C 1 235 ? 6.283 5.543 74.649 1.00 87.60 232 LYS C CA 1
ATOM 5285 C C . LYS C 1 235 ? 7.154 4.777 73.653 1.00 82.03 232 LYS C C 1
ATOM 5286 O O . LYS C 1 235 ? 7.538 5.314 72.618 1.00 69.35 232 LYS C O 1
ATOM 5292 N N . LYS D 1 8 ? -11.959 13.595 49.107 1.00 65.27 5 LYS D N 1
ATOM 5293 C CA . LYS D 1 8 ? -12.608 12.266 49.400 1.00 67.25 5 LYS D CA 1
ATOM 5294 C C . LYS D 1 8 ? -12.945 12.012 50.897 1.00 59.59 5 LYS D C 1
ATOM 5295 O O . LYS D 1 8 ? -14.106 11.798 51.220 1.00 62.47 5 LYS D O 1
ATOM 5301 N N . PRO D 1 9 ? -11.948 12.051 51.807 1.00 52.90 6 PRO D N 1
ATOM 5302 C CA . PRO D 1 9 ? -12.130 11.834 53.273 1.00 48.87 6 PRO D CA 1
ATOM 5303 C C . PRO D 1 9 ? -13.026 12.878 53.967 1.00 46.30 6 PRO D C 1
ATOM 5304 O O . PRO D 1 9 ? -13.728 12.554 54.932 1.00 46.41 6 PRO D O 1
ATOM 5308 N N . VAL D 1 10 ? -12.944 14.129 53.526 1.00 40.84 7 VAL D N 1
ATOM 5309 C CA . VAL D 1 10 ? -13.852 15.176 53.996 1.00 40.57 7 VAL D CA 1
ATOM 5310 C C . VAL D 1 10 ? -14.421 15.891 52.806 1.00 37.03 7 VAL D C 1
ATOM 5311 O O . VAL D 1 10 ? -13.690 16.312 51.930 1.00 35.03 7 VAL D O 1
ATOM 5315 N N . ASN D 1 11 ? -15.726 16.048 52.791 1.00 38.13 8 ASN D N 1
ATOM 5316 C CA . ASN D 1 11 ? -16.364 16.856 51.781 1.00 42.97 8 ASN D CA 1
ATOM 5317 C C . ASN D 1 11 ? -17.116 18.040 52.426 1.00 38.11 8 ASN D C 1
ATOM 5318 O O . ASN D 1 11 ? -17.899 17.852 53.340 1.00 34.09 8 ASN D O 1
ATOM 5323 N N . LEU D 1 12 ? -16.908 19.252 51.934 1.00 37.61 9 LEU D N 1
ATOM 5324 C CA . LEU D 1 12 ? -17.740 20.383 52.331 1.00 37.00 9 LEU D CA 1
ATOM 5325 C C . LEU D 1 12 ? -18.953 20.475 51.472 1.00 35.28 9 LEU D C 1
ATOM 5326 O O . LEU D 1 12 ? -18.820 20.656 50.272 1.00 37.33 9 LEU D O 1
ATOM 5331 N N . VAL D 1 13 ? -20.132 20.440 52.073 1.00 34.53 10 VAL D N 1
ATOM 5332 C CA . VAL D 1 13 ? -21.340 20.736 51.334 1.00 35.00 10 VAL D CA 1
ATOM 5333 C C . VAL D 1 13 ? -21.726 22.167 51.691 1.00 36.95 10 VAL D C 1
ATOM 5334 O O . VAL D 1 13 ? -22.222 22.414 52.781 1.00 36.97 10 VAL D O 1
ATOM 5338 N N . LEU D 1 14 ? -21.457 23.098 50.778 1.00 33.10 11 LEU D N 1
ATOM 5339 C CA . LEU D 1 14 ? -21.510 24.489 51.088 1.00 34.54 11 LEU D CA 1
ATOM 5340 C C . LEU D 1 14 ? -21.597 25.300 49.807 1.00 34.71 11 LEU D C 1
ATOM 5341 O O . LEU D 1 14 ? -20.643 25.324 49.040 1.00 30.94 11 LEU D O 1
ATOM 5346 N N . PRO D 1 15 ? -22.726 25.998 49.576 1.00 35.39 12 PRO D N 1
ATOM 5347 C CA . PRO D 1 15 ? -22.768 26.857 48.391 1.00 36.12 12 PRO D CA 1
ATOM 5348 C C . PRO D 1 15 ? -21.807 28.033 48.483 1.00 33.45 12 PRO D C 1
ATOM 5349 O O . PRO D 1 15 ? -21.420 28.449 49.576 1.00 35.56 12 PRO D O 1
ATOM 5353 N N . GLU D 1 16 ? -21.421 28.533 47.321 1.00 34.51 13 GLU D N 1
ATOM 5354 C CA . GLU D 1 16 ? -20.547 29.690 47.207 1.00 37.45 13 GLU D CA 1
ATOM 5355 C C . GLU D 1 16 ? -21.222 30.927 47.737 1.00 34.71 13 GLU D C 1
ATOM 5356 O O . GLU D 1 16 ? -22.361 31.190 47.422 1.00 33.35 13 GLU D O 1
ATOM 5362 N N . VAL D 1 17 ? -20.518 31.641 48.602 1.00 33.17 14 VAL D N 1
ATOM 5363 C CA . VAL D 1 17 ? -20.931 32.952 49.026 1.00 32.52 14 VAL D CA 1
ATOM 5364 C C . VAL D 1 17 ? -19.796 33.886 48.677 1.00 33.69 14 VAL D C 1
ATOM 5365 O O . VAL D 1 17 ? -18.698 33.771 49.247 1.00 32.92 14 VAL D O 1
ATOM 5369 N N . GLU D 1 18 ? -19.992 34.743 47.685 1.00 34.54 15 GLU D N 1
ATOM 5370 C CA . GLU D 1 18 ? -18.870 35.534 47.160 1.00 40.12 15 GLU D CA 1
ATOM 5371 C C . GLU D 1 18 ? -18.486 36.554 48.229 1.00 38.08 15 GLU D C 1
ATOM 5372 O O . GLU D 1 18 ? -19.357 37.070 48.901 1.00 32.38 15 GLU D O 1
ATOM 5378 N N . ASN D 1 19 ? -17.185 36.786 48.394 1.00 39.81 16 ASN D N 1
ATOM 5379 C CA . ASN D 1 19 ? -16.664 37.750 49.373 1.00 42.49 16 ASN D CA 1
ATOM 5380 C C . ASN D 1 19 ? -17.133 37.465 50.814 1.00 34.44 16 ASN D C 1
ATOM 5381 O O . ASN D 1 19 ? -17.322 38.368 51.629 1.00 32.35 16 ASN D O 1
ATOM 5386 N N . ALA D 1 20 ? -17.275 36.187 51.116 1.00 30.34 17 ALA D N 1
ATOM 5387 C CA . ALA D 1 20 ? -17.679 35.741 52.427 1.00 30.68 17 ALA D CA 1
ATOM 5388 C C . ALA D 1 20 ? -16.817 36.365 53.536 1.00 27.50 17 ALA D C 1
ATOM 5389 O O . ALA D 1 20 ? -15.599 36.502 53.431 1.00 27.21 17 ALA D O 1
ATOM 5391 N N . ILE D 1 21 ? -17.483 36.731 54.611 1.00 26.44 18 ILE D N 1
ATOM 5392 C CA . ILE D 1 21 ? -16.864 36.824 55.920 1.00 24.90 18 ILE D CA 1
ATOM 5393 C C . ILE D 1 21 ? -17.151 35.527 56.675 1.00 23.61 18 ILE D C 1
ATOM 5394 O O . ILE D 1 21 ? -18.298 35.207 56.972 1.00 23.31 18 ILE D O 1
ATOM 5399 N N . PHE D 1 22 ? -16.088 34.771 56.942 1.00 21.89 19 PHE D N 1
ATOM 5400 C CA . PHE D 1 22 ? -16.182 33.427 57.484 1.00 21.51 19 PHE D CA 1
ATOM 5401 C C . PHE D 1 22 ? -15.732 33.463 58.929 1.00 22.40 19 PHE D C 1
ATOM 5402 O O . PHE D 1 22 ? -14.611 33.885 59.216 1.00 24.20 19 PHE D O 1
ATOM 5410 N N . ILE D 1 23 ? -16.596 33.023 59.821 1.00 21.40 20 ILE D N 1
ATOM 5411 C CA . ILE D 1 23 ? -16.333 33.067 61.250 1.00 22.57 20 ILE D CA 1
ATOM 5412 C C . ILE D 1 23 ? -16.361 31.661 61.804 1.00 21.96 20 ILE D C 1
ATOM 5413 O O . ILE D 1 23 ? -17.337 30.946 61.636 1.00 21.10 20 ILE D O 1
ATOM 5418 N N . GLU D 1 24 ? -15.294 31.274 62.461 1.00 22.10 21 GLU D N 1
ATOM 5419 C CA . GLU D 1 24 ? -15.163 29.894 62.949 1.00 22.08 21 GLU D CA 1
ATOM 5420 C C . GLU D 1 24 ? -15.162 29.901 64.460 1.00 21.24 21 GLU D C 1
ATOM 5421 O O . GLU D 1 24 ? -14.389 30.632 65.068 1.00 22.58 21 GLU D O 1
ATOM 5427 N N . GLY D 1 25 ? -16.009 29.089 65.073 1.00 21.23 22 GLY D N 1
ATOM 5428 C CA . GLY D 1 25 ? -16.053 28.980 66.518 1.00 22.93 22 GLY D CA 1
ATOM 5429 C C . GLY D 1 25 ? -16.140 27.541 67.012 1.00 26.76 22 GLY D C 1
ATOM 5430 O O . GLY D 1 25 ? -17.089 27.180 67.731 1.00 27.76 22 GLY D O 1
ATOM 5431 N N . TYR D 1 26 ? -15.158 26.711 66.643 1.00 25.63 23 TYR D N 1
ATOM 5432 C CA . TYR D 1 26 ? -15.194 25.287 66.994 1.00 25.09 23 TYR D CA 1
ATOM 5433 C C . TYR D 1 26 ? -14.904 25.147 68.485 1.00 25.43 23 TYR D C 1
ATOM 5434 O O . TYR D 1 26 ? -14.375 26.059 69.103 1.00 23.99 23 TYR D O 1
ATOM 5443 N N . PRO D 1 27 ? -15.273 24.004 69.090 1.00 26.32 24 PRO D N 1
ATOM 5444 C CA . PRO D 1 27 ? -15.043 23.840 70.528 1.00 25.89 24 PRO D CA 1
ATOM 5445 C C . PRO D 1 27 ? -13.580 23.959 70.918 1.00 26.10 24 PRO D C 1
ATOM 5446 O O . PRO D 1 27 ? -12.712 23.525 70.188 1.00 29.29 24 PRO D O 1
ATOM 5450 N N . GLY D 1 28 ? -13.321 24.581 72.049 1.00 25.79 25 GLY D N 1
ATOM 5451 C CA . GLY D 1 28 ? -11.970 24.867 72.486 1.00 24.60 25 GLY D CA 1
ATOM 5452 C C . GLY D 1 28 ? -12.071 25.362 73.895 1.00 24.64 25 GLY D C 1
ATOM 5453 O O . GLY D 1 28 ? -13.138 25.257 74.522 1.00 23.37 25 GLY D O 1
ATOM 5454 N N . VAL D 1 29 ? -11.021 25.985 74.391 1.00 26.79 26 VAL D N 1
ATOM 5455 C CA . VAL D 1 29 ? -10.973 26.349 75.823 1.00 26.96 26 VAL D CA 1
ATOM 5456 C C . VAL D 1 29 ? -12.119 27.308 76.217 1.00 28.15 26 VAL D C 1
ATOM 5457 O O . VAL D 1 29 ? -12.455 28.258 75.505 1.00 25.38 26 VAL D O 1
ATOM 5461 N N . GLY D 1 30 ? -12.733 27.010 77.352 1.00 28.80 27 GLY D N 1
ATOM 5462 C CA . GLY D 1 30 ? -13.872 27.752 77.859 1.00 26.76 27 GLY D CA 1
ATOM 5463 C C . GLY D 1 30 ? -15.151 27.653 77.035 1.00 25.24 27 GLY D C 1
ATOM 5464 O O . GLY D 1 30 ? -16.133 28.265 77.381 1.00 27.13 27 GLY D O 1
ATOM 5465 N N . LEU D 1 31 ? -15.128 26.872 75.973 1.00 23.17 28 LEU D N 1
ATOM 5466 C CA . LEU D 1 31 ? -16.101 26.935 74.917 1.00 24.86 28 LEU D CA 1
ATOM 5467 C C . LEU D 1 31 ? -16.438 28.368 74.500 1.00 22.48 28 LEU D C 1
ATOM 5468 O O . LEU D 1 31 ? -17.578 28.666 74.112 1.00 22.62 28 LEU D O 1
ATOM 5473 N N . VAL D 1 32 ? -15.440 29.238 74.556 1.00 20.07 29 VAL D N 1
ATOM 5474 C CA . VAL D 1 32 ? -15.639 30.637 74.300 1.00 20.67 29 VAL D CA 1
ATOM 5475 C C . VAL D 1 32 ? -16.099 30.858 72.858 1.00 21.24 29 VAL D C 1
ATOM 5476 O O . VAL D 1 32 ? -17.151 31.483 72.617 1.00 19.03 29 VAL D O 1
ATOM 5480 N N . GLY D 1 33 ? -15.348 30.301 71.913 1.00 19.65 30 GLY D N 1
ATOM 5481 C CA . GLY D 1 33 ? -15.703 30.418 70.515 1.00 20.81 30 GLY D CA 1
ATOM 5482 C C . GLY D 1 33 ? -17.013 29.767 70.180 1.00 21.31 30 GLY D C 1
ATOM 5483 O O . GLY D 1 33 ? -17.816 30.292 69.384 1.00 21.74 30 GLY D O 1
ATOM 5484 N N . HIS D 1 34 ? -17.250 28.607 70.768 1.00 22.31 31 HIS D N 1
ATOM 5485 C CA . HIS D 1 34 ? -18.503 27.866 70.554 1.00 23.04 31 HIS D CA 1
ATOM 5486 C C . HIS D 1 34 ? -19.749 28.650 71.015 1.00 24.26 31 HIS D C 1
ATOM 5487 O O . HIS D 1 34 ? -20.733 28.729 70.300 1.00 23.17 31 HIS D O 1
ATOM 5494 N N . ILE D 1 35 ? -19.719 29.186 72.235 1.00 23.16 32 ILE D N 1
ATOM 5495 C CA . ILE D 1 35 ? -20.833 29.989 72.734 1.00 24.39 32 ILE D CA 1
ATOM 5496 C C . ILE D 1 35 ? -21.013 31.256 71.874 1.00 25.52 32 ILE D C 1
ATOM 5497 O O . ILE D 1 35 ? -22.106 31.562 71.440 1.00 25.93 32 ILE D O 1
ATOM 5502 N N . ALA D 1 36 ? -19.921 31.955 71.589 1.00 25.09 33 ALA D N 1
ATOM 5503 C CA . ALA D 1 36 ? -19.990 33.160 70.775 1.00 23.66 33 ALA D CA 1
ATOM 5504 C C . ALA D 1 36 ? -20.605 32.877 69.407 1.00 23.37 33 ALA D C 1
ATOM 5505 O O . ALA D 1 36 ? -21.483 33.608 68.958 1.00 21.99 33 ALA D O 1
ATOM 5507 N N . ALA D 1 37 ? -20.140 31.834 68.728 1.00 24.74 34 ALA D N 1
ATOM 5508 C CA . ALA D 1 37 ? -20.590 31.573 67.356 1.00 24.96 34 ALA D CA 1
ATOM 5509 C C . ALA D 1 37 ? -22.041 31.132 67.315 1.00 25.69 34 ALA D C 1
ATOM 5510 O O . ALA D 1 37 ? -22.784 31.528 66.422 1.00 27.12 34 ALA D O 1
ATOM 5512 N N . ASN D 1 38 ? -22.424 30.273 68.247 1.00 25.17 35 ASN D N 1
ATOM 5513 C CA . ASN D 1 38 ? -23.811 29.855 68.366 1.00 27.00 35 ASN D CA 1
ATOM 5514 C C . ASN D 1 38 ? -24.723 31.058 68.676 1.00 29.03 35 ASN D C 1
ATOM 5515 O O . ASN D 1 38 ? -25.781 31.197 68.083 1.00 26.91 35 ASN D O 1
ATOM 5520 N N . PHE D 1 39 ? -24.303 31.908 69.601 1.00 26.82 36 PHE D N 1
ATOM 5521 C CA . PHE D 1 39 ? -25.066 33.087 69.914 1.00 27.24 36 PHE D CA 1
ATOM 5522 C C . PHE D 1 39 ? -25.234 33.971 68.684 1.00 27.42 36 PHE D C 1
ATOM 5523 O O . PHE D 1 39 ? -26.341 34.355 68.363 1.00 26.49 36 PHE D O 1
ATOM 5531 N N . LEU D 1 40 ? -24.151 34.257 67.970 1.00 24.66 37 LEU D N 1
ATOM 5532 C CA . LEU D 1 40 ? -24.272 35.076 66.792 1.00 25.85 37 LEU D CA 1
ATOM 5533 C C . LEU D 1 40 ? -25.142 34.487 65.691 1.00 27.29 37 LEU D C 1
ATOM 5534 O O . LEU D 1 40 ? -25.868 35.220 65.039 1.00 27.93 37 LEU D O 1
ATOM 5539 N N . ALA D 1 41 ? -25.060 33.192 65.464 1.00 25.48 38 ALA D N 1
ATOM 5540 C CA . ALA D 1 41 ? -25.872 32.563 64.434 1.00 29.02 38 ALA D CA 1
ATOM 5541 C C . ALA D 1 41 ? -27.352 32.714 64.739 1.00 31.55 38 ALA D C 1
ATOM 5542 O O . ALA D 1 41 ? -28.161 32.964 63.843 1.00 32.06 38 ALA D O 1
ATOM 5544 N N . LYS D 1 42 ? -27.704 32.539 66.007 1.00 33.12 39 LYS D N 1
ATOM 5545 C CA . LYS D 1 42 ? -29.078 32.673 66.448 1.00 35.85 39 LYS D CA 1
ATOM 5546 C C . LYS D 1 42 ? -29.524 34.145 66.407 1.00 36.28 39 LYS D C 1
ATOM 5547 O O . LYS D 1 42 ? -30.593 34.437 65.907 1.00 35.34 39 LYS D O 1
ATOM 5553 N N . GLU D 1 43 ? -28.707 35.064 66.915 1.00 34.57 40 GLU D N 1
ATOM 5554 C CA . GLU D 1 43 ? -29.111 36.478 67.000 1.00 35.00 40 GLU D CA 1
ATOM 5555 C C . GLU D 1 43 ? -29.208 37.153 65.645 1.00 33.84 40 GLU D C 1
ATOM 5556 O O . GLU D 1 43 ? -30.020 38.042 65.478 1.00 32.20 40 GLU D O 1
ATOM 5562 N N . LEU D 1 44 ? -28.383 36.732 64.686 1.00 31.03 41 LEU D N 1
ATOM 5563 C CA . LEU D 1 44 ? -28.494 37.207 63.317 1.00 31.58 41 LEU D CA 1
ATOM 5564 C C . LEU D 1 44 ? -29.458 36.375 62.448 1.00 32.97 41 LEU D C 1
ATOM 5565 O O . LEU D 1 44 ? -29.534 36.599 61.246 1.00 33.86 41 LEU D O 1
ATOM 5570 N N . ASP D 1 45 ? -30.210 35.454 63.052 1.00 34.95 42 ASP D N 1
ATOM 5571 C CA . ASP D 1 45 ? -31.285 34.736 62.358 1.00 38.35 42 ASP D CA 1
ATOM 5572 C C . ASP D 1 45 ? -30.785 33.961 61.130 1.00 40.03 42 ASP D C 1
ATOM 5573 O O . ASP D 1 45 ? -31.369 34.033 60.053 1.00 35.95 42 ASP D O 1
ATOM 5578 N N . MET D 1 46 ? -29.689 33.235 61.291 1.00 37.59 43 MET D N 1
ATOM 5579 C CA . MET D 1 46 ? -29.035 32.637 60.146 1.00 35.16 43 MET D CA 1
ATOM 5580 C C . MET D 1 46 ? -29.734 31.352 59.757 1.00 33.43 43 MET D C 1
ATOM 5581 O O . MET D 1 46 ? -30.331 30.698 60.592 1.00 29.01 43 MET D O 1
ATOM 5586 N N . ASP D 1 47 ? -29.689 31.027 58.471 1.00 34.68 44 ASP D N 1
ATOM 5587 C CA . ASP D 1 47 ? -30.137 29.715 57.989 1.00 38.16 44 ASP D CA 1
ATOM 5588 C C . ASP D 1 47 ? -28.988 28.713 58.042 1.00 36.09 44 ASP D C 1
ATOM 5589 O O . ASP D 1 47 ? -27.826 29.096 57.894 1.00 32.38 44 ASP D O 1
ATOM 5594 N N . LEU D 1 48 ? -29.321 27.437 58.233 1.00 34.10 45 LEU D N 1
ATOM 5595 C CA . LEU D 1 48 ? -28.412 26.338 57.951 1.00 33.56 45 LEU D CA 1
ATOM 5596 C C . LEU D 1 48 ? -28.155 26.265 56.464 1.00 31.94 45 LEU D C 1
ATOM 5597 O O . LEU D 1 48 ? -29.083 26.067 55.702 1.00 33.61 45 LEU D O 1
ATOM 5602 N N . ILE D 1 49 ? -26.915 26.475 56.040 1.00 29.54 46 ILE D N 1
ATOM 5603 C CA . ILE D 1 49 ? -26.603 26.491 54.604 1.00 29.55 46 ILE D CA 1
ATOM 5604 C C . ILE D 1 49 ? -25.700 25.361 54.136 1.00 29.73 46 ILE D C 1
ATOM 5605 O O . ILE D 1 49 ? -25.572 25.134 52.939 1.00 31.22 46 ILE D O 1
ATOM 5610 N N . GLY D 1 50 ? -25.108 24.627 55.065 1.00 31.42 47 GLY D N 1
ATOM 5611 C CA . GLY D 1 50 ? -24.241 23.513 54.677 1.00 30.32 47 GLY D CA 1
ATOM 5612 C C . GLY D 1 50 ? -23.667 22.756 55.854 1.00 31.07 47 GLY D C 1
ATOM 5613 O O . GLY D 1 50 ? -24.024 23.013 57.000 1.00 29.13 47 GLY D O 1
ATOM 5614 N N . TYR D 1 51 ? -22.795 21.804 55.563 1.00 28.68 48 TYR D N 1
ATOM 5615 C CA . TYR D 1 51 ? -22.274 20.941 56.580 1.00 29.01 48 TYR D CA 1
ATOM 5616 C C . TYR D 1 51 ? -21.014 20.287 56.092 1.00 27.89 48 TYR D C 1
ATOM 5617 O O . TYR D 1 51 ? -20.664 20.363 54.911 1.00 26.72 48 TYR D O 1
ATOM 5626 N N . VAL D 1 52 ? -20.304 19.693 57.028 1.00 30.16 49 VAL D N 1
ATOM 5627 C CA . VAL D 1 52 ? -19.164 18.853 56.722 1.00 32.04 49 VAL D CA 1
ATOM 5628 C C . VAL D 1 52 ? -19.597 17.384 56.740 1.00 33.73 49 VAL D C 1
ATOM 5629 O O . VAL D 1 52 ? -20.264 16.928 57.661 1.00 29.90 49 VAL D O 1
ATOM 5633 N N . ASP D 1 53 ? -19.188 16.667 55.718 1.00 35.08 50 ASP D N 1
ATOM 5634 C CA . ASP D 1 53 ? -19.584 15.293 55.516 1.00 35.57 50 ASP D CA 1
ATOM 5635 C C . ASP D 1 53 ? -18.321 14.431 55.467 1.00 34.37 50 ASP D C 1
ATOM 5636 O O . ASP D 1 53 ? -17.428 14.674 54.658 1.00 35.38 50 ASP D O 1
ATOM 5641 N N . SER D 1 54 ? -18.253 13.438 56.338 1.00 33.26 51 SER D N 1
ATOM 5642 C CA . SER D 1 54 ? -17.122 12.531 56.390 1.00 34.40 51 SER D CA 1
ATOM 5643 C C . SER D 1 54 ? -17.526 11.247 57.105 1.00 35.67 51 SER D C 1
ATOM 5644 O O . SER D 1 54 ? -18.203 11.278 58.144 1.00 28.18 51 SER D O 1
ATOM 5647 N N . LEU D 1 55 ? -17.026 10.129 56.585 1.00 37.56 52 LEU D N 1
ATOM 5648 C CA . LEU D 1 55 ? -17.165 8.836 57.255 1.00 38.48 52 LEU D CA 1
ATOM 5649 C C . LEU D 1 55 ? -16.523 8.819 58.609 1.00 36.48 52 LEU D C 1
ATOM 5650 O O . LEU D 1 55 ? -16.831 7.943 59.403 1.00 34.47 52 LEU D O 1
ATOM 5655 N N . PHE D 1 56 ? -15.622 9.757 58.886 1.00 34.57 53 PHE D N 1
ATOM 5656 C CA . PHE D 1 56 ? -14.932 9.757 60.175 1.00 34.28 53 PHE D CA 1
ATOM 5657 C C . PHE D 1 56 ? -15.625 10.591 61.250 1.00 34.83 53 PHE D C 1
ATOM 5658 O O . PHE D 1 56 ? -15.192 10.625 62.407 1.00 32.64 53 PHE D O 1
ATOM 5666 N N . ILE D 1 57 ? -16.694 11.288 60.875 1.00 32.81 54 ILE D N 1
ATOM 5667 C CA . ILE D 1 57 ? -17.552 11.929 61.855 1.00 31.63 54 ILE D CA 1
ATOM 5668 C C . ILE D 1 57 ? -18.499 10.848 62.375 1.00 30.21 54 ILE D C 1
ATOM 5669 O O . ILE D 1 57 ? -19.159 10.198 61.581 1.00 28.30 54 ILE D O 1
ATOM 5674 N N . PRO D 1 58 ? -18.584 10.663 63.701 1.00 29.29 55 PRO D N 1
ATOM 5675 C CA . PRO D 1 58 ? -19.426 9.573 64.150 1.00 31.80 55 PRO D CA 1
ATOM 5676 C C . PRO D 1 58 ? -20.918 9.784 63.812 1.00 34.80 55 PRO D C 1
ATOM 5677 O O . PRO D 1 58 ? -21.365 10.929 63.691 1.00 36.37 55 PRO D O 1
ATOM 5681 N N . PRO D 1 59 ? -21.655 8.691 63.604 1.00 36.57 56 PRO D N 1
ATOM 5682 C CA . PRO D 1 59 ? -23.022 8.723 63.093 1.00 36.07 56 PRO D CA 1
ATOM 5683 C C . PRO D 1 59 ? -23.986 9.319 64.110 1.00 33.55 56 PRO D C 1
ATOM 5684 O O . PRO D 1 59 ? -24.027 8.885 65.244 1.00 33.47 56 PRO D O 1
ATOM 5688 N N . MET D 1 60 ? -24.706 10.348 63.703 1.00 35.02 57 MET D N 1
ATOM 5689 C CA . MET D 1 60 ? -25.665 11.051 64.565 1.00 36.77 57 MET D CA 1
ATOM 5690 C C . MET D 1 60 ? -26.404 12.091 63.747 1.00 36.41 57 MET D C 1
ATOM 5691 O O . MET D 1 60 ? -25.873 12.615 62.762 1.00 40.10 57 MET D O 1
ATOM 5696 N N . SER D 1 61 ? -27.616 12.407 64.180 1.00 38.40 58 SER D N 1
ATOM 5697 C CA . SER D 1 61 ? -28.254 13.676 63.869 1.00 38.73 58 SER D CA 1
ATOM 5698 C C . SER D 1 61 ? -28.561 14.405 65.148 1.00 38.94 58 SER D C 1
ATOM 5699 O O . SER D 1 61 ? -28.959 13.799 66.140 1.00 39.42 58 SER D O 1
ATOM 5702 N N . LEU D 1 62 ? -28.369 15.709 65.126 1.00 37.87 59 LEU D N 1
ATOM 5703 C CA . LEU D 1 62 ? -28.874 16.564 66.181 1.00 43.01 59 LEU D CA 1
ATOM 5704 C C . LEU D 1 62 ? -30.221 17.073 65.731 1.00 43.30 59 LEU D C 1
ATOM 5705 O O . LEU D 1 62 ? -30.394 17.441 64.567 1.00 46.53 59 LEU D O 1
ATOM 5710 N N . ILE D 1 63 ? -31.185 17.080 66.636 1.00 46.15 60 ILE D N 1
ATOM 5711 C CA . ILE D 1 63 ? -32.490 17.631 66.318 1.00 48.74 60 ILE D CA 1
ATOM 5712 C C . ILE D 1 63 ? -32.578 19.027 66.899 1.00 46.63 60 ILE D C 1
ATOM 5713 O O . ILE D 1 63 ? -32.421 19.207 68.096 1.00 47.04 60 ILE D O 1
ATOM 5718 N N . LEU D 1 64 ? -32.825 20.001 66.034 1.00 47.99 61 LEU D N 1
ATOM 5719 C CA . LEU D 1 64 ? -32.923 21.401 66.419 1.00 52.37 61 LEU D CA 1
ATOM 5720 C C . LEU D 1 64 ? -34.200 21.935 65.785 1.00 52.37 61 LEU D C 1
ATOM 5721 O O . LEU D 1 64 ? -34.329 21.920 64.561 1.00 47.62 61 LEU D O 1
ATOM 5726 N N . GLU D 1 65 ? -35.143 22.383 66.620 1.00 57.93 62 GLU D N 1
ATOM 5727 C CA . GLU D 1 65 ? -36.423 22.914 66.139 1.00 62.04 62 GLU D CA 1
ATOM 5728 C C . GLU D 1 65 ? -37.143 21.903 65.246 1.00 61.11 62 GLU D C 1
ATOM 5729 O O . GLU D 1 65 ? -37.683 22.265 64.195 1.00 63.10 62 GLU D O 1
ATOM 5735 N N . GLY D 1 66 ? -37.115 20.629 65.639 1.00 58.56 63 GLY D N 1
ATOM 5736 C CA . GLY D 1 66 ? -37.769 19.578 64.857 1.00 51.32 63 GLY D CA 1
ATOM 5737 C C . GLY D 1 66 ? -37.161 19.301 63.494 1.00 49.33 63 GLY D C 1
ATOM 5738 O O . GLY D 1 66 ? -37.839 18.780 62.620 1.00 50.52 63 GLY D O 1
ATOM 5739 N N . ARG D 1 67 ? -35.890 19.646 63.298 1.00 49.46 64 ARG D N 1
ATOM 5740 C CA . ARG D 1 67 ? -35.183 19.383 62.037 1.00 53.51 64 ARG D CA 1
ATOM 5741 C C . ARG D 1 67 ? -33.938 18.567 62.362 1.00 49.88 64 ARG D C 1
ATOM 5742 O O . ARG D 1 67 ? -33.159 18.963 63.227 1.00 45.59 64 ARG D O 1
ATOM 5750 N N . PRO D 1 68 ? -33.720 17.461 61.653 1.00 45.41 65 PRO D N 1
ATOM 5751 C CA . PRO D 1 68 ? -32.416 16.839 61.795 1.00 46.65 65 PRO D CA 1
ATOM 5752 C C . PRO D 1 68 ? -31.287 17.676 61.218 1.00 46.68 65 PRO D C 1
ATOM 5753 O O . PRO D 1 68 ? -31.420 18.278 60.163 1.00 48.87 65 PRO D O 1
ATOM 5757 N N . THR D 1 69 ? -30.174 17.710 61.933 1.00 41.56 66 THR D N 1
ATOM 5758 C CA . THR D 1 69 ? -29.028 18.536 61.533 1.00 41.55 66 THR D CA 1
ATOM 5759 C C . THR D 1 69 ? -27.751 17.734 61.826 1.00 37.88 66 THR D C 1
ATOM 5760 O O . THR D 1 69 ? -27.671 17.002 62.816 1.00 31.13 66 THR D O 1
ATOM 5764 N N . PRO D 1 70 ? -26.746 17.893 60.981 1.00 35.03 67 PRO D N 1
ATOM 5765 C CA . PRO D 1 70 ? -25.487 17.243 61.248 1.00 33.85 67 PRO D CA 1
ATOM 5766 C C . PRO D 1 70 ? -24.653 18.008 62.282 1.00 33.42 67 PRO D C 1
ATOM 5767 O O . PRO D 1 70 ? -24.909 19.176 62.565 1.00 36.42 67 PRO D O 1
ATOM 5771 N N . PRO D 1 71 ? -23.705 17.318 62.915 1.00 31.43 68 PRO D N 1
ATOM 5772 C CA . PRO D 1 71 ? -22.959 17.901 64.023 1.00 29.18 68 PRO D CA 1
ATOM 5773 C C . PRO D 1 71 ? -21.950 18.951 63.624 1.00 26.84 68 PRO D C 1
ATOM 5774 O O . PRO D 1 71 ? -21.577 19.764 64.451 1.00 25.57 68 PRO D O 1
ATOM 5778 N N . LEU D 1 72 ? -21.513 18.957 62.375 1.00 28.59 69 LEU D N 1
ATOM 5779 C CA . LEU D 1 72 ? -20.618 20.023 61.884 1.00 28.11 69 LEU D CA 1
ATOM 5780 C C . LEU D 1 72 ? -21.331 20.788 60.804 1.00 28.47 69 LEU D C 1
ATOM 5781 O O . LEU D 1 72 ? -21.562 20.245 59.720 1.00 26.34 69 LEU D O 1
ATOM 5786 N N . ARG D 1 73 ? -21.683 22.038 61.097 1.00 28.90 70 ARG D N 1
ATOM 5787 C CA . ARG D 1 73 ? -22.572 22.808 60.258 1.00 28.59 70 ARG D CA 1
ATOM 5788 C C . ARG D 1 73 ? -22.057 24.177 59.964 1.00 27.19 70 ARG D C 1
ATOM 5789 O O . ARG D 1 73 ? -21.329 24.739 60.759 1.00 25.08 70 ARG D O 1
ATOM 5797 N N . PHE D 1 74 ? -22.596 24.753 58.892 1.00 26.64 71 PHE D N 1
ATOM 5798 C CA . PHE D 1 74 ? -22.392 26.138 58.526 1.00 26.93 71 PHE D CA 1
ATOM 5799 C C . PHE D 1 74 ? -23.724 26.873 58.482 1.00 28.85 71 PHE D C 1
ATOM 5800 O O . PHE D 1 74 ? -24.676 26.391 57.870 1.00 26.86 71 PHE D O 1
ATOM 5808 N N . TYR D 1 75 ? -23.770 28.027 59.151 1.00 28.56 72 TYR D N 1
ATOM 5809 C CA . TYR D 1 75 ? -24.885 28.938 59.091 1.00 27.02 72 TYR D CA 1
ATOM 5810 C C . TYR D 1 75 ? -24.514 30.154 58.268 1.00 28.94 72 TYR D C 1
ATOM 5811 O O . TYR D 1 75 ? -23.342 30.534 58.168 1.00 28.19 72 TYR D O 1
ATOM 5820 N N . GLY D 1 76 ? -25.526 30.757 57.674 1.00 26.01 73 GLY D N 1
ATOM 5821 C CA . GLY D 1 76 ? -25.316 31.776 56.691 1.00 31.40 73 GLY D CA 1
ATOM 5822 C C . GLY D 1 76 ? -26.392 32.836 56.724 1.00 30.92 73 GLY D C 1
ATOM 5823 O O . GLY D 1 76 ? -27.551 32.534 56.908 1.00 31.92 73 GLY D O 1
ATOM 5824 N N . LYS D 1 77 ? -25.985 34.083 56.521 1.00 36.36 74 LYS D N 1
ATOM 5825 C CA . LYS D 1 77 ? -26.900 35.123 56.046 1.00 39.85 74 LYS D CA 1
ATOM 5826 C C . LYS D 1 77 ? -26.112 36.253 55.417 1.00 37.49 74 LYS D C 1
ATOM 5827 O O . LYS D 1 77 ? -25.110 36.704 55.960 1.00 35.12 74 LYS D O 1
ATOM 5833 N N . ASN D 1 78 ? -26.538 36.634 54.217 1.00 39.69 75 ASN D N 1
ATOM 5834 C CA . ASN D 1 78 ? -25.865 37.622 53.401 1.00 42.14 75 ASN D CA 1
ATOM 5835 C C . ASN D 1 78 ? -24.468 37.151 53.195 1.00 39.65 75 ASN D C 1
ATOM 5836 O O . ASN D 1 78 ? -24.278 36.064 52.671 1.00 35.73 75 ASN D O 1
ATOM 5841 N N . ASN D 1 79 ? -23.483 37.950 53.581 1.00 36.48 76 ASN D N 1
ATOM 5842 C CA . ASN D 1 79 ? -22.112 37.630 53.189 1.00 35.16 76 ASN D CA 1
ATOM 5843 C C . ASN D 1 79 ? -21.387 36.909 54.343 1.00 30.10 76 ASN D C 1
ATOM 5844 O O . ASN D 1 79 ? -20.216 36.656 54.260 1.00 29.51 76 ASN D O 1
ATOM 5849 N N . ILE D 1 80 ? -22.109 36.565 55.393 1.00 27.40 77 ILE D N 1
ATOM 5850 C CA . ILE D 1 80 ? -21.495 35.994 56.567 1.00 26.96 77 ILE D CA 1
ATOM 5851 C C . ILE D 1 80 ? -21.762 34.504 56.664 1.00 25.39 77 ILE D C 1
ATOM 5852 O O . ILE D 1 80 ? -22.890 34.053 56.516 1.00 25.39 77 ILE D O 1
ATOM 5857 N N . ILE D 1 81 ? -20.705 33.750 56.940 1.00 23.63 78 ILE D N 1
ATOM 5858 C CA . ILE D 1 81 ? -20.820 32.311 57.264 1.00 22.93 78 ILE D CA 1
ATOM 5859 C C . ILE D 1 81 ? -20.246 32.068 58.639 1.00 22.50 78 ILE D C 1
ATOM 5860 O O . ILE D 1 81 ? -19.178 32.604 58.984 1.00 22.83 78 ILE D O 1
ATOM 5865 N N . ILE D 1 82 ? -20.955 31.276 59.430 1.00 21.60 79 ILE D N 1
ATOM 5866 C CA . ILE D 1 82 ? -20.491 30.860 60.746 1.00 22.79 79 ILE D CA 1
ATOM 5867 C C . ILE D 1 82 ? -20.382 29.351 60.797 1.00 24.20 79 ILE D C 1
ATOM 5868 O O . ILE D 1 82 ? -21.335 28.639 60.449 1.00 25.91 79 ILE D O 1
ATOM 5873 N N . ALA D 1 83 ? -19.223 28.866 61.222 1.00 22.25 80 ALA D N 1
ATOM 5874 C CA . ALA D 1 83 ? -18.954 27.431 61.294 1.00 22.06 80 ALA D CA 1
ATOM 5875 C C . ALA D 1 83 ? -18.974 26.942 62.721 1.00 22.08 80 ALA D C 1
ATOM 5876 O O . ALA D 1 83 ? -18.274 27.500 63.568 1.00 23.35 80 ALA D O 1
ATOM 5878 N N . ILE D 1 84 ? -19.754 25.893 62.974 1.00 22.93 81 ILE D N 1
ATOM 5879 C CA . ILE D 1 84 ? -20.054 25.403 64.319 1.00 26.01 81 ILE D CA 1
ATOM 5880 C C . ILE D 1 84 ? -19.755 23.900 64.312 1.00 25.02 81 ILE D C 1
ATOM 5881 O O . ILE D 1 84 ? -19.968 23.195 63.320 1.00 26.76 81 ILE D O 1
ATOM 5886 N N . ALA D 1 85 ? -19.263 23.396 65.418 1.00 25.19 82 ALA D N 1
ATOM 5887 C CA . ALA D 1 85 ? -19.124 21.940 65.598 1.00 27.23 82 ALA D CA 1
ATOM 5888 C C . ALA D 1 85 ? -19.606 21.542 66.986 1.00 26.68 82 ALA D C 1
ATOM 5889 O O . ALA D 1 85 ? -19.201 22.169 67.971 1.00 26.29 82 ALA D O 1
ATOM 5891 N N . ASP D 1 86 ? -20.411 20.487 67.068 1.00 27.92 83 ASP D N 1
ATOM 5892 C CA . ASP D 1 86 ? -20.873 20.001 68.360 1.00 31.53 83 ASP D CA 1
ATOM 5893 C C . ASP D 1 86 ? -20.048 18.833 68.921 1.00 34.87 83 ASP D C 1
ATOM 5894 O O . ASP D 1 86 ? -20.344 18.352 69.989 1.00 36.14 83 ASP D O 1
ATOM 5899 N N . ILE D 1 87 ? -18.985 18.425 68.227 1.00 33.91 84 ILE D N 1
ATOM 5900 C CA . ILE D 1 87 ? -18.111 17.348 68.687 1.00 36.97 84 ILE D CA 1
ATOM 5901 C C . ILE D 1 87 ? -16.667 17.844 68.569 1.00 36.56 84 ILE D C 1
ATOM 5902 O O . ILE D 1 87 ? -16.358 18.734 67.790 1.00 32.20 84 ILE D O 1
ATOM 5907 N N . PHE D 1 88 ? -15.792 17.307 69.388 1.00 41.61 85 PHE D N 1
ATOM 5908 C CA . PHE D 1 88 ? -14.413 17.763 69.424 1.00 54.43 85 PHE D CA 1
ATOM 5909 C C . PHE D 1 88 ? -13.660 16.672 68.719 1.00 48.29 85 PHE D C 1
ATOM 5910 O O . PHE D 1 88 ? -13.658 15.545 69.164 1.00 56.09 85 PHE D O 1
ATOM 5918 N N . LEU D 1 89 ? -13.058 17.023 67.599 1.00 42.05 86 LEU D N 1
ATOM 5919 C CA . LEU D 1 89 ? -12.597 16.064 66.637 1.00 42.02 86 LEU D CA 1
ATOM 5920 C C . LEU D 1 89 ? -11.106 15.814 66.802 1.00 38.24 86 LEU D C 1
ATOM 5921 O O . LEU D 1 89 ? -10.385 16.634 67.340 1.00 34.86 86 LEU D O 1
ATOM 5926 N N . PRO D 1 90 ? -10.634 14.660 66.338 1.00 37.49 87 PRO D N 1
ATOM 5927 C CA . PRO D 1 90 ? -9.197 14.405 66.411 1.00 35.98 87 PRO D CA 1
ATOM 5928 C C . PRO D 1 90 ? -8.374 15.258 65.441 1.00 31.42 87 PRO D C 1
ATOM 5929 O O . PRO D 1 90 ? -8.895 15.744 64.431 1.00 31.91 87 PRO D O 1
ATOM 5933 N N . PRO D 1 91 ? -7.081 15.405 65.731 1.00 32.19 88 PRO D N 1
ATOM 5934 C CA . PRO D 1 91 ? -6.205 16.383 65.091 1.00 31.44 88 PRO D CA 1
ATOM 5935 C C . PRO D 1 91 ? -6.087 16.249 63.593 1.00 30.76 88 PRO D C 1
ATOM 5936 O O . PRO D 1 91 ? -6.169 17.265 62.866 1.00 28.42 88 PRO D O 1
ATOM 5940 N N . THR D 1 92 ? -5.925 15.024 63.109 1.00 29.71 89 THR D N 1
ATOM 5941 C CA . THR D 1 92 ? -5.796 14.822 61.669 1.00 30.84 89 THR D CA 1
ATOM 5942 C C . THR D 1 92 ? -7.048 15.231 60.925 1.00 29.32 89 THR D C 1
ATOM 5943 O O . THR D 1 92 ? -6.992 15.803 59.829 1.00 29.92 89 THR D O 1
ATOM 5947 N N . LEU D 1 93 ? -8.195 14.967 61.524 1.00 31.03 90 LEU D N 1
ATOM 5948 C CA . LEU D 1 93 ? -9.461 15.313 60.901 1.00 29.72 90 LEU D CA 1
ATOM 5949 C C . LEU D 1 93 ? -9.699 16.836 60.924 1.00 26.34 90 LEU D C 1
ATOM 5950 O O . LEU D 1 93 ? -10.166 17.426 59.946 1.00 23.84 90 LEU D O 1
ATOM 5955 N N . VAL D 1 94 ? -9.300 17.488 62.013 1.00 24.98 91 VAL D N 1
ATOM 5956 C CA . VAL D 1 94 ? -9.300 18.949 62.059 1.00 26.38 91 VAL D CA 1
ATOM 5957 C C . VAL D 1 94 ? -8.456 19.511 60.929 1.00 25.80 91 VAL D C 1
ATOM 5958 O O . VAL D 1 94 ? -8.890 20.432 60.250 1.00 28.01 91 VAL D O 1
ATOM 5962 N N . ASN D 1 95 ? -7.245 18.977 60.725 1.00 24.49 92 ASN D N 1
ATOM 5963 C CA . ASN D 1 95 ? -6.418 19.426 59.599 1.00 26.88 92 ASN D CA 1
ATOM 5964 C C . ASN D 1 95 ? -7.073 19.228 58.244 1.00 27.55 92 ASN D C 1
ATOM 5965 O O . ASN D 1 95 ? -6.996 20.091 57.389 1.00 27.62 92 ASN D O 1
ATOM 5970 N N . GLU D 1 96 ? -7.709 18.079 58.034 1.00 29.82 93 GLU D N 1
ATOM 5971 C CA . GLU D 1 96 ? -8.366 17.830 56.763 1.00 30.76 93 GLU D CA 1
ATOM 5972 C C . GLU D 1 96 ? -9.524 18.805 56.545 1.00 27.33 93 GLU D C 1
ATOM 5973 O O . GLU D 1 96 ? -9.731 19.303 55.440 1.00 26.06 93 GLU D O 1
ATOM 5979 N N . ILE D 1 97 ? -10.266 19.093 57.597 1.00 25.81 94 ILE D N 1
ATOM 5980 C CA . ILE D 1 97 ? -11.394 20.038 57.481 1.00 26.08 94 ILE D CA 1
ATOM 5981 C C . ILE D 1 97 ? -10.884 21.442 57.222 1.00 25.88 94 ILE D C 1
ATOM 5982 O O . ILE D 1 97 ? -11.404 22.120 56.339 1.00 27.06 94 ILE D O 1
ATOM 5987 N N . ALA D 1 98 ? -9.845 21.861 57.939 1.00 24.46 95 ALA D N 1
ATOM 5988 C CA . ALA D 1 98 ? -9.221 23.177 57.679 1.00 25.21 95 ALA D CA 1
ATOM 5989 C C . ALA D 1 98 ? -8.784 23.345 56.250 1.00 28.61 95 ALA D C 1
ATOM 5990 O O . ALA D 1 98 ? -9.023 24.396 55.622 1.00 31.48 95 ALA D O 1
ATOM 5992 N N . LYS D 1 99 ? -8.158 22.311 55.701 1.00 32.33 96 LYS D N 1
ATOM 5993 C CA . LYS D 1 99 ? -7.760 22.336 54.283 1.00 35.04 96 LYS D CA 1
ATOM 5994 C C . LYS D 1 99 ? -8.948 22.546 53.337 1.00 31.97 96 LYS D C 1
ATOM 5995 O O . LYS D 1 99 ? -8.862 23.381 52.440 1.00 29.74 96 LYS D O 1
ATOM 6001 N N . GLU D 1 100 ? -10.045 21.819 53.525 1.00 27.73 97 GLU D N 1
ATOM 6002 C CA . GLU D 1 100 ? -11.200 22.039 52.666 1.00 30.29 97 GLU D CA 1
ATOM 6003 C C . GLU D 1 100 ? -11.817 23.429 52.886 1.00 30.43 97 GLU D C 1
ATOM 6004 O O . GLU D 1 100 ? -12.286 24.061 51.943 1.00 27.65 97 GLU D O 1
ATOM 6010 N N . ILE D 1 101 ? -11.834 23.901 54.131 1.00 27.73 98 ILE D N 1
ATOM 6011 C CA . ILE D 1 101 ? -12.355 25.244 54.386 1.00 25.15 98 ILE D CA 1
ATOM 6012 C C . ILE D 1 101 ? -11.536 26.262 53.606 1.00 26.57 98 ILE D C 1
ATOM 6013 O O . ILE D 1 101 ? -12.077 27.165 52.975 1.00 25.19 98 ILE D O 1
ATOM 6018 N N . VAL D 1 102 ? -10.215 26.146 53.684 1.00 26.98 99 VAL D N 1
ATOM 6019 C CA . VAL D 1 102 ? -9.369 27.114 53.034 1.00 27.98 99 VAL D CA 1
ATOM 6020 C C . VAL D 1 102 ? -9.525 27.062 51.518 1.00 29.75 99 VAL D C 1
ATOM 6021 O O . VAL D 1 102 ? -9.558 28.106 50.871 1.00 26.60 99 VAL D O 1
ATOM 6025 N N . ASN D 1 103 ? -9.644 25.870 50.946 1.00 30.09 100 ASN D N 1
ATOM 6026 C CA . ASN D 1 103 ? -9.917 25.775 49.509 1.00 32.86 100 ASN D CA 1
ATOM 6027 C C . ASN D 1 103 ? -11.185 26.490 49.128 1.00 28.34 100 ASN D C 1
ATOM 6028 O O . ASN D 1 103 ? -11.244 27.167 48.111 1.00 27.49 100 ASN D O 1
ATOM 6033 N N . TYR D 1 104 ? -12.218 26.300 49.923 1.00 28.66 101 TYR D N 1
ATOM 6034 C CA . TYR D 1 104 ? -13.471 26.973 49.664 1.00 28.07 101 TYR D CA 1
ATOM 6035 C C . TYR D 1 104 ? -13.290 28.487 49.746 1.00 28.41 101 TYR D C 1
ATOM 6036 O O . TYR D 1 104 ? -13.772 29.211 48.878 1.00 29.95 101 TYR D O 1
ATOM 6045 N N . LEU D 1 105 ? -12.600 28.967 50.767 1.00 26.04 102 LEU D N 1
ATOM 6046 C CA . LEU D 1 105 ? -12.490 30.395 50.959 1.00 27.92 102 LEU D CA 1
ATOM 6047 C C . LEU D 1 105 ? -11.645 31.079 49.870 1.00 31.23 102 LEU D C 1
ATOM 6048 O O . LEU D 1 105 ? -11.949 32.190 49.443 1.00 29.70 102 LEU D O 1
ATOM 6053 N N . LYS D 1 106 ? -10.570 30.422 49.452 1.00 32.75 103 LYS D N 1
ATOM 6054 C CA . LYS D 1 106 ? -9.833 30.798 48.247 1.00 37.87 103 LYS D CA 1
ATOM 6055 C C . LYS D 1 106 ? -10.756 30.923 47.044 1.00 35.01 103 LYS D C 1
ATOM 6056 O O . LYS D 1 106 ? -10.748 31.917 46.358 1.00 34.90 103 LYS D O 1
ATOM 6062 N N . LYS D 1 107 ? -11.520 29.877 46.795 1.00 36.41 104 LYS D N 1
ATOM 6063 C CA . LYS D 1 107 ? -12.388 29.817 45.648 1.00 39.39 104 LYS D CA 1
ATOM 6064 C C . LYS D 1 107 ? -13.378 30.969 45.572 1.00 37.98 104 LYS D C 1
ATOM 6065 O O . LYS D 1 107 ? -13.623 31.506 44.497 1.00 39.46 104 LYS D O 1
ATOM 6071 N N . VAL D 1 108 ? -13.954 31.356 46.702 1.00 33.30 105 VAL D N 1
ATOM 6072 C CA . VAL D 1 108 ? -14.969 32.398 46.693 1.00 31.22 105 VAL D CA 1
ATOM 6073 C C . VAL D 1 108 ? -14.380 33.785 46.970 1.00 32.76 105 VAL D C 1
ATOM 6074 O O . VAL D 1 108 ? -15.132 34.746 47.097 1.00 32.51 105 VAL D O 1
ATOM 6078 N N . ASN D 1 109 ? -13.051 33.885 47.076 1.00 33.85 106 ASN D N 1
ATOM 6079 C CA . ASN D 1 109 ? -12.385 35.140 47.425 1.00 34.63 106 ASN D CA 1
ATOM 6080 C C . ASN D 1 109 ? -12.934 35.776 48.675 1.00 31.83 106 ASN D C 1
ATOM 6081 O O . ASN D 1 109 ? -13.325 36.951 48.696 1.00 31.67 106 ASN D O 1
ATOM 6086 N N . ALA D 1 110 ? -12.914 34.989 49.745 1.00 30.69 107 ALA D N 1
ATOM 6087 C CA . ALA D 1 110 ? -13.369 35.441 51.040 1.00 28.03 107 ALA D CA 1
ATOM 6088 C C . ALA D 1 110 ? -12.697 36.765 51.391 1.00 27.24 107 ALA D C 1
ATOM 6089 O O . ALA D 1 110 ? -11.511 36.938 51.194 1.00 27.04 107 ALA D O 1
ATOM 6091 N N . GLU D 1 111 ? -13.463 37.668 51.958 1.00 28.79 108 GLU D N 1
ATOM 6092 C CA . GLU D 1 111 ? -12.937 38.952 52.441 1.00 31.78 108 GLU D CA 1
ATOM 6093 C C . GLU D 1 111 ? -12.208 38.853 53.802 1.00 27.80 108 GLU D C 1
ATOM 6094 O O . GLU D 1 111 ? -11.186 39.494 54.011 1.00 28.92 108 GLU D O 1
ATOM 6100 N N . LYS D 1 112 ? -12.727 38.035 54.708 1.00 26.57 109 LYS D N 1
ATOM 6101 C CA . LYS D 1 112 ? -12.144 37.856 56.055 1.00 27.56 109 LYS D CA 1
ATOM 6102 C C . LYS D 1 112 ? -12.367 36.437 56.567 1.00 24.90 109 LYS D C 1
ATOM 6103 O O . LYS D 1 112 ? -13.408 35.839 56.331 1.00 21.74 109 LYS D O 1
ATOM 6109 N N . VAL D 1 113 ? -11.381 35.931 57.300 1.00 23.19 110 VAL D N 1
ATOM 6110 C CA . VAL D 1 113 ? -11.477 34.687 57.995 1.00 22.16 110 VAL D CA 1
ATOM 6111 C C . VAL D 1 113 ? -11.183 34.955 59.475 1.00 21.90 110 VAL D C 1
ATOM 6112 O O . VAL D 1 113 ? -10.079 35.348 59.817 1.00 21.90 110 VAL D O 1
ATOM 6116 N N . ILE D 1 114 ? -12.171 34.757 60.336 1.00 21.50 111 ILE D N 1
ATOM 6117 C CA . ILE D 1 114 ? -12.081 35.194 61.725 1.00 20.92 111 ILE D CA 1
ATOM 6118 C C . ILE D 1 114 ? -12.367 33.971 62.588 1.00 22.00 111 ILE D C 1
ATOM 6119 O O . ILE D 1 114 ? -13.458 33.417 62.534 1.00 21.66 111 ILE D O 1
ATOM 6124 N N . SER D 1 115 ? -11.398 33.591 63.409 1.00 19.69 112 SER D N 1
ATOM 6125 C CA . SER D 1 115 ? -11.610 32.561 64.390 1.00 20.21 112 SER D CA 1
ATOM 6126 C C . SER D 1 115 ? -11.863 33.154 65.756 1.00 19.73 112 SER D C 1
ATOM 6127 O O . SER D 1 115 ? -11.304 34.177 66.151 1.00 20.39 112 SER D O 1
ATOM 6130 N N . LEU D 1 116 ? -12.804 32.552 66.465 1.00 22.07 113 LEU D N 1
ATOM 6131 C CA . LEU D 1 116 ? -13.166 32.965 67.818 1.00 23.39 113 LEU D CA 1
ATOM 6132 C C . LEU D 1 116 ? -12.668 31.884 68.756 1.00 24.79 113 LEU D C 1
ATOM 6133 O O . LEU D 1 116 ? -13.076 30.737 68.639 1.00 24.58 113 LEU D O 1
ATOM 6138 N N . ALA D 1 117 ? -11.839 32.267 69.704 1.00 25.86 114 ALA D N 1
ATOM 6139 C CA . ALA D 1 117 ? -11.189 31.304 70.582 1.00 26.77 114 ALA D CA 1
ATOM 6140 C C . ALA D 1 117 ? -11.114 31.840 72.010 1.00 26.11 114 ALA D C 1
ATOM 6141 O O . ALA D 1 117 ? -11.485 32.980 72.285 1.00 28.32 114 ALA D O 1
ATOM 6143 N N . GLY D 1 118 ? -10.697 30.966 72.915 1.00 26.36 115 GLY D N 1
ATOM 6144 C CA . GLY D 1 118 ? -10.501 31.283 74.304 1.00 27.80 115 GLY D CA 1
ATOM 6145 C C . GLY D 1 118 ? -9.036 31.220 74.650 1.00 29.11 115 GLY D C 1
ATOM 6146 O O . GLY D 1 118 ? -8.269 30.606 73.962 1.00 30.59 115 GLY D O 1
ATOM 6147 N N . MET D 1 119 ? -8.654 31.880 75.727 1.00 32.75 116 MET D N 1
ATOM 6148 C CA . MET D 1 119 ? -7.301 31.801 76.241 1.00 33.35 116 MET D CA 1
ATOM 6149 C C . MET D 1 119 ? -7.404 31.563 77.746 1.00 32.04 116 MET D C 1
ATOM 6150 O O . MET D 1 119 ? -7.888 32.423 78.485 1.00 28.34 116 MET D O 1
ATOM 6155 N N . GLY D 1 120 ? -6.955 30.392 78.179 1.00 30.96 117 GLY D N 1
ATOM 6156 C CA . GLY D 1 120 ? -7.052 29.972 79.584 1.00 31.23 117 GLY D CA 1
ATOM 6157 C C . GLY D 1 120 ? -6.016 30.712 80.393 1.00 33.14 117 GLY D C 1
ATOM 6158 O O . GLY D 1 120 ? -4.844 30.680 80.074 1.00 37.08 117 GLY D O 1
ATOM 6159 N N . ILE D 1 121 ? -6.463 31.446 81.395 1.00 37.25 118 ILE D N 1
ATOM 6160 C CA . ILE D 1 121 ? -5.594 32.272 82.233 1.00 42.58 118 ILE D CA 1
ATOM 6161 C C . ILE D 1 121 ? -5.121 31.513 83.466 1.00 44.88 118 ILE D C 1
ATOM 6162 O O . ILE D 1 121 ? -4.025 31.768 83.974 1.00 44.75 118 ILE D O 1
ATOM 6167 N N . GLY D 1 122 ? -5.964 30.610 83.959 1.00 43.20 119 GLY D N 1
ATOM 6168 C CA . GLY D 1 122 ? -5.646 29.814 85.137 1.00 46.48 119 GLY D CA 1
ATOM 6169 C C . GLY D 1 122 ? -6.013 30.460 86.470 1.00 46.39 119 GLY D C 1
ATOM 6170 O O . GLY D 1 122 ? -5.797 29.864 87.511 1.00 51.16 119 GLY D O 1
ATOM 6171 N N . PHE D 1 123 ? -6.583 31.661 86.443 1.00 47.86 120 PHE D N 1
ATOM 6172 C CA . PHE D 1 123 ? -7.101 32.304 87.642 1.00 48.57 120 PHE D CA 1
ATOM 6173 C C . PHE D 1 123 ? -8.212 33.303 87.304 1.00 55.43 120 PHE D C 1
ATOM 6174 O O . PHE D 1 123 ? -8.444 33.620 86.123 1.00 56.43 120 PHE D O 1
ATOM 6182 N N . PHE D 1 124 ? -8.901 33.775 88.344 1.00 52.57 121 PHE D N 1
ATOM 6183 C CA . PHE D 1 124 ? -9.985 34.755 88.204 1.00 54.33 121 PHE D CA 1
ATOM 6184 C C . PHE D 1 124 ? -9.434 36.158 87.994 1.00 53.61 121 PHE D C 1
ATOM 6185 O O . PHE D 1 124 ? -8.437 36.523 88.593 1.00 55.42 121 PHE D O 1
ATOM 6193 N N . LYS D 1 125 ? -10.062 36.929 87.107 1.00 50.07 122 LYS D N 1
ATOM 6194 C CA . LYS D 1 125 ? -9.831 38.358 87.004 1.00 48.88 122 LYS D CA 1
ATOM 6195 C C . LYS D 1 125 ? -11.154 39.077 87.098 1.00 52.34 122 LYS D C 1
ATOM 6196 O O . LYS D 1 125 ? -12.175 38.561 86.651 1.00 53.75 122 LYS D O 1
ATOM 6202 N N . ASP D 1 126 ? -11.136 40.293 87.621 1.00 57.67 123 ASP D N 1
ATOM 6203 C CA . ASP D 1 126 ? -12.343 41.112 87.662 1.00 63.70 123 ASP D CA 1
ATOM 6204 C C . ASP D 1 126 ? -12.788 41.535 86.273 1.00 61.44 123 ASP D C 1
ATOM 6205 O O . ASP D 1 126 ? -13.979 41.585 86.005 1.00 57.79 123 ASP D O 1
ATOM 6210 N N . THR D 1 127 ? -11.819 41.810 85.401 1.00 62.59 124 THR D N 1
ATOM 6211 C CA . THR D 1 127 ? -12.082 42.105 83.985 1.00 58.34 124 THR D CA 1
ATOM 6212 C C . THR D 1 127 ? -11.183 41.231 83.087 1.00 43.96 124 THR D C 1
ATOM 6213 O O . THR D 1 127 ? -9.963 41.445 82.979 1.00 40.41 124 THR D O 1
ATOM 6217 N N . PHE D 1 128 ? -11.796 40.180 82.540 1.00 36.17 125 PHE D N 1
ATOM 6218 C CA . PHE D 1 128 ? -11.180 39.346 81.517 1.00 33.16 125 PHE D CA 1
ATOM 6219 C C . PHE D 1 128 ? -11.142 40.087 80.186 1.00 31.33 125 PHE D C 1
ATOM 6220 O O . PHE D 1 128 ? -12.115 40.742 79.824 1.00 32.29 125 PHE D O 1
ATOM 6228 N N . GLU D 1 129 ? -10.009 40.034 79.502 1.00 29.49 126 GLU D N 1
ATOM 6229 C CA . GLU D 1 129 ? -9.776 40.865 78.321 1.00 30.32 126 GLU D CA 1
ATOM 6230 C C . GLU D 1 129 ? -9.954 40.016 77.067 1.00 28.22 126 GLU D C 1
ATOM 6231 O O . GLU D 1 129 ? -10.174 38.803 77.146 1.00 26.90 126 GLU D O 1
ATOM 6237 N N . VAL D 1 130 ? -9.859 40.670 75.917 1.00 23.42 127 VAL D N 1
ATOM 6238 C CA . VAL D 1 130 ? -9.840 39.992 74.645 1.00 24.13 127 VAL D CA 1
ATOM 6239 C C . VAL D 1 130 ? -8.563 40.344 73.926 1.00 24.09 127 VAL D C 1
ATOM 6240 O O . VAL D 1 130 ? -8.236 41.505 73.804 1.00 26.56 127 VAL D O 1
ATOM 6244 N N . TRP D 1 131 ? -7.835 39.338 73.453 1.00 23.79 128 TRP D N 1
ATOM 6245 C CA . TRP D 1 131 ? -6.656 39.577 72.621 1.00 23.41 128 TRP D CA 1
ATOM 6246 C C . TRP D 1 131 ? -6.969 39.292 71.154 1.00 22.79 128 TRP D C 1
ATOM 6247 O O . TRP D 1 131 ? -7.962 38.663 70.824 1.00 21.88 128 TRP D O 1
ATOM 6258 N N . GLY D 1 132 ? -6.115 39.772 70.277 1.00 22.00 129 GLY D N 1
ATOM 6259 C CA . GLY D 1 132 ? -6.258 39.570 68.863 1.00 23.57 129 GLY D CA 1
ATOM 6260 C C . GLY D 1 132 ? -4.927 39.203 68.236 1.00 23.07 129 GLY D C 1
ATOM 6261 O O . GLY D 1 132 ? -3.867 39.550 68.759 1.00 25.45 129 GLY D O 1
ATOM 6262 N N . ILE D 1 133 ? -4.987 38.506 67.110 1.00 22.85 130 ILE D N 1
ATOM 6263 C CA . ILE D 1 133 ? -3.819 38.286 66.286 1.00 21.73 130 ILE D CA 1
ATOM 6264 C C . ILE D 1 133 ? -4.268 38.187 64.840 1.00 21.96 130 ILE D C 1
ATOM 6265 O O . ILE D 1 133 ? -5.326 37.634 64.533 1.00 20.76 130 ILE D O 1
ATOM 6270 N N . GLY D 1 134 ? -3.448 38.723 63.947 1.00 21.20 131 GLY D N 1
ATOM 6271 C CA . GLY D 1 134 ? -3.749 38.761 62.565 1.00 20.82 131 GLY D CA 1
ATOM 6272 C C . GLY D 1 134 ? -2.757 37.926 61.786 1.00 23.04 131 GLY D C 1
ATOM 6273 O O . GLY D 1 134 ? -1.649 37.672 62.249 1.00 22.52 131 GLY D O 1
ATOM 6274 N N . GLY D 1 135 ? -3.158 37.512 60.588 1.00 23.61 132 GLY D N 1
ATOM 6275 C CA . GLY D 1 135 ? -2.334 36.642 59.770 1.00 26.79 132 GLY D CA 1
ATOM 6276 C C . GLY D 1 135 ? -1.166 37.356 59.125 1.00 29.68 132 GLY D C 1
ATOM 6277 O O . GLY D 1 135 ? -0.216 36.709 58.726 1.00 33.78 132 GLY D O 1
ATOM 6278 N N . SER D 1 136 ? -1.252 38.683 59.026 1.00 30.15 133 SER D N 1
ATOM 6279 C CA . SER D 1 136 ? -0.143 39.530 58.650 1.00 32.11 133 SER D CA 1
ATOM 6280 C C . SER D 1 136 ? -0.229 40.852 59.398 1.00 34.75 133 SER D C 1
ATOM 6281 O O . SER D 1 136 ? -1.179 41.110 60.143 1.00 31.07 133 SER D O 1
ATOM 6284 N N . GLU D 1 137 ? 0.766 41.697 59.165 1.00 36.50 134 GLU D N 1
ATOM 6285 C CA . GLU D 1 137 ? 0.898 42.932 59.900 1.00 39.10 134 GLU D CA 1
ATOM 6286 C C . GLU D 1 137 ? -0.280 43.846 59.589 1.00 38.58 134 GLU D C 1
ATOM 6287 O O . GLU D 1 137 ? -0.742 44.542 60.477 1.00 38.15 134 GLU D O 1
ATOM 6293 N N . GLU D 1 138 ? -0.764 43.829 58.347 1.00 35.94 135 GLU D N 1
ATOM 6294 C CA . GLU D 1 138 ? -1.955 44.575 57.970 1.00 41.01 135 GLU D CA 1
ATOM 6295 C C . GLU D 1 138 ? -3.166 44.267 58.865 1.00 37.16 135 GLU D C 1
ATOM 6296 O O . GLU D 1 138 ? -3.888 45.181 59.277 1.00 32.82 135 GLU D O 1
ATOM 6302 N N . GLU D 1 139 ? -3.380 42.991 59.168 1.00 30.02 136 GLU D N 1
ATOM 6303 C CA . GLU D 1 139 ? -4.499 42.603 60.005 1.00 28.10 136 GLU D CA 1
ATOM 6304 C C . GLU D 1 139 ? -4.198 42.973 61.440 1.00 25.86 136 GLU D C 1
ATOM 6305 O O . GLU D 1 139 ? -5.091 43.324 62.185 1.00 24.97 136 GLU D O 1
ATOM 6311 N N . ASN D 1 140 ? -2.951 42.878 61.859 1.00 24.00 137 ASN D N 1
ATOM 6312 C CA . ASN D 1 140 ? -2.621 43.371 63.196 1.00 27.39 137 ASN D CA 1
ATOM 6313 C C . ASN D 1 140 ? -2.955 44.864 63.365 1.00 29.66 137 ASN D C 1
ATOM 6314 O O . ASN D 1 140 ? -3.464 45.253 64.401 1.00 28.83 137 ASN D O 1
ATOM 6319 N N . LYS D 1 141 ? -2.680 45.661 62.343 1.00 31.58 138 LYS D N 1
ATOM 6320 C CA . LYS D 1 141 ? -2.943 47.086 62.395 1.00 38.34 138 LYS D CA 1
ATOM 6321 C C . LYS D 1 141 ? -4.431 47.359 62.448 1.00 35.63 138 LYS D C 1
ATOM 6322 O O . LYS D 1 141 ? -4.861 48.179 63.241 1.00 39.63 138 LYS D O 1
ATOM 6328 N N . GLU D 1 142 ? -5.223 46.626 61.671 1.00 35.74 139 GLU D N 1
ATOM 6329 C CA . GLU D 1 142 ? -6.681 46.692 61.802 1.00 36.84 139 GLU D CA 1
ATOM 6330 C C . GLU D 1 142 ? -7.151 46.426 63.225 1.00 35.09 139 GLU D C 1
ATOM 6331 O O . GLU D 1 142 ? -8.002 47.149 63.734 1.00 36.26 139 GLU D O 1
ATOM 6337 N N . LEU D 1 143 ? -6.612 45.382 63.851 1.00 33.01 140 LEU D N 1
ATOM 6338 C CA . LEU D 1 143 ? -7.037 45.033 65.200 1.00 33.98 140 LEU D CA 1
ATOM 6339 C C . LEU D 1 143 ? -6.632 46.117 66.196 1.00 35.18 140 LEU D C 1
ATOM 6340 O O . LEU D 1 143 ? -7.400 46.454 67.083 1.00 37.40 140 LEU D O 1
ATOM 6345 N N . GLU D 1 144 ? -5.428 46.661 66.043 1.00 36.73 141 GLU D N 1
ATOM 6346 C CA . GLU D 1 144 ? -4.966 47.748 66.905 1.00 42.13 141 GLU D CA 1
ATOM 6347 C C . GLU D 1 144 ? -5.834 48.987 66.765 1.00 41.43 141 GLU D C 1
ATOM 6348 O O . GLU D 1 144 ? -6.143 49.613 67.751 1.00 38.34 141 GLU D O 1
ATOM 6354 N N . SER D 1 145 ? -6.207 49.326 65.534 1.00 42.80 142 SER D N 1
ATOM 6355 C CA . SER D 1 145 ? -7.197 50.372 65.278 1.00 46.44 142 SER D CA 1
ATOM 6356 C C . SER D 1 145 ? -8.514 50.221 65.987 1.00 45.43 142 SER D C 1
ATOM 6357 O O . SER D 1 145 ? -9.213 51.210 66.161 1.00 43.77 142 SER D O 1
ATOM 6360 N N . LEU D 1 146 ? -8.890 48.996 66.336 1.00 44.76 143 LEU D N 1
ATOM 6361 C CA . LEU D 1 146 ? -10.114 48.779 67.082 1.00 43.44 143 LEU D CA 1
ATOM 6362 C C . LEU D 1 146 ? -9.870 48.750 68.574 1.00 39.88 143 LEU D C 1
ATOM 6363 O O . LEU D 1 146 ? -10.764 48.440 69.331 1.00 45.16 143 LEU D O 1
ATOM 6368 N N . GLY D 1 147 ? -8.650 49.020 69.010 1.00 39.55 144 GLY D N 1
ATOM 6369 C CA . GLY D 1 147 ? -8.304 48.905 70.427 1.00 38.00 144 GLY D CA 1
ATOM 6370 C C . GLY D 1 147 ? -8.179 47.503 70.993 1.00 36.77 144 GLY D C 1
ATOM 6371 O O . GLY D 1 147 ? -8.284 47.301 72.208 1.00 39.22 144 GLY D O 1
ATOM 6372 N N . VAL D 1 148 ? -7.913 46.522 70.137 1.00 37.90 145 VAL D N 1
ATOM 6373 C CA . VAL D 1 148 ? -7.619 45.155 70.595 1.00 36.98 145 VAL D CA 1
ATOM 6374 C C . VAL D 1 148 ? -6.117 44.991 70.793 1.00 34.43 145 VAL D C 1
ATOM 6375 O O . VAL D 1 148 ? -5.350 45.297 69.882 1.00 33.52 145 VAL D O 1
ATOM 6379 N N . LYS D 1 149 ? -5.717 44.454 71.938 1.00 34.58 146 LYS D N 1
ATOM 6380 C CA . LYS D 1 149 ? -4.309 44.125 72.207 1.00 40.38 146 LYS D CA 1
ATOM 6381 C C . LYS D 1 149 ? -3.850 42.945 71.349 1.00 35.81 146 LYS D C 1
ATOM 6382 O O . LYS D 1 149 ? -4.552 41.931 71.263 1.00 34.57 146 LYS D O 1
ATOM 6388 N N . ILE D 1 150 ? -2.658 43.052 70.776 1.00 31.37 147 ILE D N 1
ATOM 6389 C CA . ILE D 1 150 ? -2.087 42.013 69.924 1.00 32.47 147 ILE D CA 1
ATOM 6390 C C . ILE D 1 150 ? -1.341 41.034 70.779 1.00 29.52 147 ILE D C 1
ATOM 6391 O O . ILE D 1 150 ? -0.471 41.416 71.547 1.00 33.11 147 ILE D O 1
ATOM 6396 N N . LEU D 1 151 ? -1.680 39.767 70.660 1.00 29.36 148 LEU D N 1
ATOM 6397 C CA . LEU D 1 151 ? -0.894 38.716 71.300 1.00 31.40 148 LEU D CA 1
ATOM 6398 C C . LEU D 1 151 ? 0.494 38.686 70.665 1.00 32.29 148 LEU D C 1
ATOM 6399 O O . LEU D 1 151 ? 0.621 38.552 69.470 1.00 34.56 148 LEU D O 1
ATOM 6404 N N . LYS D 1 152 ? 1.538 38.767 71.474 1.00 32.63 149 LYS D N 1
ATOM 6405 C CA . LYS D 1 152 ? 2.903 38.844 70.968 1.00 35.52 149 LYS D CA 1
ATOM 6406 C C . LYS D 1 152 ? 3.526 37.459 70.902 1.00 33.12 149 LYS D C 1
ATOM 6407 O O . LYS D 1 152 ? 4.219 37.135 69.931 1.00 30.75 149 LYS D O 1
ATOM 6413 N N . TYR D 1 153 ? 3.279 36.658 71.933 1.00 33.38 150 TYR D N 1
ATOM 6414 C CA . TYR D 1 153 ? 3.898 35.362 72.098 1.00 34.72 150 TYR D CA 1
ATOM 6415 C C . TYR D 1 153 ? 2.813 34.469 72.620 1.00 32.62 150 TYR D C 1
ATOM 6416 O O . TYR D 1 153 ? 2.093 34.821 73.534 1.00 39.16 150 TYR D O 1
ATOM 6425 N N . GLY D 1 154 ? 2.730 33.281 72.067 1.00 34.90 151 GLY D N 1
ATOM 6426 C CA . GLY D 1 154 ? 2.006 32.197 72.701 1.00 31.06 151 GLY D CA 1
ATOM 6427 C C . GLY D 1 154 ? 1.655 31.202 71.637 1.00 29.95 151 GLY D C 1
ATOM 6428 O O . GLY D 1 154 ? 2.239 31.183 70.560 1.00 33.06 151 GLY D O 1
ATOM 6429 N N . SER D 1 155 ? 0.688 30.358 71.920 1.00 30.62 152 SER D N 1
ATOM 6430 C CA . SER D 1 155 ? 0.276 29.393 70.939 1.00 32.00 152 SER D CA 1
ATOM 6431 C C . SER D 1 155 ? -1.217 29.299 70.877 1.00 30.33 152 SER D C 1
ATOM 6432 O O . SER D 1 155 ? -1.907 29.475 71.882 1.00 29.40 152 SER D O 1
ATOM 6435 N N . ILE D 1 156 ? -1.700 28.992 69.680 1.00 28.94 153 ILE D N 1
ATOM 6436 C CA . ILE D 1 156 ? -3.118 28.744 69.438 1.00 29.35 153 ILE D CA 1
ATOM 6437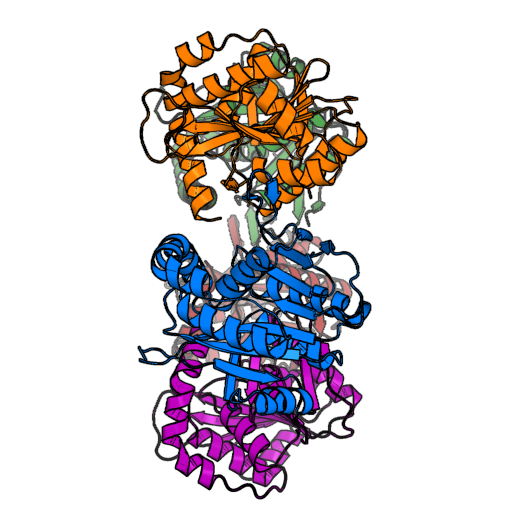 C C . ILE D 1 156 ? -3.303 27.382 68.804 1.00 27.07 153 ILE D C 1
ATOM 6438 O O . ILE D 1 156 ? -2.947 27.186 67.665 1.00 23.93 153 ILE D O 1
ATOM 6443 N N . THR D 1 157 ? -3.867 26.452 69.566 1.00 29.18 154 THR D N 1
ATOM 6444 C CA . THR D 1 157 ? -4.049 25.076 69.118 1.00 33.58 154 THR D CA 1
ATOM 6445 C C . THR D 1 157 ? -5.423 24.896 68.500 1.00 31.52 154 THR D C 1
ATOM 6446 O O . THR D 1 157 ? -6.335 25.669 68.721 1.00 34.85 154 THR D O 1
ATOM 6450 N N . GLY D 1 158 ? -5.571 23.861 67.711 1.00 28.53 155 GLY D N 1
ATOM 6451 C CA . GLY D 1 158 ? -6.868 23.506 67.185 1.00 25.67 155 GLY D CA 1
ATOM 6452 C C . GLY D 1 158 ? -7.156 24.228 65.878 1.00 26.42 155 GLY D C 1
ATOM 6453 O O . GLY D 1 158 ? -6.254 24.807 65.244 1.00 23.35 155 GLY D O 1
ATOM 6454 N N . MET D 1 159 ? -8.430 24.175 65.488 1.00 22.71 156 MET D N 1
ATOM 6455 C CA . MET D 1 159 ? -8.892 24.719 64.238 1.00 25.75 156 MET D CA 1
ATOM 6456 C C . MET D 1 159 ? -8.503 26.179 64.093 1.00 26.02 156 MET D C 1
ATOM 6457 O O . MET D 1 159 ? -8.047 26.601 63.025 1.00 24.46 156 MET D O 1
ATOM 6462 N N . SER D 1 160 ? -8.645 26.936 65.176 1.00 23.70 157 SER D N 1
ATOM 6463 C CA . SER D 1 160 ? -8.382 28.364 65.115 1.00 24.27 157 SER D CA 1
ATOM 6464 C C . SER D 1 160 ? -6.927 28.642 64.725 1.00 23.49 157 SER D C 1
ATOM 6465 O O . SER D 1 160 ? -6.664 29.483 63.873 1.00 21.87 157 SER D O 1
ATOM 6468 N N . GLY D 1 161 ? -5.986 27.944 65.361 1.00 25.00 158 GLY D N 1
ATOM 6469 C CA . GLY D 1 161 ? -4.571 28.085 65.029 1.00 24.70 158 GLY D CA 1
ATOM 6470 C C . GLY D 1 161 ? -4.255 27.684 63.605 1.00 24.24 158 GLY D C 1
ATOM 6471 O O . GLY D 1 161 ? -3.498 28.363 62.901 1.00 23.95 158 GLY D O 1
ATOM 6472 N N . LYS D 1 162 ? -4.873 26.613 63.153 1.00 24.81 159 LYS D N 1
ATOM 6473 C CA . LYS D 1 162 ? -4.594 26.107 61.816 1.00 26.01 159 LYS D CA 1
ATOM 6474 C C . LYS D 1 162 ? -5.127 27.029 60.754 1.00 26.20 159 LYS D C 1
ATOM 6475 O O . LYS D 1 162 ? -4.428 27.346 59.790 1.00 26.83 159 LYS D O 1
ATOM 6481 N N . LEU D 1 163 ? -6.349 27.491 60.932 1.00 24.72 160 LEU D N 1
ATOM 6482 C CA . LEU D 1 163 ? -6.943 28.432 59.978 1.00 27.62 160 LEU D CA 1
ATOM 6483 C C . LEU D 1 163 ? -6.161 29.727 59.886 1.00 26.59 160 LEU D C 1
ATOM 6484 O O . LEU D 1 163 ? -5.987 30.270 58.812 1.00 27.99 160 LEU D O 1
ATOM 6489 N N . LEU D 1 164 ? -5.780 30.269 61.028 1.00 25.02 161 LEU D N 1
ATOM 6490 C CA . LEU D 1 164 ? -5.056 31.517 61.044 1.00 24.76 161 LEU D CA 1
ATOM 6491 C C . LEU D 1 164 ? -3.899 31.398 60.073 1.00 27.48 161 LEU D C 1
ATOM 6492 O O . LEU D 1 164 ? -3.732 32.248 59.188 1.00 28.86 161 LEU D O 1
ATOM 6497 N N . TRP D 1 165 ? -3.141 30.313 60.199 1.00 27.61 162 TRP D N 1
ATOM 6498 C CA . TRP D 1 165 ? -1.916 30.111 59.399 1.00 28.80 162 TRP D CA 1
ATOM 6499 C C . TRP D 1 165 ? -2.276 29.790 57.945 1.00 28.87 162 TRP D C 1
ATOM 6500 O O . TRP D 1 165 ? -1.819 30.465 57.028 1.00 26.36 162 TRP D O 1
ATOM 6511 N N . GLU D 1 166 ? -3.150 28.805 57.731 1.00 30.82 163 GLU D N 1
ATOM 6512 C CA . GLU D 1 166 ? -3.402 28.322 56.375 1.00 31.50 163 GLU D CA 1
ATOM 6513 C C . GLU D 1 166 ? -4.146 29.356 55.525 1.00 29.18 163 GLU D C 1
ATOM 6514 O O . GLU D 1 166 ? -3.832 29.538 54.353 1.00 26.63 163 GLU D O 1
ATOM 6520 N N . ALA D 1 167 ? -5.096 30.059 56.124 1.00 25.47 164 ALA D N 1
ATOM 6521 C CA . ALA D 1 167 ? -5.784 31.124 55.402 1.00 26.09 164 ALA D CA 1
ATOM 6522 C C . ALA D 1 167 ? -4.836 32.227 55.011 1.00 25.66 164 ALA D C 1
ATOM 6523 O O . ALA D 1 167 ? -4.892 32.748 53.895 1.00 30.99 164 ALA D O 1
ATOM 6525 N N . SER D 1 168 ? -3.971 32.623 55.926 1.00 27.90 165 SER D N 1
ATOM 6526 C CA . SER D 1 168 ? -3.013 33.664 55.622 1.00 30.04 165 SER D CA 1
ATOM 6527 C C . SER D 1 168 ? -2.078 33.234 54.498 1.00 31.99 165 SER D C 1
ATOM 6528 O O . SER D 1 168 ? -1.793 34.006 53.599 1.00 33.10 165 SER D O 1
ATOM 6531 N N . ARG D 1 169 ? -1.618 31.989 54.545 1.00 33.98 166 ARG D N 1
ATOM 6532 C CA . ARG D 1 169 ? -0.786 31.421 53.480 1.00 38.24 166 ARG D CA 1
ATOM 6533 C C . ARG D 1 169 ? -1.456 31.455 52.130 1.00 37.93 166 ARG D C 1
ATOM 6534 O O . ARG D 1 169 ? -0.798 31.574 51.119 1.00 40.55 166 ARG D O 1
ATOM 6542 N N . ALA D 1 170 ? -2.769 31.297 52.113 1.00 37.48 167 ALA D N 1
ATOM 6543 C CA . ALA D 1 170 ? -3.501 31.356 50.867 1.00 36.52 167 ALA D CA 1
ATOM 6544 C C . ALA D 1 170 ? -3.753 32.805 50.418 1.00 34.22 167 ALA D C 1
ATOM 6545 O O . ALA D 1 170 ? -4.446 33.023 49.448 1.00 32.72 167 ALA D O 1
ATOM 6547 N N . GLY D 1 171 ? -3.203 33.783 51.127 1.00 32.88 168 GLY D N 1
ATOM 6548 C CA . GLY D 1 171 ? -3.384 35.199 50.755 1.00 35.72 168 GLY D CA 1
ATOM 6549 C C . GLY D 1 171 ? -4.699 35.816 51.233 1.00 33.68 168 GLY D C 1
ATOM 6550 O O . GLY D 1 171 ? -5.073 36.868 50.770 1.00 32.81 168 GLY D O 1
ATOM 6551 N N . LEU D 1 172 ? -5.368 35.174 52.196 1.00 32.83 169 LEU D N 1
ATOM 6552 C CA . LEU D 1 172 ? -6.584 35.711 52.766 1.00 29.54 169 LEU D CA 1
ATOM 6553 C C . LEU D 1 172 ? -6.269 36.526 54.002 1.00 28.25 169 LEU D C 1
ATOM 6554 O O . LEU D 1 172 ? -5.243 36.341 54.639 1.00 29.61 169 LEU D O 1
ATOM 6559 N N . LYS D 1 173 ? -7.178 37.417 54.356 1.00 28.36 170 LYS D N 1
ATOM 6560 C CA . LYS D 1 173 ? -7.077 38.187 55.592 1.00 28.11 170 LYS D CA 1
ATOM 6561 C C . LYS D 1 173 ? -7.630 37.349 56.708 1.00 24.21 170 LYS D C 1
ATOM 6562 O O . LYS D 1 173 ? -8.814 37.021 56.706 1.00 24.98 170 LYS D O 1
ATOM 6568 N N . SER D 1 174 ? -6.771 37.004 57.661 1.00 24.67 171 SER D N 1
ATOM 6569 C CA . SER D 1 174 ? -7.134 36.070 58.750 1.00 21.97 171 SER D CA 1
ATOM 6570 C C . SER D 1 174 ? -6.877 36.704 60.120 1.00 20.19 171 SER D C 1
ATOM 6571 O O . SER D 1 174 ? -5.991 37.589 60.279 1.00 19.71 171 SER D O 1
ATOM 6574 N N . TYR D 1 175 ? -7.750 36.354 61.059 1.00 19.55 172 TYR D N 1
ATOM 6575 C CA . TYR D 1 175 ? -7.721 36.877 62.405 1.00 20.70 172 TYR D CA 1
ATOM 6576 C C . TYR D 1 175 ? -8.125 35.822 63.368 1.00 18.92 172 TYR D C 1
ATOM 6577 O O . TYR D 1 175 ? -8.949 34.972 63.052 1.00 18.65 172 TYR D O 1
ATOM 6586 N N . VAL D 1 176 ? -7.593 35.912 64.581 1.00 19.48 173 VAL D N 1
ATOM 6587 C CA . VAL D 1 176 ? -8.171 35.243 65.724 1.00 20.36 173 VAL D CA 1
ATOM 6588 C C . VAL D 1 176 ? -8.467 36.247 66.849 1.00 19.82 173 VAL D C 1
ATOM 6589 O O . VAL D 1 176 ? -7.640 37.073 67.190 1.00 21.23 173 VAL D O 1
ATOM 6593 N N . LEU D 1 177 ? -9.645 36.154 67.425 1.00 20.35 174 LEU D N 1
ATOM 6594 C CA . LEU D 1 177 ? -9.980 36.871 68.631 1.00 21.82 174 LEU D CA 1
ATOM 6595 C C . LEU D 1 177 ? -9.980 35.873 69.790 1.00 23.60 174 LEU D C 1
ATOM 6596 O O . LEU D 1 177 ? -10.633 34.850 69.709 1.00 23.26 174 LEU D O 1
ATOM 6601 N N . LEU D 1 178 ? -9.268 36.205 70.867 1.00 25.12 175 LEU D N 1
ATOM 6602 C CA . LEU D 1 178 ? -9.133 35.322 72.012 1.00 25.25 175 LEU D CA 1
ATOM 6603 C C . LEU D 1 178 ? -9.680 35.963 73.283 1.00 23.98 175 LEU D C 1
ATOM 6604 O O . LEU D 1 178 ? -9.122 36.939 73.782 1.00 27.35 175 LEU D O 1
ATOM 6609 N N . GLY D 1 179 ? -10.741 35.384 73.817 1.00 22.24 176 GLY D N 1
ATOM 6610 C CA . GLY D 1 179 ? -11.308 35.816 75.081 1.00 22.70 176 GLY D CA 1
ATOM 6611 C C . GLY D 1 179 ? -10.601 35.133 76.234 1.00 22.95 176 GLY D C 1
ATOM 6612 O O . GLY D 1 179 ? -10.625 33.926 76.346 1.00 23.07 176 GLY D O 1
ATOM 6613 N N . GLU D 1 180 ? -9.918 35.915 77.043 1.00 24.31 177 GLU D N 1
ATOM 6614 C CA . GLU D 1 180 ? -9.406 35.412 78.300 1.00 26.25 177 GLU D CA 1
ATOM 6615 C C . GLU D 1 180 ? -10.528 34.741 79.063 1.00 27.17 177 GLU D C 1
ATOM 6616 O O . GLU D 1 180 ? -11.633 35.256 79.151 1.00 27.02 177 GLU D O 1
ATOM 6622 N N . THR D 1 181 ? -10.192 33.617 79.678 1.00 27.02 178 THR D N 1
ATOM 6623 C CA . THR D 1 181 ? -11.130 32.887 80.492 1.00 27.66 178 THR D CA 1
ATOM 6624 C C . THR D 1 181 ? -10.351 32.056 81.569 1.00 30.54 178 THR D C 1
ATOM 6625 O O . THR D 1 181 ? -9.128 31.967 81.526 1.00 30.31 178 THR D O 1
ATOM 6629 N N . PHE D 1 182 ? -11.078 31.520 82.542 1.00 32.86 179 PHE D N 1
ATOM 6630 C CA . PHE D 1 182 ? -10.501 30.740 83.643 1.00 37.38 179 PHE D CA 1
ATOM 6631 C C . PHE D 1 182 ? -9.661 29.616 83.074 1.00 37.04 179 PHE D C 1
ATOM 6632 O O . PHE D 1 182 ? -8.462 29.513 83.346 1.00 35.86 179 PHE D O 1
ATOM 6640 N N . GLY D 1 183 ? -10.275 28.815 82.217 1.00 38.02 180 GLY D N 1
ATOM 6641 C CA . GLY D 1 183 ? -9.559 27.707 81.576 1.00 39.81 180 GLY D CA 1
ATOM 6642 C C . GLY D 1 183 ? -10.184 26.366 81.894 1.00 38.38 180 GLY D C 1
ATOM 6643 O O . GLY D 1 183 ? -9.777 25.372 81.327 1.00 44.64 180 GLY D O 1
ATOM 6644 N N . ASP D 1 184 ? -11.167 26.357 82.792 1.00 38.71 181 ASP D N 1
ATOM 6645 C CA . ASP D 1 184 ? -11.604 25.160 83.497 1.00 42.50 181 ASP D CA 1
ATOM 6646 C C . ASP D 1 184 ? -13.098 24.995 83.355 1.00 41.84 181 ASP D C 1
ATOM 6647 O O . ASP D 1 184 ? -13.635 24.064 83.922 1.00 44.51 181 ASP D O 1
ATOM 6652 N N . ARG D 1 185 ? -13.782 25.911 82.662 1.00 37.06 182 ARG D N 1
ATOM 6653 C CA . ARG D 1 185 ? -15.237 25.896 82.664 1.00 35.90 182 ARG D CA 1
ATOM 6654 C C . ARG D 1 185 ? -15.809 26.634 81.452 1.00 33.87 182 ARG D C 1
ATOM 6655 O O . ARG D 1 185 ? -15.149 27.473 80.856 1.00 31.58 182 ARG D O 1
ATOM 6663 N N . PRO D 1 186 ? -17.032 26.289 81.062 1.00 30.71 183 PRO D N 1
ATOM 6664 C CA . PRO D 1 186 ? -17.713 27.059 80.040 1.00 30.83 183 PRO D CA 1
ATOM 6665 C C . PRO D 1 186 ? -17.863 28.510 80.495 1.00 30.49 183 PRO D C 1
ATOM 6666 O O . PRO D 1 186 ? -18.124 28.754 81.684 1.00 29.21 183 PRO D O 1
ATOM 6670 N N . ASP D 1 187 ? -17.577 29.449 79.599 1.00 26.70 184 ASP D N 1
ATOM 6671 C CA . ASP D 1 187 ? -17.463 30.865 79.992 1.00 26.00 184 ASP D CA 1
ATOM 6672 C C . ASP D 1 187 ? -18.256 31.749 79.011 1.00 27.37 184 ASP D C 1
ATOM 6673 O O . ASP D 1 187 ? -17.705 32.310 78.086 1.00 25.53 184 ASP D O 1
ATOM 6678 N N . PRO D 1 188 ? -19.566 31.832 79.216 1.00 28.62 185 PRO D N 1
ATOM 6679 C CA . PRO D 1 188 ? -20.386 32.697 78.381 1.00 29.33 185 PRO D CA 1
ATOM 6680 C C . PRO D 1 188 ? -20.071 34.165 78.529 1.00 28.24 185 PRO D C 1
ATOM 6681 O O . PRO D 1 188 ? -20.306 34.924 77.587 1.00 26.95 185 PRO D O 1
ATOM 6685 N N . ARG D 1 189 ? -19.440 34.558 79.637 1.00 26.86 186 ARG D N 1
ATOM 6686 C CA . ARG D 1 189 ? -19.010 35.939 79.792 1.00 28.09 186 ARG D CA 1
ATOM 6687 C C . ARG D 1 189 ? -17.864 36.318 78.912 1.00 25.67 186 ARG D C 1
ATOM 6688 O O . ARG D 1 189 ? -17.847 37.401 78.355 1.00 22.79 186 ARG D O 1
ATOM 6696 N N . ALA D 1 190 ? -16.861 35.446 78.839 1.00 23.27 187 ALA D N 1
ATOM 6697 C CA . ALA D 1 190 ? -15.811 35.620 77.888 1.00 24.05 187 ALA D CA 1
ATOM 6698 C C . ALA D 1 190 ? -16.377 35.617 76.458 1.00 21.55 187 ALA D C 1
ATOM 6699 O O . ALA D 1 190 ? -15.924 36.404 75.622 1.00 20.03 187 ALA D O 1
ATOM 6701 N N . ALA D 1 191 ? -17.310 34.726 76.175 1.00 19.28 188 ALA D N 1
ATOM 6702 C CA . ALA D 1 191 ? -17.923 34.699 74.867 1.00 20.87 188 ALA D CA 1
ATOM 6703 C C . ALA D 1 191 ? -18.553 36.058 74.549 1.00 22.27 188 ALA D C 1
ATOM 6704 O O . ALA D 1 191 ? -18.392 36.579 73.447 1.00 23.75 188 ALA D O 1
ATOM 6706 N N . ALA D 1 192 ? -19.205 36.645 75.538 1.00 22.09 189 ALA D N 1
ATOM 6707 C CA . ALA D 1 192 ? -19.821 37.947 75.387 1.00 21.13 189 ALA D CA 1
ATOM 6708 C C . ALA D 1 192 ? -18.806 39.016 75.117 1.00 20.93 189 ALA D C 1
ATOM 6709 O O . ALA D 1 192 ? -19.006 39.826 74.208 1.00 19.51 189 ALA D O 1
ATOM 6711 N N . ASN D 1 193 ? -17.683 39.007 75.830 1.00 19.54 190 ASN D N 1
ATOM 6712 C CA . ASN D 1 193 ? -16.577 39.897 75.474 1.00 20.32 190 ASN D CA 1
ATOM 6713 C C . ASN D 1 193 ? -16.101 39.776 74.000 1.00 20.98 190 ASN D C 1
ATOM 6714 O O . ASN D 1 193 ? -15.831 40.769 73.330 1.00 19.16 190 ASN D O 1
ATOM 6719 N N . VAL D 1 194 ? -15.959 38.554 73.518 1.00 21.96 191 VAL D N 1
ATOM 6720 C CA . VAL D 1 194 ? -15.541 38.324 72.127 1.00 21.62 191 VAL D CA 1
ATOM 6721 C C . VAL D 1 194 ? -16.595 38.858 71.141 1.00 19.78 191 VAL D C 1
ATOM 6722 O O . VAL D 1 194 ? -16.267 39.433 70.141 1.00 18.56 191 VAL D O 1
ATOM 6726 N N . VAL D 1 195 ? -17.861 38.612 71.416 1.00 22.35 192 VAL D N 1
ATOM 6727 C CA . VAL D 1 195 ? -18.914 39.082 70.536 1.00 22.15 192 VAL D CA 1
ATOM 6728 C C . VAL D 1 195 ? -18.894 40.582 70.449 1.00 24.00 192 VAL D C 1
ATOM 6729 O O . VAL D 1 195 ? -19.085 41.135 69.360 1.00 24.05 192 VAL D O 1
ATOM 6733 N N . GLU D 1 196 ? -18.622 41.255 71.560 1.00 22.94 193 GLU D N 1
ATOM 6734 C CA . GLU D 1 196 ? -18.571 42.721 71.521 1.00 25.59 193 GLU D CA 1
ATOM 6735 C C . GLU D 1 196 ? -17.483 43.214 70.578 1.00 26.14 193 GLU D C 1
ATOM 6736 O O . GLU D 1 196 ? -17.663 44.197 69.837 1.00 24.32 193 GLU D O 1
ATOM 6742 N N . VAL D 1 197 ? -16.336 42.554 70.589 1.00 25.14 194 VAL D N 1
ATOM 6743 C CA . VAL D 1 197 ? -15.259 42.958 69.690 1.00 23.49 194 VAL D CA 1
ATOM 6744 C C . VAL D 1 197 ? -15.589 42.638 68.244 1.00 22.64 194 VAL D C 1
ATOM 6745 O O . VAL D 1 197 ? -15.352 43.436 67.349 1.00 21.37 194 VAL D O 1
ATOM 6749 N N . LEU D 1 198 ? -16.179 41.483 68.018 1.00 23.95 195 LEU D N 1
ATOM 6750 C CA . LEU D 1 198 ? -16.610 41.130 66.681 1.00 26.64 195 LEU D CA 1
ATOM 6751 C C . LEU D 1 198 ? -17.637 42.126 66.104 1.00 26.40 195 LEU D C 1
ATOM 6752 O O . LEU D 1 198 ? -17.623 42.421 64.927 1.00 25.79 195 LEU D O 1
ATOM 6757 N N . ASN D 1 199 ? -18.552 42.568 66.949 1.00 27.04 196 ASN D N 1
ATOM 6758 C CA . ASN D 1 199 ? -19.482 43.674 66.642 1.00 28.23 196 ASN D CA 1
ATOM 6759 C C . ASN D 1 199 ? -18.791 44.911 66.082 1.00 29.88 196 ASN D C 1
ATOM 6760 O O . ASN D 1 199 ? -19.187 45.438 65.043 1.00 26.32 196 ASN D O 1
ATOM 6765 N N . LYS D 1 200 ? -17.740 45.331 66.767 1.00 29.53 197 LYS D N 1
ATOM 6766 C CA . LYS D 1 200 ? -16.967 46.492 66.376 1.00 32.13 197 LYS D CA 1
ATOM 6767 C C . LYS D 1 200 ? -16.255 46.239 65.063 1.00 29.57 197 LYS D C 1
ATOM 6768 O O . LYS D 1 200 ? -16.214 47.092 64.183 1.00 26.96 197 LYS D O 1
ATOM 6774 N N . MET D 1 201 ? -15.714 45.042 64.920 1.00 26.91 198 MET D N 1
ATOM 6775 C CA . MET D 1 201 ? -14.943 44.701 63.745 1.00 27.15 198 MET D CA 1
ATOM 6776 C C . MET D 1 201 ? -15.818 44.603 62.498 1.00 26.13 198 MET D C 1
ATOM 6777 O O . MET D 1 201 ? -15.395 44.991 61.427 1.00 26.14 198 MET D O 1
ATOM 6782 N N . LEU D 1 202 ? -17.017 44.052 62.612 1.00 24.19 199 LEU D N 1
ATOM 6783 C CA . LEU D 1 202 ? -17.863 43.829 61.432 1.00 24.21 199 LEU D CA 1
ATOM 6784 C C . LEU D 1 202 ? -18.981 44.880 61.293 1.00 24.45 199 LEU D C 1
ATOM 6785 O O . LEU D 1 202 ? -19.793 44.793 60.400 1.00 25.09 199 LEU D O 1
ATOM 6790 N N . GLY D 1 203 ? -19.051 45.834 62.225 1.00 25.00 200 GLY D N 1
ATOM 6791 C CA . GLY D 1 203 ? -20.125 46.841 62.229 1.00 24.48 200 GLY D CA 1
ATOM 6792 C C . GLY D 1 203 ? -21.494 46.241 62.480 1.00 24.40 200 GLY D C 1
ATOM 6793 O O . GLY D 1 203 ? -22.429 46.529 61.762 1.00 26.68 200 GLY D O 1
ATOM 6794 N N . LEU D 1 204 ? -21.598 45.357 63.471 1.00 23.32 201 LEU D N 1
ATOM 6795 C CA . LEU D 1 204 ? -22.851 44.747 63.857 1.00 24.41 201 LEU D CA 1
ATOM 6796 C C . LEU D 1 204 ? -23.242 45.327 65.228 1.00 25.06 201 LEU D C 1
ATOM 6797 O O . LEU D 1 204 ? -22.417 45.943 65.894 1.00 23.02 201 LEU D O 1
ATOM 6802 N N . ASN D 1 205 ? -24.489 45.135 65.637 1.00 25.54 202 ASN D N 1
ATOM 6803 C CA . ASN D 1 205 ? -24.997 45.782 66.845 1.00 27.57 202 ASN D CA 1
ATOM 6804 C C . ASN D 1 205 ? -25.632 44.767 67.761 1.00 27.07 202 ASN D C 1
ATOM 6805 O O . ASN D 1 205 ? -26.606 45.053 68.445 1.00 28.15 202 ASN D O 1
ATOM 6810 N N . VAL D 1 206 ? -25.102 43.558 67.731 1.00 24.79 203 VAL D N 1
ATOM 6811 C CA . VAL D 1 206 ? -25.725 42.456 68.449 1.00 25.30 203 VAL D CA 1
ATOM 6812 C C . VAL D 1 206 ? -25.495 42.719 69.925 1.00 26.35 203 VAL D C 1
ATOM 6813 O O . VAL D 1 206 ? -24.375 42.966 70.326 1.00 25.21 203 VAL D O 1
ATOM 6817 N N . SER D 1 207 ? -26.575 42.792 70.692 1.00 27.78 204 SER D N 1
ATOM 6818 C CA . SER D 1 207 ? -26.485 42.997 72.119 1.00 27.75 204 SER D CA 1
ATOM 6819 C C . SER D 1 207 ? -26.060 41.665 72.749 1.00 26.20 204 SER D C 1
ATOM 6820 O O . SER D 1 207 ? -26.593 40.618 72.423 1.00 25.61 204 SER D O 1
ATOM 6823 N N . VAL D 1 208 ? -25.131 41.744 73.677 1.00 27.55 205 VAL D N 1
ATOM 6824 C CA . VAL D 1 208 ? -24.744 40.559 74.446 1.00 27.10 205 VAL D CA 1
ATOM 6825 C C . VAL D 1 208 ? -25.514 40.396 75.751 1.00 29.29 205 VAL D C 1
ATOM 6826 O O . VAL D 1 208 ? -25.275 39.420 76.478 1.00 27.66 205 VAL D O 1
ATOM 6830 N N . GLU D 1 209 ? -26.463 41.294 76.031 1.00 27.12 206 GLU D N 1
ATOM 6831 C CA . GLU D 1 209 ? -27.237 41.188 77.261 1.00 28.73 206 GLU D CA 1
ATOM 6832 C C . GLU D 1 209 ? -27.950 39.853 77.427 1.00 29.67 206 GLU D C 1
ATOM 6833 O O . GLU D 1 209 ? -27.950 39.302 78.529 1.00 27.27 206 GLU D O 1
ATOM 6839 N N . PRO D 1 210 ? -28.534 39.303 76.356 1.00 29.14 207 PRO D N 1
ATOM 6840 C CA . PRO D 1 210 ? -29.225 38.020 76.557 1.00 31.83 207 PRO D CA 1
ATOM 6841 C C . PRO D 1 210 ? -28.268 36.923 76.960 1.00 35.80 207 PRO D C 1
ATOM 6842 O O . PRO D 1 210 ? -28.657 35.967 77.643 1.00 40.05 207 PRO D O 1
ATOM 6846 N N . LEU D 1 211 ? -27.021 37.057 76.527 1.00 38.52 208 LEU D N 1
ATOM 6847 C CA . LEU D 1 211 ? -25.982 36.087 76.844 1.00 35.97 208 LEU D CA 1
ATOM 6848 C C . LEU D 1 211 ? -25.582 36.206 78.304 1.00 35.59 208 LEU D C 1
ATOM 6849 O O . LEU D 1 211 ? -25.432 35.199 78.982 1.00 34.40 208 LEU D O 1
ATOM 6854 N N . LEU D 1 212 ? -25.369 37.431 78.770 1.00 31.93 209 LEU D N 1
ATOM 6855 C CA . LEU D 1 212 ? -24.990 37.652 80.149 1.00 35.01 209 LEU D CA 1
ATOM 6856 C C . LEU D 1 212 ? -26.119 37.260 81.090 1.00 38.64 209 LEU D C 1
ATOM 6857 O O . LEU D 1 212 ? -25.883 36.732 82.174 1.00 38.63 209 LEU D O 1
ATOM 6862 N N . LYS D 1 213 ? -27.347 37.467 80.642 1.00 40.96 210 LYS D N 1
ATOM 6863 C CA . LYS D 1 213 ? -28.503 37.181 81.455 1.00 47.49 210 LYS D CA 1
ATOM 6864 C C . LYS D 1 213 ? -28.671 35.674 81.678 1.00 46.87 210 LYS D C 1
ATOM 6865 O O . LYS D 1 213 ? -29.123 35.265 82.732 1.00 44.21 210 LYS D O 1
ATOM 6871 N N . GLU D 1 214 ? -28.305 34.854 80.692 1.00 43.10 211 GLU D N 1
ATOM 6872 C CA . GLU D 1 214 ? -28.438 33.411 80.806 1.00 40.57 211 GLU D CA 1
ATOM 6873 C C . GLU D 1 214 ? -27.117 32.705 81.132 1.00 38.09 211 GLU D C 1
ATOM 6874 O O . GLU D 1 214 ? -27.001 31.500 80.923 1.00 41.55 211 GLU D O 1
ATOM 6880 N N . ALA D 1 215 ? -26.122 33.455 81.578 1.00 34.68 212 ALA D N 1
ATOM 6881 C CA . ALA D 1 215 ? -24.768 32.931 81.749 1.00 34.66 212 ALA D CA 1
ATOM 6882 C C . ALA D 1 215 ? -24.753 31.695 82.653 1.00 37.43 212 ALA D C 1
ATOM 6883 O O . ALA D 1 215 ? -24.181 30.674 82.283 1.00 36.15 212 ALA D O 1
ATOM 6885 N N . GLU D 1 216 ? -25.438 31.786 83.795 1.00 38.68 213 GLU D N 1
ATOM 6886 C CA . GLU D 1 216 ? -25.517 30.679 84.757 1.00 40.98 213 GLU D CA 1
ATOM 6887 C C . GLU D 1 216 ? -26.137 29.432 84.128 1.00 41.27 213 GLU D C 1
ATOM 6888 O O . GLU D 1 216 ? -25.571 28.331 84.223 1.00 38.52 213 GLU D O 1
ATOM 6894 N N . MET D 1 217 ? -27.247 29.607 83.421 1.00 40.25 214 MET D N 1
ATOM 6895 C CA . MET D 1 217 ? -27.910 28.479 82.769 1.00 42.07 214 MET D CA 1
ATOM 6896 C C . MET D 1 217 ? -27.052 27.845 81.664 1.00 41.52 214 MET D C 1
ATOM 6897 O O . MET D 1 217 ? -26.950 26.625 81.582 1.00 45.94 214 MET D O 1
ATOM 6902 N N . ILE D 1 218 ? -26.414 28.673 80.838 1.00 38.33 215 ILE D N 1
ATOM 6903 C CA . ILE D 1 218 ? -25.558 28.167 79.779 1.00 34.38 215 ILE D CA 1
ATOM 6904 C C . ILE D 1 218 ? -24.389 27.389 80.376 1.00 34.25 215 ILE D C 1
ATOM 6905 O O . ILE D 1 218 ? -24.013 26.340 79.869 1.00 31.82 215 ILE D O 1
ATOM 6910 N N . GLU D 1 219 ? -23.787 27.934 81.424 1.00 34.36 216 GLU D N 1
ATOM 6911 C CA . GLU D 1 219 ? -22.692 27.273 82.074 1.00 40.25 216 GLU D CA 1
ATOM 6912 C C . GLU D 1 219 ? -23.095 25.873 82.550 1.00 44.53 216 GLU D C 1
ATOM 6913 O O . GLU D 1 219 ? -22.316 24.935 82.447 1.00 45.48 216 GLU D O 1
ATOM 6919 N N . GLU D 1 220 ? -24.320 25.752 83.047 1.00 47.70 217 GLU D N 1
ATOM 6920 C CA . GLU D 1 220 ? -24.859 24.479 83.519 1.00 53.04 217 GLU D CA 1
ATOM 6921 C C . GLU D 1 220 ? -25.173 23.518 82.357 1.00 46.68 217 GLU D C 1
ATOM 6922 O O . GLU D 1 220 ? -24.684 22.393 82.333 1.00 48.83 217 GLU D O 1
ATOM 6928 N N . GLN D 1 221 ? -25.903 23.968 81.353 1.00 47.38 218 GLN D N 1
ATOM 6929 C CA . GLN D 1 221 ? -26.204 23.135 80.178 1.00 49.89 218 GLN D CA 1
ATOM 6930 C C . GLN D 1 221 ? -24.957 22.623 79.405 1.00 49.21 218 GLN D C 1
ATOM 6931 O O . GLN D 1 221 ? -25.018 21.612 78.710 1.00 50.57 218 GLN D O 1
ATOM 6937 N N . LEU D 1 222 ? -23.835 23.322 79.499 1.00 43.93 219 LEU D N 1
ATOM 6938 C CA . LEU D 1 222 ? -22.674 22.947 78.700 1.00 47.37 219 LEU D CA 1
ATOM 6939 C C . LEU D 1 222 ? -21.616 22.266 79.521 1.00 48.15 219 LEU D C 1
ATOM 6940 O O . LEU D 1 222 ? -20.557 21.947 78.990 1.00 50.04 219 LEU D O 1
ATOM 6945 N N . ARG D 1 223 ? -21.877 22.063 80.809 1.00 50.66 220 ARG D N 1
ATOM 6946 C CA . ARG D 1 223 ? -20.837 21.578 81.706 1.00 59.15 220 ARG D CA 1
ATOM 6947 C C . ARG D 1 223 ? -20.402 20.159 81.316 1.00 58.93 220 ARG D C 1
ATOM 6948 O O . ARG D 1 223 ? -19.230 19.816 81.461 1.00 60.04 220 ARG D O 1
ATOM 6956 N N . ARG D 1 224 ? -21.328 19.354 80.805 1.00 58.81 221 ARG D N 1
ATOM 6957 C CA . ARG D 1 224 ? -20.976 18.006 80.361 1.00 66.43 221 ARG D CA 1
ATOM 6958 C C . ARG D 1 224 ? -20.121 18.067 79.091 1.00 64.78 221 ARG D C 1
ATOM 6959 O O . ARG D 1 224 ? -19.037 17.471 79.053 1.00 67.32 221 ARG D O 1
ATOM 6967 N N . MET D 1 225 ? -20.585 18.798 78.079 1.00 54.53 222 MET D N 1
ATOM 6968 C CA . MET D 1 225 ? -19.788 19.061 76.879 1.00 49.90 222 MET D CA 1
ATOM 6969 C C . MET D 1 225 ? -18.369 19.543 77.179 1.00 45.89 222 MET D C 1
ATOM 6970 O O . MET D 1 225 ? -17.410 19.084 76.559 1.00 44.32 222 MET D O 1
ATOM 6975 N N . HIS D 1 226 ? -18.222 20.436 78.144 1.00 41.50 223 HIS D N 1
ATOM 6976 C CA . HIS D 1 226 ? -16.901 20.899 78.511 1.00 44.84 223 HIS D CA 1
ATOM 6977 C C . HIS D 1 226 ? -16.044 19.770 79.081 1.00 52.57 223 HIS D C 1
ATOM 6978 O O . HIS D 1 226 ? -14.864 19.636 78.758 1.00 54.67 223 HIS D O 1
ATOM 6985 N N . GLU D 1 227 ? -16.671 18.945 79.906 1.00 62.79 224 GLU D N 1
ATOM 6986 C CA . GLU D 1 227 ? -16.060 17.735 80.465 1.00 70.63 224 GLU D CA 1
ATOM 6987 C C . GLU D 1 227 ? -15.616 16.750 79.376 1.00 61.96 224 GLU D C 1
ATOM 6988 O O . GLU D 1 227 ? -14.462 16.320 79.349 1.00 59.24 224 GLU D O 1
ATOM 6994 N N . GLN D 1 228 ? -16.562 16.383 78.513 1.00 59.67 225 GLN D N 1
ATOM 6995 C CA . GLN D 1 228 ? -16.295 15.612 77.299 1.00 61.43 225 GLN D CA 1
ATOM 6996 C C . GLN D 1 228 ? -15.053 16.128 76.574 1.00 60.45 225 GLN D C 1
ATOM 6997 O O . GLN D 1 228 ? -14.135 15.370 76.245 1.00 64.11 225 GLN D O 1
ATOM 7003 N N . MET D 1 229 ? -15.039 17.426 76.318 1.00 55.90 226 MET D N 1
ATOM 7004 C CA . MET D 1 229 ? -13.986 18.024 75.520 1.00 55.48 226 MET D CA 1
ATOM 7005 C C . MET D 1 229 ? -12.609 17.877 76.184 1.00 58.53 226 MET D C 1
ATOM 7006 O O . MET D 1 229 ? -11.633 17.557 75.504 1.00 49.50 226 MET D O 1
ATOM 7011 N N . GLU D 1 230 ? -12.534 18.135 77.490 1.00 59.33 227 GLU D N 1
ATOM 7012 C CA . GLU D 1 230 ? -11.261 18.058 78.215 1.00 63.66 227 GLU D CA 1
ATOM 7013 C C . GLU D 1 230 ? -10.724 16.633 78.230 1.00 63.79 227 GLU D C 1
ATOM 7014 O O . GLU D 1 230 ? -9.531 16.407 78.105 1.00 61.47 227 GLU D O 1
ATOM 7020 N N . GLU D 1 231 ? -11.621 15.671 78.379 1.00 68.01 228 GLU D N 1
ATOM 7021 C CA . GLU D 1 231 ? -11.254 14.275 78.268 1.00 72.87 228 GLU D CA 1
ATOM 7022 C C . GLU D 1 231 ? -10.584 13.994 76.939 1.00 67.95 228 GLU D C 1
ATOM 7023 O O . GLU D 1 231 ? -9.494 13.418 76.893 1.00 60.75 228 GLU D O 1
ATOM 7029 N N . ALA D 1 232 ? -11.269 14.364 75.863 1.00 62.58 229 ALA D N 1
ATOM 7030 C CA . ALA D 1 232 ? -10.764 14.121 74.513 1.00 62.65 229 ALA D CA 1
ATOM 7031 C C . ALA D 1 232 ? -9.428 14.816 74.266 1.00 61.21 229 ALA D C 1
ATOM 7032 O O . ALA D 1 232 ? -8.585 14.295 73.562 1.00 66.09 229 ALA D O 1
ATOM 7034 N N . ARG D 1 233 ? -9.212 15.976 74.866 1.00 61.96 230 ARG D N 1
ATOM 7035 C CA . ARG D 1 233 ? -7.968 16.718 74.617 1.00 69.63 230 ARG D CA 1
ATOM 7036 C C . ARG D 1 233 ? -6.627 15.958 74.896 1.00 76.75 230 ARG D C 1
ATOM 7037 O O . ARG D 1 233 ? -5.636 16.181 74.208 1.00 70.07 230 ARG D O 1
ATOM 7045 N N . ARG D 1 234 ? -6.589 15.009 75.820 1.00 80.81 231 ARG D N 1
ATOM 7046 C CA . ARG D 1 234 ? -5.352 14.230 75.980 1.00 86.11 231 ARG D CA 1
ATOM 7047 C C . ARG D 1 234 ? -5.431 12.843 75.324 1.00 78.24 231 ARG D C 1
ATOM 7048 O O . ARG D 1 234 ? -6.364 12.072 75.567 1.00 65.94 231 ARG D O 1
ATOM 7056 N N . PRO E 1 9 ? -15.231 -2.361 50.974 1.00 55.64 6 PRO E N 1
ATOM 7057 C CA . PRO E 1 9 ? -15.215 -2.582 52.434 1.00 52.36 6 PRO E CA 1
ATOM 7058 C C . PRO E 1 9 ? -16.526 -3.105 53.019 1.00 48.50 6 PRO E C 1
ATOM 7059 O O . PRO E 1 9 ? -16.501 -3.914 53.943 1.00 42.75 6 PRO E O 1
ATOM 7063 N N . VAL E 1 10 ? -17.650 -2.640 52.481 1.00 41.54 7 VAL E N 1
ATOM 7064 C CA . VAL E 1 10 ? -18.941 -3.220 52.781 1.00 41.35 7 VAL E CA 1
ATOM 7065 C C . VAL E 1 10 ? -19.661 -3.522 51.480 1.00 42.55 7 VAL E C 1
ATOM 7066 O O . VAL E 1 10 ? -19.795 -2.659 50.635 1.00 41.80 7 VAL E O 1
ATOM 7070 N N . ASN E 1 11 ? -20.212 -4.721 51.366 1.00 44.86 8 ASN E N 1
ATOM 7071 C CA . ASN E 1 11 ? -21.087 -5.059 50.267 1.00 45.11 8 ASN E CA 1
ATOM 7072 C C . ASN E 1 11 ? -22.486 -5.464 50.758 1.00 43.71 8 ASN E C 1
ATOM 7073 O O . ASN E 1 11 ? -22.627 -6.266 51.665 1.00 47.65 8 ASN E O 1
ATOM 7078 N N . LEU E 1 12 ? -23.536 -4.869 50.205 1.00 45.85 9 LEU E N 1
ATOM 7079 C CA . LEU E 1 12 ? -24.904 -5.320 50.486 1.00 47.27 9 LEU E CA 1
ATOM 7080 C C . LEU E 1 12 ? -25.263 -6.436 49.554 1.00 51.37 9 LEU E C 1
ATOM 7081 O O . LEU E 1 12 ? -25.280 -6.215 48.362 1.00 50.81 9 LEU E O 1
ATOM 7086 N N . VAL E 1 13 ? -25.599 -7.610 50.082 1.00 57.75 10 VAL E N 1
ATOM 7087 C CA . VAL E 1 13 ? -26.184 -8.665 49.258 1.00 56.73 10 VAL E CA 1
ATOM 7088 C C . VAL E 1 13 ? -27.672 -8.620 49.498 1.00 57.50 10 VAL E C 1
ATOM 7089 O O . VAL E 1 13 ? -28.165 -9.026 50.538 1.00 62.68 10 VAL E O 1
ATOM 7093 N N . LEU E 1 14 ? -28.388 -8.026 48.555 1.00 63.38 11 LEU E N 1
ATOM 7094 C CA . LEU E 1 14 ? -29.771 -7.641 48.773 1.00 66.76 11 LEU E CA 1
ATOM 7095 C C . LEU E 1 14 ? -30.434 -7.424 47.413 1.00 76.73 11 LEU E C 1
ATOM 7096 O O . LEU E 1 14 ? -30.123 -6.455 46.726 1.00 66.67 11 LEU E O 1
ATOM 7101 N N . PRO E 1 15 ? -31.383 -8.298 47.036 1.00 86.50 12 PRO E N 1
ATOM 7102 C CA . PRO E 1 15 ? -32.135 -7.992 45.822 1.00 88.10 12 PRO E CA 1
ATOM 7103 C C . PRO E 1 15 ? -32.965 -6.708 45.905 1.00 79.19 12 PRO E C 1
ATOM 7104 O O . PRO E 1 15 ? -33.387 -6.282 46.987 1.00 71.79 12 PRO E O 1
ATOM 7108 N N . GLU E 1 16 ? -33.219 -6.129 44.737 1.00 80.08 13 GLU E N 1
ATOM 7109 C CA . GLU E 1 16 ? -34.067 -4.944 44.613 1.00 75.03 13 GLU E CA 1
ATOM 7110 C C . GLU E 1 16 ? -35.495 -5.253 45.004 1.00 73.35 13 GLU E C 1
ATOM 7111 O O . GLU E 1 16 ? -36.067 -6.249 44.576 1.00 81.67 13 GLU E O 1
ATOM 7117 N N . VAL E 1 17 ? -36.056 -4.407 45.851 1.00 71.41 14 VAL E N 1
ATOM 7118 C CA . VAL E 1 17 ? -37.468 -4.429 46.151 1.00 73.19 14 VAL E CA 1
ATOM 7119 C C . VAL E 1 17 ? -37.972 -3.043 45.806 1.00 80.12 14 VAL E C 1
ATOM 7120 O O . VAL E 1 17 ? -37.643 -2.081 46.490 1.00 87.86 14 VAL E O 1
ATOM 7124 N N . GLU E 1 18 ? -38.750 -2.924 44.731 1.00 88.14 15 GLU E N 1
ATOM 7125 C CA . GLU E 1 18 ? -39.177 -1.602 44.251 1.00 88.21 15 GLU E CA 1
ATOM 7126 C C . GLU E 1 18 ? -40.135 -0.999 45.278 1.00 84.35 15 GLU E C 1
ATOM 7127 O O . GLU E 1 18 ? -40.942 -1.724 45.856 1.00 82.46 15 GLU E O 1
ATOM 7133 N N . ASN E 1 19 ? -39.996 0.303 45.542 1.00 80.19 16 ASN E N 1
ATOM 7134 C CA . ASN E 1 19 ? -40.852 1.026 46.504 1.00 78.09 16 ASN E CA 1
ATOM 7135 C C . ASN E 1 19 ? -40.848 0.426 47.918 1.00 79.21 16 ASN E C 1
ATOM 7136 O O . ASN E 1 19 ? -41.840 0.471 48.658 1.00 73.08 16 ASN E O 1
ATOM 7141 N N . ALA E 1 20 ? -39.690 -0.093 48.301 1.00 78.56 17 ALA E N 1
ATOM 7142 C CA . ALA E 1 20 ? -39.495 -0.681 49.610 1.00 73.88 17 ALA E CA 1
ATOM 7143 C C . ALA E 1 20 ? -39.919 0.252 50.732 1.00 66.21 17 ALA E C 1
ATOM 7144 O O . ALA E 1 20 ? -39.713 1.476 50.697 1.00 84.36 17 ALA E O 1
ATOM 7146 N N . ILE E 1 21 ? -40.553 -0.322 51.730 1.00 62.95 18 ILE E N 1
ATOM 7147 C CA . ILE E 1 21 ? -40.586 0.264 53.057 1.00 64.75 18 ILE E CA 1
ATOM 7148 C C . ILE E 1 21 ? -39.484 -0.415 53.882 1.00 68.37 18 ILE E C 1
ATOM 7149 O O . ILE E 1 21 ? -39.557 -1.611 54.154 1.00 61.53 18 ILE E O 1
ATOM 7154 N N . PHE E 1 22 ? -38.472 0.370 54.254 1.00 63.36 19 PHE E N 1
ATOM 7155 C CA . PHE E 1 22 ? -37.254 -0.128 54.881 1.00 54.65 19 PHE E CA 1
ATOM 7156 C C . PHE E 1 22 ? -37.292 0.245 56.336 1.00 49.78 19 PHE E C 1
ATOM 7157 O O . PHE E 1 22 ? -37.419 1.424 56.679 1.00 55.18 19 PHE E O 1
ATOM 7165 N N . ILE E 1 23 ? -37.219 -0.760 57.196 1.00 48.99 20 ILE E N 1
ATOM 7166 C CA . ILE E 1 23 ? -37.305 -0.541 58.634 1.00 51.12 20 ILE E CA 1
ATOM 7167 C C . ILE E 1 23 ? -36.007 -0.997 59.274 1.00 50.57 20 ILE E C 1
ATOM 7168 O O . ILE E 1 23 ? -35.597 -2.126 59.077 1.00 52.27 20 ILE E O 1
ATOM 7173 N N . GLU E 1 24 ? -35.378 -0.125 60.051 1.00 47.86 21 GLU E N 1
ATOM 7174 C CA . GLU E 1 24 ? -34.074 -0.413 60.596 1.00 44.76 21 GLU E CA 1
ATOM 7175 C C . GLU E 1 24 ? -34.184 -0.464 62.104 1.00 42.11 21 GLU E C 1
ATOM 7176 O O . GLU E 1 24 ? -34.692 0.465 62.713 1.00 39.57 21 GLU E O 1
ATOM 7182 N N . GLY E 1 25 ? -33.688 -1.539 62.712 1.00 40.93 22 GLY E N 1
ATOM 7183 C CA . GLY E 1 25 ? -33.694 -1.649 64.179 1.00 42.10 22 GLY E CA 1
ATOM 7184 C C . GLY E 1 25 ? -32.383 -2.167 64.757 1.00 44.36 22 GLY E C 1
ATOM 7185 O O . GLY E 1 25 ? -32.362 -3.191 65.441 1.00 47.10 22 GLY E O 1
ATOM 7186 N N . TYR E 1 26 ? -31.282 -1.480 64.459 1.00 39.99 23 TYR E N 1
ATOM 7187 C CA . TYR E 1 26 ? -29.970 -1.928 64.908 1.00 37.34 23 TYR E CA 1
ATOM 7188 C C . TYR E 1 26 ? -29.860 -1.741 66.423 1.00 37.31 23 TYR E C 1
ATOM 7189 O O . TYR E 1 26 ? -30.596 -0.970 67.019 1.00 38.72 23 TYR E O 1
ATOM 7198 N N . PRO E 1 27 ? -28.918 -2.444 67.064 1.00 40.73 24 PRO E N 1
ATOM 7199 C CA . PRO E 1 27 ? -28.759 -2.296 68.523 1.00 39.35 24 PRO E CA 1
ATOM 7200 C C . PRO E 1 27 ? -28.464 -0.880 68.974 1.00 38.72 24 PRO E C 1
ATOM 7201 O O . PRO E 1 27 ? -27.731 -0.158 68.307 1.00 41.08 24 PRO E O 1
ATOM 7205 N N . GLY E 1 28 ? -29.045 -0.492 70.096 1.00 37.56 25 GLY E N 1
ATOM 7206 C CA . GLY E 1 28 ? -28.957 0.877 70.582 1.00 40.21 25 GLY E CA 1
ATOM 7207 C C . GLY E 1 28 ? -29.574 0.886 71.962 1.00 41.08 25 GLY E C 1
ATOM 7208 O O . GLY E 1 28 ? -29.790 -0.172 72.539 1.00 40.87 25 GLY E O 1
ATOM 7209 N N . VAL E 1 29 ? -29.914 2.065 72.472 1.00 47.49 26 VAL E N 1
ATOM 7210 C CA . VAL E 1 29 ? -30.309 2.189 73.882 1.00 48.31 26 VAL E CA 1
ATOM 7211 C C . VAL E 1 29 ? -31.586 1.379 74.177 1.00 50.00 26 VAL E C 1
ATOM 7212 O O . VAL E 1 29 ? -32.530 1.321 73.371 1.00 42.91 26 VAL E O 1
ATOM 7216 N N . GLY E 1 30 ? -31.539 0.668 75.297 1.00 51.54 27 GLY E N 1
ATOM 7217 C CA . GLY E 1 30 ? -32.586 -0.249 75.689 1.00 51.35 27 GLY E CA 1
ATOM 7218 C C . GLY E 1 30 ? -32.808 -1.466 74.804 1.00 52.98 27 GLY E C 1
ATOM 7219 O O . GLY E 1 30 ? -33.712 -2.261 75.067 1.00 53.74 27 GLY E O 1
ATOM 7220 N N . LEU E 1 31 ? -31.989 -1.621 73.768 1.00 51.31 28 LEU E N 1
ATOM 7221 C CA . LEU E 1 31 ? -32.273 -2.529 72.668 1.00 51.17 28 LEU E CA 1
ATOM 7222 C C . LEU E 1 31 ? -33.705 -2.430 72.138 1.00 49.73 28 LEU E C 1
ATOM 7223 O O . LEU E 1 31 ? -34.299 -3.411 71.702 1.00 45.78 28 LEU E O 1
ATOM 7228 N N . VAL E 1 32 ? -34.251 -1.225 72.171 1.00 50.63 29 VAL E N 1
ATOM 7229 C CA . VAL E 1 32 ? -35.652 -1.017 71.853 1.00 47.11 29 VAL E CA 1
ATOM 7230 C C . VAL E 1 32 ? -35.890 -1.351 70.399 1.00 46.58 29 VAL E C 1
ATOM 7231 O O . VAL E 1 32 ? -36.770 -2.152 70.070 1.00 48.79 29 VAL E O 1
ATOM 7235 N N . GLY E 1 33 ? -35.090 -0.760 69.519 1.00 45.57 30 GLY E N 1
ATOM 7236 C CA . GLY E 1 33 ? -35.227 -1.024 68.098 1.00 45.13 30 GLY E CA 1
ATOM 7237 C C . GLY E 1 33 ? -34.938 -2.465 67.726 1.00 47.37 30 GLY E C 1
ATOM 7238 O O . GLY E 1 33 ? -35.621 -3.056 66.870 1.00 44.22 30 GLY E O 1
ATOM 7239 N N . HIS E 1 34 ? -33.918 -3.032 68.367 1.00 48.75 31 HIS E N 1
ATOM 7240 C CA . HIS E 1 34 ? -33.551 -4.434 68.155 1.00 49.90 31 HIS E CA 1
ATOM 7241 C C . HIS E 1 34 ? -34.685 -5.422 68.507 1.00 49.09 31 HIS E C 1
ATOM 7242 O O . HIS E 1 34 ? -35.021 -6.308 67.722 1.00 49.21 31 HIS E O 1
ATOM 7249 N N . ILE E 1 35 ? -35.271 -5.264 69.684 1.00 47.88 32 ILE E N 1
ATOM 7250 C CA . ILE E 1 35 ? -36.393 -6.117 70.089 1.00 56.02 32 ILE E CA 1
ATOM 7251 C C . ILE E 1 35 ? -37.591 -5.909 69.137 1.00 55.90 32 ILE E C 1
ATOM 7252 O O . ILE E 1 35 ? -38.182 -6.856 68.628 1.00 63.58 32 ILE E O 1
ATOM 7257 N N . ALA E 1 36 ? -37.929 -4.659 68.864 1.00 55.16 33 ALA E N 1
ATOM 7258 C CA . ALA E 1 36 ? -39.040 -4.363 67.972 1.00 52.10 33 ALA E CA 1
ATOM 7259 C C . ALA E 1 36 ? -38.871 -4.982 66.596 1.00 51.00 33 ALA E C 1
ATOM 7260 O O . ALA E 1 36 ? -39.792 -5.595 66.058 1.00 54.16 33 ALA E O 1
ATOM 7262 N N . ALA E 1 37 ? -37.698 -4.820 66.003 1.00 49.66 34 ALA E N 1
ATOM 7263 C CA . ALA E 1 37 ? -37.502 -5.264 64.618 1.00 47.85 34 ALA E CA 1
ATOM 7264 C C . ALA E 1 37 ? -37.484 -6.781 64.508 1.00 49.01 34 ALA E C 1
ATOM 7265 O O . ALA E 1 37 ? -38.024 -7.345 63.549 1.00 46.47 34 ALA E O 1
ATOM 7267 N N . ASN E 1 38 ? -36.836 -7.427 65.476 1.00 50.68 35 ASN E N 1
ATOM 7268 C CA . ASN E 1 38 ? -36.841 -8.892 65.547 1.00 56.33 35 ASN E CA 1
ATOM 7269 C C . ASN E 1 38 ? -38.243 -9.445 65.738 1.00 60.17 35 ASN E C 1
ATOM 7270 O O . ASN E 1 38 ? -38.650 -10.379 65.059 1.00 57.57 35 ASN E O 1
ATOM 7275 N N . PHE E 1 39 ? -38.991 -8.834 66.643 1.00 63.43 36 PHE E N 1
ATOM 7276 C CA . PHE E 1 39 ? -40.372 -9.218 66.824 1.00 70.07 36 PHE E CA 1
ATOM 7277 C C . PHE E 1 39 ? -41.161 -9.093 65.524 1.00 68.55 36 PHE E C 1
ATOM 7278 O O . PHE E 1 39 ? -41.839 -10.015 65.137 1.00 67.60 36 PHE E O 1
ATOM 7286 N N . LEU E 1 40 ? -41.078 -7.957 64.849 1.00 68.25 37 LEU E N 1
ATOM 7287 C CA . LEU E 1 40 ? -41.850 -7.799 63.628 1.00 66.72 37 LEU E CA 1
ATOM 7288 C C . LEU E 1 40 ? -41.472 -8.764 62.550 1.00 64.94 37 LEU E C 1
ATOM 7289 O O . LEU E 1 40 ? -42.326 -9.190 61.803 1.00 66.00 37 LEU E O 1
ATOM 7294 N N . ALA E 1 41 ? -40.189 -9.058 62.411 1.00 67.55 38 ALA E N 1
ATOM 7295 C CA . ALA E 1 41 ? -39.758 -9.940 61.339 1.00 71.79 38 ALA E CA 1
ATOM 7296 C C . ALA E 1 41 ? -40.340 -11.329 61.550 1.00 74.51 38 ALA E C 1
ATOM 7297 O O . ALA E 1 41 ? -40.763 -11.985 60.594 1.00 74.89 38 ALA E O 1
ATOM 7299 N N . LYS E 1 42 ? -40.359 -11.758 62.809 1.00 76.63 39 LYS E N 1
ATOM 7300 C CA . LYS E 1 42 ? -40.914 -13.046 63.176 1.00 85.63 39 LYS E CA 1
ATOM 7301 C C . LYS E 1 42 ? -42.440 -13.048 63.052 1.00 88.20 39 LYS E C 1
ATOM 7302 O O . LYS E 1 42 ? -42.994 -13.959 62.454 1.00 90.80 39 LYS E O 1
ATOM 7308 N N . GLU E 1 43 ? -43.117 -12.027 63.577 1.00 87.25 40 GLU E N 1
ATOM 7309 C CA . GLU E 1 43 ? -44.588 -12.005 63.554 1.00 84.00 40 GLU E CA 1
ATOM 7310 C C . GLU E 1 43 ? -45.170 -11.874 62.140 1.00 85.42 40 GLU E C 1
ATOM 7311 O O . GLU E 1 43 ? -46.260 -12.364 61.886 1.00 98.46 40 GLU E O 1
ATOM 7317 N N . LEU E 1 44 ? -44.470 -11.196 61.236 1.00 79.20 41 LEU E N 1
ATOM 7318 C CA . LEU E 1 44 ? -44.907 -11.101 59.835 1.00 69.33 41 LEU E CA 1
ATOM 7319 C C . LEU E 1 44 ? -44.366 -12.217 58.974 1.00 67.47 41 LEU E C 1
ATOM 7320 O O . LEU E 1 44 ? -44.514 -12.165 57.762 1.00 60.98 41 LEU E O 1
ATOM 7325 N N . ASP E 1 45 ? -43.713 -13.204 59.583 1.00 70.18 42 ASP E N 1
ATOM 7326 C CA . ASP E 1 45 ? -43.300 -14.412 58.876 1.00 76.59 42 ASP E CA 1
ATOM 7327 C C . ASP E 1 45 ? -42.361 -14.104 57.706 1.00 78.28 42 ASP E C 1
ATOM 7328 O O . ASP E 1 45 ? -42.532 -14.616 56.595 1.00 79.59 42 ASP E O 1
ATOM 7333 N N . MET E 1 46 ? -41.359 -13.265 57.949 1.00 75.49 43 MET E N 1
ATOM 7334 C CA . MET E 1 46 ? -40.538 -12.764 56.850 1.00 72.01 43 MET E CA 1
ATOM 7335 C C . MET E 1 46 ? -39.513 -13.801 56.467 1.00 65.63 43 MET E C 1
ATOM 7336 O O . MET E 1 46 ? -39.100 -14.579 57.309 1.00 61.98 43 MET E O 1
ATOM 7341 N N . ASP E 1 47 ? -39.119 -13.809 55.199 1.00 65.19 44 ASP E N 1
ATOM 7342 C CA . ASP E 1 47 ? -37.950 -14.566 54.753 1.00 70.96 44 ASP E CA 1
ATOM 7343 C C . ASP E 1 47 ? -36.667 -13.752 54.928 1.00 74.46 44 ASP E C 1
ATOM 7344 O O . ASP E 1 47 ? -36.666 -12.528 54.826 1.00 77.17 44 ASP E O 1
ATOM 7349 N N . LEU E 1 48 ? -35.575 -14.456 55.180 1.00 69.39 45 LEU E N 1
ATOM 7350 C CA . LEU E 1 48 ? -34.252 -13.908 55.026 1.00 63.98 45 LEU E CA 1
ATOM 7351 C C . LEU E 1 48 ? -33.988 -13.643 53.554 1.00 61.54 45 LEU E C 1
ATOM 7352 O O . LEU E 1 48 ? -33.978 -14.568 52.766 1.00 58.09 45 LEU E O 1
ATOM 7357 N N . ILE E 1 49 ? -33.759 -12.384 53.185 1.00 59.44 46 ILE E N 1
ATOM 7358 C CA . ILE E 1 49 ? -33.530 -12.046 51.775 1.00 59.08 46 ILE E CA 1
ATOM 7359 C C . ILE E 1 49 ? -32.129 -11.531 51.452 1.00 56.69 46 ILE E C 1
ATOM 7360 O O . ILE E 1 49 ? -31.771 -11.406 50.285 1.00 52.32 46 ILE E O 1
ATOM 7365 N N . GLY E 1 50 ? -31.336 -11.207 52.468 1.00 54.14 47 GLY E N 1
ATOM 7366 C CA . GLY E 1 50 ? -29.990 -10.707 52.223 1.00 47.97 47 GLY E CA 1
ATOM 7367 C C . GLY E 1 50 ? -29.189 -10.469 53.471 1.00 43.44 47 GLY E C 1
ATOM 7368 O O . GLY E 1 50 ? -29.664 -10.714 54.579 1.00 44.18 47 GLY E O 1
ATOM 7369 N N . TYR E 1 51 ? -27.992 -9.927 53.292 1.00 40.81 48 TYR E N 1
ATOM 7370 C CA . TYR E 1 51 ? -27.098 -9.687 54.403 1.00 40.87 48 TYR E CA 1
ATOM 7371 C C . TYR E 1 51 ? -26.089 -8.610 54.060 1.00 39.73 48 TYR E C 1
ATOM 7372 O O . TYR E 1 51 ? -25.946 -8.231 52.903 1.00 37.40 48 TYR E O 1
ATOM 7381 N N . VAL E 1 52 ? -25.413 -8.120 55.091 1.00 35.49 49 VAL E N 1
ATOM 7382 C CA . VAL E 1 52 ? -24.249 -7.286 54.909 1.00 35.50 49 VAL E CA 1
ATOM 7383 C C . VAL E 1 52 ? -22.994 -8.129 54.999 1.00 34.22 49 VAL E C 1
ATOM 7384 O O . VAL E 1 52 ? -22.842 -8.926 55.897 1.00 36.34 49 VAL E O 1
ATOM 7388 N N . ASP E 1 53 ? -22.098 -7.919 54.058 1.00 33.97 50 ASP E N 1
ATOM 7389 C CA . ASP E 1 53 ? -20.898 -8.702 53.940 1.00 36.26 50 ASP E CA 1
ATOM 7390 C C . ASP E 1 53 ? -19.696 -7.766 54.019 1.00 34.64 50 ASP E C 1
ATOM 7391 O O . ASP E 1 53 ? -19.585 -6.818 53.242 1.00 43.25 50 ASP E O 1
ATOM 7396 N N . SER E 1 54 ? -18.801 -8.038 54.957 1.00 30.56 51 SER E N 1
ATOM 7397 C CA . SER E 1 54 ? -17.619 -7.242 55.161 1.00 28.52 51 SER E CA 1
ATOM 7398 C C . SER E 1 54 ? -16.590 -8.040 55.952 1.00 28.14 51 SER E C 1
ATOM 7399 O O . SER E 1 54 ? -16.919 -8.695 56.934 1.00 25.86 51 SER E O 1
ATOM 7402 N N . LEU E 1 55 ? -15.333 -7.895 55.570 1.00 28.64 52 LEU E N 1
ATOM 7403 C CA . LEU E 1 55 ? -14.230 -8.424 56.330 1.00 32.95 52 LEU E CA 1
ATOM 7404 C C . LEU E 1 55 ? -14.169 -7.879 57.727 1.00 30.62 52 LEU E C 1
ATOM 7405 O O . LEU E 1 55 ? -13.487 -8.453 58.560 1.00 32.58 52 LEU E O 1
ATOM 7410 N N . PHE E 1 56 ? -14.831 -6.758 57.990 1.00 31.09 53 PHE E N 1
ATOM 7411 C CA . PHE E 1 56 ? -14.732 -6.147 59.313 1.00 32.01 53 PHE E CA 1
ATOM 7412 C C . PHE E 1 56 ? -15.837 -6.584 60.269 1.00 30.81 53 PHE E C 1
ATOM 7413 O O . PHE E 1 56 ? -15.841 -6.204 61.425 1.00 27.84 53 PHE E O 1
ATOM 7421 N N . ILE E 1 57 ? -16.781 -7.379 59.769 1.00 28.22 54 ILE E N 1
ATOM 7422 C CA . ILE E 1 57 ? -17.737 -8.055 60.616 1.00 27.63 54 ILE E CA 1
ATOM 7423 C C . ILE E 1 57 ? -17.099 -9.362 61.141 1.00 27.56 54 ILE E C 1
ATOM 7424 O O . ILE E 1 57 ? -16.562 -10.139 60.357 1.00 26.85 54 ILE E O 1
ATOM 7429 N N . PRO E 1 58 ? -17.102 -9.572 62.465 1.00 26.80 55 PRO E N 1
ATOM 7430 C CA . PRO E 1 58 ? -16.313 -10.706 62.936 1.00 29.09 55 PRO E CA 1
ATOM 7431 C C . PRO E 1 58 ? -16.948 -12.041 62.525 1.00 26.55 55 PRO E C 1
ATOM 7432 O O . PRO E 1 58 ? -18.138 -12.088 62.281 1.00 24.72 55 PRO E O 1
ATOM 7436 N N . PRO E 1 59 ? -16.132 -13.081 62.385 1.00 26.16 56 PRO E N 1
ATOM 7437 C CA . PRO E 1 59 ? -16.559 -14.347 61.756 1.00 26.14 56 PRO E CA 1
ATOM 7438 C C . PRO E 1 59 ? -17.509 -15.091 62.658 1.00 24.09 56 PRO E C 1
ATOM 7439 O O . PRO E 1 59 ? -17.188 -15.309 63.825 1.00 26.41 56 PRO E O 1
ATOM 7443 N N . MET E 1 60 ? -18.666 -15.461 62.127 1.00 23.62 57 MET E N 1
ATOM 7444 C CA . MET E 1 60 ? -19.687 -16.209 62.881 1.00 25.57 57 MET E CA 1
ATOM 7445 C C . MET E 1 60 ? -20.840 -16.564 61.970 1.00 25.73 57 MET E C 1
ATOM 7446 O O . MET E 1 60 ? -21.054 -15.890 60.973 1.00 24.53 57 MET E O 1
ATOM 7451 N N . SER E 1 61 ? -21.562 -17.628 62.323 1.00 26.49 58 SER E N 1
ATOM 7452 C CA . SER E 1 61 ? -22.937 -17.811 61.919 1.00 26.16 58 SER E CA 1
ATOM 7453 C C . SER E 1 61 ? -23.813 -17.912 63.135 1.00 28.52 58 SER E C 1
ATOM 7454 O O . SER E 1 61 ? -23.443 -18.549 64.120 1.00 30.76 58 SER E O 1
ATOM 7457 N N . LEU E 1 62 ? -24.994 -17.334 63.031 1.00 27.39 59 LEU E N 1
ATOM 7458 C CA . LEU E 1 62 ? -26.043 -17.577 63.972 1.00 32.91 59 LEU E CA 1
ATOM 7459 C C . LEU E 1 62 ? -26.935 -18.670 63.434 1.00 29.00 59 LEU E C 1
ATOM 7460 O O . LEU E 1 62 ? -27.230 -18.691 62.248 1.00 30.39 59 LEU E O 1
ATOM 7465 N N . ILE E 1 63 ? -27.318 -19.603 64.291 1.00 28.10 60 ILE E N 1
ATOM 7466 C CA . ILE E 1 63 ? -28.224 -20.680 63.882 1.00 29.98 60 ILE E CA 1
ATOM 7467 C C . ILE E 1 63 ? -29.616 -20.358 64.399 1.00 30.28 60 ILE E C 1
ATOM 7468 O O . ILE E 1 63 ? -29.802 -20.179 65.584 1.00 29.05 60 ILE E O 1
ATOM 7473 N N . LEU E 1 64 ? -30.555 -20.238 63.473 1.00 31.93 61 LEU E N 1
ATOM 7474 C CA . LEU E 1 64 ? -31.927 -19.878 63.763 1.00 36.11 61 LEU E CA 1
ATOM 7475 C C . LEU E 1 64 ? -32.812 -20.889 63.041 1.00 33.09 61 LEU E C 1
ATOM 7476 O O . LEU E 1 64 ? -32.731 -21.003 61.812 1.00 31.39 61 LEU E O 1
ATOM 7481 N N . GLU E 1 65 ? -33.603 -21.648 63.800 1.00 33.77 62 GLU E N 1
ATOM 7482 C CA . GLU E 1 65 ? -34.465 -22.686 63.231 1.00 37.48 62 GLU E CA 1
ATOM 7483 C C . GLU E 1 65 ? -33.681 -23.670 62.381 1.00 34.70 62 GLU E C 1
ATOM 7484 O O . GLU E 1 65 ? -34.114 -24.045 61.295 1.00 35.18 62 GLU E O 1
ATOM 7490 N N . GLY E 1 66 ? -32.491 -24.051 62.842 1.00 35.94 63 GLY E N 1
ATOM 7491 C CA . GLY E 1 66 ? -31.666 -25.005 62.098 1.00 32.54 63 GLY E CA 1
ATOM 7492 C C . GLY E 1 66 ? -31.120 -24.499 60.782 1.00 31.33 63 GLY E C 1
ATOM 7493 O O . GLY E 1 66 ? -30.781 -25.290 59.913 1.00 29.55 63 GLY E O 1
ATOM 7494 N N . ARG E 1 67 ? -30.989 -23.185 60.627 1.00 32.06 64 ARG E N 1
ATOM 7495 C CA . ARG E 1 67 ? -30.391 -22.605 59.418 1.00 35.57 64 ARG E CA 1
ATOM 7496 C C . ARG E 1 67 ? -29.274 -21.647 59.818 1.00 32.60 64 ARG E C 1
ATOM 7497 O O . ARG E 1 67 ? -29.458 -20.805 60.699 1.00 30.20 64 ARG E O 1
ATOM 7505 N N . PRO E 1 68 ? -28.113 -21.760 59.170 1.00 30.25 65 PRO E N 1
ATOM 7506 C CA . PRO E 1 68 ? -27.109 -20.755 59.435 1.00 31.41 65 PRO E CA 1
ATOM 7507 C C . PRO E 1 68 ? -27.467 -19.394 58.852 1.00 31.04 65 PRO E C 1
ATOM 7508 O O . PRO E 1 68 ? -28.025 -19.304 57.773 1.00 31.90 65 PRO E O 1
ATOM 7512 N N . THR E 1 69 ? -27.145 -18.361 59.599 1.00 31.60 66 THR E N 1
ATOM 7513 C CA . THR E 1 69 ? -27.507 -17.001 59.297 1.00 37.04 66 THR E CA 1
ATOM 7514 C C . THR E 1 69 ? -26.357 -16.064 59.626 1.00 33.86 66 THR E C 1
ATOM 7515 O O . THR E 1 69 ? -25.746 -16.213 60.666 1.00 32.40 66 THR E O 1
ATOM 7519 N N . PRO E 1 70 ? -26.130 -15.022 58.805 1.00 38.47 67 PRO E N 1
ATOM 7520 C CA . PRO E 1 70 ? -25.118 -14.027 59.185 1.00 36.19 67 PRO E CA 1
ATOM 7521 C C . PRO E 1 70 ? -25.651 -13.018 60.185 1.00 33.92 67 PRO E C 1
ATOM 7522 O O . PRO E 1 70 ? -26.855 -12.881 60.360 1.00 35.74 67 PRO E O 1
ATOM 7526 N N . PRO E 1 71 ? -24.750 -12.353 60.902 1.00 30.83 68 PRO E N 1
ATOM 7527 C CA . PRO E 1 71 ? -25.162 -11.483 61.985 1.00 30.79 68 PRO E CA 1
ATOM 7528 C C . PRO E 1 71 ? -25.802 -10.174 61.571 1.00 31.60 68 PRO E C 1
ATOM 7529 O O . PRO E 1 71 ? -26.508 -9.592 62.378 1.00 33.10 68 PRO E O 1
ATOM 7533 N N . LEU E 1 72 ? -25.559 -9.703 60.348 1.00 31.86 69 LEU E N 1
ATOM 7534 C CA . LEU E 1 72 ? -26.243 -8.507 59.856 1.00 33.01 69 LEU E CA 1
ATOM 7535 C C . LEU E 1 72 ? -27.087 -8.915 58.682 1.00 32.18 69 LEU E C 1
ATOM 7536 O O . LEU E 1 72 ? -26.561 -9.266 57.631 1.00 34.72 69 LEU E O 1
ATOM 7541 N N . ARG E 1 73 ? -28.392 -8.915 58.869 1.00 30.24 70 ARG E N 1
ATOM 7542 C CA . ARG E 1 73 ? -29.264 -9.532 57.889 1.00 37.65 70 ARG E CA 1
ATOM 7543 C C . ARG E 1 73 ? -30.472 -8.657 57.588 1.00 38.63 70 ARG E C 1
ATOM 7544 O O . ARG E 1 73 ? -30.817 -7.741 58.347 1.00 40.82 70 ARG E O 1
ATOM 7552 N N . PHE E 1 74 ? -31.056 -8.937 56.435 1.00 43.28 71 PHE E N 1
ATOM 7553 C CA . PHE E 1 74 ? -32.277 -8.270 55.980 1.00 49.00 71 PHE E CA 1
ATOM 7554 C C . PHE E 1 74 ? -33.372 -9.319 55.796 1.00 49.40 71 PHE E C 1
ATOM 7555 O O . PHE E 1 74 ? -33.150 -10.335 55.145 1.00 43.34 71 PHE E O 1
ATOM 7563 N N . TYR E 1 75 ? -34.527 -9.051 56.387 1.00 51.64 72 TYR E N 1
ATOM 7564 C CA . TYR E 1 75 ? -35.723 -9.837 56.170 1.00 59.35 72 TYR E CA 1
ATOM 7565 C C . TYR E 1 75 ? -36.700 -9.099 55.259 1.00 60.16 72 TYR E C 1
ATOM 7566 O O . TYR E 1 75 ? -36.714 -7.858 55.284 1.00 68.09 72 TYR E O 1
ATOM 7575 N N . ILE E 1 80 ? -41.895 -4.751 52.230 1.00 67.51 77 ILE E N 1
ATOM 7576 C CA . ILE E 1 80 ? -41.239 -4.398 53.482 1.00 68.71 77 ILE E CA 1
ATOM 7577 C C . ILE E 1 80 ? -39.900 -5.107 53.655 1.00 70.21 77 ILE E C 1
ATOM 7578 O O . ILE E 1 80 ? -39.799 -6.316 53.462 1.00 70.96 77 ILE E O 1
ATOM 7583 N N . ILE E 1 81 ? -38.879 -4.335 54.037 1.00 67.60 78 ILE E N 1
ATOM 7584 C CA . ILE E 1 81 ? -37.572 -4.863 54.438 1.00 61.09 78 ILE E CA 1
ATOM 7585 C C . ILE E 1 81 ? -37.293 -4.459 55.875 1.00 58.47 78 ILE E C 1
ATOM 7586 O O . ILE E 1 81 ? -37.510 -3.311 56.255 1.00 61.68 78 ILE E O 1
ATOM 7591 N N . ILE E 1 82 ? -36.817 -5.409 56.668 1.00 55.39 79 ILE E N 1
ATOM 7592 C CA . ILE E 1 82 ? -36.379 -5.134 58.034 1.00 53.65 79 ILE E CA 1
ATOM 7593 C C . ILE E 1 82 ? -34.901 -5.471 58.157 1.00 55.16 79 ILE E C 1
ATOM 7594 O O . ILE E 1 82 ? -34.486 -6.572 57.794 1.00 54.18 79 ILE E O 1
ATOM 7599 N N . ALA E 1 83 ? -34.122 -4.523 58.683 1.00 53.64 80 ALA E N 1
ATOM 7600 C CA . ALA E 1 83 ? -32.687 -4.685 58.839 1.00 46.91 80 ALA E CA 1
ATOM 7601 C C . ALA E 1 83 ? -32.350 -4.899 60.309 1.00 45.17 80 ALA E C 1
ATOM 7602 O O . ALA E 1 83 ? -32.738 -4.101 61.166 1.00 38.38 80 ALA E O 1
ATOM 7604 N N . ILE E 1 84 ? -31.598 -5.970 60.579 1.00 41.68 81 ILE E N 1
ATOM 7605 C CA . ILE E 1 84 ? -31.317 -6.426 61.947 1.00 41.62 81 ILE E CA 1
ATOM 7606 C C . ILE E 1 84 ? -29.803 -6.583 62.059 1.00 36.32 81 ILE E C 1
ATOM 7607 O O . ILE E 1 84 ? -29.143 -6.982 61.093 1.00 34.88 81 ILE E O 1
ATOM 7612 N N . ALA E 1 85 ? -29.270 -6.327 63.241 1.00 33.57 82 ALA E N 1
ATOM 7613 C CA . ALA E 1 85 ? -27.874 -6.633 63.513 1.00 36.52 82 ALA E CA 1
ATOM 7614 C C . ALA E 1 85 ? -27.740 -7.250 64.897 1.00 37.00 82 ALA E C 1
ATOM 7615 O O . ALA E 1 85 ? -28.269 -6.704 65.872 1.00 36.05 82 ALA E O 1
ATOM 7617 N N . ASP E 1 86 ? -26.986 -8.342 65.000 1.00 35.85 83 ASP E N 1
ATOM 7618 C CA . ASP E 1 86 ? -26.758 -8.981 66.310 1.00 40.49 83 ASP E CA 1
ATOM 7619 C C . ASP E 1 86 ? -25.454 -8.578 66.971 1.00 42.19 83 ASP E C 1
ATOM 7620 O O . ASP E 1 86 ? -25.119 -9.061 68.027 1.00 48.61 83 ASP E O 1
ATOM 7625 N N . ILE E 1 87 ? -24.740 -7.629 66.384 1.00 43.11 84 ILE E N 1
ATOM 7626 C CA . ILE E 1 87 ? -23.505 -7.131 66.947 1.00 45.30 84 ILE E CA 1
ATOM 7627 C C . ILE E 1 87 ? -23.551 -5.609 66.947 1.00 47.65 84 ILE E C 1
ATOM 7628 O O . ILE E 1 87 ? -24.170 -5.034 66.070 1.00 46.91 84 ILE E O 1
ATOM 7633 N N . PHE E 1 88 ? -22.833 -4.964 67.852 1.00 50.81 85 PHE E N 1
ATOM 7634 C CA . PHE E 1 88 ? -22.820 -3.500 67.903 1.00 57.03 85 PHE E CA 1
ATOM 7635 C C . PHE E 1 88 ? -21.508 -3.099 67.303 1.00 49.22 85 PHE E C 1
ATOM 7636 O O . PHE E 1 88 ? -20.458 -3.461 67.807 1.00 51.40 85 PHE E O 1
ATOM 7644 N N . LEU E 1 89 ? -21.595 -2.377 66.195 1.00 43.31 86 LEU E N 1
ATOM 7645 C CA . LEU E 1 89 ? -20.476 -2.180 65.322 1.00 41.99 86 LEU E CA 1
ATOM 7646 C C . LEU E 1 89 ? -19.808 -0.835 65.590 1.00 39.45 86 LEU E C 1
ATOM 7647 O O . LEU E 1 89 ? -20.424 0.069 66.115 1.00 40.62 86 LEU E O 1
ATOM 7652 N N . PRO E 1 90 ? -18.533 -0.710 65.244 1.00 37.74 87 PRO E N 1
ATOM 7653 C CA . PRO E 1 90 ? -17.872 0.573 65.399 1.00 37.65 87 PRO E CA 1
ATOM 7654 C C . PRO E 1 90 ? -18.367 1.650 64.426 1.00 37.01 87 PRO E C 1
ATOM 7655 O O . PRO E 1 90 ? -18.919 1.330 63.367 1.00 34.71 87 PRO E O 1
ATOM 7659 N N . PRO E 1 91 ? -18.173 2.929 64.800 1.00 41.00 88 PRO E N 1
ATOM 7660 C CA . PRO E 1 91 ? -18.807 4.085 64.153 1.00 40.55 88 PRO E CA 1
ATOM 7661 C C . PRO E 1 91 ? -18.525 4.191 62.670 1.00 36.50 88 PRO E C 1
ATOM 7662 O O . PRO E 1 91 ? -19.438 4.433 61.872 1.00 33.28 88 PRO E O 1
ATOM 7666 N N . THR E 1 92 ? -17.275 3.999 62.290 1.00 34.17 89 THR E N 1
ATOM 7667 C CA . THR E 1 92 ? -16.924 4.097 60.872 1.00 38.00 89 THR E CA 1
ATOM 7668 C C . THR E 1 92 ? -17.633 3.050 60.023 1.00 34.82 89 THR E C 1
ATOM 7669 O O . THR E 1 92 ? -18.034 3.307 58.896 1.00 31.89 89 THR E O 1
ATOM 7673 N N . LEU E 1 93 ? -17.784 1.862 60.578 1.00 33.40 90 LEU E N 1
ATOM 7674 C CA . LEU E 1 93 ? -18.425 0.780 59.856 1.00 31.92 90 LEU E CA 1
ATOM 7675 C C . LEU E 1 93 ? -19.933 1.026 59.760 1.00 31.70 90 LEU E C 1
ATOM 7676 O O . LEU E 1 93 ? -20.535 0.776 58.719 1.00 28.25 90 LEU E O 1
ATOM 7681 N N . VAL E 1 94 ? -20.523 1.551 60.826 1.00 29.63 91 VAL E N 1
ATOM 7682 C CA . VAL E 1 94 ? -21.901 2.000 60.788 1.00 30.74 91 VAL E CA 1
ATOM 7683 C C . VAL E 1 94 ? -22.097 3.028 59.675 1.00 32.74 91 VAL E C 1
ATOM 7684 O O . VAL E 1 94 ? -23.028 2.891 58.887 1.00 29.33 91 VAL E O 1
ATOM 7688 N N . ASN E 1 95 ? -21.190 4.003 59.559 1.00 29.86 92 ASN E N 1
ATOM 7689 C CA . ASN E 1 95 ? -21.283 4.962 58.460 1.00 30.21 92 ASN E CA 1
ATOM 7690 C C . ASN E 1 95 ? -21.185 4.307 57.083 1.00 28.29 92 ASN E C 1
ATOM 7691 O O . ASN E 1 95 ? -21.902 4.687 56.174 1.00 28.25 92 ASN E O 1
ATOM 7696 N N . GLU E 1 96 ? -20.267 3.376 56.911 1.00 28.86 93 GLU E N 1
ATOM 7697 C CA . GLU E 1 96 ? -20.112 2.714 55.624 1.00 30.92 93 GLU E CA 1
ATOM 7698 C C . GLU E 1 96 ? -21.372 1.939 55.280 1.00 33.80 93 GLU E C 1
ATOM 7699 O O . GLU E 1 96 ? -21.787 1.920 54.129 1.00 35.27 93 GLU E O 1
ATOM 7705 N N . ILE E 1 97 ? -21.974 1.284 56.274 1.00 32.73 94 ILE E N 1
ATOM 7706 C CA . ILE E 1 97 ? -23.163 0.485 56.030 1.00 32.03 94 ILE E CA 1
ATOM 7707 C C . ILE E 1 97 ? -24.327 1.419 55.686 1.00 31.55 94 ILE E C 1
ATOM 7708 O O . ILE E 1 97 ? -25.032 1.144 54.743 1.00 30.17 94 ILE E O 1
ATOM 7713 N N . ALA E 1 98 ? -24.501 2.498 56.441 1.00 31.09 95 ALA E N 1
ATOM 7714 C CA . ALA E 1 98 ? -25.532 3.501 56.141 1.00 31.63 95 ALA E CA 1
ATOM 7715 C C . ALA E 1 98 ? -25.437 4.060 54.720 1.00 33.19 95 ALA E C 1
ATOM 7716 O O . ALA E 1 98 ? -26.430 4.138 54.012 1.00 33.83 95 ALA E O 1
ATOM 7718 N N . LYS E 1 99 ? -24.225 4.366 54.288 1.00 35.93 96 LYS E N 1
ATOM 7719 C CA . LYS E 1 99 ? -24.013 4.790 52.928 1.00 40.27 96 LYS E CA 1
ATOM 7720 C C . LYS E 1 99 ? -24.469 3.752 51.884 1.00 43.31 96 LYS E C 1
ATOM 7721 O O . LYS E 1 99 ? -25.144 4.114 50.929 1.00 40.95 96 LYS E O 1
ATOM 7727 N N . GLU E 1 100 ? -24.107 2.475 52.041 1.00 38.38 97 GLU E N 1
ATOM 7728 C CA . GLU E 1 100 ? -24.593 1.452 51.106 1.00 37.61 97 GLU E CA 1
ATOM 7729 C C . GLU E 1 100 ? -26.098 1.305 51.187 1.00 37.02 97 GLU E C 1
ATOM 7730 O O . GLU E 1 100 ? -26.749 1.055 50.181 1.00 38.09 97 GLU E O 1
ATOM 7736 N N . ILE E 1 101 ? -26.658 1.385 52.382 1.00 35.48 98 ILE E N 1
ATOM 7737 C CA . ILE E 1 101 ? -28.086 1.254 52.517 1.00 36.94 98 ILE E CA 1
ATOM 7738 C C . ILE E 1 101 ? -28.775 2.377 51.753 1.00 47.63 98 ILE E C 1
ATOM 7739 O O . ILE E 1 101 ? -29.743 2.146 51.025 1.00 49.12 98 ILE E O 1
ATOM 7744 N N . VAL E 1 102 ? -28.291 3.600 51.918 1.00 52.33 99 VAL E N 1
ATOM 7745 C CA . VAL E 1 102 ? -28.920 4.739 51.260 1.00 49.13 99 VAL E CA 1
ATOM 7746 C C . VAL E 1 102 ? -28.774 4.650 49.737 1.00 48.87 99 VAL E C 1
ATOM 7747 O O . VAL E 1 102 ? -29.735 4.912 49.039 1.00 48.89 99 VAL E O 1
ATOM 7751 N N . ASN E 1 103 ? -27.613 4.220 49.231 1.00 47.64 100 ASN E N 1
ATOM 7752 C CA . ASN E 1 103 ? -27.466 3.963 47.796 1.00 51.46 100 ASN E CA 1
ATOM 7753 C C . ASN E 1 103 ? -28.490 2.956 47.296 1.00 57.41 100 ASN E C 1
ATOM 7754 O O . ASN E 1 103 ? -29.093 3.147 46.248 1.00 64.14 100 ASN E O 1
ATOM 7759 N N . TYR E 1 104 ? -28.683 1.874 48.039 1.00 55.76 101 TYR E N 1
ATOM 7760 C CA . TYR E 1 104 ? -29.681 0.893 47.674 1.00 51.91 101 TYR E CA 1
ATOM 7761 C C . TYR E 1 104 ? -31.072 1.520 47.654 1.00 51.38 101 TYR E C 1
ATOM 7762 O O . TYR E 1 104 ? -31.837 1.290 46.731 1.00 52.41 101 TYR E O 1
ATOM 7771 N N . LEU E 1 105 ? -31.417 2.283 48.675 1.00 50.19 102 LEU E N 1
ATOM 7772 C CA . LEU E 1 105 ? -32.775 2.774 48.798 1.00 54.07 102 LEU E CA 1
ATOM 7773 C C . LEU E 1 105 ? -33.082 3.827 47.720 1.00 66.40 102 LEU E C 1
ATOM 7774 O O . LEU E 1 105 ? -34.203 3.890 47.210 1.00 73.63 102 LEU E O 1
ATOM 7779 N N . LYS E 1 106 ? -32.100 4.667 47.409 1.00 69.25 103 LYS E N 1
ATOM 7780 C CA . LYS E 1 106 ? -32.151 5.545 46.242 1.00 77.74 103 LYS E CA 1
ATOM 7781 C C . LYS E 1 106 ? -32.439 4.761 44.982 1.00 83.89 103 LYS E C 1
ATOM 7782 O O . LYS E 1 106 ? -33.350 5.085 44.234 1.00 95.26 103 LYS E O 1
ATOM 7788 N N . LYS E 1 107 ? -31.632 3.741 44.745 1.00 86.58 104 LYS E N 1
ATOM 7789 C CA . LYS E 1 107 ? -31.733 2.912 43.552 1.00 85.61 104 LYS E CA 1
ATOM 7790 C C . LYS E 1 107 ? -33.123 2.313 43.345 1.00 81.36 104 LYS E C 1
ATOM 7791 O O . LYS E 1 107 ? -33.616 2.283 42.235 1.00 82.79 104 LYS E O 1
ATOM 7797 N N . VAL E 1 108 ? -33.760 1.849 44.410 1.00 83.48 105 VAL E N 1
ATOM 7798 C CA . VAL E 1 108 ? -35.054 1.184 44.272 1.00 79.82 105 VAL E CA 1
ATOM 7799 C C . VAL E 1 108 ? -36.228 2.136 44.508 1.00 87.12 105 VAL E C 1
ATOM 7800 O O . VAL E 1 108 ? -37.368 1.701 44.522 1.00 89.13 105 VAL E O 1
ATOM 7804 N N . ASN E 1 109 ? -35.950 3.427 44.699 1.00 86.97 106 ASN E N 1
ATOM 7805 C CA . ASN E 1 109 ? -36.981 4.431 45.001 1.00 79.96 106 ASN E CA 1
ATOM 7806 C C . ASN E 1 109 ? -37.851 4.047 46.173 1.00 78.18 106 ASN E C 1
ATOM 7807 O O . ASN E 1 109 ? -39.078 4.021 46.088 1.00 81.23 106 ASN E O 1
ATOM 7812 N N . ALA E 1 110 ? -37.188 3.778 47.285 1.00 76.05 107 ALA E N 1
ATOM 7813 C CA . ALA E 1 110 ? -37.867 3.421 48.512 1.00 74.56 107 ALA E CA 1
ATOM 7814 C C . ALA E 1 110 ? -38.948 4.436 48.844 1.00 69.93 107 ALA E C 1
ATOM 7815 O O . ALA E 1 110 ? -38.753 5.623 48.694 1.00 70.59 107 ALA E O 1
ATOM 7817 N N . GLU E 1 111 ? -40.078 3.944 49.319 1.00 70.48 108 GLU E N 1
ATOM 7818 C CA . GLU E 1 111 ? -41.188 4.777 49.727 1.00 71.03 108 GLU E CA 1
ATOM 7819 C C . GLU E 1 111 ? -40.988 5.385 51.108 1.00 71.98 108 GLU E C 1
ATOM 7820 O O . GLU E 1 111 ? -41.326 6.541 51.343 1.00 76.80 108 GLU E O 1
ATOM 7826 N N . LYS E 1 112 ? -40.452 4.602 52.038 1.00 78.99 109 LYS E N 1
ATOM 7827 C CA . LYS E 1 112 ? -40.223 5.061 53.424 1.00 75.60 109 LYS E CA 1
ATOM 7828 C C . LYS E 1 112 ? -38.977 4.418 54.019 1.00 69.33 109 LYS E C 1
ATOM 7829 O O . LYS E 1 112 ? -38.682 3.264 53.756 1.00 61.66 109 LYS E O 1
ATOM 7835 N N . VAL E 1 113 ? -38.280 5.187 54.848 1.00 69.12 110 VAL E N 1
ATOM 7836 C CA . VAL E 1 113 ? -37.157 4.716 55.622 1.00 60.57 110 VAL E CA 1
ATOM 7837 C C . VAL E 1 113 ? -37.444 5.015 57.078 1.00 60.03 110 VAL E C 1
ATOM 7838 O O . VAL E 1 113 ? -37.546 6.171 57.456 1.00 61.73 110 VAL E O 1
ATOM 7842 N N . ILE E 1 114 ? -37.629 3.972 57.884 1.00 54.51 111 ILE E N 1
ATOM 7843 C CA . ILE E 1 114 ? -38.119 4.138 59.241 1.00 53.61 111 ILE E CA 1
ATOM 7844 C C . ILE E 1 114 ? -37.132 3.479 60.176 1.00 55.23 111 ILE E C 1
ATOM 7845 O O . ILE E 1 114 ? -36.900 2.277 60.087 1.00 59.96 111 ILE E O 1
ATOM 7850 N N . SER E 1 115 ? -36.569 4.258 61.082 1.00 52.00 112 SER E N 1
ATOM 7851 C CA . SER E 1 115 ? -35.705 3.712 62.097 1.00 51.53 112 SER E CA 1
ATOM 7852 C C . SER E 1 115 ? -36.467 3.556 63.398 1.00 49.90 112 SER E C 1
ATOM 7853 O O . SER E 1 115 ? -37.263 4.414 63.788 1.00 47.64 112 SER E O 1
ATOM 7856 N N . LEU E 1 116 ? -36.209 2.446 64.081 1.00 49.24 113 LEU E N 1
ATOM 7857 C CA . LEU E 1 116 ? -36.756 2.202 65.410 1.00 49.67 113 LEU E CA 1
ATOM 7858 C C . LEU E 1 116 ? -35.653 2.335 66.432 1.00 46.01 113 LEU E C 1
ATOM 7859 O O . LEU E 1 116 ? -34.653 1.644 66.340 1.00 49.84 113 LEU E O 1
ATOM 7864 N N . ALA E 1 117 ? -35.843 3.195 67.411 1.00 44.39 114 ALA E N 1
ATOM 7865 C CA . ALA E 1 117 ? -34.798 3.525 68.359 1.00 45.24 114 ALA E CA 1
ATOM 7866 C C . ALA E 1 117 ? -35.370 3.703 69.748 1.00 46.04 114 ALA E C 1
ATOM 7867 O O . ALA E 1 117 ? -36.584 3.688 69.946 1.00 51.92 114 ALA E O 1
ATOM 7869 N N . GLY E 1 118 ? -34.472 3.858 70.715 1.00 48.01 115 GLY E N 1
ATOM 7870 C CA . GLY E 1 118 ? -34.821 4.097 72.108 1.00 45.27 115 GLY E CA 1
ATOM 7871 C C . GLY E 1 118 ? -34.382 5.478 72.519 1.00 50.72 115 GLY E C 1
ATOM 7872 O O . GLY E 1 118 ? -33.519 6.060 71.892 1.00 51.97 115 GLY E O 1
ATOM 7873 N N . MET E 1 119 ? -34.970 5.998 73.586 1.00 54.37 116 MET E N 1
ATOM 7874 C CA . MET E 1 119 ? -34.537 7.245 74.166 1.00 58.47 116 MET E CA 1
ATOM 7875 C C . MET E 1 119 ? -34.425 7.037 75.673 1.00 60.31 116 MET E C 1
ATOM 7876 O O . MET E 1 119 ? -35.431 6.815 76.348 1.00 62.38 116 MET E O 1
ATOM 7881 N N . GLY E 1 120 ? -33.196 7.121 76.184 1.00 57.59 117 GLY E N 1
ATOM 7882 C CA . GLY E 1 120 ? -32.907 6.883 77.590 1.00 57.70 117 GLY E CA 1
ATOM 7883 C C . GLY E 1 120 ? -33.370 8.066 78.415 1.00 64.29 117 GLY E C 1
ATOM 7884 O O . GLY E 1 120 ? -32.981 9.190 78.155 1.00 64.68 117 GLY E O 1
ATOM 7885 N N . ILE E 1 121 ? -34.251 7.812 79.370 1.00 68.12 118 ILE E N 1
ATOM 7886 C CA . ILE E 1 121 ? -34.844 8.848 80.216 1.00 70.74 118 ILE E CA 1
ATOM 7887 C C . ILE E 1 121 ? -34.056 9.048 81.496 1.00 72.69 118 ILE E C 1
ATOM 7888 O O . ILE E 1 121 ? -34.013 10.148 82.030 1.00 73.61 118 ILE E O 1
ATOM 7893 N N . GLY E 1 122 ? -33.463 7.968 81.991 1.00 75.98 119 GLY E N 1
ATOM 7894 C CA . GLY E 1 122 ? -32.669 8.002 83.204 1.00 78.69 119 GLY E CA 1
ATOM 7895 C C . GLY E 1 122 ? -33.458 7.766 84.484 1.00 86.15 119 GLY E C 1
ATOM 7896 O O . GLY E 1 122 ? -32.879 7.772 85.565 1.00 83.78 119 GLY E O 1
ATOM 7897 N N . PHE E 1 123 ? -34.767 7.545 84.373 1.00 88.78 120 PHE E N 1
ATOM 7898 C CA . PHE E 1 123 ? -35.583 7.147 85.519 1.00 96.00 120 PHE E CA 1
ATOM 7899 C C . PHE E 1 123 ? -36.836 6.384 85.064 1.00 93.70 120 PHE E C 1
ATOM 7900 O O . PHE E 1 123 ? -37.161 6.344 83.869 1.00 90.11 120 PHE E O 1
ATOM 7908 N N . PHE E 1 124 ? -37.538 5.803 86.035 1.00 97.68 121 PHE E N 1
ATOM 7909 C CA . PHE E 1 124 ? -38.789 5.074 85.798 1.00 98.84 121 PHE E CA 1
ATOM 7910 C C . PHE E 1 124 ? -39.953 6.038 85.566 1.00 91.71 121 PHE E C 1
ATOM 7911 O O . PHE E 1 124 ? -40.046 7.071 86.215 1.00 78.08 121 PHE E O 1
ATOM 7919 N N . LYS E 1 125 ? -40.852 5.677 84.657 1.00 97.00 122 LYS E N 1
ATOM 7920 C CA . LYS E 1 125 ? -42.229 6.151 84.716 1.00 97.97 122 LYS E CA 1
ATOM 7921 C C . LYS E 1 125 ? -43.237 5.041 84.529 1.00 101.22 122 LYS E C 1
ATOM 7922 O O . LYS E 1 125 ? -42.969 3.988 83.946 1.00 94.39 122 LYS E O 1
ATOM 7928 N N . ASP E 1 126 ? -44.440 5.339 84.979 1.00 107.27 123 ASP E N 1
ATOM 7929 C CA . ASP E 1 126 ? -45.543 4.429 84.837 1.00 108.63 123 ASP E CA 1
ATOM 7930 C C . ASP E 1 126 ? -45.958 4.268 83.394 1.00 104.48 123 ASP E C 1
ATOM 7931 O O . ASP E 1 126 ? -46.340 3.172 83.001 1.00 105.27 123 ASP E O 1
ATOM 7936 N N . THR E 1 127 ? -45.885 5.351 82.620 1.00 98.75 124 THR E N 1
ATOM 7937 C CA . THR E 1 127 ? -46.163 5.312 81.183 1.00 98.90 124 THR E CA 1
ATOM 7938 C C . THR E 1 127 ? -45.007 5.978 80.410 1.00 95.14 124 THR E C 1
ATOM 7939 O O . THR E 1 127 ? -44.887 7.206 80.336 1.00 90.28 124 THR E O 1
ATOM 7943 N N . PHE E 1 128 ? -44.155 5.124 79.849 1.00 89.65 125 PHE E N 1
ATOM 7944 C CA . PHE E 1 128 ? -43.158 5.516 78.865 1.00 84.32 125 PHE E CA 1
ATOM 7945 C C . PHE E 1 128 ? -43.813 5.831 77.522 1.00 82.73 125 PHE E C 1
ATOM 7946 O O . PHE E 1 128 ? -44.665 5.081 77.052 1.00 75.14 125 PHE E O 1
ATOM 7954 N N . GLU E 1 129 ? -43.416 6.949 76.915 1.00 80.22 126 GLU E N 1
ATOM 7955 C CA . GLU E 1 129 ? -44.043 7.436 75.686 1.00 79.55 126 GLU E CA 1
ATOM 7956 C C . GLU E 1 129 ? -43.201 7.065 74.460 1.00 74.70 126 GLU E C 1
ATOM 7957 O O . GLU E 1 129 ? -42.110 6.491 74.579 1.00 74.08 126 GLU E O 1
ATOM 7963 N N . VAL E 1 130 ? -43.733 7.359 73.279 1.00 68.88 127 VAL E N 1
ATOM 7964 C CA . VAL E 1 130 ? -43.000 7.210 72.027 1.00 68.26 127 VAL E CA 1
ATOM 7965 C C . VAL E 1 130 ? -42.927 8.568 71.347 1.00 71.51 127 VAL E C 1
ATOM 7966 O O . VAL E 1 130 ? -43.946 9.197 71.153 1.00 79.26 127 VAL E O 1
ATOM 7970 N N . TRP E 1 131 ? -41.727 9.001 70.962 1.00 64.30 128 TRP E N 1
ATOM 7971 C CA . TRP E 1 131 ? -41.558 10.206 70.163 1.00 56.95 128 TRP E CA 1
ATOM 7972 C C . TRP E 1 131 ? -41.242 9.876 68.709 1.00 52.61 128 TRP E C 1
ATOM 7973 O O . TRP E 1 131 ? -40.933 8.749 68.361 1.00 57.44 128 TRP E O 1
ATOM 7984 N N . GLY E 1 132 ? -41.364 10.874 67.849 1.00 49.51 129 GLY E N 1
ATOM 7985 C CA . GLY E 1 132 ? -41.149 10.702 66.426 1.00 46.71 129 GLY E CA 1
ATOM 7986 C C . GLY E 1 132 ? -40.371 11.889 65.893 1.00 48.50 129 GLY E C 1
ATOM 7987 O O . GLY E 1 132 ? -40.430 12.985 66.462 1.00 55.02 129 GLY E O 1
ATOM 7988 N N . ILE E 1 133 ? -39.647 11.669 64.798 1.00 43.33 130 ILE E N 1
ATOM 7989 C CA . ILE E 1 133 ? -39.043 12.756 64.067 1.00 43.62 130 ILE E CA 1
ATOM 7990 C C . ILE E 1 133 ? -38.956 12.351 62.617 1.00 40.66 130 ILE E C 1
ATOM 7991 O O . ILE E 1 133 ? -38.729 11.192 62.283 1.00 43.71 130 ILE E O 1
ATOM 7996 N N . GLY E 1 134 ? -39.138 13.327 61.746 1.00 42.34 131 GLY E N 1
ATOM 7997 C CA . GLY E 1 134 ? -39.179 13.094 60.315 1.00 43.17 131 GLY E CA 1
ATOM 7998 C C . GLY E 1 134 ? -38.045 13.822 59.661 1.00 39.03 131 GLY E C 1
ATOM 7999 O O . GLY E 1 134 ? -37.532 14.790 60.204 1.00 43.94 131 GLY E O 1
ATOM 8000 N N . GLY E 1 135 ? -37.670 13.366 58.487 1.00 42.81 132 GLY E N 1
ATOM 8001 C CA . GLY E 1 135 ? -36.557 13.949 57.761 1.00 52.77 132 GLY E CA 1
ATOM 8002 C C . GLY E 1 135 ? -36.863 15.306 57.151 1.00 58.86 132 GLY E C 1
ATOM 8003 O O . GLY E 1 135 ? -35.951 16.057 56.846 1.00 57.77 132 GLY E O 1
ATOM 8004 N N . SER E 1 136 ? -38.141 15.599 56.952 1.00 64.31 133 SER E N 1
ATOM 8005 C CA . SER E 1 136 ? -38.607 16.925 56.581 1.00 66.12 133 SER E CA 1
ATOM 8006 C C . SER E 1 136 ? -39.943 17.191 57.242 1.00 64.88 133 SER E C 1
ATOM 8007 O O . SER E 1 136 ? -40.515 16.337 57.924 1.00 59.31 133 SER E O 1
ATOM 8010 N N . GLU E 1 137 ? -40.457 18.386 56.996 1.00 70.61 134 GLU E N 1
ATOM 8011 C CA . GLU E 1 137 ? -41.662 18.862 57.647 1.00 71.60 134 GLU E CA 1
ATOM 8012 C C . GLU E 1 137 ? -42.869 18.032 57.224 1.00 63.91 134 GLU E C 1
ATOM 8013 O O . GLU E 1 137 ? -43.700 17.706 58.059 1.00 60.15 134 GLU E O 1
ATOM 8019 N N . GLU E 1 138 ? -42.893 17.609 55.964 1.00 61.38 135 GLU E N 1
ATOM 8020 C CA . GLU E 1 138 ? -43.902 16.663 55.482 1.00 70.71 135 GLU E CA 1
ATOM 8021 C C . GLU E 1 138 ? -44.014 15.380 56.322 1.00 74.40 135 GLU E C 1
ATOM 8022 O O . GLU E 1 138 ? -45.117 14.933 56.637 1.00 69.97 135 GLU E O 1
ATOM 8028 N N . GLU E 1 139 ? -42.872 14.788 56.680 1.00 74.15 136 GLU E N 1
ATOM 8029 C CA . GLU E 1 139 ? -42.872 13.571 57.488 1.00 67.70 136 GLU E CA 1
ATOM 8030 C C . GLU E 1 139 ? -43.245 13.903 58.921 1.00 62.78 136 GLU E C 1
ATOM 8031 O O . GLU E 1 139 ? -43.899 13.118 59.590 1.00 69.12 136 GLU E O 1
ATOM 8037 N N . ASN E 1 140 ? -42.848 15.066 59.418 1.00 63.72 137 ASN E N 1
ATOM 8038 C CA . ASN E 1 140 ? -43.313 15.476 60.747 1.00 66.87 137 ASN E CA 1
ATOM 8039 C C . ASN E 1 140 ? -44.823 15.567 60.793 1.00 73.72 137 ASN E C 1
ATOM 8040 O O . ASN E 1 140 ? -45.434 15.151 61.771 1.00 81.48 137 ASN E O 1
ATOM 8045 N N . LYS E 1 141 ? -45.426 16.094 59.732 1.00 74.17 138 LYS E N 1
ATOM 8046 C CA . LYS E 1 141 ? -46.875 16.249 59.688 1.00 87.86 138 LYS E CA 1
ATOM 8047 C C . LYS E 1 141 ? -47.567 14.894 59.652 1.00 81.60 138 LYS E C 1
ATOM 8048 O O . LYS E 1 141 ? -48.549 14.702 60.348 1.00 77.38 138 LYS E O 1
ATOM 8054 N N . GLU E 1 142 ? -47.045 13.954 58.870 1.00 79.80 139 GLU E N 1
ATOM 8055 C CA . GLU E 1 142 ? -47.544 12.574 58.910 1.00 78.91 139 GLU E CA 1
ATOM 8056 C C . GLU E 1 142 ? -47.536 11.994 60.314 1.00 75.94 139 GLU E C 1
ATOM 8057 O O . GLU E 1 142 ? -48.507 11.379 60.739 1.00 76.68 139 GLU E O 1
ATOM 8063 N N . LEU E 1 143 ? -46.440 12.188 61.034 1.00 75.81 140 LEU E N 1
ATOM 8064 C CA . LEU E 1 143 ? -46.338 11.649 62.385 1.00 80.01 140 LEU E CA 1
ATOM 8065 C C . LEU E 1 143 ? -47.334 12.322 63.323 1.00 79.43 140 LEU E C 1
ATOM 8066 O O . LEU E 1 143 ? -47.930 11.655 64.158 1.00 75.19 140 LEU E O 1
ATOM 8071 N N . GLU E 1 144 ? -47.496 13.639 63.188 1.00 84.98 141 GLU E N 1
ATOM 8072 C CA . GLU E 1 144 ? -48.448 14.392 64.012 1.00 86.36 141 GLU E CA 1
ATOM 8073 C C . GLU E 1 144 ? -49.880 13.959 63.742 1.00 90.15 141 GLU E C 1
ATOM 8074 O O . GLU E 1 144 ? -50.642 13.786 64.675 1.00 93.78 141 GLU E O 1
ATOM 8080 N N . SER E 1 145 ? -50.229 13.773 62.470 1.00 91.55 142 SER E N 1
ATOM 8081 C CA . SER E 1 145 ? -51.568 13.311 62.046 1.00 86.08 142 SER E CA 1
ATOM 8082 C C . SER E 1 145 ? -52.077 12.088 62.784 1.00 90.14 142 SER E C 1
ATOM 8083 O O . SER E 1 145 ? -53.298 11.854 62.840 1.00 89.92 142 SER E O 1
ATOM 8086 N N . LEU E 1 146 ? -51.153 11.348 63.390 1.00 88.91 143 LEU E N 1
ATOM 8087 C CA . LEU E 1 146 ? -51.472 10.499 64.498 1.00 88.24 143 LEU E CA 1
ATOM 8088 C C . LEU E 1 146 ? -50.798 11.034 65.697 1.00 85.28 143 LEU E C 1
ATOM 8089 O O . LEU E 1 146 ? -49.961 11.902 65.610 1.00 97.88 143 LEU E O 1
ATOM 8094 N N . GLY E 1 147 ? -51.146 10.493 66.839 1.00 84.09 144 GLY E N 1
ATOM 8095 C CA . GLY E 1 147 ? -50.798 11.147 68.052 1.00 87.51 144 GLY E CA 1
ATOM 8096 C C . GLY E 1 147 ? -49.377 10.827 68.410 1.00 87.68 144 GLY E C 1
ATOM 8097 O O . GLY E 1 147 ? -49.167 10.432 69.543 1.00 82.06 144 GLY E O 1
ATOM 8098 N N . VAL E 1 148 ? -48.425 11.001 67.464 1.00 88.79 145 VAL E N 1
ATOM 8099 C CA . VAL E 1 148 ? -46.998 10.954 67.794 1.00 85.53 145 VAL E CA 1
ATOM 8100 C C . VAL E 1 148 ? -46.422 12.343 68.022 1.00 79.93 145 VAL E C 1
ATOM 8101 O O . VAL E 1 148 ? -46.441 13.183 67.123 1.00 82.39 145 VAL E O 1
ATOM 8105 N N . LYS E 1 149 ? -45.882 12.561 69.216 1.00 75.39 146 LYS E N 1
ATOM 8106 C CA . LYS E 1 149 ? -45.176 13.794 69.557 1.00 81.46 146 LYS E CA 1
ATOM 8107 C C . LYS E 1 149 ? -43.867 13.903 68.796 1.00 84.57 146 LYS E C 1
ATOM 8108 O O . LYS E 1 149 ? -43.096 12.946 68.757 1.00 79.94 146 LYS E O 1
ATOM 8114 N N . ILE E 1 150 ? -43.595 15.093 68.268 1.00 82.76 147 ILE E N 1
ATOM 8115 C CA . ILE E 1 150 ? -42.368 15.371 67.532 1.00 75.92 147 ILE E CA 1
ATOM 8116 C C . ILE E 1 150 ? -41.275 15.775 68.507 1.00 70.51 147 ILE E C 1
ATOM 8117 O O . ILE E 1 150 ? -41.456 16.689 69.296 1.00 65.18 147 ILE E O 1
ATOM 8122 N N . LEU E 1 151 ? -40.146 15.076 68.459 1.00 65.98 148 LEU E N 1
ATOM 8123 C CA . LEU E 1 151 ? -38.963 15.507 69.197 1.00 65.97 148 LEU E CA 1
ATOM 8124 C C . LEU E 1 151 ? -38.456 16.842 68.651 1.00 61.14 148 LEU E C 1
ATOM 8125 O O . LEU E 1 151 ? -38.245 16.995 67.468 1.00 58.73 148 LEU E O 1
ATOM 8130 N N . LYS E 1 152 ? -38.271 17.803 69.530 1.00 62.54 149 LYS E N 1
ATOM 8131 C CA . LYS E 1 152 ? -37.951 19.154 69.148 1.00 66.38 149 LYS E CA 1
ATOM 8132 C C . LYS E 1 152 ? -36.446 19.383 69.159 1.00 64.58 149 LYS E C 1
ATOM 8133 O O . LYS E 1 152 ? -35.882 19.986 68.251 1.00 59.57 149 LYS E O 1
ATOM 8139 N N . TYR E 1 153 ? -35.826 18.900 70.229 1.00 65.24 150 TYR E N 1
ATOM 8140 C CA . TYR E 1 153 ? -34.423 19.100 70.514 1.00 69.68 150 TYR E CA 1
ATOM 8141 C C . TYR E 1 153 ? -33.908 17.788 71.050 1.00 67.15 150 TYR E C 1
ATOM 8142 O O . TYR E 1 153 ? -34.559 17.154 71.874 1.00 74.70 150 TYR E O 1
ATOM 8151 N N . GLY E 1 154 ? -32.759 17.365 70.551 1.00 60.30 151 GLY E N 1
ATOM 8152 C CA . GLY E 1 154 ? -31.993 16.307 71.177 1.00 55.78 151 GLY E CA 1
ATOM 8153 C C . GLY E 1 154 ? -31.063 15.662 70.166 1.00 51.29 151 GLY E C 1
ATOM 8154 O O . GLY E 1 154 ? -30.861 16.205 69.088 1.00 52.65 151 GLY E O 1
ATOM 8155 N N . SER E 1 155 ? -30.554 14.487 70.524 1.00 48.06 152 SER E N 1
ATOM 8156 C CA . SER E 1 155 ? -29.483 13.766 69.861 1.00 47.87 152 SER E CA 1
ATOM 8157 C C . SER E 1 155 ? -30.029 12.382 69.504 1.00 43.57 152 SER E C 1
ATOM 8158 O O . SER E 1 155 ? -30.586 11.716 70.370 1.00 44.26 152 SER E O 1
ATOM 8161 N N . ILE E 1 156 ? -29.852 11.947 68.254 1.00 37.55 153 ILE E N 1
ATOM 8162 C CA . ILE E 1 156 ? -29.995 10.540 67.899 1.00 41.43 153 ILE E CA 1
ATOM 8163 C C . ILE E 1 156 ? -28.678 9.993 67.327 1.00 40.70 153 ILE E C 1
ATOM 8164 O O . ILE E 1 156 ? -28.292 10.324 66.200 1.00 37.84 153 ILE E O 1
ATOM 8169 N N . THR E 1 157 ? -28.012 9.143 68.096 1.00 42.27 154 THR E N 1
ATOM 8170 C CA . THR E 1 157 ? -26.715 8.585 67.707 1.00 45.19 154 THR E CA 1
ATOM 8171 C C . THR E 1 157 ? -26.896 7.239 67.020 1.00 45.18 154 THR E C 1
ATOM 8172 O O . THR E 1 157 ? -27.924 6.594 67.140 1.00 44.49 154 THR E O 1
ATOM 8176 N N . GLY E 1 158 ? -25.876 6.810 66.292 1.00 40.36 155 GLY E N 1
ATOM 8177 C CA . GLY E 1 158 ? -25.897 5.495 65.706 1.00 34.66 155 GLY E CA 1
ATOM 8178 C C . GLY E 1 158 ? -26.618 5.480 64.384 1.00 32.47 155 GLY E C 1
ATOM 8179 O O . GLY E 1 158 ? -26.826 6.520 63.744 1.00 31.92 155 GLY E O 1
ATOM 8180 N N . MET E 1 159 ? -26.911 4.275 63.939 1.00 31.84 156 MET E N 1
ATOM 8181 C CA . MET E 1 159 ? -27.416 4.034 62.617 1.00 34.12 156 MET E CA 1
ATOM 8182 C C . MET E 1 159 ? -28.681 4.865 62.405 1.00 38.78 156 MET E C 1
ATOM 8183 O O . MET E 1 159 ? -28.868 5.426 61.325 1.00 41.69 156 MET E O 1
ATOM 8188 N N . SER E 1 160 ? -29.532 4.927 63.424 1.00 34.03 157 SER E N 1
ATOM 8189 C CA . SER E 1 160 ? -30.819 5.558 63.280 1.00 37.47 157 SER E CA 1
ATOM 8190 C C . SER E 1 160 ? -30.670 7.056 62.980 1.00 35.91 157 SER E C 1
ATOM 8191 O O . SER E 1 160 ? -31.282 7.558 62.060 1.00 37.87 157 SER E O 1
ATOM 8194 N N . GLY E 1 161 ? -29.797 7.722 63.704 1.00 35.82 158 GLY E N 1
ATOM 8195 C CA . GLY E 1 161 ? -29.450 9.112 63.412 1.00 37.21 158 GLY E CA 1
ATOM 8196 C C . GLY E 1 161 ? -28.866 9.328 62.029 1.00 35.71 158 GLY E C 1
ATOM 8197 O O . GLY E 1 161 ? -29.216 10.278 61.343 1.00 38.82 158 GLY E O 1
ATOM 8198 N N . LYS E 1 162 ? -27.964 8.450 61.620 1.00 34.55 159 LYS E N 1
ATOM 8199 C CA . LYS E 1 162 ? -27.280 8.619 60.356 1.00 34.64 159 LYS E CA 1
ATOM 8200 C C . LYS E 1 162 ? -28.246 8.429 59.211 1.00 38.55 159 LYS E C 1
ATOM 8201 O O . LYS E 1 162 ? -28.246 9.215 58.261 1.00 36.81 159 LYS E O 1
ATOM 8207 N N . LEU E 1 163 ? -29.065 7.381 59.287 1.00 36.58 160 LEU E N 1
ATOM 8208 C CA . LEU E 1 163 ? -30.049 7.103 58.229 1.00 37.60 160 LEU E CA 1
ATOM 8209 C C . LEU E 1 163 ? -31.079 8.208 58.101 1.00 36.74 160 LEU E C 1
ATOM 8210 O O . LEU E 1 163 ? -31.403 8.612 57.010 1.00 37.14 160 LEU E O 1
ATOM 8215 N N . LEU E 1 164 ? -31.588 8.684 59.226 1.00 35.05 161 LEU E N 1
ATOM 8216 C CA . LEU E 1 164 ? -32.531 9.778 59.197 1.00 38.86 161 LEU E CA 1
ATOM 8217 C C . LEU E 1 164 ? -31.982 10.896 58.298 1.00 46.18 161 LEU E C 1
ATOM 8218 O O . LEU E 1 164 ? -32.663 11.340 57.387 1.00 49.20 161 LEU E O 1
ATOM 8223 N N . TRP E 1 165 ? -30.733 11.295 58.541 1.00 46.27 162 TRP E N 1
ATOM 8224 C CA . TRP E 1 165 ? -30.121 12.426 57.854 1.00 44.90 162 TRP E CA 1
ATOM 8225 C C . TRP E 1 165 ? -29.793 12.069 56.415 1.00 40.94 162 TRP E C 1
ATOM 8226 O O . TRP E 1 165 ? -30.224 12.755 55.492 1.00 40.57 162 TRP E O 1
ATOM 8237 N N . GLU E 1 166 ? -29.085 10.965 56.204 1.00 42.48 163 GLU E N 1
ATOM 8238 C CA . GLU E 1 166 ? -28.599 10.633 54.863 1.00 44.34 163 GLU E CA 1
ATOM 8239 C C . GLU E 1 166 ? -29.740 10.296 53.920 1.00 42.77 163 GLU E C 1
ATOM 8240 O O . GLU E 1 166 ? -29.710 10.673 52.751 1.00 39.42 163 GLU E O 1
ATOM 8246 N N . ALA E 1 167 ? -30.737 9.576 54.415 1.00 42.89 164 ALA E N 1
ATOM 8247 C CA . ALA E 1 167 ? -31.894 9.219 53.583 1.00 47.25 164 ALA E CA 1
ATOM 8248 C C . ALA E 1 167 ? -32.673 10.467 53.182 1.00 48.68 164 ALA E C 1
ATOM 8249 O O . ALA E 1 167 ? -33.049 10.611 52.027 1.00 49.35 164 ALA E O 1
ATOM 8251 N N . SER E 1 168 ? -32.847 11.389 54.121 1.00 47.93 165 SER E N 1
ATOM 8252 C CA . SER E 1 168 ? -33.463 12.680 53.826 1.00 50.61 165 SER E CA 1
ATOM 8253 C C . SER E 1 168 ? -32.722 13.446 52.745 1.00 54.37 165 SER E C 1
ATOM 8254 O O . SER E 1 168 ? -33.304 13.958 51.802 1.00 58.62 165 SER E O 1
ATOM 8257 N N . ARG E 1 169 ? -31.419 13.547 52.941 1.00 53.57 166 ARG E N 1
ATOM 8258 C CA . ARG E 1 169 ? -30.550 14.208 52.009 1.00 58.54 166 ARG E CA 1
ATOM 8259 C C . ARG E 1 169 ? -30.601 13.598 50.617 1.00 61.02 166 ARG E C 1
ATOM 8260 O O . ARG E 1 169 ? -30.365 14.291 49.651 1.00 60.32 166 ARG E O 1
ATOM 8268 N N . ALA E 1 170 ? -30.917 12.311 50.504 1.00 62.40 167 ALA E N 1
ATOM 8269 C CA . ALA E 1 170 ? -31.108 11.681 49.194 1.00 66.83 167 ALA E CA 1
ATOM 8270 C C . ALA E 1 170 ? -32.522 11.867 48.639 1.00 63.87 167 ALA E C 1
ATOM 8271 O O . ALA E 1 170 ? -32.846 11.298 47.610 1.00 65.91 167 ALA E O 1
ATOM 8273 N N . GLY E 1 171 ? -33.363 12.632 49.328 1.00 61.07 168 GLY E N 1
ATOM 8274 C CA . GLY E 1 171 ? -34.713 12.904 48.860 1.00 61.44 168 GLY E CA 1
ATOM 8275 C C . GLY E 1 171 ? -35.715 11.833 49.235 1.00 66.07 168 GLY E C 1
ATOM 8276 O O . GLY E 1 171 ? -36.800 11.788 48.670 1.00 65.56 168 GLY E O 1
ATOM 8277 N N . LEU E 1 172 ? -35.373 10.968 50.188 1.00 64.74 169 LEU E N 1
ATOM 8278 C CA . LEU E 1 172 ? -36.284 9.917 50.630 1.00 58.57 169 LEU E CA 1
ATOM 8279 C C . LEU E 1 172 ? -37.059 10.381 51.838 1.00 57.84 169 LEU E C 1
ATOM 8280 O O . LEU E 1 172 ? -36.640 11.288 52.547 1.00 57.21 169 LEU E O 1
ATOM 8285 N N . LYS E 1 173 ? -38.211 9.757 52.061 1.00 59.33 170 LYS E N 1
ATOM 8286 C CA . LYS E 1 173 ? -39.038 10.041 53.220 1.00 62.52 170 LYS E CA 1
ATOM 8287 C C . LYS E 1 173 ? -38.524 9.212 54.380 1.00 60.86 170 LYS E C 1
ATOM 8288 O O . LYS E 1 173 ? -38.519 7.987 54.322 1.00 62.22 170 LYS E O 1
ATOM 8294 N N . SER E 1 174 ? -38.092 9.893 55.430 1.00 58.39 171 SER E N 1
ATOM 8295 C CA . SER E 1 174 ? -37.424 9.263 56.531 1.00 53.13 171 SER E CA 1
ATOM 8296 C C . SER E 1 174 ? -38.090 9.577 57.804 1.00 49.22 171 SER E C 1
ATOM 8297 O O . SER E 1 174 ? -38.547 10.710 57.996 1.00 48.53 171 SER E O 1
ATOM 8300 N N . TYR E 1 175 ? -38.020 8.614 58.724 1.00 47.93 172 TYR E N 1
ATOM 8301 C CA . TYR E 1 175 ? -38.566 8.772 60.070 1.00 47.32 172 TYR E CA 1
ATOM 8302 C C . TYR E 1 175 ? -37.748 8.018 61.092 1.00 44.69 172 TYR E C 1
ATOM 8303 O O . TYR E 1 175 ? -37.120 7.004 60.774 1.00 50.75 172 TYR E O 1
ATOM 8312 N N . VAL E 1 176 ? -37.773 8.500 62.326 1.00 43.91 173 VAL E N 1
ATOM 8313 C CA . VAL E 1 176 ? -37.362 7.702 63.472 1.00 46.54 173 VAL E CA 1
ATOM 8314 C C . VAL E 1 176 ? -38.470 7.687 64.510 1.00 47.29 173 VAL E C 1
ATOM 8315 O O . VAL E 1 176 ? -39.040 8.721 64.844 1.00 46.98 173 VAL E O 1
ATOM 8319 N N . LEU E 1 177 ? -38.759 6.504 65.033 1.00 48.82 174 LEU E N 1
ATOM 8320 C CA . LEU E 1 177 ? -39.629 6.363 66.190 1.00 50.87 174 LEU E CA 1
ATOM 8321 C C . LEU E 1 177 ? -38.776 6.045 67.389 1.00 50.39 174 LEU E C 1
ATOM 8322 O O . LEU E 1 177 ? -37.967 5.131 67.330 1.00 49.53 174 LEU E O 1
ATOM 8327 N N . LEU E 1 178 ? -38.968 6.785 68.473 1.00 53.35 175 LEU E N 1
ATOM 8328 C CA . LEU E 1 178 ? -38.157 6.633 69.673 1.00 57.32 175 LEU E CA 1
ATOM 8329 C C . LEU E 1 178 ? -38.999 6.259 70.886 1.00 61.67 175 LEU E C 1
ATOM 8330 O O . LEU E 1 178 ? -39.804 7.067 71.370 1.00 59.96 175 LEU E O 1
ATOM 8335 N N . GLY E 1 179 ? -38.786 5.050 71.395 1.00 59.16 176 GLY E N 1
ATOM 8336 C CA . GLY E 1 179 ? -39.437 4.612 72.612 1.00 57.82 176 GLY E CA 1
ATOM 8337 C C . GLY E 1 179 ? -38.660 5.073 73.812 1.00 63.67 176 GLY E C 1
ATOM 8338 O O . GLY E 1 179 ? -37.505 4.694 73.993 1.00 73.11 176 GLY E O 1
ATOM 8339 N N . GLU E 1 180 ? -39.275 5.912 74.633 1.00 63.93 177 GLU E N 1
ATOM 8340 C CA . GLU E 1 180 ? -38.717 6.222 75.940 1.00 66.56 177 GLU E CA 1
ATOM 8341 C C . GLU E 1 180 ? -38.457 4.948 76.716 1.00 65.27 177 GLU E C 1
ATOM 8342 O O . GLU E 1 180 ? -39.245 4.004 76.670 1.00 62.55 177 GLU E O 1
ATOM 8348 N N . THR E 1 181 ? -37.338 4.943 77.432 1.00 68.86 178 THR E N 1
ATOM 8349 C CA . THR E 1 181 ? -36.926 3.790 78.214 1.00 71.91 178 THR E CA 1
ATOM 8350 C C . THR E 1 181 ? -35.989 4.247 79.333 1.00 74.21 178 THR E C 1
ATOM 8351 O O . THR E 1 181 ? -35.532 5.397 79.340 1.00 79.42 178 THR E O 1
ATOM 8355 N N . PHE E 1 182 ? -35.727 3.354 80.280 1.00 72.70 179 PHE E N 1
ATOM 8356 C CA . PHE E 1 182 ? -34.868 3.660 81.429 1.00 79.88 179 PHE E CA 1
ATOM 8357 C C . PHE E 1 182 ? -33.523 4.195 80.945 1.00 77.75 179 PHE E C 1
ATOM 8358 O O . PHE E 1 182 ? -33.094 5.282 81.307 1.00 74.82 179 PHE E O 1
ATOM 8366 N N . GLY E 1 183 ? -32.871 3.418 80.094 1.00 81.34 180 GLY E N 1
ATOM 8367 C CA . GLY E 1 183 ? -31.572 3.799 79.560 1.00 84.23 180 GLY E CA 1
ATOM 8368 C C . GLY E 1 183 ? -30.489 2.806 79.909 1.00 82.61 180 GLY E C 1
ATOM 8369 O O . GLY E 1 183 ? -29.382 2.914 79.432 1.00 80.67 180 GLY E O 1
ATOM 8370 N N . ASP E 1 184 ? -30.826 1.834 80.741 1.00 86.64 181 ASP E N 1
ATOM 8371 C CA . ASP E 1 184 ? -29.885 1.123 81.548 1.00 88.94 181 ASP E CA 1
ATOM 8372 C C . ASP E 1 184 ? -30.040 -0.408 81.264 1.00 83.36 181 ASP E C 1
ATOM 8373 O O . ASP E 1 184 ? -29.139 -1.207 81.558 1.00 81.11 181 ASP E O 1
ATOM 8378 N N . ARG E 1 185 ? -31.129 -0.796 80.587 1.00 79.49 182 ARG E N 1
ATOM 8379 C CA . ARG E 1 185 ? -31.595 -2.159 80.560 1.00 76.20 182 ARG E CA 1
ATOM 8380 C C . ARG E 1 185 ? -32.335 -2.510 79.266 1.00 69.20 182 ARG E C 1
ATOM 8381 O O . ARG E 1 185 ? -32.900 -1.641 78.616 1.00 69.33 182 ARG E O 1
ATOM 8389 N N . PRO E 1 186 ? -32.299 -3.789 78.853 1.00 64.37 183 PRO E N 1
ATOM 8390 C CA . PRO E 1 186 ? -33.164 -4.171 77.741 1.00 62.63 183 PRO E CA 1
ATOM 8391 C C . PRO E 1 186 ? -34.607 -3.892 78.111 1.00 65.77 183 PRO E C 1
ATOM 8392 O O . PRO E 1 186 ? -35.013 -4.162 79.246 1.00 61.59 183 PRO E O 1
ATOM 8396 N N . ASP E 1 187 ? -35.369 -3.341 77.169 1.00 67.71 184 ASP E N 1
ATOM 8397 C CA . ASP E 1 187 ? -36.727 -2.887 77.456 1.00 70.28 184 ASP E CA 1
ATOM 8398 C C . ASP E 1 187 ? -37.712 -3.357 76.377 1.00 69.25 184 ASP E C 1
ATOM 8399 O O . ASP E 1 187 ? -38.058 -2.624 75.458 1.00 61.53 184 ASP E O 1
ATOM 8404 N N . PRO E 1 188 ? -38.176 -4.596 76.500 1.00 67.42 185 PRO E N 1
ATOM 8405 C CA . PRO E 1 188 ? -39.194 -5.085 75.584 1.00 65.58 185 PRO E CA 1
ATOM 8406 C C . PRO E 1 188 ? -40.525 -4.334 75.653 1.00 62.77 185 PRO E C 1
ATOM 8407 O O . PRO E 1 188 ? -41.280 -4.357 74.679 1.00 62.97 185 PRO E O 1
ATOM 8411 N N . ARG E 1 189 ? -40.809 -3.679 76.775 1.00 61.24 186 ARG E N 1
ATOM 8412 C CA . ARG E 1 189 ? -42.040 -2.909 76.905 1.00 69.18 186 ARG E CA 1
ATOM 8413 C C . ARG E 1 189 ? -42.015 -1.643 76.082 1.00 70.69 186 ARG E C 1
ATOM 8414 O O . ARG E 1 189 ? -42.998 -1.315 75.429 1.00 73.75 186 ARG E O 1
ATOM 8422 N N . ALA E 1 190 ? -40.888 -0.941 76.102 1.00 65.00 187 ALA E N 1
ATOM 8423 C CA . ALA E 1 190 ? -40.676 0.154 75.181 1.00 57.78 187 ALA E CA 1
ATOM 8424 C C . ALA E 1 190 ? -40.737 -0.326 73.748 1.00 52.48 187 ALA E C 1
ATOM 8425 O O . ALA E 1 190 ? -41.314 0.338 72.884 1.00 57.50 187 ALA E O 1
ATOM 8427 N N . ALA E 1 191 ? -40.157 -1.484 73.469 1.00 53.86 188 ALA E N 1
ATOM 8428 C CA . ALA E 1 191 ? -40.217 -2.028 72.117 1.00 60.09 188 ALA E CA 1
ATOM 8429 C C . ALA E 1 191 ? -41.665 -2.219 71.688 1.00 61.08 188 ALA E C 1
ATOM 8430 O O . ALA E 1 191 ? -42.038 -1.918 70.551 1.00 63.49 188 ALA E O 1
ATOM 8432 N N . ALA E 1 192 ? -42.469 -2.740 72.604 1.00 67.22 189 ALA E N 1
ATOM 8433 C CA . ALA E 1 192 ? -43.877 -2.971 72.332 1.00 67.39 189 ALA E CA 1
ATOM 8434 C C . ALA E 1 192 ? -44.591 -1.666 72.030 1.00 65.26 189 ALA E C 1
ATOM 8435 O O . ALA E 1 192 ? -45.375 -1.617 71.090 1.00 57.72 189 ALA E O 1
ATOM 8437 N N . ASN E 1 193 ? -44.301 -0.615 72.798 1.00 65.39 190 ASN E N 1
ATOM 8438 C CA . ASN E 1 193 ? -44.838 0.719 72.483 1.00 65.81 190 ASN E CA 1
ATOM 8439 C C . ASN E 1 193 ? -44.493 1.172 71.058 1.00 65.12 190 ASN E C 1
ATOM 8440 O O . ASN E 1 193 ? -45.325 1.726 70.343 1.00 68.03 190 ASN E O 1
ATOM 8445 N N . VAL E 1 194 ? -43.255 0.938 70.643 1.00 62.80 191 VAL E N 1
ATOM 8446 C CA . VAL E 1 194 ? -42.825 1.335 69.306 1.00 66.01 191 VAL E CA 1
ATOM 8447 C C . VAL E 1 194 ? -43.537 0.514 68.227 1.00 63.75 191 VAL E C 1
ATOM 8448 O O . VAL E 1 194 ? -43.940 1.035 67.199 1.00 62.72 191 VAL E O 1
ATOM 8452 N N . VAL E 1 195 ? -43.684 -0.779 68.453 1.00 67.94 192 VAL E N 1
ATOM 8453 C CA . VAL E 1 195 ? -44.362 -1.619 67.476 1.00 72.71 192 VAL E CA 1
ATOM 8454 C C . VAL E 1 195 ? -45.800 -1.160 67.287 1.00 72.56 192 VAL E C 1
ATOM 8455 O O . VAL E 1 195 ? -46.295 -1.157 66.162 1.00 68.81 192 VAL E O 1
ATOM 8459 N N . GLU E 1 196 ? -46.464 -0.784 68.377 1.00 70.68 193 GLU E N 1
ATOM 8460 C CA . GLU E 1 196 ? -47.851 -0.321 68.270 1.00 82.01 193 GLU E CA 1
ATOM 8461 C C . GLU E 1 196 ? -47.944 0.900 67.361 1.00 78.91 193 GLU E C 1
ATOM 8462 O O . GLU E 1 196 ? -48.857 1.001 66.555 1.00 82.68 193 GLU E O 1
ATOM 8468 N N . VAL E 1 197 ? -47.005 1.829 67.491 1.00 72.76 194 VAL E N 1
ATOM 8469 C CA . VAL E 1 197 ? -47.024 2.998 66.628 1.00 63.79 194 VAL E CA 1
ATOM 8470 C C . VAL E 1 197 ? -46.733 2.614 65.191 1.00 63.21 194 VAL E C 1
ATOM 8471 O O . VAL E 1 197 ? -47.363 3.118 64.262 1.00 65.64 194 VAL E O 1
ATOM 8475 N N . LEU E 1 198 ? -45.766 1.734 64.993 1.00 66.81 195 LEU E N 1
ATOM 8476 C CA . LEU E 1 198 ? -45.434 1.302 63.641 1.00 72.40 195 LEU E CA 1
ATOM 8477 C C . LEU E 1 198 ? -46.611 0.602 62.945 1.00 76.93 195 LEU E C 1
ATOM 8478 O O . LEU E 1 198 ? -46.827 0.759 61.743 1.00 77.46 195 LEU E O 1
ATOM 8483 N N . ASN E 1 199 ? -47.337 -0.199 63.710 1.00 84.51 196 ASN E N 1
ATOM 8484 C CA . ASN E 1 199 ? -48.636 -0.761 63.298 1.00 93.64 196 ASN E CA 1
ATOM 8485 C C . ASN E 1 199 ? -49.604 0.248 62.700 1.00 87.75 196 ASN E C 1
ATOM 8486 O O . ASN E 1 199 ? -50.152 0.051 61.612 1.00 83.98 196 ASN E O 1
ATOM 8491 N N . LYS E 1 200 ? -49.802 1.329 63.436 1.00 85.13 197 LYS E N 1
ATOM 8492 C CA . LYS E 1 200 ? -50.681 2.408 63.016 1.00 84.43 197 LYS E CA 1
ATOM 8493 C C . LYS E 1 200 ? -50.151 3.071 61.758 1.00 86.03 197 LYS E C 1
ATOM 8494 O O . LYS E 1 200 ? -50.895 3.379 60.845 1.00 83.22 197 LYS E O 1
ATOM 8500 N N . MET E 1 201 ? -48.848 3.292 61.724 1.00 86.15 198 MET E N 1
ATOM 8501 C CA . MET E 1 201 ? -48.221 3.984 60.618 1.00 85.52 198 MET E CA 1
ATOM 8502 C C . MET E 1 201 ? -48.292 3.176 59.322 1.00 84.96 198 MET E C 1
ATOM 8503 O O . MET E 1 201 ? -48.481 3.734 58.255 1.00 87.72 198 MET E O 1
ATOM 8508 N N . LEU E 1 202 ? -48.128 1.866 59.400 1.00 89.90 199 LEU E N 1
ATOM 8509 C CA . LEU E 1 202 ? -48.065 1.055 58.192 1.00 94.25 199 LEU E CA 1
ATOM 8510 C C . LEU E 1 202 ? -49.336 0.255 57.952 1.00 90.88 199 LEU E C 1
ATOM 8511 O O . LEU E 1 202 ? -49.414 -0.487 56.980 1.00 85.74 199 LEU E O 1
ATOM 8516 N N . GLY E 1 203 ? -50.325 0.403 58.827 1.00 92.91 200 GLY E N 1
ATOM 8517 C CA . GLY E 1 203 ? -51.579 -0.332 58.706 1.00 101.16 200 GLY E CA 1
ATOM 8518 C C . GLY E 1 203 ? -51.366 -1.824 58.855 1.00 104.66 200 GLY E C 1
ATOM 8519 O O . GLY E 1 203 ? -51.872 -2.611 58.061 1.00 106.38 200 GLY E O 1
ATOM 8520 N N . LEU E 1 204 ? -50.596 -2.207 59.865 1.00 105.97 201 LEU E N 1
ATOM 8521 C CA . LEU E 1 204 ? -50.410 -3.599 60.216 1.00 105.68 201 LEU E CA 1
ATOM 8522 C C . LEU E 1 204 ? -51.205 -3.877 61.497 1.00 105.89 201 LEU E C 1
ATOM 8523 O O . LEU E 1 204 ? -51.641 -2.942 62.189 1.00 97.91 201 LEU E O 1
ATOM 8528 N N . ASN E 1 205 ? -51.408 -5.154 61.809 1.00 106.62 202 ASN E N 1
ATOM 8529 C CA . ASN E 1 205 ? -52.267 -5.548 62.936 1.00 109.45 202 ASN E CA 1
ATOM 8530 C C . ASN E 1 205 ? -51.531 -6.486 63.867 1.00 103.78 202 ASN E C 1
ATOM 8531 O O . ASN E 1 205 ? -52.110 -7.378 64.485 1.00 101.68 202 ASN E O 1
ATOM 8536 N N . VAL E 1 206 ? -50.239 -6.261 63.984 1.00 93.71 203 VAL E N 1
ATOM 8537 C CA . VAL E 1 206 ? -49.424 -7.142 64.784 1.00 90.61 203 VAL E CA 1
ATOM 8538 C C . VAL E 1 206 ? -49.780 -6.886 66.243 1.00 84.05 203 VAL E C 1
ATOM 8539 O O . VAL E 1 206 ? -49.717 -5.759 66.699 1.00 78.48 203 VAL E O 1
ATOM 8543 N N . SER E 1 207 ? -50.160 -7.931 66.963 1.00 78.16 204 SER E N 1
ATOM 8544 C CA . SER E 1 207 ? -50.393 -7.814 68.390 1.00 79.00 204 SER E CA 1
ATOM 8545 C C . SER E 1 207 ? -49.057 -7.802 69.123 1.00 75.86 204 SER E C 1
ATOM 8546 O O . SER E 1 207 ? -48.172 -8.601 68.829 1.00 78.01 204 SER E O 1
ATOM 8549 N N . VAL E 1 208 ? -48.916 -6.911 70.094 1.00 75.23 205 VAL E N 1
ATOM 8550 C CA . VAL E 1 208 ? -47.727 -6.918 70.954 1.00 78.55 205 VAL E CA 1
ATOM 8551 C C . VAL E 1 208 ? -47.866 -7.763 72.220 1.00 82.45 205 VAL E C 1
ATOM 8552 O O . VAL E 1 208 ? -46.929 -7.829 73.024 1.00 81.00 205 VAL E O 1
ATOM 8556 N N . GLU E 1 209 ? -49.004 -8.433 72.394 1.00 85.93 206 GLU E N 1
ATOM 8557 C CA . GLU E 1 209 ? -49.227 -9.236 73.598 1.00 83.83 206 GLU E CA 1
ATOM 8558 C C . GLU E 1 209 ? -48.174 -10.326 73.809 1.00 72.85 206 GLU E C 1
ATOM 8559 O O . GLU E 1 209 ? -47.711 -10.507 74.925 1.00 62.56 206 GLU E O 1
ATOM 8565 N N . PRO E 1 210 ? -47.770 -11.037 72.738 1.00 72.43 207 PRO E N 1
ATOM 8566 C CA . PRO E 1 210 ? -46.697 -12.029 72.940 1.00 73.78 207 PRO E CA 1
ATOM 8567 C C . PRO E 1 210 ? -45.380 -11.434 73.440 1.00 76.77 207 PRO E C 1
ATOM 8568 O O . PRO E 1 210 ? -44.639 -12.095 74.175 1.00 76.93 207 PRO E O 1
ATOM 8572 N N . LEU E 1 211 ? -45.123 -10.181 73.067 1.00 76.74 208 LEU E N 1
ATOM 8573 C CA . LEU E 1 211 ? -43.952 -9.448 73.520 1.00 77.36 208 LEU E CA 1
ATOM 8574 C C . LEU E 1 211 ? -44.051 -9.094 75.003 1.00 79.42 208 LEU E C 1
ATOM 8575 O O . LEU E 1 211 ? -43.093 -9.263 75.751 1.00 73.44 208 LEU E O 1
ATOM 8580 N N . LEU E 1 212 ? -45.200 -8.567 75.412 1.00 79.63 209 LEU E N 1
ATOM 8581 C CA . LEU E 1 212 ? -45.403 -8.195 76.805 1.00 81.89 209 LEU E CA 1
ATOM 8582 C C . LEU E 1 212 ? -45.415 -9.431 77.690 1.00 83.96 209 LEU E C 1
ATOM 8583 O O . LEU E 1 212 ? -44.920 -9.400 78.815 1.00 77.25 209 LEU E O 1
ATOM 8588 N N . LYS E 1 213 ? -45.934 -10.533 77.154 1.00 91.20 210 LYS E N 1
ATOM 8589 C CA . LYS E 1 213 ? -46.021 -11.784 77.902 1.00 98.84 210 LYS E CA 1
ATOM 8590 C C . LYS E 1 213 ? -44.631 -12.355 78.199 1.00 95.82 210 LYS E C 1
ATOM 8591 O O . LYS E 1 213 ? -44.422 -12.942 79.248 1.00 84.26 210 LYS E O 1
ATOM 8597 N N . GLU E 1 214 ? -43.685 -12.175 77.282 1.00 96.51 211 GLU E N 1
ATOM 8598 C CA . GLU E 1 214 ? -42.343 -12.715 77.464 1.00 98.04 211 GLU E CA 1
ATOM 8599 C C . GLU E 1 214 ? -41.327 -11.666 77.901 1.00 94.50 211 GLU E C 1
ATOM 8600 O O . GLU E 1 214 ? -40.126 -11.888 77.788 1.00 92.04 211 GLU E O 1
ATOM 8606 N N . ALA E 1 215 ? -41.805 -10.523 78.384 1.00 92.59 212 ALA E N 1
ATOM 8607 C CA . ALA E 1 215 ? -40.929 -9.389 78.672 1.00 92.61 212 ALA E CA 1
ATOM 8608 C C . ALA E 1 215 ? -39.802 -9.777 79.620 1.00 93.58 212 ALA E C 1
ATOM 8609 O O . ALA E 1 215 ? -38.634 -9.473 79.364 1.00 93.36 212 ALA E O 1
ATOM 8611 N N . GLU E 1 216 ? -40.148 -10.453 80.709 1.00 92.65 213 GLU E N 1
ATOM 8612 C CA . GLU E 1 216 ? -39.134 -10.878 81.668 1.00 92.86 213 GLU E CA 1
ATOM 8613 C C . GLU E 1 216 ? -38.065 -11.722 81.046 1.00 86.67 213 GLU E C 1
ATOM 8614 O O . GLU E 1 216 ? -36.900 -11.546 81.330 1.00 76.45 213 GLU E O 1
ATOM 8620 N N . MET E 1 217 ? -38.514 -12.738 80.324 1.00 85.75 214 MET E N 1
ATOM 8621 C CA . MET E 1 217 ? -37.635 -13.741 79.739 1.00 89.45 214 MET E CA 1
ATOM 8622 C C . MET E 1 217 ? -36.713 -13.061 78.713 1.00 85.91 214 MET E C 1
ATOM 8623 O O . MET E 1 217 ? -35.486 -13.259 78.731 1.00 80.36 214 MET E O 1
ATOM 8628 N N . ILE E 1 218 ? -37.273 -12.168 77.901 1.00 82.34 215 ILE E N 1
ATOM 8629 C CA . ILE E 1 218 ? -36.472 -11.414 76.934 1.00 80.81 215 ILE E CA 1
ATOM 8630 C C . ILE E 1 218 ? -35.445 -10.512 77.626 1.00 77.58 215 ILE E C 1
ATOM 8631 O O . ILE E 1 218 ? -34.279 -10.448 77.217 1.00 70.72 215 ILE E O 1
ATOM 8636 N N . GLU E 1 219 ? -35.868 -9.827 78.681 1.00 72.85 216 GLU E N 1
ATOM 8637 C CA . GLU E 1 219 ? -34.952 -8.997 79.443 1.00 75.76 216 GLU E CA 1
ATOM 8638 C C . GLU E 1 219 ? -33.754 -9.805 79.956 1.00 78.40 216 GLU E C 1
ATOM 8639 O O . GLU E 1 219 ? -32.623 -9.321 79.970 1.00 77.11 216 GLU E O 1
ATOM 8645 N N . GLU E 1 220 ? -34.013 -11.037 80.376 1.00 81.60 217 GLU E N 1
ATOM 8646 C CA . GLU E 1 220 ? -32.965 -11.924 80.852 1.00 83.29 217 GLU E CA 1
ATOM 8647 C C . GLU E 1 220 ? -32.067 -12.418 79.746 1.00 76.75 217 GLU E C 1
ATOM 8648 O O . GLU E 1 220 ? -30.864 -12.322 79.861 1.00 74.19 217 GLU E O 1
ATOM 8654 N N . GLN E 1 221 ? -32.634 -12.988 78.691 1.00 75.86 218 GLN E N 1
ATOM 8655 C CA . GLN E 1 221 ? -31.782 -13.505 77.613 1.00 79.71 218 GLN E CA 1
ATOM 8656 C C . GLN E 1 221 ? -30.939 -12.417 76.910 1.00 79.28 218 GLN E C 1
ATOM 8657 O O . GLN E 1 221 ? -29.952 -12.736 76.275 1.00 75.96 218 GLN E O 1
ATOM 8663 N N . LEU E 1 222 ? -31.314 -11.144 77.018 1.00 77.95 219 LEU E N 1
ATOM 8664 C CA . LEU E 1 222 ? -30.570 -10.104 76.335 1.00 76.50 219 LEU E CA 1
ATOM 8665 C C . LEU E 1 222 ? -29.688 -9.301 77.264 1.00 81.46 219 LEU E C 1
ATOM 8666 O O . LEU E 1 222 ? -29.038 -8.353 76.806 1.00 86.05 219 LEU E O 1
ATOM 8671 N N . ARG E 1 223 ? -29.656 -9.662 78.547 1.00 81.03 220 ARG E N 1
ATOM 8672 C CA . ARG E 1 223 ? -28.959 -8.840 79.539 1.00 86.37 220 ARG E CA 1
ATOM 8673 C C . ARG E 1 223 ? -27.454 -8.808 79.258 1.00 86.99 220 ARG E C 1
ATOM 8674 O O . ARG E 1 223 ? -26.806 -7.776 79.474 1.00 77.72 220 ARG E O 1
ATOM 8682 N N . ARG E 1 224 ? -26.907 -9.914 78.749 1.00 87.50 221 ARG E N 1
ATOM 8683 C CA . ARG E 1 224 ? -25.489 -9.945 78.400 1.00 91.95 221 ARG E CA 1
ATOM 8684 C C . ARG E 1 224 ? -25.212 -9.061 77.163 1.00 91.33 221 ARG E C 1
ATOM 8685 O O . ARG E 1 224 ? -24.335 -8.190 77.212 1.00 86.88 221 ARG E O 1
ATOM 8693 N N . MET E 1 225 ? -25.971 -9.264 76.081 1.00 82.82 222 MET E N 1
ATOM 8694 C CA . MET E 1 225 ? -25.915 -8.388 74.900 1.00 75.03 222 MET E CA 1
ATOM 8695 C C . MET E 1 225 ? -25.988 -6.900 75.242 1.00 71.19 222 MET E C 1
ATOM 8696 O O . MET E 1 225 ? -25.242 -6.097 74.700 1.00 69.25 222 MET E O 1
ATOM 8701 N N . HIS E 1 226 ? -26.868 -6.532 76.157 1.00 71.03 223 HIS E N 1
ATOM 8702 C CA . HIS E 1 226 ? -26.954 -5.146 76.565 1.00 70.92 223 HIS E CA 1
ATOM 8703 C C . HIS E 1 226 ? -25.662 -4.673 77.244 1.00 76.54 223 HIS E C 1
ATOM 8704 O O . HIS E 1 226 ? -25.186 -3.565 76.992 1.00 77.47 223 HIS E O 1
ATOM 8711 N N . GLU E 1 227 ? -25.114 -5.535 78.093 1.00 84.16 224 GLU E N 1
ATOM 8712 C CA . GLU E 1 227 ? -23.832 -5.315 78.781 1.00 90.81 224 GLU E CA 1
ATOM 8713 C C . GLU E 1 227 ? -22.686 -5.155 77.780 1.00 88.02 224 GLU E C 1
ATOM 8714 O O . GLU E 1 227 ? -21.954 -4.166 77.822 1.00 83.49 224 GLU E O 1
ATOM 8720 N N . GLN E 1 228 ? -22.553 -6.137 76.884 1.00 86.13 225 GLN E N 1
ATOM 8721 C CA . GLN E 1 228 ? -21.661 -6.059 75.717 1.00 90.58 225 GLN E CA 1
ATOM 8722 C C . GLN E 1 228 ? -21.740 -4.696 75.027 1.00 86.25 225 GLN E C 1
ATOM 8723 O O . GLN E 1 228 ? -20.726 -4.032 74.802 1.00 82.67 225 GLN E O 1
ATOM 8729 N N . MET E 1 229 ? -22.958 -4.300 74.680 1.00 79.41 226 MET E N 1
ATOM 8730 C CA . MET E 1 229 ? -23.176 -3.091 73.898 1.00 74.93 226 MET E CA 1
ATOM 8731 C C . MET E 1 229 ? -22.692 -1.838 74.638 1.00 69.92 226 MET E C 1
ATOM 8732 O O . MET E 1 229 ? -22.045 -0.985 74.034 1.00 59.82 226 MET E O 1
ATOM 8737 N N . GLU E 1 230 ? -23.006 -1.737 75.932 1.00 70.99 227 GLU E N 1
ATOM 8738 C CA . GLU E 1 230 ? -22.611 -0.575 76.738 1.00 73.60 227 GLU E CA 1
ATOM 8739 C C . GLU E 1 230 ? -21.091 -0.478 76.881 1.00 76.84 227 GLU E C 1
ATOM 8740 O O . GLU E 1 230 ? -20.524 0.614 76.811 1.00 75.45 227 GLU E O 1
ATOM 8746 N N . GLU E 1 231 ? -20.437 -1.623 77.056 1.00 77.58 228 GLU E N 1
ATOM 8747 C CA . GLU E 1 231 ? -18.974 -1.663 77.060 1.00 79.45 228 GLU E CA 1
ATOM 8748 C C . GLU E 1 231 ? -18.383 -1.110 75.756 1.00 76.47 228 GLU E C 1
ATOM 8749 O O . GLU E 1 231 ? -17.558 -0.188 75.773 1.00 69.27 228 GLU E O 1
ATOM 8755 N N . ALA E 1 232 ? -18.869 -1.626 74.629 1.00 79.22 229 ALA E N 1
ATOM 8756 C CA . ALA E 1 232 ? -18.428 -1.155 73.318 1.00 77.67 229 ALA E CA 1
ATOM 8757 C C . ALA E 1 232 ? -18.675 0.355 73.101 1.00 77.83 229 ALA E C 1
ATOM 8758 O O . ALA E 1 232 ? -17.879 0.995 72.428 1.00 75.41 229 ALA E O 1
ATOM 8760 N N . ARG E 1 233 ? -19.738 0.896 73.712 1.00 79.09 230 ARG E N 1
ATOM 8761 C CA . ARG E 1 233 ? -19.969 2.327 73.900 1.00 82.40 230 ARG E CA 1
ATOM 8762 C C . ARG E 1 233 ? -19.229 2.824 75.155 1.00 82.23 230 ARG E C 1
ATOM 8763 O O . ARG E 1 233 ? -18.078 3.279 75.095 1.00 82.22 230 ARG E O 1
#

Foldseek 3Di:
DKDKPADFFAQAAEEEQEQDFLSLSQLLLVVVLVQVVWDFGIFMDDPQQDDDFDADPNDTDDQWTWTDDRRYIYTYGLAQDDDVVLLVVLVNVLVSCLVNVHAEYEYEEEDAPQDDDPDWAKAKEKLDVVLVVLCVVLVHHHDDDDADDTNLRSNRPVNVVSVYIYMYMYTYDNGQFNFLPSSQNSNVSVCVSVVHDDDCPVSVVCGVVVRVVCRVVSVNNVVVVD/DKDKPADFQAQAAEEEQEQDFLSLSQLLLVVVLVQVVWDFGIFMDDPQQDDDWDADPNDTHDQWTWTDDRRYIYTYGLAQDDDVVLVVVLVNVLVSCLVNVHAEYEYEEEDAPQDDDPDWAKAKEKLDVVLVVLCVVLVHHHDDDDDDDTNLRNNRPSNVVSVYIYMYMYTYDNGQFNFLPSSQNSNVSVCVSVVHDDDCVVSVVCGVVVRVVCRVVSVNNVVVVVVD/DKDKPADFQAQAAEEEQEQDFLSLSQLLLVLVLVLVVWDFGIFMDDPQQDDDWDADPNDTDDQWTWTDDRRYIYTYGLAADDDVVLLVVLVNVLVSCLVRVHAEYEYEEADADQDDDPDWAKAKEKLDVVLVVLCVVLVHHHDDDDDDDTNLRSNRPSNVVSVYIYMYMYTYDNRQFNFLPSSLNSNVSVCSSVVHDRDCVVSVVCVVVVRVVCRVVSVNNVVVVVD/DQKDKDADFQAQAAEEEQEQDFLSLSQLLLVLVLVLVVWDFGIFMDHPQQDDDFDADPNDTDDQWTWTDDRRYIYTYGLAADDDVVLLVVLVNVLVSCLVNVHAEYEYEEADAPQDDDPDWAKAKEKLDVVLVVLCVVLVHHHDDDDADDTNLRNNRPSNVVSVYIYMYMYTYDNRQFNFLPSSLNSNVSVCSSVVHDRHCVVSVVCVVVVRVVCRVVSVNNVVVVD/DKDKPADADAQQAEEEQEQDFLSLSQLLLVVVLVLVVFDFGIFMDDPQQDDDWDADPNDTHDQWTKTVTYTYGLAQDDDVVLLVVLVVVLVSCLVRVHAEYEYEEEDAPQDDDPDWAKAKEKLDPVLVVLCVVDVHHHDDDDDDDTNLVNNRPSNSVSVYIYMYMYTYDNRQFNFLPSSLNRNVSVCVSVVHDRHCVVSVVCVVVVRVVCRVVVVNNVVVD

B-factor: mean 40.76, std 21.06, range [14.64, 128.2]

Radius of gyration: 34.65 Å; Cα contacts (8 Å, |Δi|>4): 2639; chains: 5; bounding box: 94×97×46 Å

InterPro domains:
  IPR004425 Proteasome assembly chaperone MJ0106-like [TIGR00161] (4-234)
  IPR019151 Proteasome assembly chaperone 2 [PF09754] (19-222)
  IPR038389 Proteasome assembly chaperone 2 superfamily [G3DSA:3.40.50.10900] (1-242)

CATH classification: 3.40.50.10900